Protein AF-0000000075451625 (afdb_homodimer)

InterPro domains:
  IPR023753 FAD/NAD(P)-binding domain [PF07992] (12-331)
  IPR036188 FAD/NAD(P)-binding domain superfamily [SSF51905] (11-345)
  IPR045024 Alternative NADH dehydrogenase [PTHR43706] (10-417)
  IPR054585 External alternative NADH-ubiquinone oxidoreductase-like, C-terminal domain [PF22366] (355-410)

Secondary structure (DSSP, 8-state):
--TT---TTSPEEEEE--SHHHHHHHHHHTTSSSEEEEEESSSEEE-GGGHHHHHTTSS-GGGGEEEHHHHTTT-SSEEEEE--EEEEETTTTEEEETTEEEE-SEEEE---EEE--TT-HHHHHHSB--SSHHHHHHHHHHHHHHHHHHHH---HHHHHHHHEEEEE--SHHHHHHHHHHHHIIIIIHHHH-TTS-GGG-EEEEE-SSSSSSTTS-HHHHHHHHHHHHHTT-EEE-S--EEEEETTEEEETTS-EEE-SEEEE-S-EEEPP-BSS-GGGB-GGGPEEE-TT-BBTT-TTEEE-GGGEEE---TT-TT-----HHHHHHHHHHHHHHHHHHHHTPPP---------EEEEEETTEEEEEETTEEEESHHHHHHHHHHHHHHHHTTSSHHHHHHHHHHHHH-TT--------PPPPSS----------/-B-S---TTSPEEEEE--SHHHHHHHHHHTTSSSEEEEEESSSEEE-GGGHHHHHTTSS-GGGGEEEHHHHTTT-SSEEEEE--EEEEETTTTEEEETTEEEE-SEEEE---EEE--TT-HHHHHHSEE-SSHHHHHHHHHHHHHHHHHHHH---HHHHHHHHEEEEE--SHHHHHHHHHHHHIIIIIHHHH-TTS-GGG-EEEEE-SSSSSSTTS-HHHHHHHHHHHHHTT-EEE-S--EEEEETTEEEETTS-EEE-SEEEE-S-EEEPP-BSS-GGGB-GGGPEEE-TT-BBTT-TTEEE-GGGEEE---TT-TT-----HHHHHHHHHHHHHHHHHHHHTPPP---------EEEEEETTEEEEEETTEEEESHHHHHHHHHHHHHHHHTTSSHHHHHHHHHHHHH-TT--------PPPPSS----------

Nearest PDB structures (foldseek):
  4g6h-assembly1_A  TM=8.597E-01  e=3.149E-33  Saccharomyces cerevisiae S288C
  4g74-assembly1_B  TM=8.617E-01  e=2.216E-33  Saccharomyces cerevisiae S288C
  5yjx-assembly1_A  TM=8.763E-01  e=1.530E-32  Saccharomyces cerevisiae S288C
  4g74-assembly1_A  TM=8.645E-01  e=6.741E-33  Saccharomyces cerevisiae S288C
  5jwb-assembly1_A  TM=8.950E-01  e=4.933E-32  Plasmodium falciparum 3D7

Foldseek 3Di:
DALPDDQPPAAEEEEEACELLSVLLCVLLLVDRHQYEYEEQDQWYFDQQCLLCLLLLLDDLVLGTGGPCQQCPPRPSYHYDHWAWAAAAQVQQWTQIPVGIYHHLFYEYERAWAFCPPPAVQCVVAAQERRDNVSSLVSLLLLLVLLVCLLVDPDPLSSLQSLEEEEEAQAQSLLQSLLSVLVCLVPVCCVVPVSDDSLSRAYEYEYLADFHNVVDDPVLRVQSVVVSVVSPYHYYYNWAWDGAHCQATATPVGDGDGHNHYYYPHDIAADDHHHDDPVQADPSRAGEDEQLQHGPPRPSYGYAANRHFYDDDPVCHRGDDRDSQRSSQSSVLNSVQVVCVVVVHDGDGGDGDDQWDKHANYVQWIWIDGPPDTDIGNVSVVVVLVVSLVVSQVGDPRPPSSVVSVCSNVPVPDPSSDSDDDDDDPDDPPDPPPPPD/DELPDDQPPAAEEEEEACELLSVLLCVLLLVDRHQYEYEEQDQWYFDQQCLLCLLLLLDDLVLGTGGPCQQCPPRPSYHYDHWAWAAAAQVQQWTQIPVGIYHHPFYEYERAWAFCPPPAVQCVVAAQERRDNVSSLVSLLLLLVLLVCLLVDPDPLSSLQSLEEEEEAQAQSLLQNLLSVLVCLVPVCCVVPVSDDSLSRAYEYEYLADFHNVVDDPVLRVQSVVVSVVSPYHYYYNWAWDGAHCQATATPVGDGDGHNHYYYPHDIAADDHHHDDPVQADPSRAGEDEQLQHGPPRPSYGYAANRHFYDDDPVCHPGDDRDSQRSSQSSVLNSVQVVCVVVVHDRDGGDGDDQWDKHANYVQWIWIDGPPDTDIGNVSVVVVVVVSLVVSQVGDVRDPSSVVSVCSNVVVPDPSSDSDDDDDDPDDPPDPPPPPD

Structure (mmCIF, N/CA/C/O backbone):
data_AF-0000000075451625-model_v1
#
loop_
_entity.id
_entity.type
_entity.pdbx_description
1 polymer 'NADH:ubiquinone reductase (non-electrogenic)'
#
loop_
_atom_site.group_PDB
_atom_site.id
_atom_site.type_symbol
_atom_site.label_atom_id
_atom_site.label_alt_id
_atom_site.label_comp_id
_atom_site.label_asym_id
_atom_site.label_entity_id
_atom_site.label_seq_id
_atom_site.pdbx_PDB_ins_code
_atom_site.Cartn_x
_atom_site.Cartn_y
_atom_site.Cartn_z
_atom_site.occupancy
_atom_site.B_iso_or_equiv
_atom_site.auth_seq_id
_atom_site.auth_comp_id
_atom_site.auth_asym_id
_atom_site.auth_atom_id
_atom_site.pdbx_PDB_model_num
ATOM 1 N N . MET A 1 1 ? 24.781 16.75 16.656 1 46.44 1 MET A N 1
ATOM 2 C CA . MET A 1 1 ? 23.859 15.945 15.867 1 46.44 1 MET A CA 1
ATOM 3 C C . MET A 1 1 ? 22.953 16.828 15.023 1 46.44 1 MET A C 1
ATOM 5 O O . MET A 1 1 ? 21.953 17.359 15.523 1 46.44 1 MET A O 1
ATOM 9 N N . ARG A 1 2 ? 23.578 17.656 14.148 1 62.47 2 ARG A N 1
ATOM 10 C CA . ARG A 1 2 ? 23.141 18.891 13.523 1 62.47 2 ARG A CA 1
ATOM 11 C C . ARG A 1 2 ? 22.391 18.609 12.227 1 62.47 2 ARG A C 1
ATOM 13 O O . ARG A 1 2 ? 22.375 19.438 11.312 1 62.47 2 ARG A O 1
ATOM 20 N N . ALA A 1 3 ? 21.359 17.562 12.188 1 74.69 3 ALA A N 1
ATOM 21 C CA . ALA A 1 3 ? 20.469 17.281 11.07 1 74.69 3 ALA A CA 1
ATOM 22 C C . ALA A 1 3 ? 21.203 17.391 9.742 1 74.69 3 ALA A C 1
ATOM 24 O O . ALA A 1 3 ? 20.578 17.328 8.672 1 74.69 3 ALA A O 1
ATOM 25 N N . ASN A 1 4 ? 22.609 17.547 9.734 1 79.31 4 ASN A N 1
ATOM 26 C CA . ASN A 1 4 ? 23.469 17.672 8.562 1 79.31 4 ASN A CA 1
ATOM 27 C C . ASN A 1 4 ? 23.031 18.797 7.648 1 79.31 4 ASN A C 1
ATOM 29 O O . ASN A 1 4 ? 22.938 18.625 6.43 1 79.31 4 ASN A O 1
ATOM 33 N N . ILE A 1 5 ? 22.547 19.859 8.258 1 88.38 5 ILE A N 1
ATOM 34 C CA .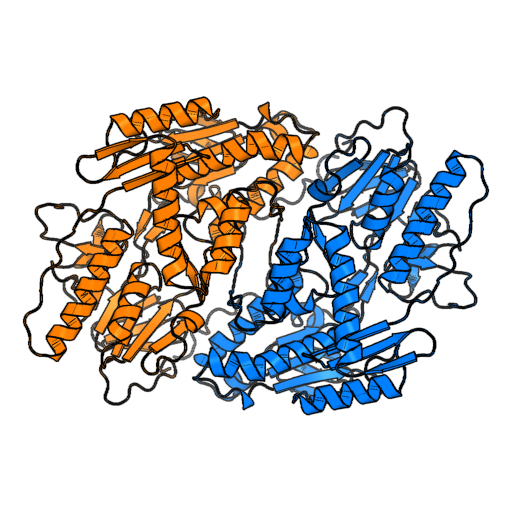 ILE A 1 5 ? 22.156 21.047 7.504 1 88.38 5 ILE A CA 1
ATOM 35 C C . ILE A 1 5 ? 23.062 22.219 7.879 1 88.38 5 ILE A C 1
ATOM 37 O O . ILE A 1 5 ? 23.094 22.641 9.039 1 88.38 5 ILE A O 1
ATOM 41 N N . HIS A 1 6 ? 23.75 22.719 6.91 1 85.12 6 HIS A N 1
ATOM 42 C CA . HIS A 1 6 ? 24.594 23.891 7.145 1 85.12 6 HIS A CA 1
ATOM 43 C C . HIS A 1 6 ? 23.75 25.172 7.086 1 85.12 6 HIS A C 1
ATOM 45 O O . HIS A 1 6 ? 23.062 25.422 6.098 1 85.12 6 HIS A O 1
ATOM 51 N N . LYS A 1 7 ? 23.719 25.812 8.164 1 82.75 7 LYS A N 1
ATOM 52 C CA . LYS A 1 7 ? 22.891 27.016 8.25 1 82.75 7 LYS A CA 1
ATOM 53 C C . LYS A 1 7 ? 23.484 28.156 7.41 1 82.75 7 LYS A C 1
ATOM 55 O O . LYS A 1 7 ? 22.75 28.906 6.781 1 82.75 7 LYS A O 1
ATOM 60 N N . GLY A 1 8 ? 24.594 28.047 7.402 1 79.75 8 GLY A N 1
ATOM 61 C CA . GLY A 1 8 ? 25.203 29.203 6.773 1 79.75 8 GLY A CA 1
ATOM 62 C C . GLY A 1 8 ? 24.734 30.516 7.379 1 79.75 8 GLY A C 1
ATOM 63 O O . GLY A 1 8 ? 24.344 30.562 8.547 1 79.75 8 GLY A O 1
ATOM 64 N N . GLY A 1 9 ? 24.969 31.781 6.855 1 86.19 9 GLY A N 1
ATOM 65 C CA . GLY A 1 9 ? 24.609 33.094 7.336 1 86.19 9 GLY A CA 1
ATOM 66 C C . GLY A 1 9 ? 23.125 33.375 7.27 1 86.19 9 GLY A C 1
ATOM 67 O O . GLY A 1 9 ? 22.688 34.5 7.555 1 86.19 9 GLY A O 1
ATOM 68 N N . HIS A 1 10 ? 22.281 32.344 7.074 1 91.62 10 HIS A N 1
ATOM 69 C CA . HIS A 1 10 ? 20.844 32.531 6.902 1 91.62 10 HIS A CA 1
ATOM 70 C C . HIS A 1 10 ? 20.109 32.344 8.219 1 91.62 10 HIS A C 1
ATOM 72 O O . HIS A 1 10 ? 20.578 31.625 9.109 1 91.62 10 HIS A O 1
ATOM 78 N N . ARG A 1 11 ? 18.984 33 8.375 1 96.19 11 ARG A N 1
ATOM 79 C CA . ARG A 1 11 ? 18.062 32.688 9.469 1 96.19 11 ARG A CA 1
ATOM 80 C C . ARG A 1 11 ? 17.25 31.438 9.164 1 96.19 11 ARG A C 1
ATOM 82 O O . ARG A 1 11 ? 16.672 31.312 8.086 1 96.19 11 ARG A O 1
ATOM 89 N N . ARG A 1 12 ? 17.266 30.531 10.086 1 97.31 12 ARG A N 1
ATOM 90 C CA . ARG A 1 12 ? 16.641 29.234 9.883 1 97.31 12 ARG A CA 1
ATOM 91 C C . ARG A 1 12 ? 15.219 29.203 10.445 1 97.31 12 ARG A C 1
ATOM 93 O O . ARG A 1 12 ? 15.016 29.5 11.625 1 97.31 12 ARG A O 1
ATOM 100 N N . VAL A 1 13 ? 14.266 28.875 9.602 1 98.5 13 VAL A N 1
ATOM 101 C CA . VAL A 1 13 ? 12.906 28.578 10.031 1 98.5 13 VAL A CA 1
ATOM 102 C C . VAL A 1 13 ? 12.672 27.062 9.969 1 98.5 13 VAL A C 1
ATOM 104 O O . VAL A 1 13 ? 12.766 26.453 8.898 1 98.5 13 VAL A O 1
ATOM 107 N N . VAL A 1 14 ? 12.398 26.438 11.117 1 98.56 14 VAL A N 1
ATOM 108 C CA . VAL A 1 14 ? 12.062 25.016 11.164 1 98.56 14 VAL A CA 1
ATOM 109 C C . VAL A 1 14 ? 10.547 24.844 11.234 1 98.56 14 VAL A C 1
ATOM 111 O O . VAL A 1 14 ? 9.875 25.5 12.039 1 98.56 14 VAL A O 1
ATOM 114 N N . ILE A 1 15 ? 9.992 24.078 10.344 1 98.88 15 ILE A N 1
ATOM 115 C CA . ILE A 1 15 ? 8.57 23.75 10.305 1 98.88 15 ILE A CA 1
ATOM 116 C C . ILE A 1 15 ? 8.367 22.297 10.742 1 98.88 15 ILE A C 1
ATOM 118 O O . ILE A 1 15 ? 8.953 21.375 10.156 1 98.88 15 ILE A O 1
ATOM 122 N N . VAL A 1 16 ? 7.574 22.047 11.805 1 98.81 16 VAL A N 1
ATOM 123 C CA . VAL A 1 16 ? 7.266 20.703 12.273 1 98.81 16 VAL A CA 1
ATOM 124 C C . VAL A 1 16 ? 5.898 20.266 11.742 1 98.81 16 VAL A C 1
ATOM 126 O O . VAL A 1 16 ? 4.867 20.766 12.195 1 98.81 16 VAL A O 1
ATOM 129 N N . GLY A 1 17 ? 5.887 19.312 10.867 1 98.44 17 GLY A N 1
ATOM 130 C CA . GLY A 1 17 ? 4.66 18.844 10.234 1 98.44 17 GLY A CA 1
ATOM 131 C C . GLY A 1 17 ? 4.461 19.406 8.836 1 98.44 17 GLY A C 1
ATOM 132 O O . GLY A 1 17 ? 4.398 20.625 8.648 1 98.44 17 GLY A O 1
ATOM 133 N N . GLY A 1 18 ? 4.375 18.547 7.875 1 97.25 18 GLY A N 1
ATOM 134 C CA . GLY A 1 18 ? 4.191 18.953 6.488 1 97.25 18 GLY A CA 1
ATOM 135 C C . GLY A 1 18 ? 2.768 18.75 5.996 1 97.25 18 GLY A C 1
ATOM 136 O O . GLY A 1 18 ? 2.551 18.406 4.832 1 97.25 18 GLY A O 1
ATOM 137 N N . GLY A 1 19 ? 1.762 18.859 6.926 1 96.31 19 GLY A N 1
ATOM 138 C CA . GLY A 1 19 ? 0.371 18.859 6.5 1 96.31 19 GLY A CA 1
ATOM 139 C C . GLY A 1 19 ? -0.001 20.109 5.707 1 96.31 19 GLY A C 1
ATOM 140 O O . GLY A 1 19 ? 0.854 20.719 5.062 1 96.31 19 GLY A O 1
ATOM 141 N N . ILE A 1 20 ? -1.23 20.5 5.727 1 94.56 20 ILE A N 1
ATOM 142 C CA . ILE A 1 20 ? -1.748 21.609 4.922 1 94.56 20 ILE A CA 1
ATOM 143 C C . ILE A 1 20 ? -1.044 22.906 5.309 1 94.56 20 ILE A C 1
ATOM 145 O O . ILE A 1 20 ? -0.534 23.625 4.445 1 94.56 20 ILE A O 1
ATOM 149 N N . ALA A 1 21 ? -0.968 23.141 6.562 1 97.62 21 ALA A N 1
ATOM 150 C CA . ALA A 1 21 ? -0.367 24.391 7.031 1 97.62 21 ALA A CA 1
ATOM 151 C C . ALA A 1 21 ? 1.138 24.406 6.777 1 97.62 21 ALA A C 1
ATOM 153 O O . ALA A 1 21 ? 1.68 25.375 6.258 1 97.62 21 ALA A O 1
ATOM 154 N N . GLY A 1 22 ? 1.79 23.312 7.18 1 98.12 22 GLY A N 1
ATOM 155 C CA . GLY A 1 22 ? 3.232 23.234 7.008 1 98.12 22 GLY A CA 1
ATOM 156 C C . GLY A 1 22 ? 3.67 23.359 5.562 1 98.12 22 GLY A C 1
ATOM 157 O O . GLY A 1 22 ? 4.648 24.047 5.258 1 98.12 22 GLY A O 1
ATOM 158 N N . LEU A 1 23 ? 2.986 22.719 4.727 1 96.12 23 LEU A N 1
ATOM 159 C CA . LEU A 1 23 ? 3.309 22.781 3.305 1 96.12 23 LEU A CA 1
ATOM 160 C C . LEU A 1 23 ? 3.135 24.188 2.771 1 96.12 23 LEU A C 1
ATOM 162 O O . LEU A 1 23 ? 3.986 24.703 2.033 1 96.12 23 LEU A O 1
ATOM 166 N N . GLN A 1 24 ? 2.014 24.828 3.113 1 95.94 24 GLN A N 1
ATOM 167 C CA . GLN A 1 24 ? 1.756 26.203 2.697 1 95.94 24 GLN A CA 1
ATOM 168 C C . GLN A 1 24 ? 2.852 27.141 3.191 1 95.94 24 GLN A C 1
ATOM 170 O O . GLN A 1 24 ? 3.328 28 2.439 1 95.94 24 GLN A O 1
ATOM 175 N N . LEU A 1 25 ? 3.256 27 4.414 1 97.62 25 LEU A N 1
ATOM 176 C CA . LEU A 1 25 ? 4.328 27.797 5 1 97.62 25 LEU A CA 1
ATOM 177 C C . LEU A 1 25 ? 5.625 27.625 4.215 1 97.62 25 LEU A C 1
ATOM 179 O O . LEU A 1 25 ? 6.258 28.609 3.836 1 97.62 25 LEU A O 1
ATOM 183 N N . ALA A 1 26 ? 6 26.391 3.979 1 97.88 26 ALA A N 1
ATOM 184 C CA . ALA A 1 26 ? 7.238 26.078 3.264 1 97.88 26 ALA A CA 1
ATOM 185 C C . ALA A 1 26 ? 7.223 26.688 1.864 1 97.88 26 ALA A C 1
ATOM 187 O O . ALA A 1 26 ? 8.219 27.266 1.423 1 97.88 26 ALA A O 1
ATOM 188 N N . ARG A 1 27 ? 6.094 26.609 1.193 1 96 27 ARG A N 1
ATOM 189 C CA . ARG A 1 27 ? 5.977 27.125 -0.168 1 96 27 ARG A CA 1
ATOM 190 C C . ARG A 1 27 ? 6.215 28.625 -0.206 1 96 27 ARG A C 1
ATOM 192 O O . ARG A 1 27 ? 6.879 29.125 -1.113 1 96 27 ARG A O 1
ATOM 199 N N . ILE A 1 28 ? 5.695 29.328 0.741 1 97.31 28 ILE A N 1
ATOM 200 C CA . ILE A 1 28 ? 5.832 30.781 0.776 1 97.31 28 ILE A CA 1
ATOM 201 C C . ILE A 1 28 ? 7.25 31.156 1.208 1 97.31 28 ILE A C 1
ATOM 203 O O . ILE A 1 28 ? 7.902 31.984 0.57 1 97.31 28 ILE A O 1
ATOM 207 N N . LEU A 1 29 ? 7.754 30.516 2.188 1 98 29 LEU A N 1
ATOM 208 C CA . LEU A 1 29 ? 9.031 30.906 2.783 1 98 29 LEU A CA 1
ATOM 209 C C . LEU A 1 29 ? 10.188 30.547 1.857 1 98 29 LEU A C 1
ATOM 211 O O . LEU A 1 29 ? 11.258 31.156 1.929 1 98 29 LEU A O 1
ATOM 215 N N . CYS A 1 30 ? 9.969 29.547 1.033 1 96.5 30 CYS A N 1
ATOM 216 C CA . CYS A 1 30 ? 11.023 29.141 0.111 1 96.5 30 CYS A CA 1
ATOM 217 C C . CYS A 1 30 ? 11.32 30.25 -0.896 1 96.5 30 CYS A C 1
ATOM 219 O O . CYS A 1 30 ? 12.336 30.219 -1.585 1 96.5 30 CYS A O 1
ATOM 221 N N . ARG A 1 31 ? 10.453 31.234 -0.962 1 95.69 31 ARG A N 1
ATOM 222 C CA . ARG A 1 31 ? 10.648 32.375 -1.849 1 95.69 31 ARG A CA 1
ATOM 223 C C . ARG A 1 31 ? 11.328 33.531 -1.115 1 95.69 31 ARG A C 1
ATOM 225 O O . ARG A 1 31 ? 11.469 34.625 -1.665 1 95.69 31 ARG A O 1
ATOM 232 N N . THR A 1 32 ? 11.711 33.344 0.037 1 96.44 32 THR A N 1
ATOM 233 C CA . THR A 1 32 ? 12.383 34.312 0.887 1 96.44 32 THR A CA 1
ATOM 234 C C . THR A 1 32 ? 13.82 33.906 1.18 1 96.44 32 THR A C 1
ATOM 236 O O . THR A 1 32 ? 14.234 32.812 0.801 1 96.44 32 THR A O 1
ATOM 239 N N . PRO A 1 33 ? 14.609 34.75 1.855 1 95.94 33 PRO A N 1
ATOM 240 C CA . PRO A 1 33 ? 16 34.406 2.125 1 95.94 33 PRO A CA 1
ATOM 241 C C . PRO A 1 33 ? 16.172 33.438 3.303 1 95.94 33 PRO A C 1
ATOM 243 O O . PRO A 1 33 ? 17.297 33.062 3.652 1 95.94 33 PRO A O 1
ATOM 246 N N . PHE A 1 34 ? 15.125 33.031 3.881 1 97.62 34 PHE A N 1
ATOM 247 C CA . PHE A 1 34 ? 15.211 32.125 5.008 1 97.62 34 PHE A CA 1
ATOM 248 C C . PHE A 1 34 ? 15.703 30.75 4.551 1 97.62 34 PHE A C 1
ATOM 250 O O . PHE A 1 34 ? 15.453 30.344 3.416 1 97.62 34 PHE A O 1
ATOM 257 N N . GLN A 1 35 ? 16.453 30.062 5.406 1 97.38 35 GLN A N 1
ATOM 258 C CA . GLN A 1 35 ? 16.625 28.625 5.285 1 97.38 35 GLN A CA 1
ATOM 259 C C . GLN A 1 35 ? 15.43 27.875 5.875 1 97.38 35 GLN A C 1
ATOM 261 O O . GLN A 1 35 ? 15.117 28.031 7.055 1 97.38 35 GLN A O 1
ATOM 266 N N . VAL A 1 36 ? 14.766 27.125 5.066 1 98.19 36 VAL A N 1
ATOM 267 C CA . VAL A 1 36 ? 13.547 26.453 5.492 1 98.19 36 VAL A CA 1
ATOM 268 C C . VAL A 1 36 ? 13.828 24.969 5.711 1 98.19 36 VAL A C 1
ATOM 270 O O . VAL A 1 36 ? 14.297 24.266 4.805 1 98.19 36 VAL A O 1
ATOM 273 N N . VAL A 1 37 ? 13.617 24.469 6.934 1 97.81 37 VAL A N 1
ATOM 274 C CA . VAL A 1 37 ? 13.758 23.047 7.25 1 97.81 37 VAL A CA 1
ATOM 275 C C . VAL A 1 37 ? 12.398 22.469 7.633 1 97.81 37 VAL A C 1
ATOM 277 O O . VAL A 1 37 ? 11.789 22.891 8.617 1 97.81 37 VAL A O 1
ATOM 280 N N . LEU A 1 38 ? 11.883 21.547 6.84 1 98.19 38 LEU A N 1
ATOM 281 C CA . LEU A 1 38 ? 10.625 20.844 7.117 1 98.19 38 LEU A CA 1
ATOM 282 C C . LEU A 1 38 ? 10.891 19.469 7.727 1 98.19 38 LEU A C 1
ATOM 284 O O . LEU A 1 38 ? 11.672 18.688 7.184 1 98.19 38 LEU A O 1
ATOM 288 N N . VAL A 1 39 ? 10.312 19.219 8.883 1 98 39 VAL A N 1
ATOM 289 C CA . VAL A 1 39 ? 10.414 17.922 9.539 1 98 39 VAL A CA 1
ATOM 290 C C . VAL A 1 39 ? 9.039 17.266 9.586 1 98 39 VAL A C 1
ATOM 292 O O . VAL A 1 39 ? 8.055 17.875 10.008 1 98 39 VAL A O 1
ATOM 295 N N . ASP A 1 40 ? 8.953 16.078 9.133 1 97.44 40 ASP A N 1
ATOM 296 C CA . ASP A 1 40 ? 7.738 15.281 9.203 1 97.44 40 ASP A CA 1
ATOM 297 C C . ASP A 1 40 ? 8.062 13.797 9.383 1 97.44 40 ASP A C 1
ATOM 299 O O . ASP A 1 40 ? 9.094 13.32 8.906 1 97.44 40 ASP A O 1
ATOM 303 N N . LYS A 1 41 ? 7.195 13.086 10.055 1 95.94 41 LYS A N 1
ATOM 304 C CA . LYS A 1 41 ? 7.422 11.664 10.273 1 95.94 41 LYS A CA 1
ATOM 305 C C . LYS A 1 41 ? 7.195 10.867 8.992 1 95.94 41 LYS A C 1
ATOM 307 O O . LYS A 1 41 ? 7.656 9.727 8.867 1 95.94 41 LYS A O 1
ATOM 312 N N . ASN A 1 42 ? 6.441 11.406 8.117 1 94.56 42 ASN A N 1
ATOM 313 C CA . ASN A 1 42 ? 6.254 10.844 6.781 1 94.56 42 ASN A CA 1
ATOM 314 C C . ASN A 1 42 ? 7.078 11.594 5.738 1 94.56 42 ASN A C 1
ATOM 316 O O . ASN A 1 42 ? 7.422 12.758 5.93 1 94.56 42 ASN A O 1
ATOM 320 N N . ASN A 1 43 ? 7.336 10.961 4.586 1 95.12 43 ASN A N 1
ATOM 321 C CA . ASN A 1 43 ? 8.094 11.633 3.535 1 95.12 43 ASN A CA 1
ATOM 322 C C . ASN A 1 43 ? 7.176 12.227 2.473 1 95.12 43 ASN A C 1
ATOM 324 O O . ASN A 1 43 ? 7.617 12.516 1.359 1 95.12 43 ASN A O 1
ATOM 328 N N . TYR A 1 44 ? 5.914 12.336 2.834 1 92.88 44 TYR A N 1
ATOM 329 C CA . TYR A 1 44 ? 4.93 12.852 1.888 1 92.88 44 TYR A CA 1
ATOM 330 C C . TYR A 1 44 ? 3.861 13.672 2.604 1 92.88 44 TYR A C 1
ATOM 332 O O . TYR A 1 44 ? 3.607 13.469 3.793 1 92.88 44 TYR A O 1
ATOM 340 N N . ASN A 1 45 ? 3.326 14.609 1.821 1 92.19 45 ASN A N 1
ATOM 341 C CA . ASN A 1 45 ? 2.102 15.297 2.221 1 92.19 45 ASN A CA 1
ATOM 342 C C . ASN A 1 45 ? 0.86 14.5 1.836 1 92.19 45 ASN A C 1
ATOM 344 O O . ASN A 1 45 ? 0.804 13.914 0.752 1 92.19 45 ASN A O 1
ATOM 348 N N . GLN A 1 46 ? -0.07 14.438 2.713 1 91.69 46 GLN A N 1
ATOM 349 C CA . GLN A 1 46 ? -1.333 13.781 2.385 1 91.69 46 GLN A CA 1
ATOM 350 C C . GLN A 1 46 ? -2.441 14.812 2.164 1 91.69 46 GLN A C 1
ATOM 352 O O . GLN A 1 46 ? -2.447 15.867 2.789 1 91.69 46 GLN A O 1
ATOM 357 N N . PHE A 1 47 ? -3.369 14.492 1.356 1 89.44 47 PHE A N 1
ATOM 358 C CA . PHE A 1 47 ? -4.527 15.328 1.062 1 89.44 47 PHE A CA 1
ATOM 359 C C . PHE A 1 47 ? -5.758 14.82 1.805 1 89.44 47 PHE A C 1
ATOM 361 O O . PHE A 1 47 ? -6.473 13.945 1.312 1 89.44 47 PHE A O 1
ATOM 368 N N . PRO A 1 48 ? -6.082 15.414 2.91 1 91.75 48 PRO A N 1
ATOM 369 C CA . PRO A 1 48 ? -7.047 14.859 3.861 1 91.75 48 PRO A CA 1
ATOM 370 C C . PRO A 1 48 ? -8.453 14.734 3.271 1 91.75 48 PRO A C 1
ATOM 372 O O . PRO A 1 48 ? -9.156 13.758 3.547 1 91.75 48 PRO A O 1
ATOM 375 N N . PRO A 1 49 ? -8.953 15.594 2.439 1 88.75 49 PRO A N 1
ATOM 376 C CA . PRO A 1 49 ? -10.344 15.555 1.988 1 88.75 49 PRO A CA 1
ATOM 377 C C . PRO A 1 49 ? -10.695 14.266 1.25 1 88.75 49 PRO A C 1
ATOM 379 O O . PRO A 1 49 ? -11.867 13.906 1.152 1 88.75 49 PRO A O 1
ATOM 382 N N . LEU A 1 50 ? -9.695 13.57 0.795 1 89.31 50 LEU A N 1
ATOM 383 C CA . LEU A 1 50 ? -10.008 12.398 -0.02 1 89.31 50 LEU A CA 1
ATOM 384 C C . LEU A 1 50 ? -9.531 11.125 0.66 1 89.31 50 LEU A C 1
ATOM 386 O O . LEU A 1 50 ? -9.516 10.055 0.042 1 89.31 50 LEU A O 1
ATOM 390 N N . ILE A 1 51 ? -9.195 11.195 1.906 1 93 51 ILE A N 1
ATOM 391 C CA . ILE A 1 51 ? -8.695 10.039 2.65 1 93 51 ILE A CA 1
ATOM 392 C C . ILE A 1 51 ? -9.766 8.953 2.682 1 93 51 ILE A C 1
ATOM 394 O O . ILE A 1 51 ? -9.453 7.762 2.602 1 93 51 ILE A O 1
ATOM 398 N N . TYR A 1 52 ? -11.125 9.328 2.785 1 92.94 52 TYR A N 1
ATOM 399 C CA . TYR A 1 52 ? -12.203 8.352 2.844 1 92.94 52 TYR A CA 1
ATOM 400 C C . TYR A 1 52 ? -12.273 7.535 1.561 1 92.94 52 TYR A C 1
ATOM 402 O O . TYR A 1 52 ? -12.734 6.391 1.569 1 92.94 52 TYR A O 1
ATOM 410 N N . GLN A 1 53 ? -11.805 8.102 0.486 1 89.69 53 GLN A N 1
ATOM 411 C CA . GLN A 1 53 ? -11.805 7.379 -0.782 1 89.69 53 GLN A CA 1
ATOM 412 C C . GLN A 1 53 ? -10.758 6.27 -0.791 1 89.69 53 GLN A C 1
ATOM 414 O O . GLN A 1 53 ? -10.945 5.23 -1.428 1 89.69 53 GLN A O 1
ATOM 419 N N . VAL A 1 54 ? -9.617 6.5 -0.13 1 90.25 54 VAL A N 1
ATOM 420 C CA . VAL A 1 54 ? -8.641 5.434 0.038 1 90.25 54 VAL A CA 1
ATOM 421 C C . VAL A 1 54 ? -9.211 4.34 0.938 1 90.25 54 VAL A C 1
ATOM 423 O O . VAL A 1 54 ? -9.117 3.154 0.617 1 90.25 54 VAL A O 1
ATOM 426 N N . ALA A 1 55 ? -9.875 4.75 1.991 1 93.62 55 ALA A N 1
ATOM 427 C CA . ALA A 1 55 ? -10.445 3.824 2.969 1 93.62 55 ALA A CA 1
ATOM 428 C C . ALA A 1 55 ? -11.5 2.928 2.326 1 93.62 55 ALA A C 1
ATOM 430 O O . ALA A 1 55 ? -11.672 1.775 2.73 1 93.62 55 ALA A O 1
ATOM 431 N N . SER A 1 56 ? -12.195 3.426 1.32 1 91 56 SER A N 1
ATOM 432 C CA . SER A 1 56 ? -13.281 2.689 0.678 1 91 56 SER A CA 1
ATOM 433 C C . SER A 1 56 ? -12.812 2.039 -0.62 1 91 56 SER A C 1
ATOM 435 O O . SER A 1 56 ? -13.633 1.61 -1.435 1 91 56 SER A O 1
ATOM 437 N N . ALA A 1 57 ? -11.492 2.027 -0.88 1 87.62 57 ALA A N 1
ATOM 438 C CA . ALA A 1 57 ? -10.891 1.392 -2.049 1 87.62 57 ALA A CA 1
ATOM 439 C C . ALA A 1 57 ? -11.297 2.107 -3.334 1 87.62 57 ALA A C 1
ATOM 441 O O . ALA A 1 57 ? -11.414 1.482 -4.391 1 87.62 57 ALA A O 1
ATOM 442 N N . GLY A 1 58 ? -11.578 3.389 -3.246 1 81.69 58 GLY A N 1
ATOM 443 C CA . GLY A 1 58 ? -11.914 4.188 -4.414 1 81.69 58 GLY A CA 1
ATOM 444 C C . GLY A 1 58 ? -10.711 4.816 -5.078 1 81.69 58 GLY A C 1
ATOM 445 O O . GLY A 1 58 ? -10.695 5.027 -6.293 1 81.69 58 GLY A O 1
ATOM 446 N N . LEU A 1 59 ? -9.734 5.152 -4.258 1 82.19 59 LEU A N 1
ATOM 447 C CA . LEU A 1 59 ? -8.508 5.766 -4.746 1 82.19 59 LEU A CA 1
ATOM 448 C C . LEU A 1 59 ? -7.285 5.031 -4.207 1 82.19 59 LEU A C 1
ATOM 450 O O . LEU A 1 59 ? -7.336 4.434 -3.129 1 82.19 59 LEU A O 1
ATOM 454 N N . GLU A 1 60 ? -6.23 5.094 -4.992 1 84.06 60 GLU A N 1
ATOM 455 C CA . GLU A 1 60 ? -4.941 4.613 -4.5 1 84.06 60 GLU A CA 1
ATOM 456 C C . GLU A 1 60 ? -4.348 5.578 -3.477 1 84.06 60 GLU A C 1
ATOM 458 O O . GLU A 1 60 ? -4.484 6.797 -3.613 1 84.06 60 GLU A O 1
ATOM 463 N N . PRO A 1 61 ? -3.656 5.031 -2.479 1 88.62 61 PRO A N 1
ATOM 464 C CA . PRO A 1 61 ? -2.988 5.922 -1.527 1 88.62 61 PRO A CA 1
ATOM 465 C C . PRO A 1 61 ? -2.07 6.934 -2.209 1 88.62 61 PRO A C 1
ATOM 467 O O . PRO A 1 61 ? -2 8.086 -1.788 1 88.62 61 PRO A O 1
ATOM 470 N N . SER A 1 62 ? -1.396 6.555 -3.277 1 84.19 62 SER A N 1
ATOM 471 C CA . SER A 1 62 ? -0.44 7.422 -3.963 1 84.19 62 SER A CA 1
ATOM 472 C C . SER A 1 62 ? -1.144 8.586 -4.652 1 84.19 62 SER A C 1
ATOM 474 O O . SER A 1 62 ? -0.516 9.602 -4.965 1 84.19 62 SER A O 1
ATOM 476 N N . SER A 1 63 ? -2.424 8.461 -4.852 1 80.75 63 SER A N 1
ATOM 477 C CA . SER A 1 63 ? -3.189 9.5 -5.535 1 80.75 63 SER A CA 1
ATOM 478 C C . SER A 1 63 ? -3.393 10.719 -4.641 1 80.75 63 SER A C 1
ATOM 480 O O . SER A 1 63 ? -3.682 11.812 -5.129 1 80.75 63 SER A O 1
ATOM 482 N N . ILE A 1 64 ? -3.236 10.547 -3.393 1 85.94 64 ILE A N 1
ATOM 483 C CA . ILE A 1 64 ? -3.488 11.68 -2.504 1 85.94 64 ILE A CA 1
ATOM 484 C C . ILE A 1 64 ? -2.268 11.922 -1.621 1 85.94 64 ILE A C 1
ATOM 486 O O . ILE A 1 64 ? -2.381 12.508 -0.543 1 85.94 64 ILE A O 1
ATOM 490 N N . SER A 1 65 ? -1.148 11.281 -1.941 1 88.38 65 SER A N 1
ATOM 491 C CA . SER A 1 65 ? 0.118 11.445 -1.236 1 88.38 65 SER A CA 1
ATOM 492 C C . SER A 1 65 ? 1.168 12.094 -2.131 1 88.38 65 SER A C 1
ATOM 494 O O . SER A 1 65 ? 1.416 11.625 -3.244 1 88.38 65 SER A O 1
ATOM 496 N N . PHE A 1 66 ? 1.827 13.102 -1.637 1 86.62 66 PHE A N 1
ATOM 497 C CA . PHE A 1 66 ? 2.76 13.883 -2.439 1 86.62 66 PHE A CA 1
ATOM 498 C C . PHE A 1 66 ? 4.117 13.984 -1.749 1 86.62 66 PHE A C 1
ATOM 500 O O . PHE A 1 66 ? 4.242 14.625 -0.704 1 86.62 66 PHE A O 1
ATOM 507 N N . PRO A 1 67 ? 5.156 13.422 -2.367 1 90.25 67 PRO A N 1
ATOM 508 C CA . PRO A 1 67 ? 6.473 13.461 -1.728 1 90.25 67 PRO A CA 1
ATOM 509 C C . PRO A 1 67 ? 7.02 14.875 -1.584 1 90.25 67 PRO A C 1
ATOM 511 O O . PRO A 1 67 ? 7.043 15.633 -2.557 1 90.25 67 PRO A O 1
ATOM 514 N N . PHE A 1 68 ? 7.473 15.234 -0.394 1 92.56 68 PHE A N 1
ATOM 515 C CA . PHE A 1 68 ? 7.984 16.578 -0.125 1 92.56 68 PHE A CA 1
ATOM 516 C C . PHE A 1 68 ? 9.164 16.891 -1.036 1 92.56 68 PHE A C 1
ATOM 518 O O . PHE A 1 68 ? 9.258 18 -1.575 1 92.56 68 PHE A O 1
ATOM 525 N N . ARG A 1 69 ? 10.055 15.961 -1.218 1 90.94 69 ARG A N 1
ATOM 526 C CA . ARG A 1 69 ? 11.273 16.188 -1.98 1 90.94 69 ARG A CA 1
ATOM 527 C C . ARG A 1 69 ? 10.961 16.516 -3.436 1 90.94 69 ARG A C 1
ATOM 529 O O . ARG A 1 69 ? 11.68 17.297 -4.074 1 90.94 69 ARG A O 1
ATOM 536 N N . ARG A 1 70 ? 9.945 15.93 -3.932 1 87.19 70 ARG A N 1
ATOM 537 C CA . ARG A 1 70 ? 9.523 16.266 -5.289 1 87.19 70 ARG A CA 1
ATOM 538 C C . ARG A 1 70 ? 8.914 17.656 -5.348 1 87.19 70 ARG A C 1
ATOM 540 O O . ARG A 1 70 ? 9.203 18.422 -6.273 1 87.19 70 ARG A O 1
ATOM 547 N N . LEU A 1 71 ? 8.141 18.031 -4.383 1 86.56 71 LEU A N 1
ATOM 548 C CA . LEU A 1 71 ? 7.43 19.297 -4.34 1 86.56 71 LEU A CA 1
ATOM 549 C C . LEU A 1 71 ? 8.406 20.469 -4.309 1 86.56 71 LEU A C 1
ATOM 551 O O . LEU A 1 71 ? 8.117 21.547 -4.844 1 86.56 71 LEU A O 1
ATOM 555 N N . PHE A 1 72 ? 9.523 20.25 -3.738 1 92.38 72 PHE A N 1
ATOM 556 C CA . PHE A 1 72 ? 10.422 21.375 -3.527 1 92.38 72 PHE A CA 1
ATOM 557 C C . PHE A 1 72 ? 11.727 21.172 -4.289 1 92.38 72 PHE A C 1
ATOM 559 O O . PHE A 1 72 ? 12.75 21.781 -3.955 1 92.38 72 PHE A O 1
ATOM 566 N N . GLN A 1 73 ? 11.648 20.281 -5.266 1 87.88 73 GLN A N 1
ATOM 567 C CA . GLN A 1 73 ? 12.828 20.031 -6.086 1 87.88 73 GLN A CA 1
ATOM 568 C C . GLN A 1 73 ? 13.359 21.328 -6.707 1 87.88 73 GLN A C 1
ATOM 570 O O . GLN A 1 73 ? 12.586 22.141 -7.191 1 87.88 73 GLN A O 1
ATOM 575 N N . GLY A 1 74 ? 14.664 21.5 -6.672 1 88.81 74 GLY A N 1
ATOM 576 C CA . GLY A 1 74 ? 15.297 22.656 -7.289 1 88.81 74 GLY A CA 1
ATOM 577 C C . GLY A 1 74 ? 15.445 23.844 -6.34 1 88.81 74 GLY A C 1
ATOM 578 O O . GLY A 1 74 ? 16.172 24.797 -6.637 1 88.81 74 GLY A O 1
ATOM 579 N N . ARG A 1 75 ? 14.742 23.812 -5.219 1 92.19 75 ARG A N 1
ATOM 580 C CA . ARG A 1 75 ? 14.898 24.875 -4.227 1 92.19 75 ARG A CA 1
ATOM 581 C C . ARG A 1 75 ? 16.203 24.703 -3.447 1 92.19 75 ARG A C 1
ATOM 583 O O . ARG A 1 75 ? 16.5 23.609 -2.955 1 92.19 75 ARG A O 1
ATOM 590 N N . THR A 1 76 ? 16.953 25.766 -3.303 1 92.19 76 THR A N 1
ATOM 591 C CA . THR A 1 76 ? 18.281 25.672 -2.699 1 92.19 76 THR A CA 1
ATOM 592 C C . THR A 1 76 ? 18.219 26 -1.209 1 92.19 76 THR A C 1
ATOM 594 O O . THR A 1 76 ? 19.156 25.703 -0.465 1 92.19 76 THR A O 1
ATOM 597 N N . ASN A 1 77 ? 17.156 26.672 -0.804 1 95.81 77 ASN A N 1
ATOM 598 C CA . ASN A 1 77 ? 17.062 27.062 0.6 1 95.81 77 ASN A CA 1
ATOM 599 C C . ASN A 1 77 ? 16.062 26.188 1.36 1 95.81 77 ASN A C 1
ATOM 601 O O . ASN A 1 77 ? 15.609 26.562 2.441 1 95.81 77 ASN A O 1
ATOM 605 N N . PHE A 1 78 ? 15.703 25.094 0.747 1 96.56 78 PHE A N 1
ATOM 606 C CA . PHE A 1 78 ? 14.758 24.172 1.364 1 96.56 78 PHE A CA 1
ATOM 607 C C . PHE A 1 78 ? 15.445 22.844 1.725 1 96.56 78 PHE A C 1
ATOM 609 O O . PHE A 1 78 ? 16.172 22.281 0.913 1 96.56 78 PHE A O 1
ATOM 616 N N . TYR A 1 79 ? 15.156 22.344 2.965 1 96.38 79 TYR A N 1
ATOM 617 C CA . TYR A 1 79 ? 15.648 21.062 3.455 1 96.38 79 TYR A CA 1
ATOM 618 C C . TYR A 1 79 ? 14.516 20.234 4.07 1 96.38 79 TYR A C 1
ATOM 620 O O . TYR A 1 79 ? 13.727 20.766 4.863 1 96.38 79 TYR A O 1
ATOM 628 N N . PHE A 1 80 ? 14.445 19.031 3.637 1 96.81 80 PHE A N 1
ATOM 629 C CA . PHE A 1 80 ? 13.5 18.109 4.258 1 96.81 80 PHE A CA 1
ATOM 630 C C . PHE A 1 80 ? 14.242 17.047 5.07 1 96.81 80 PHE A C 1
ATOM 632 O O . PHE A 1 80 ? 15.234 16.484 4.609 1 96.81 80 PHE A O 1
ATOM 639 N N . ARG A 1 81 ? 13.766 16.797 6.297 1 96.75 81 ARG A N 1
ATOM 640 C CA . ARG A 1 81 ? 14.234 15.695 7.137 1 96.75 81 ARG A CA 1
ATOM 641 C C . ARG A 1 81 ? 13.062 14.867 7.66 1 96.75 81 ARG A C 1
ATOM 643 O O . ARG A 1 81 ? 12.156 15.406 8.297 1 96.75 81 ARG A O 1
ATOM 650 N N . MET A 1 82 ? 13.117 13.578 7.305 1 95.88 82 MET A N 1
ATOM 651 C CA . MET A 1 82 ? 12.094 12.68 7.82 1 95.88 82 MET A CA 1
ATOM 652 C C . MET A 1 82 ? 12.398 12.266 9.25 1 95.88 82 MET A C 1
ATOM 654 O O . MET A 1 82 ? 13.469 11.703 9.523 1 95.88 82 MET A O 1
ATOM 658 N N . GLY A 1 83 ? 11.453 12.562 10.18 1 95.5 83 GLY A N 1
ATOM 659 C CA . GLY A 1 83 ? 11.633 12.18 11.57 1 95.5 83 GLY A CA 1
ATOM 660 C C . GLY A 1 83 ? 10.516 12.68 12.477 1 95.5 83 GLY A C 1
ATOM 661 O O . GLY A 1 83 ? 9.641 13.422 12.039 1 95.5 83 GLY A O 1
ATOM 662 N N . GLU A 1 84 ? 10.578 12.203 13.695 1 96.56 84 GLU A N 1
ATOM 663 C CA . GLU A 1 84 ? 9.609 12.594 14.719 1 96.56 84 GLU A CA 1
ATOM 664 C C . GLU A 1 84 ? 10.195 13.641 15.664 1 96.56 84 GLU A C 1
ATOM 666 O O . GLU A 1 84 ? 11.352 13.531 16.078 1 96.56 84 GLU A O 1
ATOM 671 N N . VAL A 1 85 ? 9.477 14.695 15.852 1 97.62 85 VAL A N 1
ATOM 672 C CA . VAL A 1 85 ? 9.859 15.688 16.859 1 97.62 85 VAL A CA 1
ATOM 673 C C . VAL A 1 85 ? 9.234 15.328 18.203 1 97.62 85 VAL A C 1
ATOM 675 O O . VAL A 1 85 ? 8.016 15.195 18.312 1 97.62 85 VAL A O 1
ATOM 678 N N . GLN A 1 86 ? 10.094 15.258 19.172 1 96.75 86 GLN A N 1
ATOM 679 C CA . GLN A 1 86 ? 9.641 14.789 20.469 1 96.75 86 GLN A CA 1
ATOM 680 C C . GLN A 1 86 ? 9.406 15.953 21.422 1 96.75 86 GLN A C 1
ATOM 682 O O . GLN A 1 86 ? 8.461 15.938 22.219 1 96.75 86 GLN A O 1
ATOM 687 N N . ALA A 1 87 ? 10.328 16.969 21.297 1 97.88 87 ALA A N 1
ATOM 688 C CA . ALA A 1 87 ? 10.219 18.047 22.266 1 97.88 87 ALA A CA 1
ATOM 689 C C . ALA A 1 87 ? 10.883 19.328 21.75 1 97.88 87 ALA A C 1
ATOM 691 O O . ALA A 1 87 ? 11.805 19.266 20.938 1 97.88 87 ALA A O 1
ATOM 692 N N . VAL A 1 88 ? 10.367 20.438 22.297 1 98.06 88 VAL A N 1
ATOM 693 C CA . VAL A 1 88 ? 10.953 21.75 22.062 1 98.06 88 VAL A CA 1
ATOM 694 C C . VAL A 1 88 ? 11.773 22.188 23.266 1 98.06 88 VAL A C 1
ATOM 696 O O . VAL A 1 88 ? 11.367 21.984 24.422 1 98.06 88 VAL A O 1
ATOM 699 N N . ASN A 1 89 ? 12.93 22.703 23 1 97.25 89 ASN A N 1
ATOM 700 C CA . ASN A 1 89 ? 13.727 23.391 24.016 1 97.25 89 ASN A CA 1
ATOM 701 C C . ASN A 1 89 ? 13.797 24.891 23.75 1 97.25 89 ASN A C 1
ATOM 703 O O . ASN A 1 89 ? 14.703 25.375 23.062 1 97.25 89 ASN A O 1
ATOM 707 N N . PRO A 1 90 ? 12.883 25.594 24.375 1 96.44 90 PRO A N 1
ATOM 708 C CA . PRO A 1 90 ? 12.797 27.016 24.062 1 96.44 90 PRO A CA 1
ATOM 709 C C . PRO A 1 90 ? 14.055 27.797 24.453 1 96.44 90 PRO A C 1
ATOM 711 O O . PRO A 1 90 ? 14.453 28.734 23.766 1 96.44 90 PRO A O 1
ATOM 714 N N . GLU A 1 91 ? 14.695 27.469 25.5 1 95.56 91 GLU A N 1
ATOM 715 C CA . GLU A 1 91 ? 15.867 28.188 26 1 95.56 91 GLU A CA 1
ATOM 716 C C . GLU A 1 91 ? 17.031 28.078 25.016 1 95.56 91 GLU A C 1
ATOM 718 O O . GLU A 1 91 ? 17.719 29.078 24.734 1 95.56 91 GLU A O 1
ATOM 723 N N . GLU A 1 92 ? 17.234 26.891 24.516 1 95.75 92 GLU A N 1
ATOM 724 C CA . GLU A 1 92 ? 18.344 26.656 23.594 1 95.75 92 GLU A CA 1
ATOM 725 C C . GLU A 1 92 ? 17.922 26.906 22.141 1 95.75 92 GLU A C 1
ATOM 727 O O . GLU A 1 92 ? 18.75 26.859 21.234 1 95.75 92 GLU A O 1
ATOM 732 N N . GLN A 1 93 ? 16.625 27.141 21.969 1 97 93 GLN A N 1
ATOM 733 C CA . GLN A 1 93 ? 16.062 27.281 20.641 1 97 93 GLN A CA 1
ATOM 734 C C . GLN A 1 93 ? 16.422 26.078 19.766 1 97 93 GLN A C 1
ATOM 736 O O . GLN A 1 93 ? 16.953 26.234 18.672 1 97 93 GLN A O 1
ATOM 741 N N . SER A 1 94 ? 16.031 24.906 20.281 1 97 94 SER A N 1
ATOM 742 C CA . SER A 1 94 ? 16.328 23.656 19.609 1 97 94 SER A CA 1
ATOM 743 C C . SER A 1 94 ? 15.195 22.656 19.75 1 97 94 SER A C 1
ATOM 745 O O . SER A 1 94 ? 14.297 22.844 20.578 1 97 94 SER A O 1
ATOM 747 N N . LEU A 1 95 ? 15.156 21.672 18.875 1 97.75 95 LEU A N 1
ATOM 748 C CA . LEU A 1 95 ? 14.219 20.547 18.891 1 97.75 95 LEU A CA 1
ATOM 749 C C . LEU A 1 95 ? 14.945 19.234 19.188 1 97.75 95 LEU A C 1
ATOM 751 O O . LEU A 1 95 ? 16.047 19.016 18.688 1 97.75 95 LEU A O 1
ATOM 755 N N . GLN A 1 96 ? 14.32 18.469 20.016 1 97.19 96 GLN A N 1
ATOM 756 C CA . GLN A 1 96 ? 14.711 17.078 20.109 1 97.19 96 GLN A CA 1
ATOM 757 C C . GLN A 1 96 ? 13.961 16.219 19.094 1 97.19 96 GLN A C 1
ATOM 759 O O . GLN A 1 96 ? 12.727 16.141 19.125 1 97.19 96 GLN A O 1
ATOM 764 N N . THR A 1 97 ? 14.68 15.578 18.156 1 96.31 97 THR A N 1
ATOM 765 C CA . THR A 1 97 ? 14.07 14.773 17.109 1 96.31 97 THR A CA 1
ATOM 766 C C . THR A 1 97 ? 14.578 13.336 17.172 1 96.31 97 THR A C 1
ATOM 768 O O . THR A 1 97 ? 15.453 13.008 17.969 1 96.31 97 THR A O 1
ATOM 771 N N . SER A 1 98 ? 13.969 12.469 16.359 1 94.25 98 SER A N 1
ATOM 772 C CA . SER A 1 98 ? 14.383 11.078 16.266 1 94.25 98 SER A CA 1
ATOM 773 C C . SER A 1 98 ? 15.766 10.961 15.617 1 94.25 98 SER A C 1
ATOM 775 O O . SER A 1 98 ? 16.391 9.898 15.672 1 94.25 98 SER A O 1
ATOM 777 N N . PHE A 1 99 ? 16.219 12.062 15.016 1 92.62 99 PHE A N 1
ATOM 778 C CA . PHE A 1 99 ? 17.531 12.016 14.367 1 92.62 99 PHE A CA 1
ATOM 779 C C . PHE A 1 99 ? 18.516 12.953 15.055 1 92.62 99 PHE A C 1
ATOM 781 O O . PHE A 1 99 ? 19.531 13.32 14.477 1 92.62 99 PHE A O 1
ATOM 788 N N . GLY A 1 100 ? 18.156 13.477 16.234 1 92.56 100 GLY A N 1
ATOM 789 C CA . GLY A 1 100 ? 19.047 14.312 17 1 92.56 100 GLY A CA 1
ATOM 790 C C . GLY A 1 100 ? 18.516 15.711 17.234 1 92.56 100 GLY A C 1
ATOM 791 O O . GLY A 1 100 ? 17.297 15.93 17.219 1 92.56 100 GLY A O 1
ATOM 792 N N . THR A 1 101 ? 19.453 16.641 17.547 1 94.81 101 THR A N 1
ATOM 793 C CA . THR A 1 101 ? 19.078 18 17.891 1 94.81 101 THR A CA 1
ATOM 794 C C . THR A 1 101 ? 19.031 18.891 16.656 1 94.81 101 THR A C 1
ATOM 796 O O . THR A 1 101 ? 19.906 18.797 15.781 1 94.81 101 THR A O 1
ATOM 799 N N . LEU A 1 102 ? 18.031 19.672 16.5 1 96.31 102 LEU A N 1
ATOM 800 C CA . LEU A 1 102 ? 17.875 20.625 15.414 1 96.31 102 LEU A CA 1
ATOM 801 C C . LEU A 1 102 ? 17.656 22.031 15.961 1 96.31 102 LEU A C 1
ATOM 803 O O . LEU A 1 102 ? 16.688 22.281 16.688 1 96.31 102 LEU A O 1
ATOM 807 N N . TYR A 1 103 ? 18.531 22.984 15.609 1 96.38 103 TYR A N 1
ATOM 808 C CA . TYR A 1 103 ? 18.438 24.359 16.094 1 96.38 103 TYR A CA 1
ATOM 809 C C . TYR A 1 103 ? 17.609 25.219 15.141 1 96.38 103 TYR A C 1
ATOM 811 O O . TYR A 1 103 ? 17.516 24.906 13.945 1 96.38 103 TYR A O 1
ATOM 819 N N . TYR A 1 104 ? 17.016 26.266 15.703 1 97.12 104 TYR A N 1
ATOM 820 C CA . TYR A 1 104 ? 16.203 27.156 14.891 1 97.12 104 TYR A CA 1
ATOM 821 C C . TYR A 1 104 ? 16.406 28.609 15.328 1 97.12 104 TYR A C 1
ATOM 823 O O . TYR A 1 104 ? 16.812 28.875 16.453 1 97.12 104 TYR A O 1
ATOM 831 N N . ASP A 1 105 ? 16.219 29.531 14.367 1 97.56 105 ASP A N 1
ATOM 832 C CA . ASP A 1 105 ? 15.977 30.922 14.711 1 97.56 105 ASP A CA 1
ATOM 833 C C . ASP A 1 105 ? 14.492 31.188 14.953 1 97.56 105 ASP A C 1
ATOM 835 O O . ASP A 1 105 ? 14.133 31.938 15.859 1 97.56 105 ASP A O 1
ATOM 839 N N . PHE A 1 106 ? 13.68 30.562 14.117 1 98.44 106 PHE A N 1
ATOM 840 C CA . PHE A 1 106 ? 12.227 30.562 14.258 1 98.44 106 PHE A CA 1
ATOM 841 C C . PHE A 1 106 ? 11.688 29.141 14.125 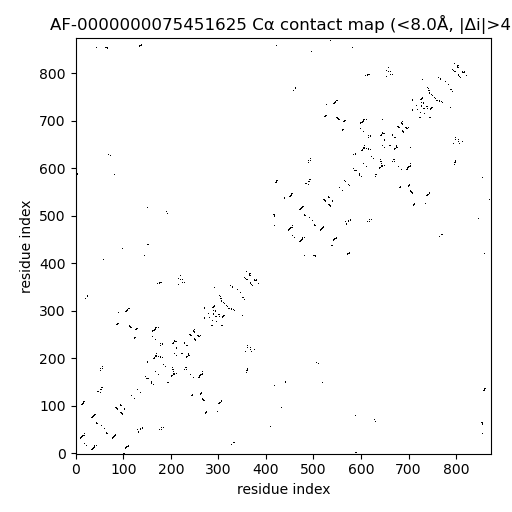1 98.44 106 PHE A C 1
ATOM 843 O O . PHE A 1 106 ? 12.18 28.359 13.312 1 98.44 106 PHE A O 1
ATOM 850 N N . LEU A 1 107 ? 10.719 28.828 14.945 1 98.75 107 LEU A N 1
ATOM 851 C CA . LEU A 1 107 ? 10.062 27.516 14.938 1 98.75 107 LEU A CA 1
ATOM 852 C C . LEU A 1 107 ? 8.57 27.672 14.672 1 98.75 107 LEU A C 1
ATOM 854 O O . LEU A 1 107 ? 7.91 28.516 15.266 1 98.75 107 LEU A O 1
ATOM 858 N N . VAL A 1 108 ? 8.031 26.906 13.742 1 98.94 108 VAL A N 1
ATOM 859 C CA . VAL A 1 108 ? 6.59 26.875 13.516 1 98.94 108 VAL A CA 1
ATOM 860 C C . VAL A 1 108 ? 6.066 25.453 13.727 1 98.94 108 VAL A C 1
ATOM 862 O O . VAL A 1 108 ? 6.449 24.531 13.008 1 98.94 108 VAL A O 1
ATOM 865 N N . LEU A 1 109 ? 5.242 25.297 14.727 1 98.88 109 LEU A N 1
ATOM 866 C CA . LEU A 1 109 ? 4.582 24.031 15.016 1 98.88 109 LEU A CA 1
ATOM 867 C C . LEU A 1 109 ? 3.322 23.859 14.18 1 98.88 109 LEU A C 1
ATOM 869 O O . LEU A 1 109 ? 2.365 24.625 14.328 1 98.88 109 LEU A O 1
ATOM 873 N N . ALA A 1 110 ? 3.309 22.891 13.289 1 98.75 110 ALA A N 1
ATOM 874 C CA . ALA A 1 110 ? 2.225 22.625 12.352 1 98.75 110 ALA A CA 1
ATOM 875 C C . ALA A 1 110 ? 1.947 21.125 12.242 1 98.75 110 ALA A C 1
ATOM 877 O O . ALA A 1 110 ? 1.691 20.609 11.148 1 98.75 110 ALA A O 1
ATOM 878 N N . ALA A 1 111 ? 1.983 20.406 13.352 1 98.12 111 ALA A N 1
ATOM 879 C CA . ALA A 1 111 ? 1.892 18.953 13.359 1 98.12 111 ALA A CA 1
ATOM 880 C C . ALA A 1 111 ? 0.437 18.5 13.297 1 98.12 111 ALA A C 1
ATOM 882 O O . ALA A 1 111 ? 0.159 17.297 13.234 1 98.12 111 ALA A O 1
ATOM 883 N N . GLY A 1 112 ? -0.458 19.391 13.312 1 97.44 112 GLY A N 1
ATOM 884 C CA . GLY A 1 112 ? -1.864 19.078 13.117 1 97.44 112 GLY A CA 1
ATOM 885 C C . GLY A 1 112 ? -2.488 18.344 14.297 1 97.44 112 GLY A C 1
ATOM 886 O O . GLY A 1 112 ? -2.168 18.641 15.445 1 97.44 112 GLY A O 1
ATOM 887 N N . ALA A 1 113 ? -3.484 17.594 13.992 1 97.19 113 ALA A N 1
ATOM 888 C CA . ALA A 1 113 ? -4.254 16.875 15.016 1 97.19 113 ALA A CA 1
ATOM 889 C C . ALA A 1 113 ? -4.27 15.375 14.75 1 97.19 113 ALA A C 1
ATOM 891 O O . ALA A 1 113 ? -3.893 14.93 13.664 1 97.19 113 ALA A O 1
ATOM 892 N N . THR A 1 114 ? -4.57 14.633 15.75 1 95.94 114 THR A N 1
ATOM 893 C CA . THR A 1 114 ? -4.777 13.188 15.672 1 95.94 114 THR A CA 1
ATOM 894 C C . THR A 1 114 ? -6.152 12.812 16.219 1 95.94 114 THR A C 1
ATOM 896 O O . THR A 1 114 ? -6.914 13.68 16.656 1 95.94 114 THR A O 1
ATOM 899 N N . THR A 1 115 ? -6.465 11.531 16.078 1 96.5 115 THR A N 1
ATOM 900 C CA . THR A 1 115 ? -7.773 11.047 16.516 1 96.5 115 THR A CA 1
ATOM 901 C C . THR A 1 115 ? -7.887 11.102 18.031 1 96.5 115 THR A C 1
ATOM 903 O O . THR A 1 115 ? -6.945 10.75 18.75 1 96.5 115 THR A O 1
ATOM 906 N N . ASN A 1 116 ? -9 11.625 18.516 1 96 116 ASN A N 1
ATOM 907 C CA . ASN A 1 116 ? -9.297 11.664 19.953 1 96 116 ASN A CA 1
ATOM 908 C C . ASN A 1 116 ? -10.156 10.477 20.375 1 96 116 ASN A C 1
ATOM 910 O O . ASN A 1 116 ? -11.305 10.352 19.938 1 96 116 ASN A O 1
ATOM 914 N N . PHE A 1 117 ? -9.648 9.625 21.219 1 95.69 117 PHE A N 1
ATOM 915 C CA . PHE A 1 117 ? -10.398 8.477 21.719 1 95.69 117 PHE A CA 1
ATOM 916 C C . PHE A 1 117 ? -10.953 8.758 23.109 1 95.69 117 PHE A C 1
ATOM 918 O O . PHE A 1 117 ? -11.477 7.852 23.766 1 95.69 117 PHE A O 1
ATOM 925 N N . PHE A 1 118 ? -10.648 9.961 23.578 1 93.88 118 PHE A N 1
ATOM 926 C CA . PHE A 1 118 ? -11.18 10.484 24.828 1 93.88 118 PHE A CA 1
ATOM 927 C C . PHE A 1 118 ? -10.688 9.656 26 1 93.88 118 PHE A C 1
ATOM 929 O O . PHE A 1 118 ? -11.445 9.383 26.938 1 93.88 118 PHE A O 1
ATOM 936 N N . GLY A 1 119 ? -9.516 9.164 25.906 1 93.75 119 GLY A N 1
ATOM 937 C CA . GLY A 1 119 ? -8.867 8.453 27 1 93.75 119 GLY A CA 1
ATOM 938 C C . GLY A 1 119 ? -9.367 7.035 27.172 1 93.75 119 GLY A C 1
ATOM 939 O O . GLY A 1 119 ? -9.031 6.367 28.141 1 93.75 119 GLY A O 1
ATOM 940 N N . ASN A 1 120 ? -10.203 6.562 26.281 1 96 120 ASN A N 1
ATOM 941 C CA . ASN A 1 120 ? -10.742 5.207 26.344 1 96 120 ASN A CA 1
ATOM 942 C C . ASN A 1 120 ? -9.867 4.219 25.578 1 96 120 ASN A C 1
ATOM 944 O O . ASN A 1 120 ? -9.922 4.16 24.344 1 96 120 ASN A O 1
ATOM 948 N N . ALA A 1 121 ? -9.195 3.381 26.281 1 95.62 121 ALA A N 1
ATOM 949 C CA . ALA A 1 121 ? -8.227 2.457 25.703 1 95.62 121 ALA A CA 1
ATOM 950 C C . ALA A 1 121 ? -8.922 1.379 24.875 1 95.62 121 ALA A C 1
ATOM 952 O O . ALA A 1 121 ? -8.375 0.903 23.875 1 95.62 121 ALA A O 1
ATOM 953 N N . ASP A 1 122 ? -10.086 1.002 25.281 1 96 122 ASP A N 1
ATOM 954 C CA . ASP A 1 122 ? -10.836 -0.023 24.562 1 96 122 ASP A CA 1
ATOM 955 C C . ASP A 1 122 ? -11.266 0.477 23.188 1 96 122 ASP A C 1
ATOM 957 O O . ASP A 1 122 ? -11.156 -0.247 22.188 1 96 122 ASP A O 1
ATOM 961 N N . ILE A 1 123 ? -11.719 1.705 23.156 1 96.69 123 ILE A N 1
ATOM 962 C CA . ILE A 1 123 ? -12.086 2.297 21.875 1 96.69 123 ILE A CA 1
ATOM 963 C C . ILE A 1 123 ? -10.852 2.389 20.984 1 96.69 123 ILE A C 1
ATOM 965 O O . ILE A 1 123 ? -10.906 2.023 19.797 1 96.69 123 ILE A O 1
ATOM 969 N N . GLU A 1 124 ? -9.773 2.828 21.531 1 96.06 124 GLU A N 1
ATOM 970 C CA . GLU A 1 124 ? -8.531 2.98 20.766 1 96.06 124 GLU A CA 1
ATOM 971 C C . GLU A 1 124 ? -8.062 1.643 20.203 1 96.06 124 GLU A C 1
ATOM 973 O O . GLU A 1 124 ? -7.578 1.575 19.078 1 96.06 124 GLU A O 1
ATOM 978 N N . ARG A 1 125 ? -8.258 0.622 20.891 1 95.19 125 ARG A N 1
ATOM 979 C CA . ARG A 1 125 ? -7.785 -0.707 20.516 1 95.19 125 ARG A CA 1
ATOM 980 C C . ARG A 1 125 ? -8.703 -1.334 19.469 1 95.19 125 ARG A C 1
ATOM 982 O O . ARG A 1 125 ? -8.242 -2.057 18.578 1 95.19 125 ARG A O 1
ATOM 989 N N . ASN A 1 126 ? -9.969 -1.055 19.562 1 95.94 126 ASN A N 1
ATOM 990 C CA . ASN A 1 126 ? -10.922 -1.874 18.812 1 95.94 126 ASN A CA 1
ATOM 991 C C . ASN A 1 126 ? -11.539 -1.103 17.656 1 95.94 126 ASN A C 1
ATOM 993 O O . ASN A 1 126 ? -12.094 -1.701 16.734 1 95.94 126 ASN A O 1
ATOM 997 N N . ALA A 1 127 ? -11.461 0.196 17.688 1 97.31 127 ALA A N 1
ATOM 998 C CA . ALA A 1 127 ? -11.992 1.009 16.609 1 97.31 127 ALA A CA 1
ATOM 999 C C . ALA A 1 127 ? -10.875 1.47 15.672 1 97.31 127 ALA A C 1
ATOM 1001 O O . ALA A 1 127 ? -9.719 1.577 16.078 1 97.31 127 ALA A O 1
ATOM 1002 N N . LEU A 1 128 ? -11.188 1.701 14.484 1 97.31 128 LEU A N 1
ATOM 1003 C CA . LEU A 1 128 ? -10.203 2.137 13.5 1 97.31 128 LEU A CA 1
ATOM 1004 C C . LEU A 1 128 ? -10.398 3.609 13.156 1 97.31 128 LEU A C 1
ATOM 1006 O O . LEU A 1 128 ? -11.484 4.016 12.734 1 97.31 128 LEU A O 1
ATOM 1010 N N . PRO A 1 129 ? -9.367 4.391 13.289 1 97.81 129 PRO A N 1
ATOM 1011 C CA . PRO A 1 129 ? -9.43 5.797 12.891 1 97.81 129 PRO A CA 1
ATOM 1012 C C . PRO A 1 129 ? -9.234 5.992 11.391 1 97.81 129 PRO A C 1
ATOM 1014 O O . PRO A 1 129 ? -8.984 5.023 10.664 1 97.81 129 PRO A O 1
ATOM 1017 N N . MET A 1 130 ? -9.43 7.203 10.883 1 96.94 130 MET A N 1
ATOM 1018 C CA . MET A 1 130 ? -9.328 7.488 9.453 1 96.94 130 MET A CA 1
ATOM 1019 C C . MET A 1 130 ? -8.758 8.883 9.211 1 96.94 130 MET A C 1
ATOM 1021 O O . MET A 1 130 ? -9.289 9.641 8.406 1 96.94 130 MET A O 1
ATOM 1025 N N . LYS A 1 131 ? -7.707 9.195 9.867 1 95.94 131 LYS A N 1
ATOM 1026 C CA . LYS A 1 131 ? -7.156 10.547 9.75 1 95.94 131 LYS A CA 1
ATOM 1027 C C . LYS A 1 131 ? -5.973 10.57 8.797 1 95.94 131 LYS A C 1
ATOM 1029 O O . LYS A 1 131 ? -5.652 11.617 8.227 1 95.94 131 LYS A O 1
ATOM 1034 N N . THR A 1 132 ? -5.289 9.484 8.648 1 95.5 132 THR A N 1
ATOM 1035 C CA . THR A 1 132 ? -4.082 9.414 7.824 1 95.5 132 THR A CA 1
ATOM 1036 C C . THR A 1 132 ? -4.25 8.398 6.699 1 95.5 132 THR A C 1
ATOM 1038 O O . THR A 1 132 ? -5.16 7.566 6.738 1 95.5 132 THR A O 1
ATOM 1041 N N . VAL A 1 133 ? -3.402 8.516 5.715 1 93.81 133 VAL A N 1
ATOM 1042 C CA . VAL A 1 133 ? -3.389 7.562 4.609 1 93.81 133 VAL A CA 1
ATOM 1043 C C . VAL A 1 133 ? -3.131 6.156 5.141 1 93.81 133 VAL A C 1
ATOM 1045 O O . VAL A 1 133 ? -3.762 5.191 4.699 1 93.81 133 VAL A O 1
ATOM 1048 N N . ALA A 1 134 ? -2.223 6.023 6.098 1 94.5 134 ALA A N 1
ATOM 1049 C CA . ALA A 1 134 ? -1.921 4.73 6.707 1 94.5 134 ALA A CA 1
ATOM 1050 C C . ALA A 1 134 ? -3.162 4.129 7.359 1 94.5 134 ALA A C 1
ATOM 1052 O O . ALA A 1 134 ? -3.43 2.934 7.211 1 94.5 134 ALA A O 1
ATOM 1053 N N . GLU A 1 135 ? -3.896 4.926 8.078 1 96 135 GLU A N 1
ATOM 1054 C CA . GLU A 1 135 ? -5.129 4.484 8.719 1 96 135 GLU A CA 1
ATOM 1055 C C . GLU A 1 135 ? -6.184 4.102 7.684 1 96 135 GLU A C 1
ATOM 1057 O O . GLU A 1 135 ? -6.895 3.107 7.855 1 96 135 GLU A O 1
ATOM 1062 N N . ALA A 1 136 ? -6.281 4.887 6.645 1 96.12 136 ALA A N 1
ATOM 1063 C CA . ALA A 1 136 ? -7.246 4.617 5.582 1 96.12 136 ALA A CA 1
ATOM 1064 C C . ALA A 1 136 ? -6.949 3.287 4.898 1 96.12 136 ALA A C 1
ATOM 1066 O O . ALA A 1 136 ? -7.867 2.533 4.566 1 96.12 136 ALA A O 1
ATOM 1067 N N . MET A 1 137 ? -5.68 3.031 4.668 1 94.81 137 MET A N 1
ATOM 1068 C CA . MET A 1 137 ? -5.293 1.758 4.07 1 94.81 137 MET A CA 1
ATOM 1069 C C . MET A 1 137 ? -5.691 0.589 4.965 1 94.81 137 MET A C 1
ATOM 1071 O O . MET A 1 137 ? -6.16 -0.441 4.477 1 94.81 137 MET A O 1
ATOM 1075 N N . ARG A 1 138 ? -5.492 0.758 6.246 1 95.5 138 ARG A N 1
ATOM 1076 C CA . ARG A 1 138 ? -5.906 -0.273 7.191 1 95.5 138 ARG A CA 1
ATOM 1077 C C . ARG A 1 138 ? -7.418 -0.488 7.145 1 95.5 138 ARG A C 1
ATOM 1079 O O . ARG A 1 138 ? -7.887 -1.627 7.152 1 95.5 138 ARG A O 1
ATOM 1086 N N . LEU A 1 139 ? -8.117 0.581 7.117 1 95.94 139 LEU A N 1
ATOM 1087 C CA . LEU A 1 139 ? -9.57 0.5 7.031 1 95.94 139 LEU A CA 1
ATOM 1088 C C . LEU A 1 139 ? -10 -0.245 5.773 1 95.94 139 LEU A C 1
ATOM 1090 O O . LEU A 1 139 ? -10.828 -1.158 5.836 1 95.94 139 LEU A O 1
ATOM 1094 N N . ARG A 1 140 ? -9.422 0.127 4.648 1 94.62 140 ARG A N 1
ATOM 1095 C CA . ARG A 1 140 ? -9.711 -0.53 3.379 1 94.62 140 ARG A CA 1
ATOM 1096 C C . ARG A 1 140 ? -9.469 -2.031 3.471 1 94.62 140 ARG A C 1
ATOM 1098 O O . ARG A 1 140 ? -10.336 -2.832 3.113 1 94.62 140 ARG A O 1
ATOM 1105 N N . ASN A 1 141 ? -8.297 -2.367 3.943 1 95.19 141 ASN A N 1
ATOM 1106 C CA . ASN A 1 141 ? -7.941 -3.777 4.066 1 95.19 141 ASN A CA 1
ATOM 1107 C C . ASN A 1 141 ? -8.914 -4.52 4.98 1 95.19 141 ASN A C 1
ATOM 1109 O O . ASN A 1 141 ? -9.312 -5.645 4.68 1 95.19 141 ASN A O 1
ATOM 1113 N N . THR A 1 142 ? -9.305 -3.9 6.055 1 95.62 142 THR A N 1
ATOM 1114 C CA . THR A 1 142 ? -10.188 -4.535 7.023 1 95.62 142 THR A CA 1
ATOM 1115 C C . THR A 1 142 ? -11.578 -4.754 6.426 1 95.62 142 THR A C 1
ATOM 1117 O O . THR A 1 142 ? -12.172 -5.816 6.605 1 95.62 142 THR A O 1
ATOM 1120 N N . ILE A 1 143 ? -12.055 -3.787 5.715 1 95.5 143 ILE A N 1
ATOM 1121 C CA . ILE A 1 143 ? -13.359 -3.902 5.07 1 95.5 143 ILE A CA 1
ATOM 1122 C C . ILE A 1 143 ? -13.359 -5.094 4.117 1 95.5 143 ILE A C 1
ATOM 1124 O O . ILE A 1 143 ? -14.25 -5.945 4.18 1 95.5 143 ILE A O 1
ATOM 1128 N N . LEU A 1 144 ? -12.375 -5.176 3.297 1 94.88 144 LEU A N 1
ATOM 1129 C CA . LEU A 1 144 ? -12.289 -6.242 2.303 1 94.88 144 LEU A CA 1
ATOM 1130 C C . LEU A 1 144 ? -12.086 -7.598 2.971 1 94.88 144 LEU A C 1
ATOM 1132 O O . LEU A 1 144 ? -12.672 -8.594 2.559 1 94.88 144 LEU A O 1
ATOM 1136 N N . GLN A 1 145 ? -11.258 -7.594 3.982 1 95.81 145 GLN A N 1
ATOM 1137 C CA . GLN A 1 145 ? -11.016 -8.836 4.711 1 95.81 145 GLN A CA 1
ATOM 1138 C C . GLN A 1 145 ? -12.289 -9.352 5.367 1 95.81 145 GLN A C 1
ATOM 1140 O O . GLN A 1 145 ? -12.539 -10.555 5.391 1 95.81 145 GLN A O 1
ATOM 1145 N N . ASN A 1 146 ? -13.039 -8.43 5.957 1 95.88 146 ASN A N 1
ATOM 1146 C CA . ASN A 1 146 ? -14.305 -8.828 6.57 1 95.88 146 ASN A CA 1
ATOM 1147 C C . ASN A 1 146 ? -15.25 -9.445 5.547 1 95.88 146 ASN A C 1
ATOM 1149 O O . ASN A 1 146 ? -15.938 -10.422 5.848 1 95.88 146 ASN A O 1
ATOM 1153 N N . LEU A 1 147 ? -15.297 -8.914 4.383 1 95.19 147 LEU A N 1
ATOM 1154 C CA . LEU A 1 147 ? -16.141 -9.477 3.33 1 95.19 147 LEU A CA 1
ATOM 1155 C C . LEU A 1 147 ? -15.648 -10.859 2.92 1 95.19 147 LEU A C 1
ATOM 1157 O O . LEU A 1 147 ? -16.453 -11.773 2.717 1 95.19 147 LEU A O 1
ATOM 1161 N N . GLU A 1 148 ? -14.297 -10.977 2.805 1 94.56 148 GLU A N 1
ATOM 1162 C CA . GLU A 1 148 ? -13.727 -12.289 2.51 1 94.56 148 GLU A CA 1
ATOM 1163 C C . GLU A 1 148 ? -14.117 -13.312 3.576 1 94.56 148 GLU A C 1
ATOM 1165 O O . GLU A 1 148 ? -14.531 -14.422 3.254 1 94.56 148 GLU A O 1
ATOM 1170 N N . ARG A 1 149 ? -14.023 -12.922 4.797 1 95.12 149 ARG A N 1
ATOM 1171 C CA . ARG A 1 149 ? -14.336 -13.812 5.91 1 95.12 149 ARG A CA 1
ATOM 1172 C C . ARG A 1 149 ? -15.82 -14.141 5.945 1 95.12 149 ARG A C 1
ATOM 1174 O O . ARG A 1 149 ? -16.203 -15.273 6.254 1 95.12 149 ARG A O 1
ATOM 1181 N N . ALA A 1 150 ? -16.609 -13.18 5.664 1 95.44 150 ALA A N 1
ATOM 1182 C CA . ALA A 1 150 ? -18.047 -13.398 5.656 1 95.44 150 ALA A CA 1
ATOM 1183 C C . ALA A 1 150 ? -18.438 -14.469 4.641 1 95.44 150 ALA A C 1
ATOM 1185 O O . ALA A 1 150 ? -19.359 -15.258 4.887 1 95.44 150 ALA A O 1
ATOM 1186 N N . GLU A 1 151 ? -17.766 -14.516 3.557 1 93.12 151 GLU A N 1
ATOM 1187 C CA . GLU A 1 151 ? -18.047 -15.453 2.48 1 93.12 151 GLU A CA 1
ATOM 1188 C C . GLU A 1 151 ? -17.875 -16.891 2.949 1 93.12 151 GLU A C 1
ATOM 1190 O O . GLU A 1 151 ? -18.562 -17.797 2.469 1 93.12 151 GLU A O 1
ATOM 1195 N N . THR A 1 152 ? -16.969 -17.078 3.873 1 93 152 THR A N 1
ATOM 1196 C CA . THR A 1 152 ? -16.625 -18.438 4.266 1 93 152 THR A CA 1
ATOM 1197 C C . THR A 1 152 ? -17.125 -18.734 5.684 1 93 152 THR A C 1
ATOM 1199 O O . THR A 1 152 ? -16.891 -19.812 6.219 1 93 152 THR A O 1
ATOM 1202 N N . GLU A 1 153 ? -17.812 -17.766 6.312 1 93.5 153 GLU A N 1
ATOM 1203 C CA . GLU A 1 153 ? -18.297 -17.906 7.68 1 93.5 153 GLU A CA 1
ATOM 1204 C C . GLU A 1 153 ? -19.578 -18.75 7.73 1 93.5 153 GLU A C 1
ATOM 1206 O O . GLU A 1 153 ? -20.562 -18.391 7.098 1 93.5 153 GLU A O 1
ATOM 1211 N N . ASP A 1 154 ? -19.562 -19.812 8.562 1 91.44 154 ASP A N 1
ATOM 1212 C CA . ASP A 1 154 ? -20.688 -20.734 8.633 1 91.44 154 ASP A CA 1
ATOM 1213 C C . ASP A 1 154 ? -21.719 -20.25 9.656 1 91.44 154 ASP A C 1
ATOM 1215 O O . ASP A 1 154 ? -22.922 -20.516 9.508 1 91.44 154 ASP A O 1
ATOM 1219 N N . ASN A 1 155 ? -21.234 -19.625 10.688 1 93.62 155 ASN A N 1
ATOM 1220 C CA . ASN A 1 155 ? -22.125 -19.109 11.711 1 93.62 155 ASN A CA 1
ATOM 1221 C C . ASN A 1 155 ? -22.844 -17.844 11.234 1 93.62 155 ASN A C 1
ATOM 1223 O O . ASN A 1 155 ? -22.188 -16.828 10.938 1 93.62 155 ASN A O 1
ATOM 1227 N N . GLU A 1 156 ? -24.125 -17.891 11.203 1 94.31 156 GLU A N 1
ATOM 1228 C CA . GLU A 1 156 ? -24.922 -16.797 10.656 1 94.31 156 GLU A CA 1
ATOM 1229 C C . GLU A 1 156 ? -24.734 -15.516 11.461 1 94.31 156 GLU A C 1
ATOM 1231 O O . GLU A 1 156 ? -24.625 -14.422 10.891 1 94.31 156 GLU A O 1
ATOM 1236 N N . GLU A 1 157 ? -24.672 -15.656 12.766 1 95.44 157 GLU A N 1
ATOM 1237 C CA . GLU A 1 157 ? -24.484 -14.484 13.617 1 95.44 157 GLU A CA 1
ATOM 1238 C C . GLU A 1 157 ? -23.125 -13.852 13.406 1 95.44 157 GLU A C 1
ATOM 1240 O O . GLU A 1 157 ? -23 -12.625 13.305 1 95.44 157 GLU A O 1
ATOM 1245 N N . ALA A 1 158 ? -22.156 -14.727 13.297 1 94.81 158 ALA A N 1
ATOM 1246 C CA . ALA A 1 158 ? -20.812 -14.242 13.047 1 94.81 158 ALA A CA 1
ATOM 1247 C C . ALA A 1 158 ? -20.703 -13.594 11.672 1 94.81 158 ALA A C 1
ATOM 1249 O O . ALA A 1 158 ? -20.047 -12.555 11.523 1 94.81 158 ALA A O 1
ATOM 1250 N N . ARG A 1 159 ? -21.344 -14.188 10.711 1 95.88 159 ARG A N 1
ATOM 1251 C CA . ARG A 1 159 ? -21.359 -13.641 9.359 1 95.88 159 ARG A CA 1
ATOM 1252 C C . ARG A 1 159 ? -22.016 -12.266 9.336 1 95.88 159 ARG A C 1
ATOM 1254 O O . ARG A 1 159 ? -21.484 -11.328 8.727 1 95.88 159 ARG A O 1
ATOM 1261 N N . GLN A 1 160 ? -23.141 -12.172 10.047 1 97.19 160 GLN A N 1
ATOM 1262 C CA . GLN A 1 160 ? -23.844 -10.898 10.109 1 97.19 160 GLN A CA 1
ATOM 1263 C C . GLN A 1 160 ? -22.969 -9.82 10.758 1 97.19 160 GLN A C 1
ATOM 1265 O O . GLN A 1 160 ? -22.906 -8.688 10.281 1 97.19 160 GLN A O 1
ATOM 1270 N N . ARG A 1 161 ? -22.312 -10.195 11.805 1 97.31 161 ARG A N 1
ATOM 1271 C CA . ARG A 1 161 ? -21.438 -9.258 12.5 1 97.31 161 ARG A CA 1
ATOM 1272 C C . ARG A 1 161 ? -20.344 -8.742 11.57 1 97.31 161 ARG A C 1
ATOM 1274 O O . ARG A 1 161 ? -20.062 -7.543 11.547 1 97.31 161 ARG A O 1
ATOM 1281 N N . LEU A 1 162 ? -19.734 -9.648 10.797 1 97 162 LEU A N 1
ATOM 1282 C CA . LEU A 1 162 ? -18.688 -9.289 9.859 1 97 162 LEU A CA 1
ATOM 1283 C C . LEU A 1 162 ? -19.188 -8.281 8.828 1 97 162 LEU A C 1
ATOM 1285 O O . LEU A 1 162 ? -18.422 -7.453 8.336 1 97 162 LEU A O 1
ATOM 1289 N N . MET A 1 163 ? -20.469 -8.305 8.578 1 97.31 163 MET A N 1
ATOM 1290 C CA . MET A 1 163 ? -21.047 -7.473 7.527 1 97.31 163 MET A CA 1
ATOM 1291 C C . MET A 1 163 ? -21.625 -6.188 8.102 1 97.31 163 MET A C 1
ATOM 1293 O O . MET A 1 163 ? -22.047 -5.301 7.359 1 97.31 163 MET A 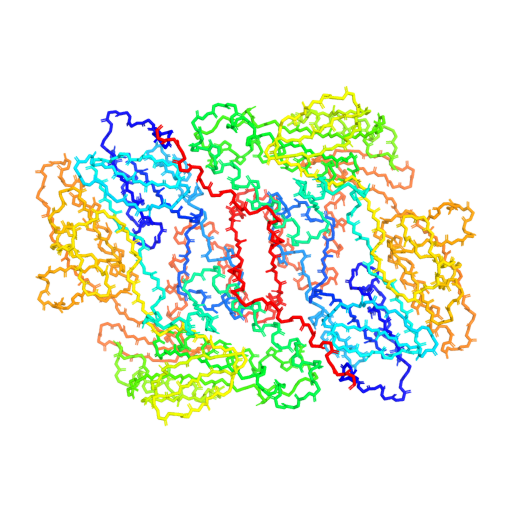O 1
ATOM 1297 N N . ASN A 1 164 ? -21.609 -6.051 9.445 1 98.25 164 ASN A N 1
ATOM 1298 C CA . ASN A 1 164 ? -22.062 -4.828 10.102 1 98.25 164 ASN A CA 1
ATOM 1299 C C . ASN A 1 164 ? -20.922 -3.82 10.25 1 98.25 164 ASN A C 1
ATOM 1301 O O . ASN A 1 164 ? -19.828 -4.172 10.703 1 98.25 164 ASN A O 1
ATOM 1305 N N . VAL A 1 165 ? -21.188 -2.568 9.859 1 98.44 165 VAL A N 1
ATOM 1306 C CA . VAL A 1 165 ? -20.234 -1.474 10.023 1 98.44 165 VAL A CA 1
ATOM 1307 C C . VAL A 1 165 ? -20.875 -0.365 10.859 1 98.44 165 VAL A C 1
ATOM 1309 O O . VAL A 1 165 ? -21.984 0.072 10.578 1 98.44 165 VAL A O 1
ATOM 1312 N N . VAL A 1 166 ? -20.172 0.016 11.867 1 98.69 166 VAL A N 1
ATOM 1313 C CA . VAL A 1 166 ? -20.609 1.152 12.68 1 98.69 166 VAL A CA 1
ATOM 1314 C C . VAL A 1 166 ? -19.625 2.309 12.516 1 98.69 166 VAL A C 1
ATOM 1316 O O . VAL A 1 166 ? -18.406 2.131 12.672 1 98.69 166 VAL A O 1
ATOM 1319 N N . ILE A 1 167 ? -20.109 3.428 12.133 1 98.75 167 ILE A N 1
ATOM 1320 C CA . ILE A 1 167 ? -19.328 4.66 12.016 1 98.75 167 ILE A CA 1
ATOM 1321 C C . ILE A 1 167 ? -19.703 5.609 13.156 1 98.75 167 ILE A C 1
ATOM 1323 O O . ILE A 1 167 ? -20.875 5.957 13.336 1 98.75 167 ILE A O 1
ATOM 1327 N N . VAL A 1 168 ? -18.688 6 13.922 1 98.69 168 VAL A N 1
ATOM 1328 C CA . VAL A 1 168 ? -18.938 6.871 15.07 1 98.69 168 VAL A CA 1
ATOM 1329 C C . VAL A 1 168 ? -18.453 8.281 14.758 1 98.69 168 VAL A C 1
ATOM 1331 O O . VAL A 1 168 ? -17.25 8.516 14.602 1 98.69 168 VAL A O 1
ATOM 1334 N N . GLY A 1 169 ? -19.375 9.25 14.719 1 98.06 169 GLY A N 1
ATOM 1335 C CA . GLY A 1 169 ? -19.094 10.633 14.383 1 98.06 169 GLY A CA 1
ATOM 1336 C C . GLY A 1 169 ? -19.828 11.102 13.141 1 98.06 169 GLY A C 1
ATOM 1337 O O . GLY A 1 169 ? -19.547 10.648 12.031 1 98.06 169 GLY A O 1
ATOM 1338 N N . GLY A 1 170 ? -20.734 12.008 13.344 1 97.38 170 GLY A N 1
ATOM 1339 C CA . GLY A 1 170 ? -21.578 12.477 12.25 1 97.38 170 GLY A CA 1
ATOM 1340 C C . GLY A 1 170 ? -21.062 13.75 11.609 1 97.38 170 GLY A C 1
ATOM 1341 O O . GLY A 1 170 ? -21.828 14.523 11.039 1 97.38 170 GLY A O 1
ATOM 1342 N N . GLY A 1 171 ? -19.766 14.047 11.758 1 96 171 GLY A N 1
ATOM 1343 C CA . GLY A 1 171 ? -19.141 15.133 11.031 1 96 171 GLY A CA 1
ATOM 1344 C C . GLY A 1 171 ? -18.891 14.812 9.57 1 96 171 GLY A C 1
ATOM 1345 O O . GLY A 1 171 ? -19.391 13.805 9.062 1 96 171 GLY A O 1
ATOM 1346 N N . PRO A 1 172 ? -18.156 15.672 8.883 1 94.62 172 PRO A N 1
ATOM 1347 C CA . PRO A 1 172 ? -17.922 15.461 7.449 1 94.62 172 PRO A CA 1
ATOM 1348 C C . PRO A 1 172 ? -17.312 14.102 7.145 1 94.62 172 PRO A C 1
ATOM 1350 O O . PRO A 1 172 ? -17.766 13.398 6.234 1 94.62 172 PRO A O 1
ATOM 1353 N N . SER A 1 173 ? -16.281 13.664 7.902 1 96 173 SER A N 1
ATOM 1354 C CA . SER A 1 173 ? -15.617 12.391 7.668 1 96 173 SER A CA 1
ATOM 1355 C C . SER A 1 173 ? -16.594 11.227 7.777 1 96 173 SER A C 1
ATOM 1357 O O . SER A 1 173 ? -16.562 10.305 6.953 1 96 173 SER A O 1
ATOM 1359 N N . GLY A 1 174 ? -17.422 11.281 8.797 1 97.94 174 GLY A N 1
ATOM 1360 C CA . GLY A 1 174 ? -18.406 10.227 8.984 1 97.94 174 GLY A CA 1
ATOM 1361 C C . GLY A 1 174 ? -19.422 10.148 7.863 1 97.94 174 GLY A C 1
ATOM 1362 O O . GLY A 1 174 ? -19.719 9.07 7.359 1 97.94 174 GLY A O 1
ATOM 1363 N N . VAL A 1 175 ? -19.922 11.297 7.484 1 97.38 175 VAL A N 1
ATOM 1364 C CA . VAL A 1 175 ? -20.906 11.375 6.414 1 97.38 175 VAL A CA 1
ATOM 1365 C C . VAL A 1 175 ? -20.297 10.875 5.105 1 97.38 175 VAL A C 1
ATOM 1367 O O . VAL A 1 175 ? -20.922 10.102 4.379 1 97.38 175 VAL A O 1
ATOM 1370 N N . GLU A 1 176 ? -19.094 11.273 4.855 1 95.94 176 GLU A N 1
ATOM 1371 C CA . GLU A 1 176 ? -18.406 10.922 3.615 1 95.94 176 GLU A CA 1
ATOM 1372 C C . GLU A 1 176 ? -18.141 9.422 3.535 1 95.94 176 GLU A C 1
ATOM 1374 O O . GLU A 1 176 ? -18.469 8.781 2.527 1 95.94 176 GLU A O 1
ATOM 1379 N N . ILE A 1 177 ? -17.609 8.812 4.574 1 97.62 177 ILE A N 1
ATOM 1380 C CA . ILE A 1 177 ? -17.281 7.395 4.539 1 97.62 177 ILE A CA 1
ATOM 1381 C C . ILE A 1 177 ? -18.562 6.566 4.535 1 97.62 177 ILE A C 1
ATOM 1383 O O . ILE A 1 177 ? -18.641 5.512 3.904 1 97.62 177 ILE A O 1
ATOM 1387 N N . ALA A 1 178 ? -19.609 7.062 5.219 1 98.12 178 ALA A N 1
ATOM 1388 C CA . ALA A 1 178 ? -20.906 6.383 5.168 1 98.12 178 ALA A CA 1
ATOM 1389 C C . ALA A 1 178 ? -21.438 6.312 3.736 1 98.12 178 ALA A C 1
ATOM 1391 O O . ALA A 1 178 ? -21.844 5.25 3.271 1 98.12 178 ALA A O 1
ATOM 1392 N N . GLY A 1 179 ? -21.422 7.449 3.123 1 95.62 179 GLY A N 1
ATOM 1393 C CA . GLY A 1 179 ? -21.859 7.484 1.736 1 95.62 179 GLY A CA 1
ATOM 1394 C C . GLY A 1 179 ? -21.047 6.574 0.832 1 95.62 179 GLY A C 1
ATOM 1395 O O . GLY A 1 179 ? -21.625 5.859 -0 1 95.62 179 GLY A O 1
ATOM 1396 N N . ALA A 1 180 ? -19.766 6.562 0.955 1 93.44 180 ALA A N 1
ATOM 1397 C CA . ALA A 1 180 ? -18.875 5.738 0.135 1 93.44 180 ALA A CA 1
ATOM 1398 C C . ALA A 1 180 ? -19.156 4.254 0.353 1 93.44 180 ALA A C 1
ATOM 1400 O O . ALA A 1 180 ? -19.203 3.479 -0.604 1 93.44 180 ALA A O 1
ATOM 1401 N N . LEU A 1 181 ? -19.344 3.871 1.589 1 95.75 181 LEU A N 1
ATOM 1402 C CA . LEU A 1 181 ? -19.594 2.469 1.902 1 95.75 181 LEU A CA 1
ATOM 1403 C C . LEU A 1 181 ? -20.984 2.045 1.401 1 95.75 181 LEU A C 1
ATOM 1405 O O . LEU A 1 181 ? -21.172 0.897 0.994 1 95.75 181 LEU A O 1
ATOM 1409 N N . ALA A 1 182 ? -21.922 2.977 1.473 1 95.19 182 ALA A N 1
ATOM 1410 C CA . ALA A 1 182 ? -23.234 2.686 0.911 1 95.19 182 ALA A CA 1
ATOM 1411 C C . ALA A 1 182 ? -23.141 2.385 -0.583 1 95.19 182 ALA A C 1
ATOM 1413 O O . ALA A 1 182 ? -23.797 1.461 -1.078 1 95.19 182 ALA A O 1
ATOM 1414 N N . GLU A 1 183 ? -22.375 3.154 -1.216 1 89.69 183 GLU A N 1
ATOM 1415 C CA . GLU A 1 183 ? -22.156 2.918 -2.641 1 89.69 183 GLU A CA 1
ATOM 1416 C C . GLU A 1 183 ? -21.484 1.569 -2.881 1 89.69 183 GLU A C 1
ATOM 1418 O O . GLU A 1 183 ? -21.859 0.846 -3.811 1 89.69 183 GLU A O 1
ATOM 1423 N N . MET A 1 184 ? -20.547 1.271 -2.104 1 88.94 184 MET A N 1
ATOM 1424 C CA . MET A 1 184 ? -19.891 -0.03 -2.193 1 88.94 184 MET A CA 1
ATOM 1425 C C . MET A 1 184 ? -20.891 -1.162 -2.008 1 88.94 184 MET A C 1
ATOM 1427 O O . MET A 1 184 ? -20.891 -2.129 -2.773 1 88.94 184 MET A O 1
ATOM 1431 N N . LYS A 1 185 ? -21.703 -1.026 -0.999 1 93.88 185 LYS A N 1
ATOM 1432 C CA . LYS A 1 185 ? -22.75 -2.008 -0.717 1 93.88 185 LYS A CA 1
ATOM 1433 C C . LYS A 1 185 ? -23.641 -2.225 -1.935 1 93.88 185 LYS A C 1
ATOM 1435 O O . LYS A 1 185 ? -23.969 -3.361 -2.277 1 93.88 185 LYS A O 1
ATOM 1440 N N . ARG A 1 186 ? -23.938 -1.2 -2.586 1 91.38 186 ARG A N 1
ATOM 1441 C CA . ARG A 1 186 ? -24.922 -1.234 -3.666 1 91.38 186 ARG A CA 1
ATOM 1442 C C . ARG A 1 186 ? -24.297 -1.755 -4.957 1 91.38 186 ARG A C 1
ATOM 1444 O O . ARG A 1 186 ? -24.953 -2.455 -5.73 1 91.38 186 ARG A O 1
ATOM 1451 N N . THR A 1 187 ? -23.031 -1.441 -5.164 1 86.62 187 THR A N 1
ATOM 1452 C CA . THR A 1 187 ? -22.484 -1.668 -6.496 1 86.62 187 THR A CA 1
ATOM 1453 C C . THR A 1 187 ? -21.391 -2.732 -6.457 1 86.62 187 THR A C 1
ATOM 1455 O O . THR A 1 187 ? -21.312 -3.588 -7.34 1 86.62 187 THR A O 1
ATOM 1458 N N . ILE A 1 188 ? -20.609 -2.732 -5.449 1 85.38 188 ILE A N 1
ATOM 1459 C CA . ILE A 1 188 ? -19.406 -3.566 -5.434 1 85.38 188 ILE A CA 1
ATOM 1460 C C . ILE A 1 188 ? -19.734 -4.934 -4.836 1 85.38 188 ILE A C 1
ATOM 1462 O O . ILE A 1 188 ? -19.391 -5.969 -5.406 1 85.38 188 ILE A O 1
ATOM 1466 N N . VAL A 1 189 ? -20.406 -4.977 -3.723 1 91.94 189 VAL A N 1
ATOM 1467 C CA . VAL A 1 189 ? -20.641 -6.219 -2.992 1 91.94 189 VAL A CA 1
ATOM 1468 C C . VAL A 1 189 ? -21.422 -7.191 -3.861 1 91.94 189 VAL A C 1
ATOM 1470 O O . VAL A 1 189 ? -21.016 -8.344 -4.051 1 91.94 189 VAL A O 1
ATOM 1473 N N . PRO A 1 190 ? -22.516 -6.711 -4.574 1 91.38 190 PRO A N 1
ATOM 1474 C CA . PRO A 1 190 ? -23.25 -7.668 -5.402 1 91.38 190 PRO A CA 1
ATOM 1475 C C . PRO A 1 190 ? -22.422 -8.188 -6.578 1 91.38 190 PRO A C 1
ATOM 1477 O O . PRO A 1 190 ? -22.594 -9.336 -6.996 1 91.38 190 PRO A O 1
ATOM 1480 N N . ARG A 1 191 ? -21.547 -7.395 -7.016 1 89.06 191 ARG A N 1
ATOM 1481 C CA . ARG A 1 191 ? -20.781 -7.738 -8.211 1 89.06 191 ARG A CA 1
ATOM 1482 C C . ARG A 1 191 ? -19.594 -8.617 -7.859 1 89.06 191 ARG A C 1
ATOM 1484 O O . ARG A 1 191 ? -19.359 -9.641 -8.508 1 89.06 191 ARG A O 1
ATOM 1491 N N . ASP A 1 192 ? -18.844 -8.281 -6.848 1 90.62 192 ASP A N 1
ATOM 1492 C CA . ASP A 1 192 ? -17.594 -8.945 -6.516 1 90.62 192 ASP A CA 1
ATOM 1493 C C . ASP A 1 192 ? -17.828 -10.125 -5.582 1 90.62 192 ASP A C 1
ATOM 1495 O O . ASP A 1 192 ? -17.016 -11.062 -5.543 1 90.62 192 ASP A O 1
ATOM 1499 N N . TYR A 1 193 ? -18.906 -10.102 -4.809 1 92.75 193 TYR A N 1
ATOM 1500 C CA . TYR A 1 193 ? -19.25 -11.148 -3.854 1 92.75 193 TYR A CA 1
ATOM 1501 C C . TYR A 1 193 ? -20.656 -11.672 -4.098 1 92.75 193 TYR A C 1
ATOM 1503 O O . TYR A 1 193 ? -21.531 -11.547 -3.234 1 92.75 193 TYR A O 1
ATOM 1511 N N . PRO A 1 194 ? -20.797 -12.305 -5.176 1 90.75 194 PRO A N 1
ATOM 1512 C CA . PRO A 1 194 ? -22.141 -12.734 -5.527 1 90.75 194 PRO A CA 1
ATOM 1513 C C . PRO A 1 194 ? -22.703 -13.781 -4.566 1 90.75 194 PRO A C 1
ATOM 1515 O O . PRO A 1 194 ? -23.922 -13.977 -4.504 1 90.75 194 PRO A O 1
ATOM 1518 N N . ASP A 1 195 ? -21.875 -14.406 -3.807 1 90.44 195 ASP A N 1
ATOM 1519 C CA . ASP A 1 195 ? -22.328 -15.445 -2.875 1 90.44 195 ASP A CA 1
ATOM 1520 C C . ASP A 1 195 ? -22.797 -14.828 -1.557 1 90.44 195 ASP A C 1
ATOM 1522 O O . ASP A 1 195 ? -23.328 -15.531 -0.694 1 90.44 195 ASP A O 1
ATOM 1526 N N . LEU A 1 196 ? -22.609 -13.562 -1.385 1 92.44 196 LEU A N 1
ATOM 1527 C CA . LEU A 1 196 ? -23.062 -12.844 -0.203 1 92.44 196 LEU A CA 1
ATOM 1528 C C . LEU A 1 196 ? -24.344 -12.062 -0.502 1 92.44 196 LEU A C 1
ATOM 1530 O O . LEU A 1 196 ? -24.5 -11.516 -1.596 1 92.44 196 LEU A O 1
ATOM 1534 N N . ASP A 1 197 ? -25.203 -12.047 0.451 1 94.75 197 ASP A N 1
ATOM 1535 C CA . ASP A 1 197 ? -26.375 -11.18 0.359 1 94.75 197 ASP A CA 1
ATOM 1536 C C . ASP A 1 197 ? -26.016 -9.742 0.751 1 94.75 197 ASP A C 1
ATOM 1538 O O . ASP A 1 197 ? -25.922 -9.43 1.938 1 94.75 197 ASP A O 1
ATOM 1542 N N . ALA A 1 198 ? -25.875 -8.93 -0.225 1 93.94 198 ALA A N 1
ATOM 1543 C CA . ALA A 1 198 ? -25.453 -7.543 -0.011 1 93.94 198 ALA A CA 1
ATOM 1544 C C . ALA A 1 198 ? -26.406 -6.816 0.927 1 93.94 198 ALA A C 1
ATOM 1546 O O . ALA A 1 198 ? -26.016 -5.891 1.635 1 93.94 198 ALA A O 1
ATOM 1547 N N . SER A 1 199 ? -27.656 -7.203 0.925 1 94.81 199 SER A N 1
ATOM 1548 C CA . SER A 1 199 ? -28.672 -6.551 1.759 1 94.81 199 SER A CA 1
ATOM 1549 C C . SER A 1 199 ? -28.375 -6.754 3.24 1 94.81 199 SER A C 1
ATOM 1551 O O . SER A 1 199 ? -28.891 -6.023 4.09 1 94.81 199 SER A O 1
ATOM 1553 N N . ARG A 1 200 ? -27.562 -7.656 3.508 1 95.38 200 ARG A N 1
ATOM 1554 C CA . ARG A 1 200 ? -27.234 -7.969 4.895 1 95.38 200 ARG A CA 1
ATOM 1555 C C . ARG A 1 200 ? -26.109 -7.074 5.406 1 95.38 200 ARG A C 1
ATOM 1557 O O . ARG A 1 200 ? -25.797 -7.082 6.598 1 95.38 200 ARG A O 1
ATOM 1564 N N . MET A 1 201 ? -25.484 -6.352 4.543 1 96.62 201 MET A N 1
ATOM 1565 C CA . MET A 1 201 ? -24.516 -5.359 5 1 96.62 201 MET A CA 1
ATOM 1566 C C . MET A 1 201 ? -25.219 -4.145 5.598 1 96.62 201 MET A C 1
ATOM 1568 O O . MET A 1 201 ? -25.844 -3.367 4.879 1 96.62 201 MET A O 1
ATOM 1572 N N . HIS A 1 202 ? -25.125 -4.02 6.891 1 97.88 202 HIS A N 1
ATOM 1573 C CA . HIS A 1 202 ? -25.75 -2.9 7.59 1 97.88 202 HIS A CA 1
ATOM 1574 C C . HIS A 1 202 ? -24.719 -1.846 7.973 1 97.88 202 HIS A C 1
ATOM 1576 O O . HIS A 1 202 ? -23.688 -2.168 8.57 1 97.88 202 HIS A O 1
ATOM 1582 N N . ILE A 1 203 ? -24.984 -0.634 7.621 1 98.44 203 ILE A N 1
ATOM 1583 C CA . ILE A 1 203 ? -24.109 0.495 7.938 1 98.44 203 ILE A CA 1
ATOM 1584 C C . ILE A 1 203 ? -24.859 1.481 8.836 1 98.44 203 ILE A C 1
ATOM 1586 O O . ILE A 1 203 ? -25.922 1.988 8.461 1 98.44 203 ILE A O 1
ATOM 1590 N N . CYS A 1 204 ? -24.281 1.738 9.992 1 98.56 204 CYS A N 1
ATOM 1591 C CA . CYS A 1 204 ? -24.875 2.648 10.969 1 98.56 204 CYS A CA 1
ATOM 1592 C C . CYS A 1 204 ? -23.969 3.84 11.227 1 98.56 204 CYS A C 1
ATOM 1594 O O . CYS A 1 204 ? -22.766 3.666 11.469 1 98.56 204 CYS A O 1
ATOM 1596 N N . LEU A 1 205 ? -24.5 5.008 11.109 1 98.62 205 LEU A N 1
ATOM 1597 C CA . LEU A 1 205 ? -23.797 6.238 11.445 1 98.62 205 LEU A CA 1
ATOM 1598 C C . LEU A 1 205 ? -24.312 6.836 12.742 1 98.62 205 LEU A C 1
ATOM 1600 O O . LEU A 1 205 ? -25.484 7.223 12.828 1 98.62 205 LEU A O 1
ATOM 1604 N N . LEU A 1 206 ? -23.438 6.895 13.742 1 98.19 206 LEU A N 1
ATOM 1605 C CA . LEU A 1 206 ? -23.812 7.379 15.07 1 98.19 206 LEU A CA 1
ATOM 1606 C C . LEU A 1 206 ? -23.266 8.781 15.305 1 98.19 206 LEU A C 1
ATOM 1608 O O . LEU A 1 206 ? -22.156 9.102 14.883 1 98.19 206 LEU A O 1
ATOM 1612 N N . ASP A 1 207 ? -24.031 9.555 15.938 1 97.25 207 ASP A N 1
ATOM 1613 C CA . ASP A 1 207 ? -23.594 10.852 16.438 1 97.25 207 ASP A CA 1
ATOM 1614 C C . ASP A 1 207 ? -24.219 11.141 17.812 1 97.25 207 ASP A C 1
ATOM 1616 O O . ASP A 1 207 ? -25.375 10.812 18.062 1 97.25 207 ASP A O 1
ATOM 1620 N N . SER A 1 208 ? -23.453 11.719 18.672 1 96 208 SER A N 1
ATOM 1621 C CA . SER A 1 208 ? -23.953 12.031 20.016 1 96 208 SER A CA 1
ATOM 1622 C C . SER A 1 208 ? -24.875 13.242 19.984 1 96 208 SER A C 1
ATOM 1624 O O . SER A 1 208 ? -25.656 13.453 20.906 1 96 208 SER A O 1
ATOM 1626 N N . GLY A 1 209 ? -24.766 14.039 19.031 1 95.69 209 GLY A N 1
ATOM 1627 C CA . GLY A 1 209 ? -25.578 15.234 18.922 1 95.69 209 GLY A CA 1
ATOM 1628 C C . GLY A 1 209 ? -26.938 14.984 18.281 1 95.69 209 GLY A C 1
ATOM 1629 O O . GLY A 1 209 ? -27.312 13.828 18.062 1 95.69 209 GLY A O 1
ATOM 1630 N N . ASP A 1 210 ? -27.688 16.141 17.953 1 96.06 210 ASP A N 1
ATOM 1631 C CA . ASP A 1 210 ? -29.062 16.031 17.484 1 96.06 210 ASP A CA 1
ATOM 1632 C C . ASP A 1 210 ? -29.125 16.156 15.961 1 96.06 210 ASP A C 1
ATOM 1634 O O . ASP A 1 210 ? -30.203 16 15.367 1 96.06 210 ASP A O 1
ATOM 1638 N N . ARG A 1 211 ? -28.031 16.422 15.352 1 95.88 211 ARG A N 1
ATOM 1639 C CA . ARG A 1 211 ? -28.031 16.5 13.891 1 95.88 211 ARG A CA 1
ATOM 1640 C C . ARG A 1 211 ? -26.641 16.219 13.328 1 95.88 211 ARG A C 1
ATOM 1642 O O . ARG A 1 211 ? -25.641 16.312 14.047 1 95.88 211 ARG A O 1
ATOM 1649 N N . LEU A 1 212 ? -26.562 15.805 12.07 1 96.62 212 LEU A N 1
ATOM 1650 C CA . LEU A 1 212 ? -25.312 15.602 11.359 1 96.62 212 LEU A CA 1
ATOM 1651 C C . LEU A 1 212 ? -24.719 16.938 10.922 1 96.62 212 LEU A C 1
ATOM 1653 O O . LEU A 1 212 ? -25.422 17.938 10.852 1 96.62 212 LEU A O 1
ATOM 1657 N N . LEU A 1 213 ? -23.422 16.938 10.695 1 95.19 213 LEU A N 1
ATOM 1658 C CA . LEU A 1 213 ? -22.75 18.141 10.18 1 95.19 213 LEU A CA 1
ATOM 1659 C C . LEU A 1 213 ? -23.156 19.375 10.969 1 95.19 213 LEU A C 1
ATOM 1661 O O . LEU A 1 213 ? -23.594 20.359 10.391 1 95.19 213 LEU A O 1
ATOM 1665 N N . LYS A 1 214 ? -22.891 19.375 12.234 1 91.69 214 LYS A N 1
ATOM 1666 C CA . LYS A 1 214 ? -23.359 20.406 13.164 1 91.69 214 LYS A CA 1
ATOM 1667 C C . LYS A 1 214 ? -22.797 21.781 12.797 1 91.69 214 LYS A C 1
ATOM 1669 O O . LYS A 1 214 ? -23.406 22.797 13.094 1 91.69 214 LYS A O 1
ATOM 1674 N N . GLY A 1 215 ? -21.688 21.828 12.156 1 87.62 215 GLY A N 1
ATOM 1675 C CA . GLY A 1 215 ? -21.047 23.078 11.773 1 87.62 215 GLY A CA 1
ATOM 1676 C C . GLY A 1 215 ? -21.703 23.734 10.57 1 87.62 215 GLY A C 1
ATOM 1677 O O . GLY A 1 215 ? -21.375 24.859 10.211 1 87.62 215 GLY A O 1
ATOM 1678 N N . MET A 1 216 ? -22.719 23.078 10.008 1 91.31 216 MET A N 1
ATOM 1679 C CA . MET A 1 216 ? -23.391 23.594 8.82 1 91.31 216 MET A CA 1
ATOM 1680 C C . MET A 1 216 ? -24.812 24.016 9.133 1 91.31 216 MET A C 1
ATOM 1682 O O . MET A 1 216 ? -25.281 23.812 10.258 1 91.31 216 MET A O 1
ATOM 1686 N N . ASP A 1 217 ? -25.391 24.609 8.086 1 93.5 217 ASP A N 1
ATOM 1687 C CA . ASP A 1 217 ? -26.781 25.016 8.188 1 93.5 217 ASP A CA 1
ATOM 1688 C C . ASP A 1 217 ? -27.688 23.828 8.484 1 93.5 217 ASP A C 1
ATOM 1690 O O . ASP A 1 217 ? -27.469 22.734 7.961 1 93.5 217 ASP A O 1
ATOM 1694 N N . ALA A 1 218 ? -28.797 24.109 9.266 1 95.12 218 ALA A N 1
ATOM 1695 C CA . ALA A 1 218 ? -29.719 23.062 9.695 1 95.12 218 ALA A CA 1
ATOM 1696 C C . ALA A 1 218 ? -30.391 22.406 8.5 1 95.12 218 ALA A C 1
ATOM 1698 O O . ALA A 1 218 ? -30.656 21.188 8.508 1 95.12 218 ALA A O 1
ATOM 1699 N N . GLY A 1 219 ? -30.719 23.203 7.543 1 95.38 219 GLY A N 1
ATOM 1700 C CA . GLY A 1 219 ? -31.328 22.656 6.34 1 95.38 219 GLY A CA 1
ATOM 1701 C C . GLY A 1 219 ? -30.406 21.719 5.578 1 95.38 219 GLY A C 1
ATOM 1702 O O . GLY A 1 219 ? -30.844 20.703 5.062 1 95.38 219 GLY A O 1
ATOM 1703 N N . LEU A 1 220 ? -29.188 22.062 5.531 1 95.31 220 LEU A N 1
ATOM 1704 C CA . LEU A 1 220 ? -28.203 21.219 4.863 1 95.31 220 LEU A CA 1
ATOM 1705 C C . LEU A 1 220 ? -27.969 19.922 5.645 1 95.31 220 LEU A C 1
ATOM 1707 O O . LEU A 1 220 ? -27.812 18.859 5.055 1 95.31 220 LEU A O 1
ATOM 1711 N N . SER A 1 221 ? -27.984 20.062 6.93 1 96.12 221 SER A N 1
ATOM 1712 C CA . SER A 1 221 ? -27.875 18.891 7.797 1 96.12 221 SER A CA 1
ATOM 1713 C C . SER A 1 221 ? -29.031 17.922 7.551 1 96.12 221 SER A C 1
ATOM 1715 O O . SER A 1 221 ? -28.812 16.719 7.422 1 96.12 221 SER A O 1
ATOM 1717 N N . ALA A 1 222 ? -30.172 18.453 7.473 1 96.69 222 ALA A N 1
ATOM 1718 C CA . ALA A 1 222 ? -31.359 17.641 7.227 1 96.69 222 ALA A CA 1
ATOM 1719 C C . ALA A 1 222 ? -31.297 16.969 5.863 1 96.69 222 ALA A C 1
ATOM 1721 O O . ALA A 1 222 ? -31.672 15.797 5.723 1 96.69 222 ALA A O 1
ATOM 1722 N N . ARG A 1 223 ? -30.812 17.688 4.934 1 95.62 223 ARG A N 1
ATOM 1723 C CA . ARG A 1 223 ? -30.672 17.125 3.596 1 95.62 223 ARG A CA 1
ATOM 1724 C C . ARG A 1 223 ? -29.672 15.984 3.584 1 95.62 223 ARG A C 1
ATOM 1726 O O . ARG A 1 223 ? -29.906 14.945 2.957 1 95.62 223 ARG A O 1
ATOM 1733 N N . ALA A 1 224 ? -28.547 16.188 4.25 1 96.44 224 ALA A N 1
ATOM 1734 C CA . ALA A 1 224 ? -27.531 15.141 4.332 1 96.44 224 ALA A CA 1
ATOM 1735 C C . ALA A 1 224 ? -28.109 13.867 4.957 1 96.44 224 ALA A C 1
ATOM 1737 O O . ALA A 1 224 ? -27.859 12.766 4.461 1 96.44 224 ALA A O 1
ATOM 1738 N N . GLU A 1 225 ? -28.844 14.047 6.004 1 97.62 225 GLU A N 1
ATOM 1739 C CA . GLU A 1 225 ? -29.469 12.906 6.664 1 97.62 225 GLU A CA 1
ATOM 1740 C C . GLU A 1 225 ? -30.438 12.188 5.734 1 97.62 225 GLU A C 1
ATOM 1742 O O . GLU A 1 225 ? -30.438 10.953 5.648 1 97.62 225 GLU A O 1
ATOM 1747 N N . ARG A 1 226 ? -31.25 12.922 5.039 1 96.94 226 ARG A N 1
ATOM 1748 C CA . ARG A 1 226 ? -32.188 12.344 4.094 1 96.94 226 ARG A CA 1
ATOM 1749 C C . ARG A 1 226 ? -31.484 11.555 3.002 1 96.94 226 ARG A C 1
ATOM 1751 O O . ARG A 1 226 ? -31.859 10.422 2.697 1 96.94 226 ARG A O 1
ATOM 1758 N N . ASP A 1 227 ? -30.469 12.18 2.451 1 96.25 227 ASP A N 1
ATOM 1759 C CA . ASP A 1 227 ? -29.719 11.547 1.373 1 96.25 227 ASP A CA 1
ATOM 1760 C C . ASP A 1 227 ? -29.078 10.242 1.848 1 96.25 227 ASP A C 1
ATOM 1762 O O . ASP A 1 227 ? -29.109 9.234 1.141 1 96.25 227 ASP A O 1
ATOM 1766 N N . LEU A 1 228 ? -28.5 10.227 3.027 1 97.44 228 LEU A N 1
ATOM 1767 C CA . LEU A 1 228 ? -27.859 9.039 3.582 1 97.44 228 LEU A CA 1
ATOM 1768 C C . LEU A 1 228 ? -28.891 7.938 3.842 1 97.44 228 LEU A C 1
ATOM 1770 O O . LEU A 1 228 ? -28.641 6.77 3.545 1 97.44 228 LEU A O 1
ATOM 1774 N N . THR A 1 229 ? -30 8.375 4.359 1 97.5 229 THR A N 1
ATOM 1775 C CA . THR A 1 229 ? -31.062 7.414 4.625 1 97.5 229 THR A CA 1
ATOM 1776 C C . THR A 1 229 ? -31.562 6.781 3.326 1 97.5 229 THR A C 1
ATOM 1778 O O . THR A 1 229 ? -31.812 5.578 3.273 1 97.5 229 THR A O 1
ATOM 1781 N N . GLU A 1 230 ? -31.641 7.562 2.34 1 95.88 230 GLU A N 1
ATOM 1782 C CA . GLU A 1 230 ? -32.062 7.066 1.03 1 95.88 230 GLU A CA 1
ATOM 1783 C C . GLU A 1 230 ? -31.047 6.07 0.474 1 95.88 230 GLU A C 1
ATOM 1785 O O . GLU A 1 230 ? -31.406 5.172 -0.291 1 95.88 230 GLU A O 1
ATOM 1790 N N . LEU A 1 231 ? -29.844 6.191 0.892 1 94.31 231 LEU A N 1
ATOM 1791 C CA . LEU A 1 231 ? -28.781 5.293 0.437 1 94.31 231 LEU A CA 1
ATOM 1792 C C . LEU A 1 231 ? -28.75 4.02 1.274 1 94.31 231 LEU A C 1
ATOM 1794 O O . LEU A 1 231 ? -27.969 3.113 1.008 1 94.31 231 LEU A O 1
ATOM 1798 N N . GLY A 1 232 ? -29.531 4.008 2.307 1 95.56 232 GLY A N 1
ATOM 1799 C CA . GLY A 1 232 ? -29.656 2.795 3.104 1 95.56 232 GLY A CA 1
ATOM 1800 C C . GLY A 1 232 ? -28.875 2.857 4.402 1 95.56 232 GLY A C 1
ATOM 1801 O O . GLY A 1 232 ? -28.688 1.838 5.066 1 95.56 232 GLY A O 1
ATOM 1802 N N . ILE A 1 233 ? -28.375 3.998 4.781 1 97.94 233 ILE A N 1
ATOM 1803 C CA . ILE A 1 233 ? -27.625 4.176 6.02 1 97.94 233 ILE A CA 1
ATOM 1804 C C . ILE A 1 233 ? -28.594 4.379 7.184 1 97.94 233 ILE A C 1
ATOM 1806 O O . ILE A 1 233 ? -29.547 5.16 7.078 1 97.94 233 ILE A O 1
ATOM 1810 N N . LYS A 1 234 ? -28.406 3.652 8.211 1 98.44 234 LYS A N 1
ATOM 1811 C CA . LYS A 1 234 ? -29.125 3.922 9.453 1 98.44 234 LYS A CA 1
ATOM 1812 C C . LYS A 1 234 ? -28.453 5.035 10.25 1 98.44 234 LYS A C 1
ATOM 1814 O O . LYS A 1 234 ? -27.359 4.844 10.797 1 98.44 234 LYS A O 1
ATOM 1819 N N . VAL A 1 235 ? -29.109 6.184 10.336 1 98.38 235 VAL A N 1
ATOM 1820 C CA . VAL A 1 235 ? -28.578 7.316 11.078 1 98.38 235 VAL A CA 1
ATOM 1821 C C . VAL A 1 235 ? -29.156 7.332 12.492 1 98.38 235 VAL A C 1
ATOM 1823 O O . VAL A 1 235 ? -30.375 7.328 12.672 1 98.38 235 VAL A O 1
ATOM 1826 N N . MET A 1 236 ? -28.25 7.273 13.438 1 97.62 236 MET A N 1
ATOM 1827 C CA . MET A 1 236 ? -28.672 7.305 14.836 1 97.62 236 MET A CA 1
ATOM 1828 C C . MET A 1 236 ? -28.109 8.531 15.547 1 97.62 236 MET A C 1
ATOM 1830 O O . MET A 1 236 ? -26.922 8.57 15.875 1 97.62 236 MET A O 1
ATOM 1834 N N . LYS A 1 237 ? -28.969 9.461 15.844 1 96.62 237 LYS A N 1
ATOM 1835 C CA . LYS A 1 237 ? -28.594 10.688 16.531 1 96.62 237 LYS A CA 1
ATOM 1836 C C . LYS A 1 237 ? -28.844 10.57 18.031 1 96.62 237 LYS A C 1
ATOM 1838 O O . LYS A 1 237 ? -29.562 9.672 18.484 1 96.62 237 LYS A O 1
ATOM 1843 N N . GLY A 1 238 ? -28.188 11.43 18.797 1 95.25 238 GLY A N 1
ATOM 1844 C CA . GLY A 1 238 ? -28.359 11.383 20.25 1 95.25 238 GLY A CA 1
ATOM 1845 C C . GLY A 1 238 ? -27.797 10.125 20.875 1 95.25 238 GLY A C 1
ATOM 1846 O O . GLY A 1 238 ? -28.219 9.727 21.953 1 95.25 238 GLY A O 1
ATOM 1847 N N . CYS A 1 239 ? -26.938 9.461 20.203 1 94.06 239 CYS A N 1
ATOM 1848 C CA . CYS A 1 239 ? -26.344 8.211 20.656 1 94.06 239 CYS A CA 1
ATOM 1849 C C . CYS A 1 239 ? -24.859 8.367 20.938 1 94.06 239 CYS A C 1
ATOM 1851 O O . CYS A 1 239 ? -24.062 8.539 20 1 94.06 239 CYS A O 1
ATOM 1853 N N . ARG A 1 240 ? -24.547 8.273 22.172 1 96 240 ARG A N 1
ATOM 1854 C CA . ARG A 1 240 ? -23.141 8.398 22.562 1 96 240 ARG A CA 1
ATOM 1855 C C . ARG A 1 240 ? -22.516 7.023 22.781 1 96 240 ARG A C 1
ATOM 1857 O O . ARG A 1 240 ? -23.062 6.199 23.516 1 96 240 ARG A O 1
ATOM 1864 N N . VAL A 1 241 ? -21.422 6.766 22.125 1 97.19 241 VAL A N 1
ATOM 1865 C CA . VAL A 1 241 ? -20.656 5.535 22.328 1 97.19 241 VAL A CA 1
ATOM 1866 C C . VAL A 1 241 ? -19.781 5.68 23.562 1 97.19 241 VAL A C 1
ATOM 1868 O O . VAL A 1 241 ? -19.047 6.664 23.703 1 97.19 241 VAL A O 1
ATOM 1871 N N . VAL A 1 242 ? -19.828 4.676 24.438 1 96.88 242 VAL A N 1
ATOM 1872 C CA . VAL A 1 242 ? -19.078 4.797 25.688 1 96.88 242 VAL A CA 1
ATOM 1873 C C . VAL A 1 242 ? -17.984 3.723 25.75 1 96.88 242 VAL A C 1
ATOM 1875 O O . VAL A 1 242 ? -17.078 3.799 26.578 1 96.88 242 VAL A O 1
ATOM 1878 N N . ASP A 1 243 ? -18.125 2.764 24.844 1 96.69 243 ASP A N 1
ATOM 1879 C CA . ASP A 1 243 ? -17.125 1.708 24.828 1 96.69 243 ASP A CA 1
ATOM 1880 C C . ASP A 1 243 ? -17.156 0.95 23.5 1 96.69 243 ASP A C 1
ATOM 1882 O O . ASP A 1 243 ? -18.109 1.088 22.719 1 96.69 243 ASP A O 1
ATOM 1886 N N . CYS A 1 244 ? -16.094 0.229 23.203 1 96.38 244 CYS A N 1
ATOM 1887 C CA . CYS A 1 244 ? -15.961 -0.582 22 1 96.38 244 CYS A CA 1
ATOM 1888 C C . CYS A 1 244 ? -15.188 -1.86 22.281 1 96.38 244 CYS A C 1
ATOM 1890 O O . CYS A 1 244 ? -14.125 -1.819 22.906 1 96.38 244 CYS A O 1
ATOM 1892 N N . ASN A 1 245 ? -15.734 -2.973 21.953 1 93.19 245 ASN A N 1
ATOM 1893 C CA . ASN A 1 245 ? -15.031 -4.246 22.094 1 93.19 245 ASN A CA 1
ATOM 1894 C C . ASN A 1 245 ? -14.969 -5 20.766 1 93.19 245 ASN A C 1
ATOM 1896 O O . ASN A 1 245 ? -15.242 -4.434 19.703 1 93.19 245 ASN A O 1
ATOM 1900 N N . ASP A 1 246 ? -14.547 -6.27 20.812 1 88.62 246 ASP A N 1
ATOM 1901 C CA . ASP A 1 246 ? -14.328 -7.055 19.594 1 88.62 246 ASP A CA 1
ATOM 1902 C C . ASP A 1 246 ? -15.656 -7.375 18.906 1 88.62 246 ASP A C 1
ATOM 1904 O O . ASP A 1 246 ? -15.672 -7.797 17.75 1 88.62 246 ASP A O 1
ATOM 1908 N N . CYS A 1 247 ? -16.75 -7.102 19.547 1 91.25 247 CYS A N 1
ATOM 1909 C CA . CYS A 1 247 ? -18.031 -7.492 18.984 1 91.25 247 CYS A CA 1
ATOM 1910 C C . CYS A 1 247 ? -18.828 -6.266 18.547 1 91.25 247 CYS A C 1
ATOM 1912 O O . CYS A 1 247 ? -19.875 -6.398 17.906 1 91.25 247 CYS A O 1
ATOM 1914 N N . GLY A 1 248 ? -18.312 -5.086 18.969 1 95.69 248 GLY A N 1
ATOM 1915 C CA . GLY A 1 248 ? -19.031 -3.893 18.547 1 95.69 248 GLY A CA 1
ATOM 1916 C C . GLY A 1 248 ? -18.922 -2.754 19.531 1 95.69 248 GLY A C 1
ATOM 1917 O O . GLY A 1 248 ? -17.938 -2.641 20.266 1 95.69 248 GLY A O 1
ATOM 1918 N N . VAL A 1 249 ? -19.953 -1.827 19.5 1 97.62 249 VAL A N 1
ATOM 1919 C CA . VAL A 1 249 ? -19.891 -0.634 20.344 1 97.62 249 VAL A CA 1
ATOM 1920 C C . VAL A 1 249 ? -20.969 -0.7 21.422 1 97.62 249 VAL A C 1
ATOM 1922 O O . VAL A 1 249 ? -22 -1.336 21.234 1 97.62 249 VAL A O 1
ATOM 1925 N N . VAL A 1 250 ? -20.641 -0.079 22.5 1 97.62 250 VAL A N 1
ATOM 1926 C CA . VAL A 1 250 ? -21.578 0.056 23.609 1 97.62 250 VAL A CA 1
ATOM 1927 C C . VAL A 1 250 ? -22.062 1.503 23.719 1 97.62 250 VAL A C 1
ATOM 1929 O O . VAL A 1 250 ? -21.25 2.432 23.719 1 97.62 250 VAL A O 1
ATOM 1932 N N . LEU A 1 251 ? -23.328 1.69 23.797 1 96.94 251 LEU A N 1
ATOM 1933 C CA . LEU A 1 251 ? -23.922 3.02 23.891 1 96.94 251 LEU A CA 1
ATOM 1934 C C . LEU A 1 251 ? -24.141 3.428 25.344 1 96.94 251 LEU A C 1
ATOM 1936 O O . LEU A 1 251 ? -24.109 2.582 26.234 1 96.94 251 LEU A O 1
ATOM 1940 N N . GLN A 1 252 ? -24.188 4.766 25.734 1 95.25 252 GLN A N 1
ATOM 1941 C CA . GLN A 1 252 ? -24.391 5.305 27.062 1 95.25 252 GLN A CA 1
ATOM 1942 C C . GLN A 1 252 ? -25.625 4.676 27.734 1 95.25 252 GLN A C 1
ATOM 1944 O O . GLN A 1 252 ? -25.625 4.438 28.938 1 95.25 252 GLN A O 1
ATOM 1949 N N . GLY A 1 253 ? -26.672 4.121 27.125 1 91.31 253 GLY A N 1
ATOM 1950 C CA . GLY A 1 253 ? -27.859 3.463 27.672 1 91.31 253 GLY A CA 1
ATOM 1951 C C . GLY A 1 253 ? -27.656 1.976 27.891 1 91.31 253 GLY A C 1
ATOM 1952 O O . GLY A 1 253 ? -28.531 1.304 28.438 1 91.31 253 GLY A O 1
ATOM 1953 N N . GLY A 1 254 ? -26.469 1.459 27.547 1 90.69 254 GLY A N 1
ATOM 1954 C CA . GLY A 1 254 ? -26.172 0.057 27.781 1 90.69 254 GLY A CA 1
ATOM 1955 C C . GLY A 1 254 ? -26.391 -0.813 26.562 1 90.69 254 GLY A C 1
ATOM 1956 O O . GLY A 1 254 ? -25.906 -1.945 26.5 1 90.69 254 GLY A O 1
ATOM 1957 N N . ASP A 1 255 ? -27.078 -0.286 25.562 1 93.38 255 ASP A N 1
ATOM 1958 C CA . ASP A 1 255 ? -27.328 -1.038 24.344 1 93.38 255 ASP A CA 1
ATOM 1959 C C . ASP A 1 255 ? -26.031 -1.278 23.578 1 93.38 255 ASP A C 1
ATOM 1961 O O . ASP A 1 255 ? -25.109 -0.46 23.625 1 93.38 255 ASP A O 1
ATOM 1965 N N . THR A 1 256 ? -26.016 -2.463 22.984 1 95.38 256 THR A N 1
ATOM 1966 C CA . THR A 1 256 ? -24.859 -2.799 22.172 1 95.38 256 THR A CA 1
ATOM 1967 C C . THR A 1 256 ? -25.234 -2.912 20.703 1 95.38 256 THR A C 1
ATOM 1969 O O . THR A 1 256 ? -26.281 -3.451 20.359 1 95.38 256 THR A O 1
ATOM 1972 N N . LEU A 1 257 ? -24.469 -2.377 19.859 1 97 257 LEU A N 1
ATOM 1973 C CA . LEU A 1 257 ? -24.562 -2.586 18.422 1 97 257 LEU A CA 1
ATOM 1974 C C . LEU A 1 257 ? -23.438 -3.496 17.922 1 97 257 LEU A C 1
ATOM 1976 O O . LEU A 1 257 ? -22.266 -3.137 18 1 97 257 LEU A O 1
ATOM 1980 N N . GLU A 1 258 ? -23.781 -4.656 17.422 1 97.12 258 GLU A N 1
ATOM 1981 C CA . GLU A 1 258 ? -22.797 -5.625 16.938 1 97.12 258 GLU A CA 1
ATOM 1982 C C . GLU A 1 258 ? -22.234 -5.211 15.586 1 97.12 258 GLU A C 1
ATOM 1984 O O . GLU A 1 258 ? -23 -4.863 14.672 1 97.12 258 GLU A O 1
ATOM 1989 N N . ALA A 1 259 ? -20.938 -5.215 15.5 1 97.56 259 ALA A N 1
ATOM 1990 C CA . ALA A 1 259 ? -20.281 -4.84 14.25 1 97.56 259 ALA A CA 1
ATOM 1991 C C . ALA A 1 259 ? -18.906 -5.477 14.125 1 97.56 259 ALA A C 1
ATOM 1993 O O . ALA A 1 259 ? -18.188 -5.621 15.125 1 97.56 259 ALA A O 1
ATOM 1994 N N . GLY A 1 260 ? -18.562 -5.902 12.938 1 97 260 GLY A N 1
ATOM 1995 C CA . GLY A 1 260 ? -17.219 -6.391 12.664 1 97 260 GLY A CA 1
ATOM 1996 C C . GLY A 1 260 ? -16.219 -5.277 12.422 1 97 260 GLY A C 1
ATOM 1997 O O . GLY A 1 260 ? -15.008 -5.512 12.445 1 97 260 GLY A O 1
ATOM 1998 N N . LEU A 1 261 ? -16.719 -4.09 12.234 1 97.62 261 LEU A N 1
ATOM 1999 C CA . LEU A 1 261 ? -15.867 -2.924 11.992 1 97.62 261 LEU A CA 1
ATOM 2000 C C . LEU A 1 261 ? -16.469 -1.677 12.633 1 97.62 261 LEU A C 1
ATOM 2002 O O . LEU A 1 261 ? -17.656 -1.378 12.422 1 97.62 261 LEU A O 1
ATOM 2006 N N . THR A 1 262 ? -15.703 -1.045 13.438 1 98.38 262 THR A N 1
ATOM 2007 C CA . THR A 1 262 ? -16.047 0.266 13.977 1 98.38 262 THR A CA 1
ATOM 2008 C C . THR A 1 262 ? -15.086 1.331 13.461 1 98.38 262 THR A C 1
ATOM 2010 O O . THR A 1 262 ? -13.883 1.272 13.734 1 98.38 262 THR A O 1
ATOM 2013 N N . VAL A 1 263 ? -15.594 2.236 12.688 1 98.5 263 VAL A N 1
ATOM 2014 C CA . VAL A 1 263 ? -14.82 3.381 12.211 1 98.5 263 VAL A CA 1
ATOM 2015 C C . VAL A 1 263 ? -14.977 4.551 13.18 1 98.5 263 VAL A C 1
ATOM 2017 O O . VAL A 1 263 ? -16.094 4.988 13.461 1 98.5 263 VAL A O 1
ATOM 2020 N N . TRP A 1 264 ? -13.875 5.035 13.664 1 98.44 264 TRP A N 1
ATOM 2021 C CA . TRP A 1 264 ? -13.898 6.09 14.672 1 98.44 264 TRP A CA 1
ATOM 2022 C C . TRP A 1 264 ? -13.453 7.422 14.078 1 98.44 264 TRP A C 1
ATOM 2024 O O . TRP A 1 264 ? -12.25 7.656 13.914 1 98.44 264 TRP A O 1
ATOM 2034 N N . VAL A 1 265 ? -14.375 8.219 13.797 1 97.81 265 VAL A N 1
ATOM 2035 C CA . VAL A 1 265 ? -14.102 9.555 13.281 1 97.81 265 VAL A CA 1
ATOM 2036 C C . VAL A 1 265 ? -14.805 10.602 14.141 1 97.81 265 VAL A C 1
ATOM 2038 O O . VAL A 1 265 ? -15.359 11.57 13.625 1 97.81 265 VAL A O 1
ATOM 2041 N N . SER A 1 266 ? -14.828 10.32 15.445 1 93.44 266 SER A N 1
ATOM 2042 C CA . SER A 1 266 ? -15.578 11.117 16.406 1 93.44 266 SER A CA 1
ATOM 2043 C C . SER A 1 266 ? -14.656 12.047 17.188 1 93.44 266 SER A C 1
ATOM 2045 O O . SER A 1 266 ? -14.531 11.93 18.422 1 93.44 266 SER A O 1
ATOM 2047 N N . GLY A 1 267 ? -14.047 13.031 16.578 1 90.38 267 GLY A N 1
ATOM 2048 C CA . GLY A 1 267 ? -13.297 14.047 17.297 1 90.38 267 GLY A CA 1
ATOM 2049 C C . GLY A 1 267 ? -11.805 13.961 17.047 1 90.38 267 GLY A C 1
ATOM 2050 O O . GLY A 1 267 ? -11.281 12.891 16.734 1 90.38 267 GLY A O 1
ATOM 2051 N N . VAL A 1 268 ? -11.125 15.078 17.25 1 94.06 268 VAL A N 1
ATOM 2052 C CA . VAL A 1 268 ? -9.68 15.18 17.062 1 94.06 268 VAL A CA 1
ATOM 2053 C C . VAL A 1 268 ? -9.055 15.875 18.281 1 94.06 268 VAL A C 1
ATOM 2055 O O . VAL A 1 268 ? -9.75 16.531 19.047 1 94.06 268 VAL A O 1
ATOM 2058 N N . ARG A 1 269 ? -7.871 15.625 18.531 1 95.88 269 ARG A N 1
ATOM 2059 C CA . ARG A 1 269 ? -7.035 16.344 19.484 1 95.88 269 ARG A CA 1
ATOM 2060 C C . ARG A 1 269 ? -5.715 16.766 18.859 1 95.88 269 ARG A C 1
ATOM 2062 O O . ARG A 1 269 ? -5.238 16.125 17.922 1 95.88 269 ARG A O 1
ATOM 2069 N N . ALA A 1 270 ? -5.203 17.844 19.359 1 97.19 270 ALA A N 1
ATOM 2070 C CA . ALA A 1 270 ? -3.945 18.344 18.812 1 97.19 270 ALA A CA 1
ATOM 2071 C C . ALA A 1 270 ? -2.824 17.312 19 1 97.19 270 ALA A C 1
ATOM 2073 O O . ALA A 1 270 ? -2.752 16.656 20.031 1 97.19 270 ALA A O 1
ATOM 2074 N N . SER A 1 271 ? -2.006 17.141 17.953 1 96.75 271 SER A N 1
ATOM 2075 C CA . SER A 1 271 ? -0.787 16.359 18.141 1 96.75 271 SER A CA 1
ATOM 2076 C C . SER A 1 271 ? 0.075 16.938 19.25 1 96.75 271 SER A C 1
ATOM 2078 O O . SER A 1 271 ? 0.323 18.156 19.297 1 96.75 271 SER A O 1
ATOM 2080 N N . ALA A 1 272 ? 0.532 16.109 20.078 1 94.88 272 ALA A N 1
ATOM 2081 C CA . ALA A 1 272 ? 1.281 16.562 21.25 1 94.88 272 ALA A CA 1
ATOM 2082 C C . ALA A 1 272 ? 2.764 16.719 20.922 1 94.88 272 ALA A C 1
ATOM 2084 O O . ALA A 1 272 ? 3.316 15.953 20.141 1 94.88 272 ALA A O 1
ATOM 2085 N N . ILE A 1 273 ? 3.34 17.672 21.469 1 95.81 273 ILE A N 1
ATOM 2086 C CA . ILE A 1 273 ? 4.781 17.906 21.422 1 95.81 273 ILE A CA 1
ATOM 2087 C C . ILE A 1 273 ? 5.285 18.281 22.812 1 95.81 273 ILE A C 1
ATOM 2089 O O . ILE A 1 273 ? 4.676 19.109 23.5 1 95.81 273 ILE A O 1
ATOM 2093 N N . GLY A 1 274 ? 6.406 17.656 23.281 1 96.62 274 GLY A N 1
ATOM 2094 C CA . GLY A 1 274 ? 6.945 17.938 24.609 1 96.62 274 GLY A CA 1
ATOM 2095 C C . GLY A 1 274 ? 7.754 19.219 24.672 1 96.62 274 GLY A C 1
ATOM 2096 O O . GLY A 1 274 ? 8.109 19.781 23.625 1 96.62 274 GLY A O 1
ATOM 2097 N N . GLY A 1 275 ? 7.961 19.75 25.938 1 97.25 275 GLY A N 1
ATOM 2098 C CA . GLY A 1 275 ? 8.922 20.828 26.156 1 97.25 275 GLY A CA 1
ATOM 2099 C C . GLY A 1 275 ? 8.281 22.203 26.234 1 97.25 275 GLY A C 1
ATOM 2100 O O . GLY A 1 275 ? 8.906 23.156 26.703 1 97.25 275 GLY A O 1
ATOM 2101 N N . LEU A 1 276 ? 7.043 22.344 25.828 1 97.38 276 LEU A N 1
ATOM 2102 C CA . LEU A 1 276 ? 6.348 23.625 25.938 1 97.38 276 LEU A CA 1
ATOM 2103 C C . LEU A 1 276 ? 5.824 23.828 27.359 1 97.38 276 LEU A C 1
ATOM 2105 O O . LEU A 1 276 ? 5.473 22.875 28.047 1 97.38 276 LEU A O 1
ATOM 2109 N N . PRO A 1 277 ? 5.75 25.078 27.766 1 96.38 277 PRO A N 1
ATOM 2110 C CA . PRO A 1 277 ? 5.133 25.359 29.078 1 96.38 277 PRO A CA 1
ATOM 2111 C C . PRO A 1 277 ? 3.668 24.938 29.125 1 96.38 277 PRO A C 1
ATOM 2113 O O . PRO A 1 277 ? 2.949 25.047 28.141 1 96.38 277 PRO A O 1
ATOM 2116 N N . THR A 1 278 ? 3.246 24.5 30.344 1 95.56 278 THR A N 1
ATOM 2117 C CA . THR A 1 278 ? 1.86 24.094 30.531 1 95.56 278 THR A CA 1
ATOM 2118 C C . THR A 1 278 ? 0.906 25.234 30.219 1 95.56 278 THR A C 1
ATOM 2120 O O . THR A 1 278 ? -0.194 25.016 29.703 1 95.56 278 THR A O 1
ATOM 2123 N N . ALA A 1 279 ? 1.353 26.453 30.453 1 95.88 279 ALA A N 1
ATOM 2124 C CA . ALA A 1 279 ? 0.529 27.641 30.25 1 95.88 279 ALA A CA 1
ATOM 2125 C C . ALA A 1 279 ? 0.286 27.891 28.766 1 95.88 279 ALA A C 1
ATOM 2127 O O . ALA A 1 279 ? -0.603 28.656 28.391 1 95.88 279 ALA A O 1
ATOM 2128 N N . SER A 1 280 ? 1.044 27.203 27.938 1 97.44 280 SER A N 1
ATOM 2129 C CA . SER A 1 280 ? 0.924 27.375 26.484 1 97.44 280 SER A CA 1
ATOM 2130 C C . SER A 1 280 ? -0.08 26.375 25.906 1 97.44 280 SER A C 1
ATOM 2132 O O . SER A 1 280 ? -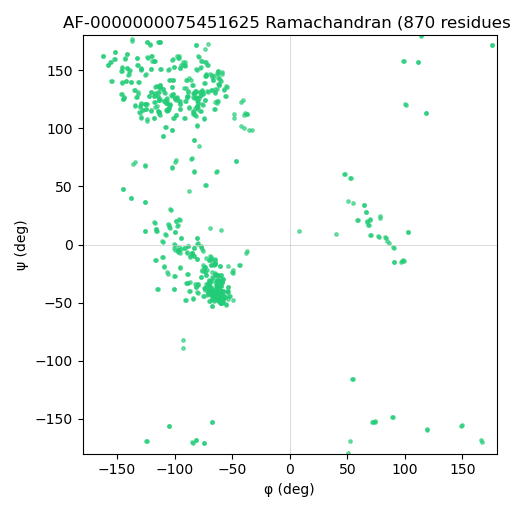0.358 26.406 24.703 1 97.44 280 SER A O 1
ATOM 2134 N N . ILE A 1 281 ? -0.634 25.516 26.672 1 97.31 281 ILE A N 1
ATOM 2135 C CA . ILE A 1 281 ? -1.502 24.453 26.188 1 97.31 281 ILE A CA 1
ATOM 2136 C C . ILE A 1 281 ? -2.945 24.734 26.594 1 97.31 281 ILE A C 1
ATOM 2138 O O . ILE A 1 281 ? -3.227 24.953 27.781 1 97.31 281 ILE A O 1
ATOM 2142 N N . GLY A 1 282 ? -3.791 24.781 25.625 1 94.31 282 GLY A N 1
ATOM 2143 C CA . GLY A 1 282 ? -5.203 25.031 25.875 1 94.31 282 GLY A CA 1
ATOM 2144 C C . GLY A 1 282 ? -6.062 23.797 25.75 1 94.31 282 GLY A C 1
ATOM 2145 O O . GLY A 1 282 ? -5.594 22.672 26.016 1 94.31 282 GLY A O 1
ATOM 2146 N N . HIS A 1 283 ? -7.297 24.047 25.484 1 90.19 283 HIS A N 1
ATOM 2147 C CA . HIS A 1 283 ? -8.289 22.984 25.375 1 90.19 283 HIS A CA 1
ATOM 2148 C C . HIS A 1 283 ? -7.926 21.984 24.281 1 90.19 283 HIS A C 1
ATOM 2150 O O . HIS A 1 283 ? -7.445 22.391 23.219 1 90.19 283 HIS A O 1
ATOM 2156 N N . ALA A 1 284 ? -8.172 20.688 24.578 1 90 284 ALA A N 1
ATOM 2157 C CA . ALA A 1 284 ? -7.953 19.578 23.641 1 90 284 ALA A CA 1
ATOM 2158 C C . ALA A 1 284 ? -6.492 19.516 23.203 1 90 284 ALA A C 1
ATOM 2160 O O . ALA A 1 284 ? -6.191 19.094 22.078 1 90 284 ALA A O 1
ATOM 2161 N N . GLY A 1 285 ? -5.59 20.125 24.031 1 94.62 285 GLY A N 1
ATOM 2162 C CA . GLY A 1 285 ? -4.16 20.031 23.781 1 94.62 285 GLY A CA 1
ATOM 2163 C C . GLY A 1 285 ? -3.66 21.047 22.766 1 94.62 285 GLY A C 1
ATOM 2164 O O . GLY A 1 285 ? -2.492 21.016 22.375 1 94.62 285 GLY A O 1
ATOM 2165 N N . ARG A 1 286 ? -4.512 21.922 22.344 1 97.88 286 ARG A N 1
ATOM 2166 C CA . ARG A 1 286 ? -4.105 22.891 21.328 1 97.88 286 ARG A CA 1
ATOM 2167 C C . ARG A 1 286 ? -3.166 23.938 21.922 1 97.88 286 ARG A C 1
ATOM 2169 O O . ARG A 1 286 ? -3.326 24.328 23.078 1 97.88 286 ARG A O 1
ATOM 2176 N N . ILE A 1 287 ? -2.271 24.375 21.141 1 98.56 287 ILE A N 1
ATOM 2177 C CA . ILE A 1 287 ? -1.269 25.344 21.578 1 98.56 287 ILE A CA 1
ATOM 2178 C C . ILE A 1 287 ? -1.843 26.75 21.5 1 98.56 287 ILE A C 1
ATOM 2180 O O . ILE A 1 287 ? -2.318 27.172 20.438 1 98.56 287 ILE A O 1
ATOM 2184 N N . LEU A 1 288 ? -1.766 27.469 22.609 1 98.44 288 LEU A N 1
ATOM 2185 C CA . LEU A 1 288 ? -2.307 28.828 22.688 1 98.44 288 LEU A CA 1
ATOM 2186 C C . LEU A 1 288 ? -1.371 29.828 22.016 1 98.44 288 LEU A C 1
ATOM 2188 O O . LEU A 1 288 ? -0.166 29.828 22.281 1 98.44 288 LEU A O 1
ATOM 2192 N N . THR A 1 289 ? -1.952 30.656 21.156 1 98.5 289 THR A N 1
ATOM 2193 C CA . THR A 1 289 ? -1.175 31.672 20.469 1 98.5 289 THR A CA 1
ATOM 2194 C C . THR A 1 289 ? -1.881 33.031 20.547 1 98.5 289 THR A C 1
ATOM 2196 O O . THR A 1 289 ? -3.072 33.094 20.859 1 98.5 289 THR A O 1
ATOM 2199 N N . ASP A 1 290 ? -1.091 34.094 20.328 1 97.88 290 ASP A N 1
ATOM 2200 C CA . ASP A 1 290 ? -1.697 35.406 20.172 1 97.88 290 ASP A CA 1
ATOM 2201 C C . ASP A 1 290 ? -2.223 35.594 18.75 1 97.88 290 ASP A C 1
ATOM 2203 O O . ASP A 1 290 ? -2.268 34.625 17.969 1 97.88 290 ASP A O 1
ATOM 2207 N N . ARG A 1 291 ? -2.59 36.781 18.344 1 97.69 291 ARG A N 1
ATOM 2208 C CA . ARG A 1 291 ? -3.221 37.062 17.062 1 97.69 291 ARG A CA 1
ATOM 2209 C C . ARG A 1 291 ? -2.201 37.031 15.938 1 97.69 291 ARG A C 1
ATOM 2211 O O . ARG A 1 291 ? -2.564 37.156 14.766 1 97.69 291 ARG A O 1
ATOM 2218 N N . TYR A 1 292 ? -0.976 36.844 16.266 1 98.25 292 TYR A N 1
ATOM 2219 C CA . TYR A 1 292 ? 0.082 36.75 15.273 1 98.25 292 TYR A CA 1
ATOM 2220 C C . TYR A 1 292 ? 0.587 35.312 15.164 1 98.25 292 TYR A C 1
ATOM 2222 O O . TYR A 1 292 ? 1.613 35.062 14.531 1 98.25 292 TYR A O 1
ATOM 2230 N N . CYS A 1 293 ? -0.094 34.375 15.805 1 98.69 293 CYS A N 1
ATOM 2231 C CA . CYS A 1 293 ? 0.165 32.938 15.828 1 98.69 293 CYS A CA 1
ATOM 2232 C C . CYS A 1 293 ? 1.436 32.625 16.609 1 98.69 293 CYS A C 1
ATOM 2234 O O . CYS A 1 293 ? 2.078 31.609 16.375 1 98.69 293 CYS A O 1
ATOM 2236 N N . ARG A 1 294 ? 1.882 33.562 17.5 1 98.56 294 ARG A N 1
ATOM 2237 C CA . ARG A 1 294 ? 3.025 33.312 18.375 1 98.56 294 ARG A CA 1
ATOM 2238 C C . ARG A 1 294 ? 2.613 32.531 19.609 1 98.56 294 ARG A C 1
ATOM 2240 O O . ARG A 1 294 ? 1.613 32.844 20.266 1 98.56 294 ARG A O 1
ATOM 2247 N N . VAL A 1 295 ? 3.361 31.516 19.906 1 98.69 295 VAL A N 1
ATOM 2248 C CA . VAL A 1 295 ? 3.051 30.672 21.062 1 98.69 295 VAL A CA 1
ATOM 2249 C C . VAL A 1 295 ? 3.186 31.5 22.344 1 98.69 295 VAL A C 1
ATOM 2251 O O . VAL A 1 295 ? 4.184 32.188 22.531 1 98.69 295 VAL A O 1
ATOM 2254 N N . LYS A 1 296 ? 2.232 31.375 23.188 1 97.19 296 LYS A N 1
ATOM 2255 C CA . LYS A 1 296 ? 2.217 32.156 24.438 1 97.19 296 LYS A CA 1
ATOM 2256 C C . LYS A 1 296 ? 3.391 31.75 25.328 1 97.19 296 LYS A C 1
ATOM 2258 O O . LYS A 1 296 ? 3.58 30.578 25.641 1 97.19 296 LYS A O 1
ATOM 2263 N N . GLY A 1 297 ? 4.18 32.75 25.641 1 95.62 297 GLY A N 1
ATOM 2264 C CA . GLY A 1 297 ? 5.23 32.562 26.625 1 95.62 297 GLY A CA 1
ATOM 2265 C C . GLY A 1 297 ? 6.508 31.984 26.031 1 95.62 297 GLY A C 1
ATOM 2266 O O . GLY A 1 297 ? 7.473 31.719 26.75 1 95.62 297 GLY A O 1
ATOM 2267 N N . VAL A 1 298 ? 6.555 31.781 24.781 1 97.5 298 VAL A N 1
ATOM 2268 C CA . VAL A 1 298 ? 7.738 31.172 24.172 1 97.5 298 VAL A CA 1
ATOM 2269 C C . VAL A 1 298 ? 8.195 32.031 22.984 1 97.5 298 VAL A C 1
ATOM 2271 O O . VAL A 1 298 ? 7.582 31.984 21.906 1 97.5 298 VAL A O 1
ATOM 2274 N N . PRO A 1 299 ? 9.266 32.688 23.109 1 96.19 299 PRO A N 1
ATOM 2275 C CA . PRO A 1 299 ? 9.727 33.562 22.031 1 96.19 299 PRO A CA 1
ATOM 2276 C C . PRO A 1 299 ? 10.133 32.812 20.766 1 96.19 299 PRO A C 1
ATOM 2278 O O . PRO A 1 299 ? 10.672 31.703 20.859 1 96.19 299 PRO A O 1
ATOM 2281 N N . ASN A 1 300 ? 9.852 33.312 19.609 1 97.5 300 ASN A N 1
ATOM 2282 C CA . ASN A 1 300 ? 10.289 32.875 18.297 1 97.5 300 ASN A CA 1
ATOM 2283 C C . ASN A 1 300 ? 9.672 31.516 17.922 1 97.5 300 ASN A C 1
ATOM 2285 O O . ASN A 1 300 ? 10.164 30.828 17.031 1 97.5 300 ASN A O 1
ATOM 2289 N N . VAL A 1 301 ? 8.625 31.156 18.656 1 98.75 301 VAL A N 1
ATOM 2290 C CA . VAL A 1 301 ? 7.898 29.922 18.344 1 98.75 301 VAL A CA 1
ATOM 2291 C C . VAL A 1 301 ? 6.457 30.25 17.953 1 98.75 301 VAL A C 1
ATOM 2293 O O . VAL A 1 301 ? 5.785 31.031 18.641 1 98.75 301 VAL A O 1
ATOM 2296 N N . TYR A 1 302 ? 6.023 29.719 16.859 1 98.88 302 TYR A N 1
ATOM 2297 C CA . TYR A 1 302 ? 4.68 29.891 16.312 1 98.88 302 TYR A CA 1
ATOM 2298 C C . TYR A 1 302 ? 3.947 28.562 16.25 1 98.88 302 TYR A C 1
ATOM 2300 O O . TYR A 1 302 ? 4.574 27.5 16.281 1 98.88 302 TYR A O 1
ATOM 2308 N N . ALA A 1 303 ? 2.641 28.562 16.219 1 98.88 303 ALA A N 1
ATOM 2309 C CA . ALA A 1 303 ? 1.808 27.375 15.984 1 98.88 303 ALA A CA 1
ATOM 2310 C C . ALA A 1 303 ? 0.653 27.719 15.039 1 98.88 303 ALA A C 1
ATOM 2312 O O . ALA A 1 303 ? 0.059 28.781 15.133 1 98.88 303 ALA A O 1
ATOM 2313 N N . VAL A 1 304 ? 0.362 26.812 14.148 1 98.75 304 VAL A N 1
ATOM 2314 C CA . VAL A 1 304 ? -0.667 27.062 13.141 1 98.75 304 VAL A CA 1
ATOM 2315 C C . VAL A 1 304 ? -1.474 25.781 12.906 1 98.75 304 VAL A C 1
ATOM 2317 O O . VAL A 1 304 ? -1.05 24.703 13.297 1 98.75 304 VAL A O 1
ATOM 2320 N N . GLY A 1 305 ? -2.646 25.953 12.266 1 98.12 305 GLY A N 1
ATOM 2321 C CA . GLY A 1 305 ? -3.488 24.828 11.883 1 98.12 305 GLY A CA 1
ATOM 2322 C C . GLY A 1 305 ? -4.211 24.188 13.062 1 98.12 305 GLY A C 1
ATOM 2323 O O . GLY A 1 305 ? -4.512 24.875 14.047 1 98.12 305 GLY A O 1
ATOM 2324 N N . ASP A 1 306 ? -4.48 22.906 12.875 1 97.56 306 ASP A N 1
ATOM 2325 C CA . ASP A 1 306 ? -5.293 22.188 13.844 1 97.56 306 ASP A CA 1
ATOM 2326 C C . ASP A 1 306 ? -4.586 22.109 15.195 1 97.56 306 ASP A C 1
ATOM 2328 O O . ASP A 1 306 ? -5.215 21.812 16.219 1 97.56 306 ASP A O 1
ATOM 2332 N N . GLN A 1 307 ? -3.35 22.344 15.211 1 98.38 307 GLN A N 1
ATOM 2333 C CA . GLN A 1 307 ? -2.574 22.203 16.438 1 98.38 307 GLN A CA 1
ATOM 2334 C C . GLN A 1 307 ? -2.686 23.453 17.297 1 98.38 307 GLN A C 1
ATOM 2336 O O . GLN A 1 307 ? -2.309 23.453 18.469 1 98.38 307 GLN A O 1
ATOM 2341 N N . SER A 1 308 ? -3.246 24.531 16.812 1 98.12 308 SER A N 1
ATOM 2342 C CA . SER A 1 308 ? -3.162 25.828 17.469 1 98.12 308 SER A CA 1
ATOM 2343 C C . SER A 1 308 ? -4.547 26.359 17.812 1 98.12 308 SER A C 1
ATOM 2345 O O . SER A 1 308 ? -5.543 25.953 17.203 1 98.12 308 SER A O 1
ATOM 2347 N N . LEU A 1 309 ? -4.637 27.125 18.828 1 97.88 309 LEU A N 1
ATOM 2348 C CA . LEU A 1 309 ? -5.789 27.922 19.234 1 97.88 309 LEU A CA 1
ATOM 2349 C C . LEU A 1 309 ? -5.41 29.391 19.375 1 97.88 309 LEU A C 1
ATOM 2351 O O . LEU A 1 309 ? -4.695 29.766 20.312 1 97.88 309 LEU A O 1
ATOM 2355 N N . VAL A 1 310 ? -5.852 30.203 18.422 1 97.69 310 VAL A N 1
ATOM 2356 C CA . VAL A 1 310 ? -5.547 31.625 18.453 1 97.69 310 VAL A CA 1
ATOM 2357 C C . VAL A 1 310 ? -6.473 32.344 19.422 1 97.69 310 VAL A C 1
ATOM 2359 O O . VAL A 1 310 ? -7.695 32.312 19.266 1 97.69 310 VAL A O 1
ATOM 2362 N N . GLU A 1 311 ? -5.922 33 20.312 1 96 311 GLU A N 1
ATOM 2363 C CA . GLU A 1 311 ? -6.695 33.75 21.297 1 96 311 GLU A CA 1
ATOM 2364 C C . GLU A 1 311 ? -6.918 35.188 20.844 1 96 311 GLU A C 1
ATOM 2366 O O . GLU A 1 311 ? -6.168 35.688 20 1 96 311 GLU A O 1
ATOM 2371 N N . GLY A 1 312 ? -7.945 35.781 21.375 1 93.81 312 GLY A N 1
ATOM 2372 C CA . GLY A 1 312 ? -8.133 37.188 21.203 1 93.81 312 GLY A CA 1
ATOM 2373 C C . GLY A 1 312 ? -8.945 37.562 19.984 1 93.81 312 GLY A C 1
ATOM 2374 O O . GLY A 1 312 ? -9.125 38.75 19.672 1 93.81 312 GLY A O 1
ATOM 2375 N N . ASP A 1 313 ? -9.328 36.562 19.219 1 94.56 313 ASP A N 1
ATOM 2376 C CA . ASP A 1 313 ? -10.25 36.844 18.125 1 94.56 313 ASP A CA 1
ATOM 2377 C C . ASP A 1 313 ? -11.695 36.875 18.609 1 94.56 313 ASP A C 1
ATOM 2379 O O . ASP A 1 313 ? -12.242 35.844 18.984 1 94.56 313 ASP A O 1
ATOM 2383 N N . GLU A 1 314 ? -12.336 38 18.578 1 94.38 314 GLU A N 1
ATOM 2384 C CA . GLU A 1 314 ? -13.688 38.156 19.109 1 94.38 314 GLU A CA 1
ATOM 2385 C C . GLU A 1 314 ? -14.695 37.312 18.328 1 94.38 314 GLU A C 1
ATOM 2387 O O . GLU A 1 314 ? -15.703 36.875 18.875 1 94.38 314 GLU A O 1
ATOM 2392 N N . ALA A 1 315 ? -14.438 37.156 17.078 1 92.88 315 ALA A N 1
ATOM 2393 C CA . ALA A 1 315 ? -15.336 36.375 16.234 1 92.88 315 ALA A CA 1
ATOM 2394 C C . ALA A 1 315 ? -15.227 34.875 16.547 1 92.88 315 ALA A C 1
ATOM 2396 O O . ALA A 1 315 ? -16.141 34.094 16.234 1 92.88 315 ALA A O 1
ATOM 2397 N N . TYR A 1 316 ? -14.164 34.5 17.109 1 94.38 316 TYR A N 1
ATOM 2398 C CA . TYR A 1 316 ? -13.898 33.125 17.453 1 94.38 316 TYR A CA 1
ATOM 2399 C C . TYR A 1 316 ? -13.344 33 18.859 1 94.38 316 TYR A C 1
ATOM 2401 O O . TYR A 1 316 ? -12.211 32.531 19.062 1 94.38 316 TYR A O 1
ATOM 2409 N N . PRO A 1 317 ? -14.125 33.219 19.859 1 91.94 317 PRO A N 1
ATOM 2410 C CA . PRO A 1 317 ? -13.641 33.312 21.25 1 91.94 317 PRO A CA 1
ATOM 2411 C C . PRO A 1 317 ? -13.125 31.969 21.766 1 91.94 317 PRO A C 1
ATOM 2413 O O . PRO A 1 317 ? -12.297 31.922 22.672 1 91.94 317 PRO A O 1
ATOM 2416 N N . LEU A 1 318 ? -13.586 30.875 21.172 1 90.25 318 LEU A N 1
ATOM 2417 C CA . LEU A 1 318 ? -13.164 29.562 21.641 1 90.25 318 LEU A CA 1
ATOM 2418 C C . LEU A 1 318 ? -12.172 28.938 20.656 1 90.25 318 LEU A C 1
ATOM 2420 O O . LEU A 1 318 ? -11.961 27.734 20.656 1 90.25 318 LEU A O 1
ATOM 2424 N N . GLY A 1 319 ? -11.625 29.781 19.828 1 92.75 319 GLY A N 1
ATOM 2425 C CA . GLY A 1 319 ? -10.68 29.312 18.828 1 92.75 319 GLY A CA 1
ATOM 2426 C C . GLY A 1 319 ? -11.305 29.109 17.469 1 92.75 319 GLY A C 1
ATOM 2427 O O . GLY A 1 319 ? -12.523 28.953 17.359 1 92.75 319 GLY A O 1
ATOM 2428 N N . HIS A 1 320 ? -10.484 29.125 16.484 1 94.81 320 HIS A N 1
ATOM 2429 C CA . HIS A 1 320 ? -10.938 28.922 15.117 1 94.81 320 HIS A CA 1
ATOM 2430 C C . HIS A 1 320 ? -11.211 27.453 14.836 1 94.81 320 HIS A C 1
ATOM 2432 O O . HIS A 1 320 ? -10.617 26.578 15.469 1 94.81 320 HIS A O 1
ATOM 2438 N N . PRO A 1 321 ? -12.156 27.188 13.859 1 92.19 321 PRO A N 1
ATOM 2439 C CA . PRO A 1 321 ? -12.406 25.797 13.492 1 92.19 321 PRO A CA 1
ATOM 2440 C C . PRO A 1 321 ? -11.18 25.109 12.906 1 92.19 321 PRO A C 1
ATOM 2442 O O . PRO A 1 321 ? -10.32 25.781 12.312 1 92.19 321 PRO A O 1
ATOM 2445 N N . GLN A 1 322 ? -11.039 23.875 13.094 1 93.56 322 GLN A N 1
ATOM 2446 C CA . GLN A 1 322 ? -9.914 23.094 12.586 1 93.56 322 GLN A CA 1
ATOM 2447 C C . GLN A 1 322 ? -10.164 22.641 11.148 1 93.56 322 GLN A C 1
ATOM 2449 O O . GLN A 1 322 ? -10.477 21.469 10.914 1 93.56 322 GLN A O 1
ATOM 2454 N N . LEU A 1 323 ? -10.047 23.578 10.234 1 92.19 323 LEU A N 1
ATOM 2455 C CA . LEU A 1 323 ? -10.305 23.422 8.805 1 92.19 323 LEU A CA 1
ATOM 2456 C C . LEU A 1 323 ? -9.055 23.719 7.988 1 92.19 323 LEU A C 1
ATOM 2458 O O . LEU A 1 323 ? -8.18 24.469 8.438 1 92.19 323 LEU A O 1
ATOM 2462 N N . ALA A 1 324 ? -9.055 23.172 6.785 1 92 324 ALA A N 1
ATOM 2463 C CA . ALA A 1 324 ? -7.938 23.391 5.871 1 92 324 ALA A CA 1
ATOM 2464 C C . ALA A 1 324 ? -7.727 24.875 5.594 1 92 324 ALA A C 1
ATOM 2466 O O . ALA A 1 324 ? -6.594 25.359 5.59 1 92 324 ALA A O 1
ATOM 2467 N N . GLN A 1 325 ? -8.773 25.625 5.438 1 91.75 325 GLN A N 1
ATOM 2468 C CA . GLN A 1 325 ? -8.68 27.031 5.105 1 91.75 325 GLN A CA 1
ATOM 2469 C C . GLN A 1 325 ? -8.07 27.828 6.254 1 91.75 325 GLN A C 1
ATOM 2471 O O . GLN A 1 325 ? -7.297 28.766 6.031 1 91.75 325 GLN A O 1
ATOM 2476 N N . VAL A 1 326 ? -8.453 27.516 7.438 1 96.38 326 VAL A N 1
ATOM 2477 C CA . VAL A 1 326 ? -7.887 28.188 8.602 1 96.38 326 VAL A CA 1
ATOM 2478 C C . VAL A 1 326 ? -6.383 27.922 8.672 1 96.38 326 VAL A C 1
ATOM 2480 O O . VAL A 1 326 ? -5.594 28.859 8.844 1 96.38 326 VAL A O 1
ATOM 2483 N N . ALA A 1 327 ? -6.051 26.688 8.484 1 97.19 327 ALA A N 1
ATOM 2484 C CA . ALA A 1 327 ? -4.648 26.281 8.523 1 97.19 327 ALA A CA 1
ATOM 2485 C C . ALA A 1 327 ? -3.83 27.031 7.48 1 97.19 327 ALA A C 1
ATOM 2487 O O . ALA A 1 327 ? -2.768 27.578 7.789 1 97.19 327 ALA A O 1
ATOM 2488 N N . MET A 1 328 ? -4.328 27.109 6.289 1 96.38 328 MET A N 1
ATOM 2489 C CA . MET A 1 328 ? -3.627 27.766 5.191 1 96.38 328 MET A CA 1
ATOM 2490 C C . MET A 1 328 ? -3.463 29.266 5.461 1 96.38 328 MET A C 1
ATOM 2492 O O . MET A 1 328 ? -2.391 29.828 5.23 1 96.38 328 MET A O 1
ATOM 2496 N N . GLN A 1 329 ? -4.484 29.875 5.922 1 97.62 329 GLN A N 1
ATOM 2497 C CA . GLN A 1 329 ? -4.453 31.312 6.152 1 97.62 329 GLN A CA 1
ATOM 2498 C C . GLN A 1 329 ? -3.549 31.656 7.332 1 97.62 329 GLN A C 1
ATOM 2500 O O . GLN A 1 329 ? -2.846 32.688 7.297 1 97.62 329 GLN A O 1
ATOM 2505 N N . GLN A 1 330 ? -3.613 30.844 8.344 1 98.62 330 GLN A N 1
ATOM 2506 C CA . GLN A 1 330 ? -2.691 31.047 9.453 1 98.62 330 GLN A CA 1
ATOM 2507 C C . GLN A 1 330 ? -1.241 30.906 9 1 98.62 330 GLN A C 1
ATOM 2509 O O . GLN A 1 330 ? -0.39 31.719 9.359 1 98.62 330 GLN A O 1
ATOM 2514 N N . ALA A 1 331 ? -0.993 29.875 8.203 1 98.56 331 ALA A N 1
ATOM 2515 C CA . ALA A 1 331 ? 0.344 29.656 7.66 1 98.56 331 ALA A CA 1
ATOM 2516 C C . ALA A 1 331 ? 0.818 30.859 6.863 1 98.56 331 ALA A C 1
ATOM 2518 O O . ALA A 1 331 ? 1.949 31.328 7.035 1 98.56 331 ALA A O 1
ATOM 2519 N N . ALA A 1 332 ? -0.041 31.359 6.023 1 98.19 332 ALA A N 1
ATOM 2520 C CA . ALA A 1 332 ? 0.285 32.531 5.219 1 98.19 332 ALA A CA 1
ATOM 2521 C C . ALA A 1 332 ? 0.584 33.75 6.105 1 98.19 332 ALA A C 1
ATOM 2523 O O . ALA A 1 332 ? 1.535 34.469 5.855 1 98.19 332 ALA A O 1
ATOM 2524 N N . THR A 1 333 ? -0.194 33.906 7.102 1 98.56 333 THR A N 1
ATOM 2525 C CA . THR A 1 333 ? -0.002 35 8.031 1 98.56 333 THR A CA 1
ATOM 2526 C C . THR A 1 333 ? 1.382 34.938 8.672 1 98.56 333 THR A C 1
ATOM 2528 O O . THR A 1 333 ? 2.111 35.938 8.688 1 98.56 333 THR A O 1
ATOM 2531 N N . VAL A 1 334 ? 1.755 33.781 9.172 1 98.81 334 VAL A N 1
ATOM 2532 C CA . VAL A 1 334 ? 3.051 33.625 9.82 1 98.81 334 VAL A CA 1
ATOM 2533 C C . VAL A 1 334 ? 4.172 33.875 8.812 1 98.81 334 VAL A C 1
ATOM 2535 O O . VAL A 1 334 ? 5.129 34.594 9.109 1 98.81 334 VAL A O 1
ATOM 2538 N N . ALA A 1 335 ? 4.051 33.312 7.625 1 98.69 335 ALA A N 1
ATOM 2539 C CA . ALA A 1 335 ? 5.082 33.469 6.602 1 98.69 335 ALA A CA 1
ATOM 2540 C C . ALA A 1 335 ? 5.273 34.938 6.238 1 98.69 335 ALA A C 1
ATOM 2542 O O . ALA A 1 335 ? 6.406 35.438 6.18 1 98.69 335 ALA A O 1
ATOM 2543 N N . HIS A 1 336 ? 4.215 35.656 6.027 1 98.31 336 HIS A N 1
ATOM 2544 C CA . HIS A 1 336 ? 4.281 37.062 5.656 1 98.31 336 HIS A CA 1
ATOM 2545 C 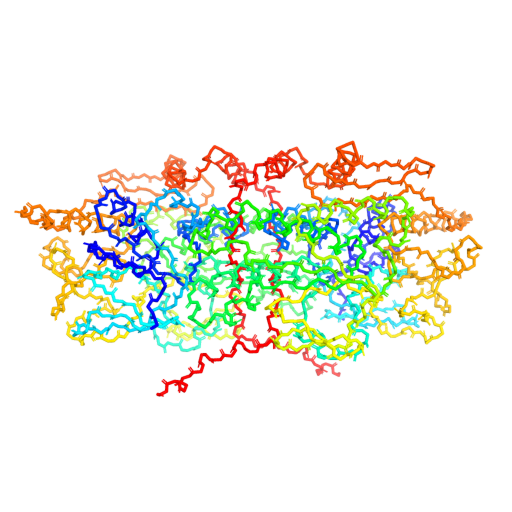C . HIS A 1 336 ? 4.832 37.906 6.801 1 98.31 336 HIS A C 1
ATOM 2547 O O . HIS A 1 336 ? 5.621 38.812 6.574 1 98.31 336 HIS A O 1
ATOM 2553 N N . ASN A 1 337 ? 4.441 37.594 7.992 1 98.5 337 ASN A N 1
ATOM 2554 C CA . ASN A 1 337 ? 4.926 38.344 9.141 1 98.5 337 ASN A CA 1
ATOM 2555 C C . ASN A 1 337 ? 6.418 38.125 9.367 1 98.5 337 ASN A C 1
ATOM 2557 O O . ASN A 1 337 ? 7.133 39.062 9.75 1 98.5 337 ASN A O 1
ATOM 2561 N N . LEU A 1 338 ? 6.906 36.906 9.188 1 98.25 338 LEU A N 1
ATOM 2562 C CA . LEU A 1 338 ? 8.344 36.656 9.266 1 98.25 338 LEU A CA 1
ATOM 2563 C C . LEU A 1 338 ? 9.094 37.469 8.219 1 98.25 338 LEU A C 1
ATOM 2565 O O . LEU A 1 338 ? 10.156 38.031 8.516 1 98.25 338 LEU A O 1
ATOM 2569 N N . SER A 1 339 ? 8.531 37.531 7.066 1 97 339 SER A N 1
ATOM 2570 C CA . SER A 1 339 ? 9.125 38.344 6.008 1 97 339 SER A CA 1
ATOM 2571 C C . SER A 1 339 ? 9.125 39.812 6.375 1 97 339 SER A C 1
ATOM 2573 O O . SER A 1 339 ? 10.117 40.5 6.156 1 97 339 SER A O 1
ATOM 2575 N N . ARG A 1 340 ? 8.047 40.281 6.918 1 97.25 340 ARG A N 1
ATOM 2576 C CA . ARG A 1 340 ? 7.945 41.656 7.363 1 97.25 340 ARG A CA 1
ATOM 2577 C C . ARG A 1 340 ? 8.992 41.969 8.438 1 97.25 340 ARG A C 1
ATOM 2579 O O . ARG A 1 340 ? 9.609 43.031 8.422 1 97.25 340 ARG A O 1
ATOM 2586 N N . ARG A 1 341 ? 9.133 41.062 9.273 1 95.19 341 ARG A N 1
ATOM 2587 C CA . ARG A 1 341 ? 10.125 41.219 10.336 1 95.19 341 ARG A CA 1
ATOM 2588 C C . ARG A 1 341 ? 11.523 41.375 9.75 1 95.19 341 ARG A C 1
ATOM 2590 O O . ARG A 1 341 ? 12.305 42.219 10.234 1 95.19 341 ARG A O 1
ATOM 2597 N N . LEU A 1 342 ? 11.859 40.625 8.758 1 92.44 342 LEU A N 1
ATOM 2598 C CA . LEU A 1 342 ? 13.156 40.75 8.086 1 92.44 342 LEU A CA 1
ATOM 2599 C C . LEU A 1 342 ? 13.328 42.125 7.488 1 92.44 342 LEU A C 1
ATOM 2601 O O . LEU A 1 342 ? 14.453 42.656 7.434 1 92.44 342 LEU A O 1
ATOM 2605 N N . GLU A 1 343 ? 12.242 42.719 7.133 1 94.25 343 GLU A N 1
ATOM 2606 C CA . GLU A 1 343 ? 12.273 44 6.449 1 94.25 343 GLU A CA 1
ATOM 2607 C C . GLU A 1 343 ? 12.062 45.156 7.434 1 94.25 343 GLU A C 1
ATOM 2609 O O . GLU A 1 343 ? 12.086 46.312 7.039 1 94.25 343 GLU A O 1
ATOM 2614 N N . GLY A 1 344 ? 11.789 44.875 8.57 1 94.62 344 GLY A N 1
ATOM 2615 C CA . GLY A 1 344 ? 11.547 45.906 9.562 1 94.62 344 GLY A CA 1
ATOM 2616 C C . GLY A 1 344 ? 10.164 46.531 9.461 1 94.62 344 GLY A C 1
ATOM 2617 O O . GLY A 1 344 ? 9.953 47.656 9.859 1 94.62 344 GLY A O 1
ATOM 2618 N N . ARG A 1 345 ? 9.297 45.781 8.906 1 97.31 345 ARG A N 1
ATOM 2619 C CA . ARG A 1 345 ? 7.922 46.25 8.758 1 97.31 345 ARG A CA 1
ATOM 2620 C C . ARG A 1 345 ? 7.043 45.688 9.883 1 97.31 345 ARG A C 1
ATOM 2622 O O . ARG A 1 345 ? 7.383 44.688 10.516 1 97.31 345 ARG A O 1
ATOM 2629 N N . ALA A 1 346 ? 5.934 46.312 10.047 1 97.5 346 ALA A N 1
ATOM 2630 C CA . ALA A 1 346 ? 5.008 45.906 11.102 1 97.5 346 ALA A CA 1
ATOM 2631 C C . ALA A 1 346 ? 4.293 44.625 10.734 1 97.5 346 ALA A C 1
ATOM 2633 O O . ALA A 1 346 ? 3.891 44.438 9.586 1 97.5 346 ALA A O 1
ATOM 2634 N N . GLU A 1 347 ? 4.152 43.781 11.703 1 97.69 347 GLU A N 1
ATOM 2635 C CA . GLU A 1 347 ? 3.418 42.531 11.523 1 97.69 347 GLU A CA 1
ATOM 2636 C C . GLU A 1 347 ? 1.914 42.781 11.453 1 97.69 347 GLU A C 1
ATOM 2638 O O . GLU A 1 347 ? 1.433 43.812 11.891 1 97.69 347 GLU A O 1
ATOM 2643 N N . GLN A 1 348 ? 1.189 41.875 10.859 1 97.75 348 GLN A N 1
ATOM 2644 C CA . GLN A 1 348 ? -0.264 41.938 10.75 1 97.75 348 GLN A CA 1
ATOM 2645 C C . GLN A 1 348 ? -0.928 40.781 11.5 1 97.75 348 GLN A C 1
ATOM 2647 O O . GLN A 1 348 ? -0.469 39.656 11.422 1 97.75 348 GLN A O 1
ATOM 2652 N N . PRO A 1 349 ? -1.994 41.094 12.242 1 97.5 349 PRO A N 1
ATOM 2653 C CA . PRO A 1 349 ? -2.684 40.031 12.969 1 97.5 349 PRO A CA 1
ATOM 2654 C C . PRO A 1 349 ? -3.469 39.094 12.047 1 97.5 349 PRO A C 1
ATOM 2656 O O . PRO A 1 349 ? -3.9 39.5 10.969 1 97.5 349 PRO A O 1
ATOM 2659 N N . PHE A 1 350 ? -3.654 37.906 12.523 1 97.94 350 PHE A N 1
ATOM 2660 C CA . PHE A 1 350 ? -4.434 36.906 11.789 1 97.94 350 PHE A CA 1
ATOM 2661 C C . PHE A 1 350 ? -5.918 37.25 11.82 1 97.94 350 PHE A C 1
ATOM 2663 O O . PHE A 1 350 ? -6.461 37.562 12.883 1 97.94 350 PHE A O 1
ATOM 2670 N N . SER A 1 351 ? -6.586 37.219 10.695 1 95.12 351 SER A N 1
ATOM 2671 C CA . SER A 1 351 ? -8.031 37.344 10.508 1 95.12 351 SER A CA 1
ATOM 2672 C C . SER A 1 351 ? -8.547 36.281 9.531 1 95.12 351 SER A C 1
ATOM 2674 O O . SER A 1 351 ? -8.148 36.25 8.367 1 95.12 351 SER A O 1
ATOM 2676 N N . TYR A 1 352 ? -9.414 35.531 10.094 1 95.69 352 TYR A N 1
ATOM 2677 C CA . TYR A 1 352 ? -9.898 34.406 9.305 1 95.69 352 TYR A CA 1
ATOM 2678 C C . TYR A 1 352 ? -10.984 34.844 8.336 1 95.69 352 TYR A C 1
ATOM 2680 O O . TYR A 1 352 ? -11.961 35.469 8.734 1 95.69 352 TYR A O 1
ATOM 2688 N N . ARG A 1 353 ? -10.805 34.531 7.039 1 93.38 353 ARG A N 1
ATOM 2689 C CA . ARG A 1 353 ? -11.828 34.688 6.008 1 93.38 353 ARG A CA 1
ATOM 2690 C C . ARG A 1 353 ? -12.477 33.344 5.695 1 93.38 353 ARG A C 1
ATOM 2692 O O . ARG A 1 353 ? -11.852 32.469 5.082 1 93.38 353 ARG A O 1
ATOM 2699 N N . ASN A 1 354 ? -13.68 33.188 6.094 1 91.44 354 ASN A N 1
ATOM 2700 C CA . ASN A 1 354 ? -14.422 31.953 5.906 1 91.44 354 ASN A CA 1
ATOM 2701 C C . ASN A 1 354 ? -14.93 31.828 4.473 1 91.44 354 ASN A C 1
ATOM 2703 O O . ASN A 1 354 ? -15.82 32.562 4.055 1 91.44 354 ASN A O 1
ATOM 2707 N N . LEU A 1 355 ? -14.422 30.844 3.756 1 88.5 355 LEU A N 1
ATOM 2708 C CA . LEU A 1 355 ? -14.766 30.672 2.348 1 88.5 355 LEU A CA 1
ATOM 2709 C C . LEU A 1 355 ? -15.914 29.688 2.176 1 88.5 355 LEU A C 1
ATOM 2711 O O . LEU A 1 355 ? -16.375 29.453 1.057 1 88.5 355 LEU A O 1
ATOM 2715 N N . GLY A 1 356 ? -16.359 29.094 3.264 1 89.06 356 GLY A N 1
ATOM 2716 C CA . GLY A 1 356 ? -17.469 28.156 3.182 1 89.06 356 GLY A CA 1
ATOM 2717 C C . GLY A 1 356 ? -17.078 26.734 3.529 1 89.06 356 GLY A C 1
ATOM 2718 O O . GLY A 1 356 ? -15.945 26.484 3.957 1 89.06 356 GLY A O 1
ATOM 2719 N N . ALA A 1 357 ? -18.078 25.844 3.475 1 89.25 357 ALA A N 1
ATOM 2720 C CA . ALA A 1 357 ? -17.875 24.438 3.809 1 89.25 357 ALA A CA 1
ATOM 2721 C C . ALA A 1 357 ? -18.641 23.531 2.848 1 89.25 357 ALA A C 1
ATOM 2723 O O . ALA A 1 357 ? -19.672 23.938 2.287 1 89.25 357 ALA A O 1
ATOM 2724 N N . MET A 1 358 ? -18.047 22.406 2.602 1 90.5 358 MET A N 1
ATOM 2725 C CA . MET A 1 358 ? -18.672 21.422 1.725 1 90.5 358 MET A CA 1
ATOM 2726 C C . MET A 1 358 ? -18.484 20.016 2.266 1 90.5 358 MET A C 1
ATOM 2728 O O . MET A 1 358 ? -17.516 19.734 2.963 1 90.5 358 MET A O 1
ATOM 2732 N N . ALA A 1 359 ? -19.422 19.156 2.006 1 90.06 359 ALA A N 1
ATOM 2733 C CA . ALA A 1 359 ? -19.328 17.734 2.33 1 90.06 359 ALA A CA 1
ATOM 2734 C C . ALA A 1 359 ? -20.031 16.875 1.288 1 90.06 359 ALA A C 1
ATOM 2736 O O . ALA A 1 359 ? -21.188 17.172 0.925 1 90.06 359 ALA A O 1
ATOM 2737 N N . THR A 1 360 ? -19.359 15.891 0.8 1 89.62 360 THR A N 1
ATOM 2738 C CA . THR A 1 360 ? -19.984 14.969 -0.139 1 89.62 360 THR A CA 1
ATOM 2739 C C . THR A 1 360 ? -20.641 13.805 0.6 1 89.62 360 THR A C 1
ATOM 2741 O O . THR A 1 360 ? -20.141 13.375 1.648 1 89.62 360 THR A O 1
ATOM 2744 N N . ILE A 1 361 ? -21.719 13.367 0.2 1 87.06 361 ILE A N 1
ATOM 2745 C CA . ILE A 1 361 ? -22.484 12.273 0.781 1 87.06 361 ILE A CA 1
ATOM 2746 C C . ILE A 1 361 ? -22.375 11.031 -0.104 1 87.06 361 ILE A C 1
ATOM 2748 O O . ILE A 1 361 ? -22.469 9.898 0.381 1 87.06 361 ILE A O 1
ATOM 2752 N N . GLY A 1 362 ? -22.109 11.18 -1.272 1 82.38 362 GLY A N 1
ATOM 2753 C CA . GLY A 1 362 ? -22.016 10.148 -2.293 1 82.38 362 GLY A CA 1
ATOM 2754 C C . GLY A 1 362 ? -22 10.703 -3.705 1 82.38 362 GLY A C 1
ATOM 2755 O O . GLY A 1 362 ? -21.906 11.922 -3.898 1 82.38 362 GLY A O 1
ATOM 2756 N N . ARG A 1 363 ? -22.156 9.781 -4.602 1 80.62 363 ARG A N 1
ATOM 2757 C CA . ARG A 1 363 ? -22.156 10.211 -5.996 1 80.62 363 ARG A CA 1
ATOM 2758 C C . ARG A 1 363 ? -23.328 11.141 -6.281 1 80.62 363 ARG A C 1
ATOM 2760 O O . ARG A 1 363 ? -24.484 10.805 -5.977 1 80.62 363 ARG A O 1
ATOM 2767 N N . LYS A 1 364 ? -23.031 12.312 -6.766 1 85.5 364 LYS A N 1
ATOM 2768 C CA . LYS A 1 364 ? -23.984 13.328 -7.195 1 85.5 364 LYS A CA 1
ATOM 2769 C C . LYS A 1 364 ? -24.719 13.93 -6 1 85.5 364 LYS A C 1
ATOM 2771 O O . LYS A 1 364 ? -25.75 14.578 -6.16 1 85.5 364 LYS A O 1
ATOM 2776 N N . LYS A 1 365 ? -24.328 13.617 -4.844 1 91.12 365 LYS A N 1
ATOM 2777 C CA . LYS A 1 365 ? -24.938 14.133 -3.627 1 91.12 365 LYS A CA 1
ATOM 2778 C C . LYS A 1 365 ? -23.906 14.805 -2.727 1 91.12 365 LYS A C 1
ATOM 2780 O O . LYS A 1 365 ? -22.969 14.156 -2.27 1 91.12 365 LYS A O 1
ATOM 2785 N N . ALA A 1 366 ? -24.094 16.031 -2.547 1 92.56 366 ALA A N 1
ATOM 2786 C CA . ALA A 1 366 ? -23.25 16.828 -1.65 1 92.56 366 ALA A CA 1
ATOM 2787 C C . ALA A 1 366 ? -24.031 18.016 -1.078 1 92.56 366 ALA A C 1
ATOM 2789 O O . ALA A 1 366 ? -25.172 18.266 -1.47 1 92.56 366 ALA A O 1
ATOM 2790 N N . VAL A 1 367 ? -23.516 18.609 -0.09 1 94.19 367 VAL A N 1
ATOM 2791 C CA . VAL A 1 367 ? -24.031 19.859 0.464 1 94.19 367 VAL A CA 1
ATOM 2792 C C . VAL A 1 367 ? -22.906 20.906 0.512 1 94.19 367 VAL A C 1
ATOM 2794 O O . VAL A 1 367 ? -21.734 20.562 0.682 1 94.19 367 VAL A O 1
ATOM 2797 N N . ALA A 1 368 ? -23.312 22.125 0.308 1 93.75 368 ALA A N 1
ATOM 2798 C CA . ALA A 1 368 ? -22.344 23.219 0.286 1 93.75 368 ALA A CA 1
ATOM 2799 C C . ALA A 1 368 ? -22.938 24.5 0.866 1 93.75 368 ALA A C 1
ATOM 2801 O O . ALA A 1 368 ? -24.109 24.781 0.672 1 93.75 368 ALA A O 1
ATOM 2802 N N . GLU A 1 369 ? -22.172 25.172 1.592 1 93.38 369 GLU A N 1
ATOM 2803 C CA . GLU A 1 369 ? -22.5 26.5 2.107 1 93.38 369 GLU A CA 1
ATOM 2804 C C . GLU A 1 369 ? -21.375 27.484 1.837 1 93.38 369 GLU A C 1
ATOM 2806 O O . GLU A 1 369 ? -20.25 27.297 2.316 1 93.38 369 GLU A O 1
ATOM 2811 N N . ILE A 1 370 ? -21.672 28.484 1.091 1 90.75 370 ILE A N 1
ATOM 2812 C CA . ILE A 1 370 ? -20.719 29.531 0.734 1 90.75 370 ILE A CA 1
ATOM 2813 C C . ILE A 1 370 ? -21.328 30.906 1.004 1 90.75 370 ILE A C 1
ATOM 2815 O O . ILE A 1 370 ? -22.25 31.328 0.298 1 90.75 370 ILE A O 1
ATOM 2819 N N . GLY A 1 371 ? -20.734 31.578 1.971 1 88.19 371 GLY A N 1
ATOM 2820 C CA . GLY A 1 371 ? -21.391 32.812 2.377 1 88.19 371 GLY A CA 1
ATOM 2821 C C . GLY A 1 371 ? -22.844 32.625 2.766 1 88.19 371 GLY A C 1
ATOM 2822 O O . GLY A 1 371 ? -23.156 31.812 3.648 1 88.19 371 GLY A O 1
ATOM 2823 N N . ARG A 1 372 ? -23.672 33.25 1.979 1 87.44 372 ARG A N 1
ATOM 2824 C CA . ARG A 1 372 ? -25.094 33.156 2.277 1 87.44 372 ARG A CA 1
ATOM 2825 C C . ARG A 1 372 ? -25.766 32.031 1.452 1 87.44 372 ARG A C 1
ATOM 2827 O O . ARG A 1 372 ? -26.922 31.703 1.681 1 87.44 372 ARG A O 1
ATOM 2834 N N . PHE A 1 373 ? -25.031 31.484 0.563 1 91.44 373 PHE A N 1
ATOM 2835 C CA . PHE A 1 373 ? -25.609 30.5 -0.343 1 91.44 373 PHE A CA 1
ATOM 2836 C C . PHE A 1 373 ? -25.531 29.094 0.255 1 91.44 373 PHE A C 1
ATOM 2838 O O . PHE A 1 373 ? -24.516 28.719 0.818 1 91.44 373 PHE A O 1
ATOM 2845 N N . ARG A 1 374 ? -26.688 28.422 0.277 1 93.69 374 ARG A N 1
ATOM 2846 C CA . ARG A 1 374 ? -26.812 27.031 0.736 1 93.69 374 ARG A CA 1
ATOM 2847 C C . ARG A 1 374 ? -27.484 26.172 -0.322 1 93.69 374 ARG A C 1
ATOM 2849 O O . ARG A 1 374 ? -28.578 26.484 -0.786 1 93.69 374 ARG A O 1
ATOM 2856 N N . PHE A 1 375 ? -26.781 25.141 -0.766 1 91.19 375 PHE A N 1
ATOM 2857 C CA . PHE A 1 375 ? -27.391 24.281 -1.784 1 91.19 375 PHE A CA 1
ATOM 2858 C C . PHE A 1 375 ? -26.844 22.875 -1.698 1 91.19 375 PHE A C 1
ATOM 2860 O O . PHE A 1 375 ? -25.875 22.609 -0.983 1 91.19 375 PHE A O 1
ATOM 2867 N N . GLY A 1 376 ? -27.672 22 -2.293 1 92.69 376 GLY A N 1
ATOM 2868 C CA . GLY A 1 376 ? -27.312 20.594 -2.242 1 92.69 376 GLY A CA 1
ATOM 2869 C C . GLY A 1 376 ? -27.531 19.875 -3.561 1 92.69 376 GLY A C 1
ATOM 2870 O O . GLY A 1 376 ? -27.891 20.5 -4.562 1 92.69 376 GLY A O 1
ATOM 2871 N N . GLY A 1 377 ? -27.156 18.625 -3.584 1 92.25 377 GLY A N 1
ATOM 2872 C CA . GLY A 1 377 ? -27.406 17.797 -4.758 1 92.25 377 GLY A CA 1
ATOM 2873 C C . GLY A 1 377 ? -26.281 17.859 -5.77 1 92.25 377 GLY A C 1
ATOM 2874 O O . GLY A 1 377 ? -25.109 18 -5.395 1 92.25 377 GLY A O 1
ATOM 2875 N N . PHE A 1 378 ? -26.688 17.719 -6.98 1 91.31 378 PHE A N 1
ATOM 2876 C CA . PHE A 1 378 ? -25.719 17.578 -8.062 1 91.31 378 PHE A CA 1
ATOM 2877 C C . PHE A 1 378 ? -24.859 18.828 -8.203 1 91.31 378 PHE A C 1
ATOM 2879 O O . PHE A 1 378 ? -23.641 18.75 -8.312 1 91.31 378 PHE A O 1
ATOM 2886 N N . PRO A 1 379 ? -25.406 20 -8.109 1 91.81 379 PRO A N 1
ATOM 2887 C CA . PRO A 1 379 ? -24.562 21.203 -8.234 1 91.81 379 PRO A CA 1
ATOM 2888 C C . PRO A 1 379 ? -23.516 21.297 -7.137 1 91.81 379 PRO A C 1
ATOM 2890 O O . PRO A 1 379 ? -22.375 21.688 -7.406 1 91.81 379 PRO A O 1
ATOM 2893 N N . ALA A 1 380 ? -23.922 21 -5.934 1 92.19 380 ALA A N 1
ATOM 2894 C CA . ALA A 1 380 ? -22.969 21.016 -4.82 1 92.19 380 ALA A CA 1
ATOM 2895 C C . ALA A 1 380 ? -21.875 19.984 -5.027 1 92.19 380 ALA A C 1
ATOM 2897 O O . ALA A 1 380 ? -20.703 20.25 -4.73 1 92.19 380 ALA A O 1
ATOM 2898 N N . TRP A 1 381 ? -22.312 18.891 -5.539 1 89.81 381 TRP A N 1
ATOM 2899 C CA . TRP A 1 381 ? -21.359 17.812 -5.801 1 89.81 381 TRP A CA 1
ATOM 2900 C C . TRP A 1 381 ? -20.344 18.234 -6.863 1 89.81 381 TRP A C 1
ATOM 2902 O O . TRP A 1 381 ? -19.156 17.984 -6.715 1 89.81 381 TRP A O 1
ATOM 2912 N N . LEU A 1 382 ? -20.734 18.875 -7.902 1 89.25 382 LEU A N 1
ATOM 2913 C CA . LEU A 1 382 ? -19.859 19.359 -8.953 1 89.25 382 LEU A CA 1
ATOM 2914 C C . LEU A 1 382 ? -18.875 20.391 -8.406 1 89.25 382 LEU A C 1
ATOM 2916 O O . LEU A 1 382 ? -17.688 20.344 -8.727 1 89.25 382 LEU A O 1
ATOM 2920 N N . LEU A 1 383 ? -19.406 21.266 -7.633 1 88.31 383 LEU A N 1
ATOM 2921 C CA . LEU A 1 383 ? -18.547 22.266 -7.016 1 88.31 383 LEU A CA 1
ATOM 2922 C C . LEU A 1 383 ? -17.484 21.594 -6.133 1 88.31 383 LEU A C 1
ATOM 2924 O O . LEU A 1 383 ? -16.312 21.969 -6.172 1 88.31 383 LEU A O 1
ATOM 2928 N N . TRP A 1 384 ? -17.984 20.688 -5.309 1 86.5 384 TRP A N 1
ATOM 2929 C CA . TRP A 1 384 ? -17.078 19.922 -4.461 1 86.5 384 TRP A CA 1
ATOM 2930 C C . TRP A 1 384 ? -15.969 19.281 -5.289 1 86.5 384 TRP A C 1
ATOM 2932 O O . TRP A 1 384 ? -14.789 19.375 -4.93 1 86.5 384 TRP A O 1
ATOM 2942 N N . LEU A 1 385 ? -16.297 18.703 -6.395 1 83.31 385 LEU A N 1
ATOM 2943 C CA . LEU A 1 385 ? -15.352 18.062 -7.289 1 83.31 385 LEU A CA 1
ATOM 2944 C C . LEU A 1 385 ? -14.344 19.062 -7.836 1 83.31 385 LEU A C 1
ATOM 2946 O O . LEU A 1 385 ? -13.133 18.812 -7.805 1 83.31 385 LEU A O 1
ATOM 2950 N N . VAL A 1 386 ? -14.742 20.141 -8.242 1 82.38 386 VAL A N 1
ATOM 2951 C CA . VAL A 1 386 ? -13.891 21.156 -8.852 1 82.38 386 VAL A CA 1
ATOM 2952 C C . VAL A 1 386 ? -12.922 21.719 -7.816 1 82.38 386 VAL A C 1
ATOM 2954 O O . VAL A 1 386 ? -11.719 21.844 -8.078 1 82.38 386 VAL A O 1
ATOM 2957 N N . VAL A 1 387 ? -13.445 22.031 -6.684 1 81.69 387 VAL A N 1
ATOM 2958 C CA . VAL A 1 387 ? -12.641 22.641 -5.625 1 81.69 387 VAL A CA 1
ATOM 2959 C C . VAL A 1 387 ? -11.531 21.672 -5.203 1 81.69 387 VAL A C 1
ATOM 2961 O O . VAL A 1 387 ? -10.375 22.062 -5.07 1 81.69 387 VAL A O 1
ATOM 2964 N N . HIS A 1 388 ? -11.891 20.453 -5.008 1 80.94 388 HIS A N 1
ATOM 2965 C CA . HIS A 1 388 ? -10.914 19.5 -4.496 1 80.94 388 HIS A CA 1
ATOM 2966 C C . HIS A 1 388 ? -9.953 19.047 -5.594 1 80.94 388 HIS A C 1
ATOM 2968 O O . HIS A 1 388 ? -8.781 18.781 -5.328 1 80.94 388 HIS A O 1
ATOM 2974 N N . LEU A 1 389 ? -10.406 19.062 -6.758 1 74.5 389 LEU A N 1
ATOM 2975 C CA . LEU A 1 389 ? -9.523 18.781 -7.883 1 74.5 389 LEU A CA 1
ATOM 2976 C C . LEU A 1 389 ? -8.492 19.891 -8.055 1 74.5 389 LEU A C 1
ATOM 2978 O O . LEU A 1 389 ? -7.309 19.609 -8.273 1 74.5 389 LEU A O 1
ATOM 2982 N N . ARG A 1 390 ? -8.906 21.047 -7.949 1 74.44 390 ARG A N 1
ATOM 2983 C CA . ARG A 1 390 ? -8.008 22.203 -8.047 1 74.44 390 ARG A CA 1
ATOM 2984 C C . ARG A 1 390 ? -6.984 22.188 -6.914 1 74.44 390 ARG A C 1
ATOM 2986 O O . ARG A 1 390 ? -5.824 22.547 -7.117 1 74.44 390 ARG A O 1
ATOM 2993 N N . SER A 1 391 ? -7.438 21.797 -5.828 1 74.69 391 SER A N 1
ATOM 2994 C CA . SER A 1 391 ? -6.566 21.781 -4.656 1 74.69 391 SER A CA 1
ATOM 2995 C C . SER A 1 391 ? -5.48 20.719 -4.789 1 74.69 391 SER A C 1
ATOM 2997 O O . SER A 1 391 ? -4.359 20.906 -4.312 1 74.69 391 SER A O 1
ATOM 2999 N N . ILE A 1 392 ? -5.781 19.594 -5.355 1 65.75 392 ILE A N 1
ATOM 3000 C CA . ILE A 1 392 ? -4.816 18.516 -5.547 1 65.75 392 ILE A CA 1
ATOM 3001 C C . ILE A 1 392 ? -3.811 18.906 -6.625 1 65.75 392 ILE A C 1
ATOM 3003 O O . ILE A 1 392 ? -2.619 18.609 -6.508 1 65.75 392 ILE A O 1
ATOM 3007 N N . LEU A 1 393 ? -4.246 19.547 -7.793 1 55.19 393 LEU A N 1
ATOM 3008 C CA . LEU A 1 393 ? -3.479 19.922 -8.977 1 55.19 393 LEU A CA 1
ATOM 3009 C C . LEU A 1 393 ? -2.395 20.938 -8.617 1 55.19 393 LEU A C 1
ATOM 3011 O O . LEU A 1 393 ? -1.361 21.016 -9.281 1 55.19 393 LEU A O 1
ATOM 3015 N N . GLY A 1 394 ? -2.674 21.922 -7.863 1 50.06 394 GLY A N 1
ATOM 3016 C CA . GLY A 1 394 ? -1.61 22.891 -7.629 1 50.06 394 GLY A CA 1
ATOM 3017 C C . GLY A 1 394 ? -0.265 22.234 -7.363 1 50.06 394 GLY A C 1
ATOM 3018 O O . GLY A 1 394 ? 0.769 22.906 -7.383 1 50.06 394 GLY A O 1
ATOM 3019 N N . VAL A 1 395 ? -0.267 21 -7.039 1 46.94 395 VAL A N 1
ATOM 3020 C CA . VAL A 1 395 ? 1.051 20.422 -6.816 1 46.94 395 VAL A CA 1
ATOM 3021 C C . VAL A 1 395 ? 1.564 19.797 -8.109 1 46.94 395 VAL A C 1
ATOM 3023 O O . VAL A 1 395 ? 2.701 20.047 -8.523 1 46.94 395 VAL A O 1
ATOM 3026 N N . ARG A 1 396 ? 1.254 18.312 -8.477 1 45.69 396 ARG A N 1
ATOM 3027 C CA . ARG A 1 396 ? 1.896 17.438 -9.453 1 45.69 396 ARG A CA 1
ATOM 3028 C C . ARG A 1 396 ? 1.552 17.859 -10.875 1 45.69 396 ARG A C 1
ATOM 3030 O O . ARG A 1 396 ? 0.657 18.672 -11.094 1 45.69 396 ARG A O 1
ATOM 3037 N N . ASN A 1 397 ? 2.285 17.141 -11.836 1 45.84 397 ASN A N 1
ATOM 3038 C CA . ASN A 1 397 ? 1.951 17.016 -13.258 1 45.84 397 ASN A CA 1
ATOM 3039 C C . ASN A 1 397 ? 0.472 16.688 -13.453 1 45.84 397 ASN A C 1
ATOM 3041 O O . ASN A 1 397 ? 0.063 15.531 -13.352 1 45.84 397 ASN A O 1
ATOM 3045 N N . LYS A 1 398 ? -0.458 17.5 -13.266 1 48.66 398 LYS A N 1
ATOM 3046 C CA . LYS A 1 398 ? -1.864 17.781 -12.992 1 48.66 398 LYS A CA 1
ATOM 3047 C C . LYS A 1 398 ? -2.775 16.984 -13.922 1 48.66 398 LYS A C 1
ATOM 3049 O O . LYS A 1 398 ? -3.773 16.422 -13.477 1 48.66 398 LYS A O 1
ATOM 3054 N N . THR A 1 399 ? -2.467 17.016 -15.125 1 48.19 399 THR A N 1
ATOM 3055 C CA . THR A 1 399 ? -3.5 16.609 -16.062 1 48.19 399 THR A CA 1
ATOM 3056 C C . THR A 1 399 ? -3.699 15.102 -16.047 1 48.19 399 THR A C 1
ATOM 3058 O O . THR A 1 399 ? -4.832 14.617 -16.062 1 48.19 399 THR A O 1
ATOM 3061 N N . VAL A 1 400 ? -2.648 14.43 -15.906 1 47.41 400 VAL A N 1
ATOM 3062 C CA . VAL A 1 400 ? -2.787 12.984 -16.062 1 47.41 400 VAL A CA 1
ATOM 3063 C C . VAL A 1 400 ? -3.33 12.375 -14.766 1 47.41 400 VAL A C 1
ATOM 3065 O O . VAL A 1 400 ? -4.203 11.508 -14.805 1 47.41 400 VAL A O 1
ATOM 3068 N N . VAL A 1 401 ? -2.852 12.844 -13.68 1 49.28 401 VAL A N 1
ATOM 3069 C CA . VAL A 1 401 ? -3.367 12.367 -12.398 1 49.28 401 VAL A CA 1
ATOM 3070 C C . VAL A 1 401 ? -4.848 12.727 -12.273 1 49.28 401 VAL A C 1
ATOM 3072 O O . VAL A 1 401 ? -5.652 11.914 -11.82 1 49.28 401 VAL A O 1
ATOM 3075 N N . PHE A 1 402 ? -5.027 13.898 -12.789 1 53.47 402 PHE A N 1
ATOM 3076 C CA . PHE A 1 402 ? -6.402 14.383 -12.82 1 53.47 402 PHE A CA 1
ATOM 3077 C C . PHE A 1 402 ? -7.281 13.453 -13.648 1 53.47 402 PHE A C 1
ATOM 3079 O O . PHE A 1 402 ? -8.359 13.055 -13.211 1 53.47 402 PHE A O 1
ATOM 3086 N N . LEU A 1 403 ? -6.789 13.195 -14.742 1 53.28 403 LEU A N 1
ATOM 3087 C CA . LEU A 1 403 ? -7.582 12.375 -15.656 1 53.28 403 LEU A CA 1
ATOM 3088 C C . LEU A 1 403 ? -7.727 10.953 -15.125 1 53.28 403 LEU A C 1
ATOM 3090 O O . LEU A 1 403 ? -8.797 10.352 -15.242 1 53.28 403 LEU A O 1
ATOM 3094 N N . ASN A 1 404 ? -6.746 10.586 -14.461 1 51.88 404 ASN A N 1
ATOM 3095 C CA . ASN A 1 404 ? -6.812 9.242 -13.891 1 51.88 404 ASN A CA 1
ATOM 3096 C C . ASN A 1 404 ? -7.773 9.18 -12.703 1 51.88 404 ASN A C 1
ATOM 3098 O O . ASN A 1 404 ? -8.523 8.219 -12.555 1 51.88 404 ASN A O 1
ATOM 3102 N N . TRP A 1 405 ? -7.742 10.219 -11.984 1 50.59 405 TRP A N 1
ATOM 3103 C CA . TRP A 1 405 ? -8.633 10.336 -10.836 1 50.59 405 TRP A CA 1
ATOM 3104 C C . TRP A 1 405 ? -10.086 10.453 -11.289 1 50.59 405 TRP A C 1
ATOM 3106 O O . TRP A 1 405 ? -10.961 9.758 -10.766 1 50.59 405 TRP A O 1
ATOM 3116 N N . VAL A 1 406 ? -10.312 11.414 -12.188 1 52.25 406 VAL A N 1
ATOM 3117 C CA . VAL A 1 406 ? -11.648 11.594 -12.734 1 52.25 406 VAL A CA 1
ATOM 3118 C C . VAL A 1 406 ? -12.156 10.273 -13.312 1 52.25 406 VAL A C 1
ATOM 3120 O O . VAL A 1 406 ? -13.305 9.883 -13.086 1 52.25 406 VAL A O 1
ATOM 3123 N N . TRP A 1 407 ? -11.242 9.672 -13.93 1 51.62 407 TRP A N 1
ATOM 3124 C CA . TRP A 1 407 ? -11.602 8.414 -14.57 1 51.62 407 TRP A CA 1
ATOM 3125 C C . TRP A 1 407 ? -11.922 7.344 -13.523 1 51.62 407 TRP A C 1
ATOM 3127 O O . TRP A 1 407 ? -12.93 6.645 -13.633 1 51.62 407 TRP A O 1
ATOM 3137 N N . ASN A 1 408 ? -11.172 7.297 -12.578 1 51.03 408 ASN A N 1
ATOM 3138 C CA . ASN A 1 408 ? -11.391 6.301 -11.531 1 51.03 408 ASN A CA 1
ATOM 3139 C C . ASN A 1 408 ? -12.625 6.621 -10.703 1 51.03 408 ASN A C 1
ATOM 3141 O O . ASN A 1 408 ? -13.352 5.715 -10.289 1 51.03 408 ASN A O 1
ATOM 3145 N N . TYR A 1 409 ? -12.633 7.887 -10.484 1 46.09 409 TYR A N 1
ATOM 3146 C CA . TYR A 1 409 ? -13.797 8.367 -9.742 1 46.09 409 TYR A CA 1
ATOM 3147 C C . TYR A 1 409 ? -15.086 8.055 -10.492 1 46.09 409 TYR A C 1
ATOM 3149 O O . TYR A 1 409 ? -16.078 7.652 -9.891 1 46.09 409 TYR A O 1
ATOM 3157 N N . LEU A 1 410 ? -14.992 8.273 -11.742 1 45.81 410 LEU A N 1
ATOM 3158 C CA . LEU A 1 410 ? -16.203 8.109 -12.547 1 45.81 410 LEU A CA 1
ATOM 3159 C C . LEU A 1 410 ? -16.438 6.637 -12.883 1 45.81 410 LEU A C 1
ATOM 3161 O O . LEU A 1 410 ? -17.578 6.203 -13.023 1 45.81 410 LEU A O 1
ATOM 3165 N N . ASN A 1 411 ? -15.414 5.996 -13.102 1 46.94 411 ASN A N 1
ATOM 3166 C CA . ASN A 1 411 ? -15.555 4.609 -13.531 1 46.94 411 ASN A CA 1
ATOM 3167 C C . ASN A 1 411 ? -15.359 3.637 -12.375 1 46.94 411 ASN A C 1
ATOM 3169 O O . ASN A 1 411 ? -14.234 3.406 -11.93 1 46.94 411 ASN A O 1
ATOM 3173 N N . TYR A 1 412 ? -16.312 3.588 -11.508 1 42.66 412 TYR A N 1
ATOM 3174 C CA . TYR A 1 412 ? -16.359 2.697 -10.359 1 42.66 412 TYR A CA 1
ATOM 3175 C C . TYR A 1 412 ? -15.797 1.323 -10.703 1 42.66 412 TYR A C 1
ATOM 3177 O O . TYR A 1 412 ? -15.734 0.438 -9.844 1 42.66 412 TYR A O 1
ATOM 3185 N N . LYS A 1 413 ? -15.523 1.13 -11.945 1 44.44 413 LYS A N 1
ATOM 3186 C CA . LYS A 1 413 ? -15.062 -0.21 -12.289 1 44.44 413 LYS A CA 1
ATOM 3187 C C . LYS A 1 413 ? -13.578 -0.383 -11.953 1 44.44 413 LYS A C 1
ATOM 3189 O O . LYS A 1 413 ? -12.984 -1.409 -12.281 1 44.44 413 LYS A O 1
ATOM 3194 N N . GLN A 1 414 ? -13.109 0.708 -11.312 1 52.16 414 GLN A N 1
ATOM 3195 C CA . GLN A 1 414 ? -11.672 0.568 -11.094 1 52.16 414 GLN A CA 1
ATOM 3196 C C . GLN A 1 414 ? -11.383 -0.443 -9.984 1 52.16 414 GLN A C 1
ATOM 3198 O O . GLN A 1 414 ? -12.133 -0.536 -9.016 1 52.16 414 GLN A O 1
ATOM 3203 N N . SER A 1 415 ? -10.602 -1.476 -10.219 1 61.84 415 SER A N 1
ATOM 3204 C CA . SER A 1 415 ? -10.133 -2.699 -9.578 1 61.84 415 SER A CA 1
ATOM 3205 C C . SER A 1 415 ? -9.133 -2.396 -8.469 1 61.84 415 SER A C 1
ATOM 3207 O O . SER A 1 415 ? -8.008 -2.895 -8.484 1 61.84 415 SER A O 1
ATOM 3209 N N . LEU A 1 416 ? -9.5 -1.419 -7.461 1 66.12 416 LEU A N 1
ATOM 3210 C CA . LEU A 1 416 ? -8.547 -1.187 -6.379 1 66.12 416 LEU A CA 1
ATOM 3211 C C . LEU A 1 416 ? -8.953 -1.969 -5.129 1 66.12 416 LEU A C 1
ATOM 3213 O O . LEU A 1 416 ? -8.516 -1.642 -4.023 1 66.12 416 LEU A O 1
ATOM 3217 N N . ARG A 1 417 ? -9.742 -2.959 -5.34 1 72 417 ARG A N 1
ATOM 3218 C CA . ARG A 1 417 ? -10.133 -3.801 -4.211 1 72 417 ARG A CA 1
ATOM 3219 C C . ARG A 1 417 ? -9.078 -4.863 -3.93 1 72 417 ARG A C 1
ATOM 3221 O O . ARG A 1 417 ? -9.328 -6.059 -4.109 1 72 417 ARG A O 1
ATOM 3228 N N . LEU A 1 418 ? -7.871 -4.27 -3.547 1 75.56 418 LEU A N 1
ATOM 3229 C CA . LEU A 1 418 ? -6.676 -5.055 -3.268 1 75.56 418 LEU A CA 1
ATOM 3230 C C . LEU A 1 418 ? -6.289 -4.953 -1.795 1 75.56 418 LEU A C 1
ATOM 3232 O O . LEU A 1 418 ? -6.312 -3.865 -1.217 1 75.56 418 LEU A O 1
ATOM 3236 N N . ILE A 1 419 ? -6.184 -6.121 -1.174 1 83.5 419 ILE A N 1
ATOM 3237 C CA . ILE A 1 419 ? -5.625 -6.129 0.175 1 83.5 419 ILE A CA 1
ATOM 3238 C C . ILE A 1 419 ? -4.102 -6.133 0.104 1 83.5 419 ILE A C 1
ATOM 3240 O O . ILE A 1 419 ? -3.48 -7.195 0.011 1 83.5 419 ILE A O 1
ATOM 3244 N N . LEU A 1 420 ? -3.467 -4.977 0.078 1 79.75 420 LEU A N 1
ATOM 3245 C CA . LEU A 1 420 ? -2.025 -4.801 -0.05 1 79.75 420 LEU A CA 1
ATOM 3246 C C . LEU A 1 420 ? -1.402 -4.422 1.289 1 79.75 420 LEU A C 1
ATOM 3248 O O . LEU A 1 420 ? -1.871 -3.498 1.957 1 79.75 420 LEU A O 1
ATOM 3252 N N . ARG A 1 421 ? -0.467 -5.25 1.77 1 80.88 421 ARG A N 1
ATOM 3253 C CA . ARG A 1 421 ? 0.321 -4.969 2.965 1 80.88 421 ARG A CA 1
ATOM 3254 C C . ARG A 1 421 ? 1.8 -5.25 2.727 1 80.88 421 ARG A C 1
ATOM 3256 O O . ARG A 1 421 ? 2.16 -6.309 2.205 1 80.88 421 ARG A O 1
ATOM 3263 N N . ALA A 1 422 ? 2.582 -4.223 3.037 1 79.19 422 ALA A N 1
ATOM 3264 C CA . ALA A 1 422 ? 4.012 -4.52 3.035 1 79.19 422 ALA A CA 1
ATOM 3265 C C . ALA A 1 422 ? 4.348 -5.598 4.066 1 79.19 422 ALA A C 1
ATOM 3267 O O . ALA A 1 422 ? 3.787 -5.609 5.164 1 79.19 422 ALA A O 1
ATOM 3268 N N . GLN A 1 423 ? 5.203 -6.504 3.678 1 68.94 423 GLN A N 1
ATOM 3269 C CA . GLN A 1 423 ? 5.652 -7.508 4.637 1 68.94 423 GLN A CA 1
ATOM 3270 C C . GLN A 1 423 ? 6.258 -6.852 5.875 1 68.94 423 GLN A C 1
ATOM 3272 O O . GLN A 1 423 ? 7.031 -5.902 5.766 1 68.94 423 GLN A O 1
ATOM 3277 N N . PRO A 1 424 ? 5.711 -7.305 7.062 1 64.88 424 PRO A N 1
ATOM 3278 C CA . PRO A 1 424 ? 6.207 -6.672 8.289 1 64.88 424 PRO A CA 1
ATOM 3279 C C . PRO A 1 424 ? 7.703 -6.895 8.5 1 64.88 424 PRO A C 1
ATOM 3281 O O . PRO A 1 424 ? 8.273 -7.852 7.965 1 64.88 424 PRO A O 1
ATOM 3284 N N . SER A 1 425 ? 8.453 -5.934 9.016 1 59.75 425 SER A N 1
ATOM 3285 C CA . SER A 1 425 ? 9.859 -6.105 9.375 1 59.75 425 SER A CA 1
ATOM 3286 C C . SER A 1 425 ? 10.016 -7.098 10.523 1 59.75 425 SER A C 1
ATOM 3288 O O . SER A 1 425 ? 9.203 -7.121 11.453 1 59.75 425 SER A O 1
ATOM 3290 N N . SER A 1 426 ? 10.727 -8.266 10.25 1 52.34 426 SER A N 1
ATOM 3291 C CA . SER A 1 426 ? 11.023 -9.195 11.336 1 52.34 426 SER A CA 1
ATOM 3292 C C . SER A 1 426 ? 11.828 -8.523 12.445 1 52.34 426 SER A C 1
ATOM 3294 O O . SER A 1 426 ? 11.938 -9.055 13.547 1 52.34 426 SER A O 1
ATOM 3296 N N . ARG A 1 427 ? 12.711 -7.559 12.219 1 46.44 427 ARG A N 1
ATOM 3297 C CA . ARG A 1 427 ? 13.547 -6.918 13.227 1 46.44 427 ARG A CA 1
ATOM 3298 C C . ARG A 1 427 ? 12.766 -5.855 13.992 1 46.44 427 ARG A C 1
ATOM 3300 O O . ARG A 1 427 ? 12.125 -4.992 13.391 1 46.44 427 ARG A O 1
ATOM 3307 N N . PRO A 1 428 ? 12.633 -6.07 15.336 1 38 428 PRO A N 1
ATOM 3308 C CA . PRO A 1 428 ? 12.133 -4.922 16.094 1 38 428 PRO A CA 1
ATOM 3309 C C . PRO A 1 428 ? 12.883 -3.631 15.766 1 38 428 PRO A C 1
ATOM 3311 O O . PRO A 1 428 ? 14.086 -3.662 15.492 1 38 428 PRO A O 1
ATOM 3314 N N . GLN A 1 429 ? 12.32 -2.76 15.133 1 36.09 429 GLN A N 1
ATOM 3315 C CA . GLN A 1 429 ? 13.047 -1.501 15.016 1 36.09 429 GLN A CA 1
ATOM 3316 C C . GLN A 1 429 ? 13.883 -1.235 16.266 1 36.09 429 GLN A C 1
ATOM 3318 O O . GLN A 1 429 ? 13.359 -1.213 17.375 1 36.09 429 GLN A O 1
ATOM 3323 N N . ALA A 1 430 ? 15.18 -1.508 16.297 1 34.28 430 ALA A N 1
ATOM 3324 C CA . ALA A 1 430 ? 16 -1.125 17.438 1 34.28 430 ALA A CA 1
ATOM 3325 C C . ALA A 1 430 ? 15.57 0.222 18 1 34.28 430 ALA A C 1
ATOM 3327 O O . ALA A 1 430 ? 15.406 1.193 17.266 1 34.28 430 ALA A O 1
ATOM 3328 N N . ALA A 1 431 ? 15.039 0.294 19.156 1 31.58 431 ALA A N 1
ATOM 3329 C CA . ALA A 1 431 ? 14.867 1.547 19.875 1 31.58 431 ALA A CA 1
ATOM 3330 C C . ALA A 1 431 ? 16.109 2.43 19.75 1 31.58 431 ALA A C 1
ATOM 3332 O O . ALA A 1 431 ? 17.234 1.937 19.797 1 31.58 431 ALA A O 1
ATOM 3333 N N . PRO A 1 432 ? 15.938 3.654 19.234 1 31.67 432 PRO A N 1
ATOM 3334 C CA . PRO A 1 432 ? 17.109 4.523 19.281 1 31.67 432 PRO A CA 1
ATOM 3335 C C . PRO A 1 432 ? 17.891 4.383 20.578 1 31.67 432 PRO A C 1
ATOM 3337 O O . PRO A 1 432 ? 17.297 4.113 21.641 1 31.67 432 PRO A O 1
ATOM 3340 N N . SER A 1 433 ? 19.141 3.807 20.516 1 29.2 433 SER A N 1
ATOM 3341 C CA . SER A 1 433 ? 20 3.787 21.688 1 29.2 433 SER A CA 1
ATOM 3342 C C . SER A 1 433 ? 19.953 5.125 22.422 1 29.2 433 SER A C 1
ATOM 3344 O O . SER A 1 433 ? 20.203 6.172 21.828 1 29.2 433 SER A O 1
ATOM 3346 N N . ALA A 1 434 ? 19.234 5.215 23.5 1 31.5 434 ALA A N 1
ATOM 3347 C CA . ALA A 1 434 ? 19.297 6.297 24.484 1 31.5 434 ALA A CA 1
ATOM 3348 C C . ALA A 1 434 ? 20.734 6.504 24.969 1 31.5 434 ALA A C 1
ATOM 3350 O O . ALA A 1 434 ? 20.984 7.355 25.828 1 31.5 434 ALA A O 1
ATOM 3351 N N . ASP A 1 435 ? 21.688 5.512 24.797 1 27.08 435 ASP A N 1
ATOM 3352 C CA . ASP A 1 435 ? 22.844 5.652 25.688 1 27.08 435 ASP A CA 1
ATOM 3353 C C . ASP A 1 435 ? 23.734 6.824 25.25 1 27.08 435 ASP A C 1
ATOM 3355 O O . ASP A 1 435 ? 24.891 6.922 25.656 1 27.08 435 ASP A O 1
ATOM 3359 N N . ALA A 1 436 ? 23.703 7.477 24.203 1 26.39 436 ALA A N 1
ATOM 3360 C CA . ALA A 1 436 ? 24.734 8.508 24.219 1 26.39 436 ALA A CA 1
ATOM 3361 C C . ALA A 1 436 ? 24.484 9.523 25.328 1 26.39 436 ALA A C 1
ATOM 3363 O O . ALA A 1 436 ? 23.625 10.383 25.203 1 26.39 436 ALA A O 1
ATOM 3364 N N . GLN A 1 437 ? 24.516 9.008 26.656 1 18.77 437 GLN A N 1
ATOM 3365 C CA . GLN A 1 437 ? 24.922 9.961 27.672 1 18.77 437 GLN A CA 1
ATOM 3366 C C . GLN A 1 437 ? 26.297 10.562 27.344 1 18.77 437 GLN A C 1
ATOM 3368 O O . GLN A 1 437 ? 27.219 9.836 26.984 1 18.77 437 GLN A O 1
ATOM 3373 N N . MET B 1 1 ? -17.75 -27.562 7.711 1 45.09 1 MET B N 1
ATOM 3374 C CA . MET B 1 1 ? -17.453 -26.172 7.348 1 45.09 1 MET B CA 1
ATOM 3375 C C . MET B 1 1 ? -17.125 -26.062 5.867 1 45.09 1 MET B C 1
ATOM 3377 O O . MET B 1 1 ? -16.062 -26.516 5.426 1 45.09 1 MET B O 1
ATOM 3381 N N . ARG B 1 2 ? -18.234 -26.234 5 1 62.38 2 ARG B N 1
ATOM 3382 C CA . ARG B 1 2 ? -18.281 -26.359 3.545 1 62.38 2 ARG B CA 1
ATOM 3383 C C . ARG B 1 2 ? -18.156 -24.984 2.883 1 62.38 2 ARG B C 1
ATOM 3385 O O . ARG B 1 2 ? -18.828 -24.047 3.27 1 62.38 2 ARG B O 1
ATOM 3392 N N . ALA B 1 3 ? -16.812 -24.328 2.596 1 75.31 3 ALA B N 1
ATOM 3393 C CA . ALA B 1 3 ? -16.406 -23.188 1.79 1 75.31 3 ALA B CA 1
ATOM 3394 C C . ALA B 1 3 ? -17.625 -22.422 1.263 1 75.31 3 ALA B C 1
ATOM 3396 O O . ALA B 1 3 ? -17.484 -21.5 0.465 1 75.31 3 ALA B O 1
ATOM 3397 N N . ASN B 1 4 ? -18.938 -22.766 1.83 1 79.56 4 ASN B N 1
ATOM 3398 C CA . ASN B 1 4 ? -20.203 -22.156 1.418 1 79.56 4 ASN B CA 1
ATOM 3399 C C . ASN B 1 4 ? -20.359 -22.188 -0.099 1 79.56 4 ASN B C 1
ATOM 3401 O O . ASN B 1 4 ? -20.734 -21.172 -0.705 1 79.56 4 ASN B O 1
ATOM 3405 N N . ILE B 1 5 ? -19.906 -23.266 -0.693 1 88.5 5 ILE B N 1
ATOM 3406 C CA . ILE B 1 5 ? -20.062 -23.438 -2.131 1 88.5 5 ILE B CA 1
ATOM 3407 C C . ILE B 1 5 ? -20.938 -24.672 -2.4 1 88.5 5 ILE B C 1
ATOM 3409 O O . ILE B 1 5 ? -20.594 -25.781 -2.029 1 88.5 5 ILE B O 1
ATOM 3413 N N . HIS B 1 6 ? -22.047 -24.422 -3.023 1 85.19 6 HIS B N 1
ATOM 3414 C CA . HIS B 1 6 ? -22.922 -25.531 -3.406 1 85.19 6 HIS B CA 1
ATOM 3415 C C . HIS B 1 6 ? -22.422 -26.188 -4.688 1 85.19 6 HIS B C 1
ATOM 3417 O O . HIS B 1 6 ? -22.234 -25.531 -5.707 1 85.19 6 HIS B O 1
ATOM 3423 N N . LYS B 1 7 ? -22.078 -27.375 -4.566 1 82.62 7 LYS B N 1
ATOM 3424 C CA . LYS B 1 7 ? -21.516 -28.109 -5.703 1 82.62 7 LYS B CA 1
ATOM 3425 C C . LYS B 1 7 ? -22.578 -28.375 -6.762 1 82.62 7 LYS B C 1
ATOM 3427 O O . LYS B 1 7 ? -22.312 -28.297 -7.961 1 82.62 7 LYS B O 1
ATOM 3432 N N . GLY B 1 8 ? -23.562 -28.469 -6.285 1 79.31 8 GLY B N 1
ATOM 3433 C CA . GLY B 1 8 ? -24.547 -28.891 -7.254 1 79.31 8 GLY B CA 1
ATOM 3434 C C . GLY B 1 8 ? -24.125 -30.109 -8.055 1 79.31 8 GLY B C 1
ATOM 3435 O O . GLY B 1 8 ? -23.203 -30.828 -7.656 1 79.31 8 GLY B O 1
ATOM 3436 N N . GLY B 1 9 ? -24.812 -30.719 -9.023 1 86.38 9 GLY B N 1
ATOM 3437 C CA . GLY B 1 9 ? -24.547 -31.891 -9.844 1 86.38 9 GLY B CA 1
ATOM 3438 C C . GLY B 1 9 ? -23.281 -31.766 -10.672 1 86.38 9 GLY B C 1
ATOM 3439 O O . GLY B 1 9 ? -22.984 -32.656 -11.484 1 86.38 9 GLY B O 1
ATOM 3440 N N . HIS B 1 10 ? -22.391 -30.75 -10.398 1 91.75 10 HIS B N 1
ATOM 3441 C CA . HIS B 1 10 ? -21.203 -30.516 -11.203 1 91.75 10 HIS B CA 1
ATOM 3442 C C . HIS B 1 10 ? -19.984 -31.188 -10.602 1 91.75 10 HIS B C 1
ATOM 3444 O O . HIS B 1 10 ? -19.922 -31.438 -9.391 1 91.75 10 HIS B O 1
ATOM 3450 N N . ARG B 1 11 ? -19.031 -31.547 -11.438 1 96.19 11 ARG B N 1
ATOM 3451 C CA . ARG B 1 11 ? -17.719 -31.953 -10.953 1 96.19 11 ARG B CA 1
ATOM 3452 C C . ARG B 1 11 ? -16.875 -30.75 -10.547 1 96.19 11 ARG B C 1
ATOM 3454 O O . ARG B 1 11 ? -16.75 -29.781 -11.305 1 96.19 11 ARG B O 1
ATOM 3461 N N . ARG B 1 12 ? -16.359 -30.812 -9.375 1 97.25 12 ARG B N 1
ATOM 3462 C CA . ARG B 1 12 ? -15.633 -29.672 -8.805 1 97.25 12 ARG B CA 1
ATOM 3463 C C . ARG B 1 12 ? -14.133 -29.812 -9.023 1 97.25 12 ARG B C 1
ATOM 3465 O O . ARG B 1 12 ? -13.531 -30.812 -8.633 1 97.25 12 ARG B O 1
ATOM 3472 N N . VAL B 1 13 ? -13.547 -28.812 -9.656 1 98.5 13 VAL B N 1
ATOM 3473 C CA . VAL B 1 13 ? -12.102 -28.672 -9.727 1 98.5 13 VAL B CA 1
ATOM 3474 C C . VAL B 1 13 ? -11.641 -27.562 -8.773 1 98.5 13 VAL B C 1
ATOM 3476 O O . VAL B 1 13 ? -12.039 -26.406 -8.922 1 98.5 13 VAL B O 1
ATOM 3479 N N . VAL B 1 14 ? -10.828 -27.922 -7.777 1 98.5 14 VAL B N 1
ATOM 3480 C CA . VAL B 1 14 ? -10.25 -26.938 -6.863 1 98.5 14 VAL B CA 1
ATOM 3481 C C . VAL B 1 14 ? -8.828 -26.594 -7.301 1 98.5 14 VAL B C 1
ATOM 3483 O O . VAL B 1 14 ? -8.023 -27.5 -7.562 1 98.5 14 VAL B O 1
ATOM 3486 N N . ILE B 1 15 ? -8.539 -25.344 -7.469 1 98.88 15 ILE B N 1
ATOM 3487 C CA . ILE B 1 15 ? -7.215 -24.828 -7.816 1 98.88 15 ILE B CA 1
ATOM 3488 C C . ILE B 1 15 ? -6.598 -24.125 -6.605 1 98.88 15 ILE B C 1
ATOM 3490 O O . ILE B 1 15 ? -7.188 -23.203 -6.055 1 98.88 15 ILE B O 1
ATOM 3494 N N . VAL B 1 16 ? -5.406 -24.578 -6.133 1 98.81 16 VAL B N 1
ATOM 3495 C CA . VAL B 1 16 ? -4.703 -23.953 -5.02 1 98.81 16 VAL B CA 1
ATOM 3496 C C . VAL B 1 16 ? -3.604 -23.031 -5.555 1 98.81 16 VAL B C 1
ATOM 3498 O O . VAL B 1 16 ? -2.582 -23.516 -6.055 1 98.81 16 VAL B O 1
ATOM 3501 N N . GLY B 1 17 ? -3.781 -21.75 -5.379 1 98.38 17 GLY B N 1
ATOM 3502 C CA . GLY B 1 17 ? -2.84 -20.766 -5.891 1 98.38 17 GLY B CA 1
ATOM 3503 C C . GLY B 1 17 ? -3.307 -20.109 -7.176 1 98.38 17 GLY B C 1
ATOM 3504 O O . GLY B 1 17 ? -3.539 -20.797 -8.18 1 98.38 17 GLY B O 1
ATOM 3505 N N . GLY B 1 18 ? -3.457 -18.828 -7.164 1 97.25 18 GLY B N 1
ATOM 3506 C CA . GLY B 1 18 ? -3.906 -18.078 -8.32 1 97.25 18 GLY B CA 1
ATOM 3507 C C . GLY B 1 18 ? -2.785 -17.344 -9.023 1 97.25 18 GLY B C 1
ATOM 3508 O O . GLY B 1 18 ? -2.984 -16.234 -9.531 1 97.25 18 GLY B O 1
ATOM 3509 N N . GLY B 1 19 ? -1.542 -17.891 -8.961 1 96.25 19 GLY B N 1
ATOM 3510 C CA . GLY B 1 19 ? -0.457 -17.344 -9.758 1 96.25 19 GLY B CA 1
ATOM 3511 C C . GLY B 1 19 ? -0.656 -17.547 -11.25 1 96.25 19 GLY B C 1
ATOM 3512 O O . GLY B 1 19 ? -1.79 -17.656 -11.719 1 96.25 19 GLY B O 1
ATOM 3513 N N . ILE B 1 20 ? 0.392 -17.609 -12.008 1 94.56 20 ILE B N 1
ATOM 3514 C CA . ILE B 1 20 ? 0.34 -17.688 -13.461 1 94.56 20 ILE B CA 1
ATOM 3515 C C . ILE B 1 20 ? -0.372 -18.969 -13.891 1 94.56 20 ILE B C 1
ATOM 3517 O O . ILE B 1 20 ? -1.302 -18.922 -14.703 1 94.56 20 ILE B O 1
ATOM 3521 N N . ALA B 1 21 ? 0.014 -20.031 -13.312 1 97.56 21 ALA B N 1
ATOM 3522 C CA . ALA B 1 21 ? -0.566 -21.312 -13.703 1 97.56 21 ALA B CA 1
ATOM 3523 C C . ALA B 1 21 ? -2.023 -21.422 -13.258 1 97.56 21 ALA B C 1
ATOM 3525 O O . ALA B 1 21 ? -2.895 -21.797 -14.039 1 97.56 21 ALA B O 1
ATOM 3526 N N . GLY B 1 22 ? -2.262 -21.094 -11.984 1 98.12 22 GLY B N 1
ATOM 3527 C CA . GLY B 1 22 ? -3.613 -21.188 -11.461 1 98.12 22 GLY B CA 1
ATOM 3528 C C . GLY B 1 22 ? -4.602 -20.297 -12.203 1 98.12 22 GLY B C 1
ATOM 3529 O O . GLY B 1 22 ? -5.727 -20.719 -12.484 1 98.12 22 GLY B O 1
ATOM 3530 N N . LEU B 1 23 ? -4.199 -19.141 -12.492 1 96.12 23 LEU B N 1
ATOM 3531 C CA . LEU B 1 23 ? -5.062 -18.234 -13.227 1 96.12 23 LEU B CA 1
ATOM 3532 C C . LEU B 1 23 ? -5.371 -18.766 -14.617 1 96.12 23 LEU B C 1
ATOM 3534 O O . LEU B 1 23 ? -6.52 -18.734 -15.062 1 96.12 23 LEU B O 1
ATOM 3538 N N . GLN B 1 24 ? -4.344 -19.25 -15.32 1 95.88 24 GLN B N 1
ATOM 3539 C CA . GLN B 1 24 ? -4.52 -19.828 -16.641 1 95.88 24 GLN B CA 1
ATOM 3540 C C . GLN B 1 24 ? -5.48 -21.016 -16.609 1 95.88 24 GLN B C 1
ATOM 3542 O O . GLN B 1 24 ? -6.359 -21.141 -17.453 1 95.88 24 GLN B O 1
ATOM 3547 N N . LEU B 1 25 ? -5.332 -21.859 -15.633 1 97.62 25 LEU B N 1
ATOM 3548 C CA . LEU B 1 25 ? -6.207 -23.016 -15.453 1 97.62 25 LEU B CA 1
ATOM 3549 C C . LEU B 1 25 ? -7.656 -22.562 -15.266 1 97.62 25 LEU B C 1
ATOM 3551 O O . LEU B 1 25 ? -8.555 -23.078 -15.945 1 97.62 25 LEU B O 1
ATOM 3555 N N . ALA B 1 26 ? -7.867 -21.625 -14.359 1 97.88 26 ALA B N 1
ATOM 3556 C CA . ALA B 1 26 ? -9.211 -21.141 -14.07 1 97.88 26 ALA B CA 1
ATOM 3557 C C . ALA B 1 26 ? -9.859 -20.547 -15.32 1 97.88 26 ALA B C 1
ATOM 3559 O O . ALA B 1 26 ? -11.031 -20.797 -15.602 1 97.88 26 ALA B O 1
ATOM 3560 N N . ARG B 1 27 ? -9.094 -19.797 -16.094 1 96 27 ARG B N 1
ATOM 3561 C CA . ARG B 1 27 ? -9.609 -19.156 -17.281 1 96 27 ARG B CA 1
ATOM 3562 C C . ARG B 1 27 ? -10.109 -20.188 -18.297 1 96 27 ARG B C 1
ATOM 3564 O O . ARG B 1 27 ? -11.164 -20 -18.906 1 96 27 ARG B O 1
ATOM 3571 N N . ILE B 1 28 ? -9.391 -21.25 -18.453 1 97.38 28 ILE B N 1
ATOM 3572 C CA . ILE B 1 28 ? -9.766 -22.281 -19.422 1 97.38 28 ILE B CA 1
ATOM 3573 C C . ILE B 1 28 ? -10.938 -23.094 -18.875 1 97.38 28 ILE B C 1
ATOM 3575 O O . ILE B 1 28 ? -11.93 -23.312 -19.578 1 97.38 28 ILE B O 1
ATOM 3579 N N . LEU B 1 29 ? -10.891 -23.469 -17.656 1 98.06 29 LEU B N 1
ATOM 3580 C CA . LEU B 1 29 ? -11.875 -24.375 -17.094 1 98.06 29 LEU B CA 1
ATOM 3581 C C . LEU B 1 29 ? -13.227 -23.672 -16.906 1 98.06 29 LEU B C 1
ATOM 3583 O O . LEU B 1 29 ? -14.266 -24.328 -16.891 1 98.06 29 LEU B O 1
ATOM 3587 N N . CYS B 1 30 ? -13.18 -22.359 -16.75 1 96.56 30 CYS B N 1
ATOM 3588 C CA . CYS B 1 30 ? -14.422 -21.625 -16.594 1 96.56 30 CYS B CA 1
ATOM 3589 C C . CYS B 1 30 ? -15.273 -21.703 -17.844 1 96.56 30 CYS B C 1
ATOM 3591 O O . CYS B 1 30 ? -16.469 -21.375 -17.828 1 96.56 30 CYS B O 1
ATOM 3593 N N . ARG B 1 31 ? -14.688 -22.172 -18.938 1 95.75 31 ARG B N 1
ATOM 3594 C CA . ARG B 1 31 ? -15.414 -22.344 -20.188 1 95.75 31 ARG B CA 1
ATOM 3595 C C . ARG B 1 31 ? -15.945 -23.766 -20.312 1 95.75 31 ARG B C 1
ATOM 3597 O O . ARG B 1 31 ? -16.484 -24.141 -21.359 1 95.75 31 ARG B O 1
ATOM 3604 N N . THR B 1 32 ? -15.812 -24.531 -19.359 1 96.44 32 THR B N 1
ATOM 3605 C CA . THR B 1 32 ? -16.25 -25.922 -19.297 1 96.44 32 THR B CA 1
ATOM 3606 C C . THR B 1 32 ? -17.359 -26.109 -18.266 1 96.44 32 THR B C 1
ATOM 3608 O O . THR B 1 32 ? -17.688 -25.172 -17.547 1 96.44 32 THR B O 1
ATOM 3611 N N . PRO B 1 33 ? -17.953 -27.297 -18.156 1 95.94 33 PRO B N 1
ATOM 3612 C CA . PRO B 1 33 ? -19.062 -27.516 -17.219 1 95.94 33 PRO B CA 1
ATOM 3613 C C . PRO B 1 33 ? -18.562 -27.734 -15.789 1 95.94 33 PRO B C 1
ATOM 3615 O O . PRO B 1 33 ? -19.375 -27.938 -14.883 1 95.94 33 PRO B O 1
ATOM 3618 N N . PHE B 1 34 ? -17.328 -27.688 -15.578 1 97.69 34 PHE B N 1
ATOM 3619 C CA . PHE B 1 34 ? -16.797 -27.875 -14.234 1 97.69 34 PHE B CA 1
ATOM 3620 C C . PHE B 1 34 ? -17.172 -26.719 -13.32 1 97.69 34 PHE B C 1
ATOM 3622 O O . PHE B 1 34 ? -17.312 -25.578 -13.781 1 97.69 34 PHE B O 1
ATOM 3629 N N . GLN B 1 35 ? -17.391 -27 -12.039 1 97.38 35 GLN B N 1
ATOM 3630 C CA . GLN B 1 35 ? -17.328 -25.969 -11.008 1 97.38 35 GLN B CA 1
ATOM 3631 C C . GLN B 1 35 ? -15.891 -25.672 -10.609 1 97.38 35 GLN B C 1
ATOM 3633 O O . GLN B 1 35 ? -15.172 -26.578 -10.164 1 97.38 35 GLN B O 1
ATOM 3638 N N . VAL B 1 36 ? -15.477 -24.469 -10.805 1 98.12 36 VAL B N 1
ATOM 3639 C CA . VAL B 1 36 ? -14.086 -24.094 -10.555 1 98.12 36 VAL B CA 1
ATOM 3640 C C . VAL B 1 36 ? -13.984 -23.312 -9.25 1 98.12 36 VAL B C 1
ATOM 3642 O O . VAL B 1 36 ? -14.641 -22.281 -9.094 1 98.12 36 VAL B O 1
ATOM 3645 N N . VAL B 1 37 ? -13.227 -23.812 -8.281 1 97.75 37 VAL B N 1
ATOM 3646 C CA . VAL B 1 37 ? -12.969 -23.109 -7.031 1 97.75 37 VAL B CA 1
ATOM 3647 C C . VAL B 1 37 ? -11.492 -22.75 -6.934 1 97.75 37 VAL B C 1
ATOM 3649 O O . VAL B 1 37 ? -10.625 -23.625 -6.914 1 97.75 37 VAL B O 1
ATOM 3652 N N . LEU B 1 38 ? -11.172 -21.453 -6.934 1 98.19 38 LEU B N 1
ATOM 3653 C CA . LEU B 1 38 ? -9.805 -20.969 -6.77 1 98.19 38 LEU B CA 1
ATOM 3654 C C . LEU B 1 38 ? -9.555 -20.516 -5.332 1 98.19 38 LEU B C 1
ATOM 3656 O O . LEU B 1 38 ? -10.336 -19.734 -4.777 1 98.19 38 LEU B O 1
ATOM 3660 N N . VAL B 1 39 ? -8.531 -21.078 -4.715 1 98 39 VAL B N 1
ATOM 3661 C CA . VAL B 1 39 ? -8.133 -20.688 -3.367 1 98 39 VAL B CA 1
ATOM 3662 C C . VAL B 1 39 ? -6.758 -20.031 -3.406 1 98 39 VAL B C 1
ATOM 3664 O O . VAL B 1 39 ? -5.816 -20.578 -3.984 1 98 39 VAL B O 1
ATOM 3667 N N . ASP B 1 40 ? -6.652 -18.891 -2.859 1 97.38 40 ASP B N 1
ATOM 3668 C CA . ASP B 1 40 ? -5.383 -18.188 -2.729 1 97.38 40 ASP B CA 1
ATOM 3669 C C . ASP B 1 40 ? -5.336 -17.375 -1.436 1 97.38 40 ASP B C 1
ATOM 3671 O O . ASP B 1 40 ? -6.371 -16.906 -0.956 1 97.38 40 ASP B O 1
ATOM 3675 N N . LYS B 1 41 ? -4.164 -17.219 -0.892 1 95.88 41 LYS B N 1
ATOM 3676 C CA . LYS B 1 41 ? -4.02 -16.453 0.346 1 95.88 41 LYS B CA 1
ATOM 3677 C C . LYS B 1 41 ? -4.18 -14.961 0.092 1 95.88 41 LYS B C 1
ATOM 3679 O O . LYS B 1 41 ? -4.441 -14.188 1.021 1 95.88 41 LYS B O 1
ATOM 3684 N N . ASN B 1 42 ? -3.951 -14.555 -1.103 1 94.56 42 ASN B N 1
ATOM 3685 C CA . ASN B 1 42 ? -4.207 -13.188 -1.539 1 94.56 42 ASN B CA 1
ATOM 3686 C C . ASN B 1 42 ? -5.492 -13.094 -2.354 1 94.56 42 ASN B C 1
ATOM 3688 O O . ASN B 1 42 ? -5.938 -14.078 -2.941 1 94.56 42 ASN B O 1
ATOM 3692 N N . ASN B 1 43 ? -6.074 -11.883 -2.451 1 95.12 43 ASN B N 1
ATOM 3693 C CA . ASN B 1 43 ? -7.289 -11.719 -3.238 1 95.12 43 ASN B CA 1
ATOM 3694 C C . ASN B 1 43 ? -6.984 -11.195 -4.637 1 95.12 43 ASN B C 1
ATOM 3696 O O . ASN B 1 43 ? -7.871 -10.672 -5.316 1 95.12 43 ASN B O 1
ATOM 3700 N N . TYR B 1 44 ? -5.727 -11.305 -5.02 1 92.81 44 TYR B N 1
ATOM 3701 C CA . TYR B 1 44 ? -5.305 -10.797 -6.32 1 92.81 44 TYR B CA 1
ATOM 3702 C C . TYR B 1 44 ? -4.203 -11.672 -6.914 1 92.81 44 TYR B C 1
ATOM 3704 O O . TYR B 1 44 ? -3.473 -12.344 -6.184 1 92.81 44 TYR B O 1
ATOM 3712 N N . ASN B 1 45 ? -4.184 -11.648 -8.242 1 92.19 45 ASN B N 1
ATOM 3713 C CA . ASN B 1 45 ? -3.045 -12.188 -8.984 1 92.19 45 ASN B CA 1
ATOM 3714 C C . ASN B 1 45 ? -1.934 -11.148 -9.125 1 92.19 45 ASN B C 1
ATOM 3716 O O . ASN B 1 45 ? -2.203 -9.969 -9.359 1 92.19 45 ASN B O 1
ATOM 3720 N N . GLN B 1 46 ? -0.747 -11.57 -8.938 1 91.75 46 GLN B N 1
ATOM 3721 C CA . GLN B 1 46 ? 0.38 -10.664 -9.156 1 91.75 46 GLN B CA 1
ATOM 3722 C C . GLN B 1 46 ? 1.107 -11 -10.461 1 91.75 46 GLN B C 1
ATOM 3724 O O . GLN B 1 46 ? 1.172 -12.164 -10.859 1 91.75 46 GLN B O 1
ATOM 3729 N N . PHE B 1 47 ? 1.68 -10.039 -11.055 1 89.44 47 PHE B N 1
ATOM 3730 C CA . PHE B 1 47 ? 2.459 -10.18 -12.281 1 89.44 47 PHE B CA 1
ATOM 3731 C C . PHE B 1 47 ? 3.953 -10.156 -11.977 1 89.44 47 PHE B C 1
ATOM 3733 O O . PHE B 1 47 ? 4.559 -9.086 -11.906 1 89.44 47 PHE B O 1
ATOM 3740 N N . PRO B 1 48 ? 4.574 -11.297 -11.898 1 91.81 48 PRO B N 1
ATOM 3741 C CA . PRO B 1 48 ? 5.918 -11.43 -11.336 1 91.81 48 PRO B CA 1
ATOM 3742 C C . PRO B 1 48 ? 6.973 -10.672 -12.141 1 91.81 48 PRO B C 1
ATOM 3744 O O . PRO B 1 48 ? 7.891 -10.086 -11.562 1 91.81 48 PRO B O 1
ATOM 3747 N N . PRO B 1 49 ? 6.945 -10.562 -13.43 1 88.81 49 PRO B N 1
ATOM 3748 C CA . PRO B 1 49 ? 8.031 -9.961 -14.219 1 88.81 49 PRO B CA 1
ATOM 3749 C C . PRO B 1 49 ? 8.289 -8.5 -13.852 1 88.81 49 PRO B C 1
ATOM 3751 O O . PRO B 1 49 ? 9.367 -7.98 -14.109 1 88.81 49 PRO B O 1
ATOM 3754 N N . LEU B 1 50 ? 7.332 -7.883 -13.219 1 89.38 50 LEU B N 1
ATOM 3755 C CA . LEU B 1 50 ? 7.5 -6.457 -12.969 1 89.38 50 LEU B CA 1
ATOM 3756 C C . LEU B 1 50 ? 7.566 -6.168 -11.477 1 89.38 50 LEU B C 1
ATOM 3758 O O . LEU B 1 50 ? 7.5 -5.012 -11.062 1 89.38 50 LEU B O 1
ATOM 3762 N N . ILE B 1 51 ? 7.738 -7.176 -10.68 1 93.06 51 ILE B N 1
ATOM 3763 C CA . ILE B 1 51 ? 7.789 -7.023 -9.234 1 93.06 51 ILE B CA 1
ATOM 3764 C C . ILE B 1 51 ? 8.961 -6.121 -8.852 1 93.06 51 ILE B C 1
ATOM 3766 O O . ILE B 1 51 ? 8.852 -5.316 -7.918 1 93.06 51 ILE B O 1
ATOM 3770 N N . TYR B 1 52 ? 10.156 -6.195 -9.594 1 93.06 52 TYR B N 1
ATOM 3771 C CA . TYR B 1 52 ? 11.336 -5.391 -9.289 1 93.06 52 TYR B CA 1
ATOM 3772 C C . TYR B 1 52 ? 11.039 -3.906 -9.461 1 93.06 52 TYR B C 1
ATOM 3774 O O . TYR B 1 52 ? 11.656 -3.061 -8.812 1 93.06 52 TYR B O 1
ATOM 3782 N N . GLN B 1 53 ? 10.086 -3.6 -10.297 1 89.75 53 GLN B N 1
ATOM 3783 C CA . GLN B 1 53 ? 9.727 -2.203 -10.516 1 89.75 53 GLN B CA 1
ATOM 3784 C C . GLN B 1 53 ? 8.969 -1.64 -9.312 1 89.75 53 GLN B C 1
ATOM 3786 O O . GLN B 1 53 ? 9.07 -0.449 -9.008 1 89.75 53 GLN B O 1
ATOM 3791 N N . VAL B 1 54 ? 8.164 -2.477 -8.648 1 90.31 54 VAL B N 1
ATOM 3792 C CA . VAL B 1 54 ? 7.535 -2.057 -7.398 1 90.31 54 VAL B CA 1
ATOM 3793 C C . VAL B 1 54 ? 8.602 -1.864 -6.32 1 90.31 54 VAL B C 1
ATOM 3795 O O . VAL B 1 54 ? 8.602 -0.853 -5.617 1 90.31 54 VAL B O 1
ATOM 3798 N N . ALA B 1 55 ? 9.539 -2.771 -6.277 1 93.69 55 ALA B N 1
ATOM 3799 C CA . ALA B 1 55 ? 10.602 -2.748 -5.277 1 93.69 55 ALA B CA 1
ATOM 3800 C C . ALA B 1 55 ? 11.461 -1.494 -5.418 1 93.69 55 ALA B C 1
ATOM 3802 O O . ALA B 1 55 ? 11.984 -0.978 -4.426 1 93.69 55 ALA B O 1
ATOM 3803 N N . SER B 1 56 ? 11.609 -0.981 -6.625 1 91.19 56 SER B N 1
ATOM 3804 C CA . SER B 1 56 ? 12.461 0.169 -6.891 1 91.19 56 SER B CA 1
ATOM 3805 C C . SER B 1 56 ? 11.648 1.455 -6.984 1 91.19 56 SER B C 1
ATOM 3807 O O . SER B 1 56 ? 12.141 2.475 -7.469 1 91.19 56 SER B O 1
ATOM 3809 N N . ALA B 1 57 ? 10.352 1.407 -6.602 1 87.75 57 ALA B N 1
ATOM 3810 C CA . ALA B 1 57 ? 9.461 2.564 -6.582 1 87.75 57 ALA B CA 1
ATOM 3811 C C . ALA B 1 57 ? 9.195 3.076 -7.996 1 87.75 57 ALA B C 1
ATOM 3813 O O . ALA B 1 57 ? 9 4.277 -8.203 1 87.75 57 ALA B O 1
ATOM 3814 N N . GLY B 1 58 ? 9.258 2.201 -8.977 1 81.81 58 GLY B N 1
ATOM 3815 C CA . GLY B 1 58 ? 8.961 2.564 -10.359 1 81.81 58 GLY B CA 1
ATOM 3816 C C . GLY B 1 58 ? 7.496 2.393 -10.719 1 81.81 58 GLY B C 1
ATOM 3817 O O . GLY B 1 58 ? 6.973 3.119 -11.562 1 81.81 58 GLY B O 1
ATOM 3818 N N . LEU B 1 59 ? 6.887 1.407 -10.109 1 82.38 59 LEU B N 1
ATOM 3819 C CA . LEU B 1 59 ? 5.477 1.119 -10.344 1 82.38 59 LEU B CA 1
ATOM 3820 C C . LEU B 1 59 ? 4.715 1.008 -9.031 1 82.38 59 LEU B C 1
ATOM 3822 O O . LEU B 1 59 ? 5.293 0.654 -8 1 82.38 59 LEU B O 1
ATOM 3826 N N . GLU B 1 60 ? 3.447 1.342 -9.117 1 84.06 60 GLU B N 1
ATOM 3827 C CA . GLU B 1 60 ? 2.566 1.082 -7.98 1 84.06 60 GLU B CA 1
ATOM 3828 C C . GLU B 1 60 ? 2.262 -0.407 -7.848 1 84.06 60 GLU B C 1
ATOM 3830 O O . GLU B 1 60 ? 2.119 -1.108 -8.852 1 84.06 60 GLU B O 1
ATOM 3835 N N . PRO B 1 61 ? 2.129 -0.879 -6.598 1 88.75 61 PRO B N 1
ATOM 3836 C CA . PRO B 1 61 ? 1.738 -2.279 -6.422 1 88.75 61 PRO B CA 1
ATOM 3837 C C . PRO B 1 61 ? 0.459 -2.635 -7.176 1 88.75 61 PRO B C 1
ATOM 3839 O O . PRO B 1 61 ? 0.353 -3.729 -7.734 1 88.75 61 PRO B O 1
ATOM 3842 N N . SER B 1 62 ? -0.508 -1.733 -7.25 1 84.31 62 SER B N 1
ATOM 3843 C CA . SER B 1 62 ? -1.795 -1.997 -7.883 1 84.31 62 SER B CA 1
ATOM 3844 C C . SER B 1 62 ? -1.644 -2.156 -9.391 1 84.31 62 SER B C 1
ATOM 3846 O O . SER B 1 62 ? -2.52 -2.719 -10.055 1 84.31 62 SER B O 1
ATOM 3848 N N . SER B 1 63 ? -0.542 -1.7 -9.93 1 80.94 63 SER B N 1
ATOM 3849 C CA . SER B 1 63 ? -0.312 -1.769 -11.367 1 80.94 63 SER B CA 1
ATOM 3850 C C . SER B 1 63 ? 0.005 -3.193 -11.812 1 80.94 63 SER B C 1
ATOM 3852 O O . SER B 1 63 ? -0.119 -3.523 -12.992 1 80.94 63 SER B O 1
ATOM 3854 N N . ILE B 1 64 ? 0.395 -4.004 -10.906 1 86.19 64 ILE B N 1
ATOM 3855 C CA . ILE B 1 64 ? 0.769 -5.355 -11.305 1 86.19 64 ILE B CA 1
ATOM 3856 C C . ILE B 1 64 ? -0.028 -6.371 -10.492 1 86.19 64 ILE B C 1
ATOM 3858 O O . ILE B 1 64 ? 0.395 -7.52 -10.336 1 86.19 64 ILE B O 1
ATOM 3862 N N . SER B 1 65 ? -1.047 -5.918 -9.781 1 88.44 65 SER B N 1
ATOM 3863 C CA . SER B 1 65 ? -1.941 -6.766 -8.992 1 88.44 65 SER B CA 1
ATOM 3864 C C . SER B 1 65 ? -3.355 -6.75 -9.562 1 88.44 65 SER B C 1
ATOM 3866 O O . SER B 1 65 ? -3.934 -5.68 -9.773 1 88.44 65 SER B O 1
ATOM 3868 N N . PHE B 1 66 ? -3.939 -7.906 -9.734 1 86.69 66 PHE B N 1
ATOM 3869 C CA . PHE B 1 66 ? -5.234 -8.023 -10.391 1 86.69 66 PHE B CA 1
ATOM 3870 C C . PHE B 1 66 ? -6.203 -8.828 -9.531 1 86.69 66 PHE B C 1
ATOM 3872 O O . PHE B 1 66 ? -6.02 -10.031 -9.336 1 86.69 66 PHE B O 1
ATOM 3879 N N . PRO B 1 67 ? -7.277 -8.18 -9.078 1 90.25 67 PRO B N 1
ATOM 3880 C CA . PRO B 1 67 ? -8.219 -8.898 -8.219 1 90.25 67 PRO B CA 1
ATOM 3881 C C . PRO B 1 67 ? -8.914 -10.055 -8.938 1 90.25 67 PRO B C 1
ATOM 3883 O O . PRO B 1 67 ? -9.453 -9.875 -10.031 1 90.25 67 PRO B O 1
ATOM 3886 N N . PHE B 1 68 ? -8.93 -11.234 -8.32 1 92.5 68 PHE B N 1
ATOM 3887 C CA . PHE B 1 68 ? -9.523 -12.422 -8.922 1 92.5 68 PHE B CA 1
ATOM 3888 C C . PHE B 1 68 ? -11.008 -12.195 -9.211 1 92.5 68 PHE B C 1
ATOM 3890 O O . PHE B 1 68 ? -11.5 -12.57 -10.281 1 92.5 68 PHE B O 1
ATOM 3897 N N . ARG B 1 69 ? -11.711 -11.594 -8.305 1 90.88 69 ARG B N 1
ATOM 3898 C CA . ARG B 1 69 ? -13.156 -11.43 -8.422 1 90.88 69 ARG B CA 1
ATOM 3899 C C . ARG B 1 69 ? -13.5 -10.547 -9.617 1 90.88 69 ARG B C 1
ATOM 3901 O O . ARG B 1 69 ? -14.539 -10.742 -10.258 1 90.88 69 ARG B O 1
ATOM 3908 N N . ARG B 1 70 ? -12.688 -9.609 -9.883 1 87.12 70 ARG B N 1
ATOM 3909 C CA . ARG B 1 70 ? -12.898 -8.781 -11.062 1 87.12 70 ARG B CA 1
ATOM 3910 C C . ARG B 1 70 ? -12.633 -9.57 -12.336 1 87.12 70 ARG B C 1
ATOM 3912 O O . ARG B 1 70 ? -13.391 -9.477 -13.305 1 87.12 70 ARG B O 1
ATOM 3919 N N . LEU B 1 71 ? -11.609 -10.375 -12.352 1 86.5 71 LEU B N 1
ATOM 3920 C CA . LEU B 1 71 ? -11.18 -11.133 -13.523 1 86.5 71 LEU B CA 1
ATOM 3921 C C . LEU B 1 71 ? -12.258 -12.125 -13.953 1 86.5 71 LEU B C 1
ATOM 3923 O O . LEU B 1 71 ? -12.406 -12.406 -15.148 1 86.5 71 LEU B O 1
ATOM 3927 N N . PHE B 1 72 ? -12.992 -12.586 -13.039 1 92.31 72 PHE B N 1
ATOM 3928 C CA . PHE B 1 72 ? -13.93 -13.656 -13.359 1 92.31 72 PHE B CA 1
ATOM 3929 C C . PHE B 1 72 ? -15.367 -13.211 -13.141 1 92.31 72 PHE B C 1
ATOM 3931 O O . PHE B 1 72 ? -16.266 -14.039 -12.984 1 92.31 72 PHE B O 1
ATOM 3938 N N . GLN B 1 73 ? -15.523 -11.906 -13.094 1 87.94 73 GLN B N 1
ATOM 3939 C CA . GLN B 1 73 ? -16.859 -11.352 -12.922 1 87.94 73 GLN B CA 1
ATOM 3940 C C . GLN B 1 73 ? -17.812 -11.875 -13.992 1 87.94 73 GLN B C 1
ATOM 3942 O O . GLN B 1 73 ? -17.453 -11.945 -15.172 1 87.94 73 GLN B O 1
ATOM 3947 N N . GLY B 1 74 ? -19.016 -12.258 -13.594 1 88.88 74 GLY B N 1
ATOM 3948 C CA . GLY B 1 74 ? -20.031 -12.711 -14.523 1 88.88 74 GLY B CA 1
ATOM 3949 C C . GLY B 1 74 ? -20 -14.203 -14.758 1 88.88 74 GLY B C 1
ATOM 3950 O O . GLY B 1 74 ? -20.938 -14.766 -15.328 1 88.88 74 GLY B O 1
ATOM 3951 N N . ARG B 1 75 ? -18.922 -14.867 -14.375 1 92.31 75 ARG B N 1
ATOM 3952 C CA . ARG B 1 75 ? -18.859 -16.328 -14.5 1 92.31 75 ARG B CA 1
ATOM 3953 C C . ARG B 1 75 ? -19.688 -17 -13.414 1 92.31 75 ARG B C 1
ATOM 3955 O O . ARG B 1 75 ? -19.562 -16.688 -12.234 1 92.31 75 ARG B O 1
ATOM 3962 N N . THR B 1 76 ? -20.5 -17.953 -13.797 1 92.25 76 THR B N 1
ATOM 3963 C CA . THR B 1 76 ? -21.438 -18.562 -12.859 1 92.25 76 THR B CA 1
ATOM 3964 C C . THR B 1 76 ? -20.859 -19.828 -12.258 1 92.25 76 THR B C 1
ATOM 3966 O O . THR B 1 76 ? -21.359 -20.328 -11.242 1 92.25 76 THR B O 1
ATOM 3969 N N . ASN B 1 77 ? -19.859 -20.391 -12.93 1 95.88 77 ASN B N 1
ATOM 3970 C CA . ASN B 1 77 ? -19.297 -21.641 -12.438 1 95.88 77 ASN B CA 1
ATOM 3971 C C . ASN B 1 77 ? -17.938 -21.406 -11.758 1 95.88 77 ASN B C 1
ATOM 3973 O O . ASN B 1 77 ? -17.172 -22.359 -11.578 1 95.88 77 ASN B O 1
ATOM 3977 N N . PHE B 1 78 ? -17.656 -20.172 -11.469 1 96.56 78 PHE B N 1
ATOM 3978 C CA . PHE B 1 78 ? -16.391 -19.828 -10.828 1 96.56 78 PHE B CA 1
ATOM 3979 C C . PHE B 1 78 ? -16.625 -19.312 -9.406 1 96.56 78 PHE B C 1
ATOM 3981 O O . PHE B 1 78 ? -17.516 -18.484 -9.18 1 96.56 78 PHE B O 1
ATOM 3988 N N . TYR B 1 79 ? -15.797 -19.812 -8.445 1 96.31 79 TYR B N 1
ATOM 3989 C CA . TYR B 1 79 ? -15.82 -19.375 -7.055 1 96.31 79 TYR B CA 1
ATOM 3990 C C . TYR B 1 79 ? -14.414 -19.062 -6.559 1 96.31 79 TYR B C 1
ATOM 3992 O O . TYR B 1 79 ? -13.484 -19.844 -6.785 1 96.31 79 TYR B O 1
ATOM 4000 N N . PHE B 1 80 ? -14.297 -17.938 -5.969 1 96.81 80 PHE B N 1
ATOM 4001 C CA . PHE B 1 80 ? -13.039 -17.578 -5.32 1 96.81 80 PHE B CA 1
ATOM 4002 C C . PHE B 1 80 ? -13.195 -17.578 -3.803 1 96.81 80 PHE B C 1
ATOM 4004 O O . PHE B 1 80 ? -14.172 -17.047 -3.273 1 96.81 80 PHE B O 1
ATOM 4011 N N . ARG B 1 81 ? -12.227 -18.203 -3.096 1 96.69 81 ARG B N 1
ATOM 4012 C CA . ARG B 1 81 ? -12.125 -18.141 -1.643 1 96.69 81 ARG B CA 1
ATOM 4013 C C . ARG B 1 81 ? -10.711 -17.75 -1.213 1 96.69 81 ARG B C 1
ATOM 4015 O O . ARG B 1 81 ? -9.742 -18.406 -1.582 1 96.69 81 ARG B O 1
ATOM 4022 N N . MET B 1 82 ? -10.68 -16.641 -0.477 1 95.81 82 MET B N 1
ATOM 4023 C CA . MET B 1 82 ? -9.383 -16.219 0.059 1 95.81 82 MET B CA 1
ATOM 4024 C C . MET B 1 82 ? -9.023 -17.016 1.306 1 95.81 82 MET B C 1
ATOM 4026 O O . MET B 1 82 ? -9.781 -17.031 2.279 1 95.81 82 MET B O 1
ATOM 4030 N N . GLY B 1 83 ? -7.852 -17.703 1.254 1 95.31 83 GLY B N 1
ATOM 4031 C CA . GLY B 1 83 ? -7.398 -18.484 2.4 1 95.31 83 GLY B CA 1
ATOM 4032 C C . GLY B 1 83 ? -6.133 -19.266 2.129 1 95.31 83 GLY B C 1
ATOM 4033 O O . GLY B 1 83 ? -5.648 -19.297 0.995 1 95.31 83 GLY B O 1
ATOM 4034 N N . GLU B 1 84 ? -5.633 -19.828 3.188 1 96.44 84 GLU B N 1
ATOM 4035 C CA . GLU B 1 84 ? -4.43 -20.656 3.113 1 96.44 84 GLU B CA 1
ATOM 4036 C C . GLU B 1 84 ? -4.77 -22.141 3.141 1 96.44 84 GLU B C 1
ATOM 4038 O O . GLU B 1 84 ? -5.625 -22.562 3.918 1 96.44 84 GLU B O 1
ATOM 4043 N N . VAL B 1 85 ? -4.23 -22.844 2.207 1 97.56 85 VAL B N 1
ATOM 4044 C CA . VAL B 1 85 ? -4.355 -24.297 2.221 1 97.56 85 VAL B CA 1
ATOM 4045 C C . VAL B 1 85 ? -3.199 -24.906 3.012 1 97.56 85 VAL B C 1
ATOM 4047 O O . VAL B 1 85 ? -2.031 -24.688 2.688 1 97.56 85 VAL B O 1
ATOM 4050 N N . GLN B 1 86 ? -3.58 -25.719 3.953 1 96.75 86 GLN B N 1
ATOM 4051 C CA . GLN B 1 86 ? -2.57 -26.266 4.859 1 96.75 86 GLN B CA 1
ATOM 4052 C C . GLN B 1 86 ? -2.191 -27.688 4.48 1 96.75 86 GLN B C 1
ATOM 4054 O O . GLN B 1 86 ? -1.024 -28.078 4.574 1 96.75 86 GLN B O 1
ATOM 4059 N N . ALA B 1 87 ? -3.254 -28.438 4.055 1 97.88 87 ALA B N 1
ATOM 4060 C CA . ALA B 1 87 ? -2.967 -29.844 3.795 1 97.88 87 ALA B CA 1
ATOM 4061 C C . ALA B 1 87 ? -3.998 -30.453 2.848 1 97.88 87 ALA B C 1
ATOM 4063 O O . ALA B 1 87 ? -5.145 -30 2.795 1 97.88 87 ALA B O 1
ATOM 4064 N N . VAL B 1 88 ? -3.521 -31.516 2.164 1 98.06 88 VAL B N 1
ATOM 4065 C CA . VAL B 1 88 ? -4.379 -32.344 1.312 1 98.06 88 VAL B CA 1
ATOM 4066 C C . VAL B 1 88 ? -4.719 -33.625 2.027 1 98.06 88 VAL B C 1
ATOM 4068 O O . VAL B 1 88 ? -3.859 -34.25 2.666 1 98.06 88 VAL B O 1
ATOM 4071 N N . ASN B 1 89 ? -5.969 -34 1.955 1 97.25 89 ASN B N 1
ATOM 4072 C CA . ASN B 1 89 ? -6.41 -35.312 2.359 1 97.25 89 ASN B CA 1
ATOM 4073 C C . ASN B 1 89 ? -6.844 -36.156 1.159 1 97.25 89 ASN B C 1
ATOM 4075 O O . ASN B 1 89 ? -8.016 -36.156 0.785 1 97.25 89 ASN B O 1
ATOM 4079 N N . PRO B 1 90 ? -5.914 -36.906 0.657 1 96.44 90 PRO B N 1
ATOM 4080 C CA . PRO B 1 90 ? -6.211 -37.656 -0.58 1 96.44 90 PRO B CA 1
ATOM 4081 C C . PRO B 1 90 ? -7.328 -38.688 -0.406 1 96.44 90 PRO B C 1
ATOM 4083 O O . PRO B 1 90 ? -8.125 -38.875 -1.321 1 96.44 90 PRO B O 1
ATOM 4086 N N . GLU B 1 91 ? -7.434 -39.312 0.673 1 95.5 91 GLU B N 1
ATOM 4087 C CA . GLU B 1 91 ? -8.43 -40.375 0.909 1 95.5 91 GLU B CA 1
ATOM 4088 C C . GLU B 1 91 ? -9.844 -39.781 0.88 1 95.5 91 GLU B C 1
ATOM 4090 O O . GLU B 1 91 ? -10.742 -40.375 0.281 1 95.5 91 GLU B O 1
ATOM 4095 N N . GLU B 1 92 ? -10.016 -38.656 1.519 1 95.69 92 GLU B N 1
ATOM 4096 C CA . GLU B 1 92 ? -11.336 -38.031 1.593 1 95.69 92 GLU B CA 1
ATOM 4097 C C . GLU B 1 92 ? -11.562 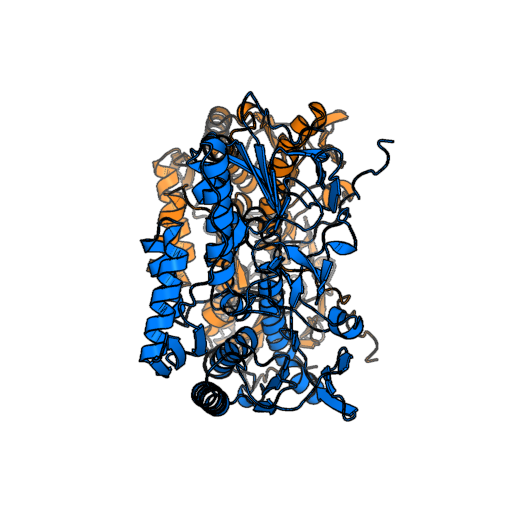-37.094 0.417 1 95.69 92 GLU B C 1
ATOM 4099 O O . GLU B 1 92 ? -12.664 -36.562 0.245 1 95.69 92 GLU B O 1
ATOM 4104 N N . GLN B 1 93 ? -10.508 -36.906 -0.367 1 97 93 GLN B N 1
ATOM 4105 C CA . GLN B 1 93 ? -10.539 -35.938 -1.454 1 97 93 GLN B CA 1
ATOM 4106 C C . GLN B 1 93 ? -10.992 -34.562 -0.951 1 97 93 GLN B C 1
ATOM 4108 O O . GLN B 1 93 ? -11.93 -33.969 -1.489 1 97 93 GLN B O 1
ATOM 4113 N N . SER B 1 94 ? -10.219 -34.094 0.034 1 97 94 SER B N 1
ATOM 4114 C CA . SER B 1 94 ? -10.539 -32.812 0.663 1 97 94 SER B CA 1
ATOM 4115 C C . SER B 1 94 ? -9.266 -32.031 1.013 1 97 94 SER B C 1
ATOM 4117 O O . SER B 1 94 ? -8.172 -32.594 1.006 1 97 94 SER B O 1
ATOM 4119 N N . LEU B 1 95 ? -9.406 -30.734 1.2 1 97.69 95 LEU B N 1
ATOM 4120 C CA . LEU B 1 95 ? -8.352 -29.828 1.639 1 97.69 95 LEU B CA 1
ATOM 4121 C C . LEU B 1 95 ? -8.656 -29.281 3.029 1 97.69 95 LEU B C 1
ATOM 4123 O O . LEU B 1 95 ? -9.805 -28.953 3.34 1 97.69 95 LEU B O 1
ATOM 4127 N N . GLN B 1 96 ? -7.633 -29.25 3.807 1 97.19 96 GLN B N 1
ATOM 4128 C CA . GLN B 1 96 ? -7.688 -28.438 5.027 1 97.19 96 GLN B CA 1
ATOM 4129 C C . GLN B 1 96 ? -7.262 -27 4.762 1 97.19 96 GLN B C 1
ATOM 4131 O O . GLN B 1 96 ? -6.129 -26.75 4.344 1 97.19 96 GLN B O 1
ATOM 4136 N N . THR B 1 97 ? -8.164 -26.031 4.965 1 96.25 97 THR B N 1
ATOM 4137 C CA . THR B 1 97 ? -7.887 -24.625 4.699 1 96.25 97 THR B CA 1
ATOM 4138 C C . THR B 1 97 ? -8.07 -23.797 5.961 1 96.25 97 THR B C 1
ATOM 4140 O O . THR B 1 97 ? -8.477 -24.312 7.004 1 96.25 97 THR B O 1
ATOM 4143 N N . SER B 1 98 ? -7.68 -22.516 5.871 1 94.06 98 SER B N 1
ATOM 4144 C CA . SER B 1 98 ? -7.852 -21.578 6.977 1 94.06 98 SER B CA 1
ATOM 4145 C C . SER B 1 98 ? -9.328 -21.281 7.23 1 94.06 98 SER B C 1
ATOM 4147 O O . SER B 1 98 ? -9.68 -20.734 8.273 1 94.06 98 SER B O 1
ATOM 4149 N N . PHE B 1 99 ? -10.172 -21.688 6.277 1 92.62 99 PHE B N 1
ATOM 4150 C CA . PHE B 1 99 ? -11.594 -21.422 6.449 1 92.62 99 PHE B CA 1
ATOM 4151 C C . PHE B 1 99 ? -12.375 -22.734 6.559 1 92.62 99 PHE B C 1
ATOM 4153 O O . PHE B 1 99 ? -13.594 -22.734 6.371 1 92.62 99 PHE B O 1
ATOM 4160 N N . GLY B 1 100 ? -11.68 -23.844 6.73 1 92.56 100 GLY B N 1
ATOM 4161 C CA . GLY B 1 100 ? -12.344 -25.125 6.926 1 92.56 100 GLY B CA 1
ATOM 4162 C C . GLY B 1 100 ? -12.008 -26.141 5.852 1 92.56 100 GLY B C 1
ATOM 4163 O O . GLY B 1 100 ? -10.945 -26.078 5.234 1 92.56 100 GLY B O 1
ATOM 4164 N N . THR B 1 101 ? -12.906 -27.141 5.715 1 94.75 101 THR B N 1
ATOM 4165 C CA . THR B 1 101 ? -12.672 -28.25 4.793 1 94.75 101 THR B CA 1
ATOM 4166 C C . THR B 1 101 ? -13.281 -27.953 3.426 1 94.75 101 THR B C 1
ATOM 4168 O O . THR B 1 101 ? -14.398 -27.438 3.338 1 94.75 101 THR B O 1
ATOM 4171 N N . LEU B 1 102 ? -12.586 -28.203 2.387 1 96.25 102 LEU B N 1
ATOM 4172 C CA . LEU B 1 102 ? -13.047 -28.047 1.012 1 96.25 102 LEU B CA 1
ATOM 4173 C C . LEU B 1 102 ? -12.883 -29.344 0.228 1 96.25 102 LEU B C 1
ATOM 4175 O O . LEU B 1 102 ? -11.766 -29.859 0.099 1 96.25 102 LEU B O 1
ATOM 4179 N N . TYR B 1 103 ? -13.984 -29.891 -0.301 1 96.31 103 TYR B N 1
ATOM 4180 C CA . TYR B 1 103 ? -13.953 -31.141 -1.041 1 96.31 103 TYR B CA 1
ATOM 4181 C C . TYR B 1 103 ? -13.734 -30.891 -2.529 1 96.31 103 TYR B C 1
ATOM 4183 O O . TYR B 1 103 ? -14.062 -29.812 -3.039 1 96.31 103 TYR B O 1
ATOM 4191 N N . TYR B 1 104 ? -13.172 -31.891 -3.188 1 97.12 104 TYR B N 1
ATOM 4192 C CA . TYR B 1 104 ? -12.914 -31.781 -4.617 1 97.12 104 TYR B CA 1
ATOM 4193 C C . TYR B 1 104 ? -13.18 -33.094 -5.328 1 97.12 104 TYR B C 1
ATOM 4195 O O . TYR B 1 104 ? -13.156 -34.156 -4.703 1 97.12 104 TYR B O 1
ATOM 4203 N N . ASP B 1 105 ? -13.539 -33 -6.602 1 97.56 105 ASP B N 1
ATOM 4204 C CA . ASP B 1 105 ? -13.438 -34.156 -7.5 1 97.56 105 ASP B CA 1
ATOM 4205 C C . ASP B 1 105 ? -12.055 -34.219 -8.133 1 97.56 105 ASP B C 1
ATOM 4207 O O . ASP B 1 105 ? -11.508 -35.312 -8.297 1 97.56 105 ASP B O 1
ATOM 4211 N N . PHE B 1 106 ? -11.539 -33.062 -8.5 1 98.44 106 PHE B N 1
ATOM 4212 C CA . PHE B 1 106 ? -10.172 -32.906 -8.977 1 98.44 106 PHE B CA 1
ATOM 4213 C C . PHE B 1 106 ? -9.477 -31.75 -8.25 1 98.44 106 PHE B C 1
ATOM 4215 O O . PHE B 1 106 ? -10.109 -30.734 -7.957 1 98.44 106 PHE B O 1
ATOM 4222 N N . LEU B 1 107 ? -8.227 -31.969 -7.934 1 98.75 107 LEU B N 1
ATOM 4223 C CA . LEU B 1 107 ? -7.414 -30.953 -7.266 1 98.75 107 LEU B CA 1
ATOM 4224 C C . LEU B 1 107 ? -6.195 -30.594 -8.109 1 98.75 107 LEU B C 1
ATOM 4226 O O . LEU B 1 107 ? -5.516 -31.484 -8.633 1 98.75 107 LEU B O 1
ATOM 4230 N N . VAL B 1 108 ? -5.934 -29.328 -8.312 1 98.94 108 VAL B N 1
ATOM 4231 C CA . VAL B 1 108 ? -4.719 -28.891 -8.984 1 98.94 108 VAL B CA 1
ATOM 4232 C C . VAL B 1 108 ? -3.908 -27.984 -8.055 1 98.94 108 VAL B C 1
ATOM 4234 O O . VAL B 1 108 ? -4.371 -26.922 -7.656 1 98.94 108 VAL B O 1
ATOM 4237 N N . LEU B 1 109 ? -2.742 -28.438 -7.695 1 98.88 109 LEU B N 1
ATOM 4238 C CA . LEU B 1 109 ? -1.806 -27.672 -6.879 1 98.88 109 LEU B CA 1
ATOM 4239 C C . LEU B 1 109 ? -0.972 -26.734 -7.742 1 98.88 109 LEU B C 1
ATOM 4241 O O . LEU B 1 109 ? -0.184 -27.188 -8.578 1 98.88 109 LEU B O 1
ATOM 4245 N N . ALA B 1 110 ? -1.143 -25.438 -7.559 1 98.75 110 ALA B N 1
ATOM 4246 C CA . ALA B 1 110 ? -0.487 -24.391 -8.336 1 98.75 110 ALA B CA 1
ATOM 4247 C C . ALA B 1 110 ? -0.011 -23.266 -7.434 1 98.75 110 ALA B C 1
ATOM 4249 O O . ALA B 1 110 ? -0.118 -22.078 -7.793 1 98.75 110 ALA B O 1
ATOM 4250 N N . ALA B 1 111 ? 0.516 -23.578 -6.27 1 98.06 111 ALA B N 1
ATOM 4251 C CA . ALA B 1 111 ? 0.863 -22.594 -5.258 1 98.06 111 ALA B CA 1
ATOM 4252 C C . ALA B 1 111 ? 2.234 -21.984 -5.535 1 98.06 111 ALA B C 1
ATOM 4254 O O . ALA B 1 111 ? 2.682 -21.094 -4.812 1 98.06 111 ALA B O 1
ATOM 4255 N N . GLY B 1 112 ? 2.887 -22.438 -6.52 1 97.44 112 GLY B N 1
ATOM 4256 C CA . GLY B 1 112 ? 4.133 -21.828 -6.965 1 97.44 112 GLY B CA 1
ATOM 4257 C C . GLY B 1 112 ? 5.289 -22.078 -6.016 1 97.44 112 GLY B C 1
ATOM 4258 O O . GLY B 1 112 ? 5.398 -23.156 -5.43 1 97.44 112 GLY B O 1
ATOM 4259 N N . ALA B 1 113 ? 6.203 -21.156 -6.039 1 97.19 113 ALA B N 1
ATOM 4260 C CA . ALA B 1 113 ? 7.426 -21.281 -5.246 1 97.19 113 ALA B CA 1
ATOM 4261 C C . ALA B 1 113 ? 7.605 -20.078 -4.332 1 97.19 113 ALA B C 1
ATOM 4263 O O . ALA B 1 113 ? 6.906 -19.062 -4.48 1 97.19 113 ALA B O 1
ATOM 4264 N N . THR B 1 114 ? 8.406 -20.234 -3.336 1 95.88 114 THR B N 1
ATOM 4265 C CA . THR B 1 114 ? 8.82 -19.172 -2.43 1 95.88 114 THR B CA 1
ATOM 4266 C C . THR B 1 114 ? 10.344 -19.062 -2.387 1 95.88 114 THR B C 1
ATOM 4268 O O . THR B 1 114 ? 11.047 -19.812 -3.053 1 95.88 114 THR B O 1
ATOM 4271 N N . THR B 1 115 ? 10.805 -18.031 -1.676 1 96.5 115 THR B N 1
ATOM 4272 C CA . THR B 1 115 ? 12.234 -17.781 -1.592 1 96.5 115 THR B CA 1
ATOM 4273 C C . THR B 1 115 ? 12.93 -18.891 -0.804 1 96.5 115 THR B C 1
ATOM 4275 O O . THR B 1 115 ? 12.422 -19.344 0.227 1 96.5 115 THR B O 1
ATOM 4278 N N . ASN B 1 116 ? 14.031 -19.391 -1.332 1 96.06 116 ASN B N 1
ATOM 4279 C CA . ASN B 1 116 ? 14.852 -20.391 -0.652 1 96.06 116 ASN B CA 1
ATOM 4280 C C . ASN B 1 116 ? 16.016 -19.734 0.104 1 96.06 116 ASN B C 1
ATOM 4282 O O . ASN B 1 116 ? 16.891 -19.125 -0.505 1 96.06 116 ASN B O 1
ATOM 4286 N N . PHE B 1 117 ? 16.047 -19.859 1.398 1 95.69 117 PHE B N 1
ATOM 4287 C CA . PHE B 1 117 ? 17.125 -19.312 2.211 1 95.69 117 PHE B CA 1
ATOM 4288 C C . PHE B 1 117 ? 18.109 -20.406 2.598 1 95.69 117 PHE B C 1
ATOM 4290 O O . PHE B 1 117 ? 19.016 -20.172 3.414 1 95.69 117 PHE B O 1
ATOM 4297 N N . PHE B 1 118 ? 17.812 -21.609 2.125 1 93.81 118 PHE B N 1
ATOM 4298 C CA . PHE B 1 118 ? 18.688 -22.766 2.264 1 93.81 118 PHE B CA 1
ATOM 4299 C C . PHE B 1 118 ? 18.859 -23.141 3.729 1 93.81 118 PHE B C 1
ATOM 4301 O O . PHE B 1 118 ? 19.953 -23.484 4.16 1 93.81 118 PHE B O 1
ATOM 4308 N N . GLY B 1 119 ? 17.844 -22.953 4.484 1 93.69 119 GLY B N 1
ATOM 4309 C CA . GLY B 1 119 ? 17.812 -23.375 5.875 1 93.69 119 GLY B CA 1
ATOM 4310 C C . GLY B 1 119 ? 18.594 -22.453 6.793 1 93.69 119 GLY B C 1
ATOM 4311 O O . GLY B 1 119 ? 18.797 -22.766 7.969 1 93.69 119 GLY B O 1
ATOM 4312 N N . ASN B 1 120 ? 19.078 -21.328 6.297 1 96 120 ASN B N 1
ATOM 4313 C CA . ASN B 1 120 ? 19.828 -20.375 7.09 1 96 120 ASN B CA 1
ATOM 4314 C C . ASN B 1 120 ? 18.922 -19.312 7.699 1 96 120 ASN B C 1
ATOM 4316 O O . ASN B 1 120 ? 18.5 -18.375 7.012 1 96 120 ASN B O 1
ATOM 4320 N N . ALA B 1 121 ? 18.734 -19.375 8.969 1 95.62 121 ALA B N 1
ATOM 4321 C CA . ALA B 1 121 ? 17.797 -18.5 9.672 1 95.62 121 ALA B CA 1
ATOM 4322 C C . ALA B 1 121 ? 18.281 -17.062 9.695 1 95.62 121 ALA B C 1
ATOM 4324 O O . ALA B 1 121 ? 17.484 -16.125 9.672 1 95.62 121 ALA B O 1
ATOM 4325 N N . ASP B 1 122 ? 19.562 -16.891 9.742 1 96 122 ASP B N 1
ATOM 4326 C CA . ASP B 1 122 ? 20.141 -15.547 9.766 1 96 122 ASP B CA 1
ATOM 4327 C C . ASP B 1 122 ? 19.906 -14.82 8.445 1 96 122 ASP B C 1
ATOM 4329 O O . ASP B 1 122 ? 19.531 -13.641 8.438 1 96 122 ASP B O 1
ATOM 4333 N N . ILE B 1 123 ? 20.078 -15.547 7.371 1 96.75 123 ILE B N 1
ATOM 4334 C CA . ILE B 1 123 ? 19.797 -14.961 6.066 1 96.75 123 ILE B CA 1
ATOM 4335 C C . ILE B 1 123 ? 18.312 -14.602 5.969 1 96.75 123 ILE B C 1
ATOM 4337 O O . ILE B 1 123 ? 17.969 -13.5 5.527 1 96.75 123 ILE B O 1
ATOM 4341 N N . GLU B 1 124 ? 17.484 -15.484 6.398 1 96.12 124 GLU B N 1
ATOM 4342 C CA . GLU B 1 124 ? 16.047 -15.266 6.34 1 96.12 124 GLU B CA 1
ATOM 4343 C C . GLU B 1 124 ? 15.633 -14.047 7.156 1 96.12 124 GLU B C 1
ATOM 4345 O O . GLU B 1 124 ? 14.766 -13.273 6.742 1 96.12 124 GLU B O 1
ATOM 4350 N N . ARG B 1 125 ? 16.266 -13.812 8.211 1 95.19 125 ARG B N 1
ATOM 4351 C CA . ARG B 1 125 ? 15.922 -12.727 9.125 1 95.19 125 ARG B CA 1
ATOM 4352 C C . ARG B 1 125 ? 16.453 -11.391 8.609 1 95.19 125 ARG B C 1
ATOM 4354 O O . ARG B 1 125 ? 15.82 -10.352 8.805 1 95.19 125 ARG B O 1
ATOM 4361 N N . ASN B 1 126 ? 17.578 -11.422 7.957 1 95.94 126 ASN B N 1
ATOM 4362 C CA . ASN B 1 126 ? 18.297 -10.164 7.742 1 95.94 126 ASN B CA 1
ATOM 4363 C C . ASN B 1 126 ? 18.25 -9.742 6.277 1 95.94 126 ASN B C 1
ATOM 4365 O O . ASN B 1 126 ? 18.516 -8.578 5.957 1 95.94 126 ASN B O 1
ATOM 4369 N N . ALA B 1 127 ? 17.969 -10.664 5.406 1 97.38 127 ALA B N 1
ATOM 4370 C CA . ALA B 1 127 ? 17.875 -10.328 3.988 1 97.38 127 ALA B CA 1
ATOM 4371 C C . ALA B 1 127 ? 16.422 -10.172 3.561 1 97.38 127 ALA B C 1
ATOM 4373 O O . ALA B 1 127 ? 15.516 -10.75 4.18 1 97.38 127 ALA B O 1
ATOM 4374 N N . LEU B 1 128 ? 16.188 -9.414 2.598 1 97.31 128 LEU B N 1
ATOM 4375 C CA . LEU B 1 128 ? 14.836 -9.188 2.105 1 97.31 128 LEU B CA 1
ATOM 4376 C C . LEU B 1 128 ? 14.617 -9.891 0.774 1 97.31 128 LEU B C 1
ATOM 4378 O O . LEU B 1 128 ? 15.359 -9.672 -0.184 1 97.31 128 LEU B O 1
ATOM 4382 N N . PRO B 1 129 ? 13.594 -10.703 0.697 1 97.81 129 PRO B N 1
ATOM 4383 C CA . PRO B 1 129 ? 13.242 -11.352 -0.566 1 97.81 129 PRO B CA 1
ATOM 4384 C C . PRO B 1 129 ? 12.438 -10.445 -1.492 1 97.81 129 PRO B C 1
ATOM 4386 O O . PRO B 1 129 ? 12.094 -9.32 -1.116 1 97.81 129 PRO B O 1
ATOM 4389 N N . MET B 1 130 ? 12.203 -10.867 -2.734 1 96.94 130 MET B N 1
ATOM 4390 C CA . MET B 1 130 ? 11.492 -10.055 -3.719 1 96.94 130 MET B CA 1
ATOM 4391 C C . MET B 1 130 ? 10.641 -10.922 -4.633 1 96.94 130 MET B C 1
ATOM 4393 O O . MET B 1 130 ? 10.664 -10.766 -5.852 1 96.94 130 MET B O 1
ATOM 4397 N N . LYS B 1 131 ? 9.898 -11.797 -4.07 1 95.94 131 LYS B N 1
ATOM 4398 C CA . LYS B 1 131 ? 9.109 -12.727 -4.883 1 95.94 131 LYS B CA 1
ATOM 4399 C C . LYS B 1 131 ? 7.656 -12.266 -4.988 1 95.94 131 LYS B C 1
ATOM 4401 O O . LYS B 1 131 ? 6.957 -12.625 -5.938 1 95.94 131 LYS B O 1
ATOM 4406 N N . THR B 1 132 ? 7.184 -11.547 -4.027 1 95.5 132 THR B N 1
ATOM 4407 C CA . THR B 1 132 ? 5.789 -11.133 -3.979 1 95.5 132 THR B CA 1
ATOM 4408 C C . THR B 1 132 ? 5.68 -9.609 -3.967 1 95.5 132 THR B C 1
ATOM 4410 O O . THR B 1 132 ? 6.66 -8.914 -3.703 1 95.5 132 THR B O 1
ATOM 4413 N N . VAL B 1 133 ? 4.496 -9.133 -4.281 1 93.81 133 VAL B N 1
ATOM 4414 C CA . VAL B 1 133 ? 4.219 -7.703 -4.23 1 93.81 133 VAL B CA 1
ATOM 4415 C C . VAL B 1 133 ? 4.445 -7.184 -2.812 1 93.81 133 VAL B C 1
ATOM 4417 O O . VAL B 1 133 ? 5.012 -6.105 -2.625 1 93.81 133 VAL B O 1
ATOM 4420 N N . ALA B 1 134 ? 4.039 -7.945 -1.807 1 94.5 134 ALA B N 1
ATOM 4421 C CA . ALA B 1 134 ? 4.238 -7.57 -0.41 1 94.5 134 ALA B CA 1
ATOM 4422 C C . ALA B 1 134 ? 5.719 -7.406 -0.092 1 94.5 134 ALA B C 1
ATOM 4424 O O . ALA B 1 134 ? 6.117 -6.445 0.574 1 94.5 134 ALA B O 1
ATOM 4425 N N . GLU B 1 135 ? 6.52 -8.32 -0.542 1 96 135 GLU B N 1
ATOM 4426 C CA . GLU B 1 135 ? 7.965 -8.266 -0.343 1 96 135 GLU B CA 1
ATOM 4427 C C . GLU B 1 135 ? 8.578 -7.074 -1.077 1 96 135 GLU B C 1
ATOM 4429 O O . GLU B 1 135 ? 9.461 -6.398 -0.549 1 96 135 GLU B O 1
ATOM 4434 N N . ALA B 1 136 ? 8.117 -6.844 -2.277 1 96.19 136 ALA B N 1
ATOM 4435 C CA . ALA B 1 136 ? 8.609 -5.727 -3.078 1 96.19 136 ALA B CA 1
ATOM 4436 C C . ALA B 1 136 ? 8.312 -4.391 -2.4 1 96.19 136 ALA B C 1
ATOM 4438 O O . ALA B 1 136 ? 9.148 -3.482 -2.412 1 96.19 136 ALA B O 1
ATOM 4439 N N . MET B 1 137 ? 7.121 -4.277 -1.847 1 94.88 137 MET B N 1
ATOM 4440 C CA . MET B 1 137 ? 6.762 -3.062 -1.123 1 94.88 137 MET B CA 1
ATOM 4441 C C . MET B 1 137 ? 7.68 -2.846 0.074 1 94.88 137 MET B C 1
ATOM 4443 O O . MET B 1 137 ? 8.086 -1.718 0.352 1 94.88 137 MET B O 1
ATOM 4447 N N . ARG B 1 138 ? 7.984 -3.914 0.761 1 95.5 138 ARG B N 1
ATOM 4448 C CA . ARG B 1 138 ? 8.914 -3.824 1.882 1 95.5 138 ARG B CA 1
ATOM 4449 C C . ARG B 1 138 ? 10.297 -3.373 1.414 1 95.5 138 ARG B C 1
ATOM 4451 O O . ARG B 1 138 ? 10.93 -2.529 2.053 1 95.5 138 ARG B O 1
ATOM 4458 N N . LEU B 1 139 ? 10.727 -3.938 0.358 1 95.94 139 LEU B N 1
ATOM 4459 C CA . LEU B 1 139 ? 12.016 -3.561 -0.205 1 95.94 139 LEU B CA 1
ATOM 4460 C C . LEU B 1 139 ? 12.039 -2.08 -0.566 1 95.94 139 LEU B C 1
ATOM 4462 O O . LEU B 1 139 ? 12.977 -1.363 -0.2 1 95.94 139 LEU B O 1
ATOM 4466 N N . ARG B 1 140 ? 11.008 -1.634 -1.249 1 94.62 140 ARG B N 1
ATOM 4467 C CA . ARG B 1 140 ? 10.883 -0.229 -1.626 1 94.62 140 ARG B CA 1
ATOM 4468 C C . ARG B 1 140 ? 10.961 0.675 -0.401 1 94.62 140 ARG B C 1
ATOM 4470 O O . ARG B 1 140 ? 11.742 1.628 -0.379 1 94.62 140 ARG B O 1
ATOM 4477 N N . ASN B 1 141 ? 10.156 0.354 0.574 1 95.12 141 ASN B N 1
ATOM 4478 C CA . ASN B 1 141 ? 10.133 1.152 1.795 1 95.12 141 ASN B CA 1
ATOM 4479 C C . ASN B 1 141 ? 11.508 1.176 2.471 1 95.12 141 ASN B C 1
ATOM 4481 O O . ASN B 1 141 ? 11.953 2.223 2.945 1 95.12 141 ASN B O 1
ATOM 4485 N N . THR B 1 142 ? 12.172 0.057 2.49 1 95.62 142 THR B N 1
ATOM 4486 C CA . THR B 1 142 ? 13.469 -0.049 3.152 1 95.62 142 THR B CA 1
ATOM 4487 C C . THR B 1 142 ? 14.523 0.775 2.418 1 95.62 142 THR B C 1
ATOM 4489 O O . THR B 1 142 ? 15.32 1.473 3.047 1 95.62 142 THR B O 1
ATOM 4492 N N . ILE B 1 143 ? 14.5 0.725 1.131 1 95.5 143 ILE B N 1
ATOM 4493 C CA . ILE B 1 143 ? 15.438 1.495 0.326 1 95.5 143 ILE B CA 1
ATOM 4494 C C . ILE B 1 143 ? 15.273 2.984 0.626 1 95.5 143 ILE B C 1
ATOM 4496 O O . ILE B 1 143 ? 16.25 3.674 0.92 1 95.5 143 ILE B O 1
ATOM 4500 N N . LEU B 1 144 ? 14.078 3.445 0.602 1 94.88 144 LEU B N 1
ATOM 4501 C CA . LEU B 1 144 ? 13.797 4.859 0.823 1 94.88 144 LEU B CA 1
ATOM 4502 C C . LEU B 1 144 ? 14.117 5.258 2.26 1 94.88 144 LEU B C 1
ATOM 4504 O O . LEU B 1 144 ? 14.664 6.336 2.506 1 94.88 144 LEU B O 1
ATOM 4508 N N . GLN B 1 145 ? 13.781 4.383 3.164 1 95.88 145 GLN B N 1
ATOM 4509 C CA . GLN B 1 145 ? 14.062 4.656 4.57 1 95.88 145 GLN B CA 1
ATOM 4510 C C . GLN B 1 145 ? 15.57 4.762 4.816 1 95.88 145 GLN B C 1
ATOM 4512 O O . GLN B 1 145 ? 16.016 5.605 5.594 1 95.88 145 GLN B O 1
ATOM 4517 N N . ASN B 1 146 ? 16.312 3.857 4.199 1 95.88 146 ASN B N 1
ATOM 4518 C CA . ASN B 1 146 ? 17.766 3.912 4.336 1 95.88 146 ASN B CA 1
ATOM 4519 C C . ASN B 1 146 ? 18.328 5.234 3.822 1 95.88 146 ASN B C 1
ATOM 4521 O O . ASN B 1 146 ? 19.25 5.801 4.422 1 95.88 146 ASN B O 1
ATOM 4525 N N . LEU B 1 147 ? 17.812 5.719 2.752 1 95.19 147 LEU B N 1
ATOM 4526 C CA . LEU B 1 147 ? 18.25 7.004 2.217 1 95.19 147 LEU B CA 1
ATOM 4527 C C . LEU B 1 147 ? 17.891 8.141 3.168 1 95.19 147 LEU B C 1
ATOM 4529 O O . LEU B 1 147 ? 18.703 9.047 3.391 1 95.19 147 LEU B O 1
ATOM 4533 N N . GLU B 1 148 ? 16.656 8.062 3.719 1 94.5 148 GLU B N 1
ATOM 4534 C CA . GLU B 1 148 ? 16.25 9.055 4.711 1 94.5 148 GLU B CA 1
ATOM 4535 C C . GLU B 1 148 ? 17.203 9.047 5.906 1 94.5 148 GLU B C 1
ATOM 4537 O O . GLU B 1 148 ? 17.656 10.109 6.355 1 94.5 148 GLU B O 1
ATOM 4542 N N . ARG B 1 149 ? 17.547 7.898 6.359 1 95.12 149 ARG B N 1
ATOM 4543 C CA . ARG B 1 149 ? 18.422 7.758 7.512 1 95.12 149 ARG B CA 1
ATOM 4544 C C . ARG B 1 149 ? 19.844 8.219 7.184 1 95.12 149 ARG B C 1
ATOM 4546 O O . ARG B 1 149 ? 20.5 8.836 8.023 1 95.12 149 ARG B O 1
ATOM 4553 N N . ALA B 1 150 ? 20.266 7.914 6.027 1 95.5 150 ALA B N 1
ATOM 4554 C CA . ALA B 1 150 ? 21.609 8.328 5.609 1 95.5 150 ALA B CA 1
ATOM 4555 C C . ALA B 1 150 ? 21.75 9.844 5.641 1 95.5 150 ALA B C 1
ATOM 4557 O O . ALA B 1 150 ? 22.812 10.367 5.984 1 95.5 150 ALA B O 1
ATOM 4558 N N . GLU B 1 151 ? 20.719 10.523 5.309 1 93.12 151 GLU B N 1
ATOM 4559 C CA . GLU B 1 151 ? 20.719 11.977 5.25 1 93.12 151 GLU B CA 1
ATOM 4560 C C . GLU B 1 151 ? 21 12.586 6.621 1 93.12 151 GLU B C 1
ATOM 4562 O O . GLU B 1 151 ? 21.578 13.664 6.719 1 93.12 151 GLU B O 1
ATOM 4567 N N . THR B 1 152 ? 20.578 11.891 7.645 1 93 152 THR B N 1
ATOM 4568 C CA . THR B 1 152 ? 20.672 12.469 8.984 1 93 152 THR B CA 1
ATOM 4569 C C . THR B 1 152 ? 21.719 11.734 9.812 1 93 152 THR B C 1
ATOM 4571 O O . THR B 1 152 ? 21.906 12.047 10.992 1 93 152 THR B O 1
ATOM 4574 N N . GLU B 1 153 ? 22.422 10.758 9.203 1 93.56 153 GLU B N 1
ATOM 4575 C CA . GLU B 1 153 ? 23.406 9.961 9.914 1 93.56 153 GLU B CA 1
ATOM 4576 C C . GLU B 1 153 ? 24.734 10.711 10.039 1 93.56 153 GLU B C 1
ATOM 4578 O O . GLU B 1 153 ? 25.328 11.117 9.039 1 93.56 153 GLU B O 1
ATOM 4583 N N . ASP B 1 154 ? 25.234 10.844 11.305 1 91.38 154 ASP B N 1
ATOM 4584 C CA . ASP B 1 154 ? 26.453 11.609 11.562 1 91.38 154 ASP B CA 1
ATOM 4585 C C . ASP B 1 154 ? 27.703 10.742 11.398 1 91.38 154 ASP B C 1
ATOM 4587 O O . ASP B 1 154 ? 28.766 11.234 11.023 1 91.38 154 ASP B O 1
ATOM 4591 N N . ASN B 1 155 ? 27.547 9.484 11.727 1 93.69 155 ASN B N 1
ATOM 4592 C CA . ASN B 1 155 ? 28.672 8.562 11.586 1 93.69 155 ASN B CA 1
ATOM 4593 C C . ASN B 1 155 ? 28.891 8.172 10.125 1 93.69 155 ASN B C 1
ATOM 4595 O O . ASN B 1 155 ? 28 7.594 9.492 1 93.69 155 ASN B O 1
ATOM 4599 N N . GLU B 1 156 ? 30.047 8.453 9.641 1 94.31 156 GLU B N 1
ATOM 4600 C CA . GLU B 1 156 ? 30.359 8.25 8.227 1 94.31 156 GLU B CA 1
ATOM 4601 C C . GLU B 1 156 ? 30.266 6.777 7.852 1 94.31 156 GLU B C 1
ATOM 4603 O O . GLU B 1 156 ? 29.75 6.434 6.785 1 94.31 156 GLU B O 1
ATOM 4608 N N . GLU B 1 157 ? 30.766 5.938 8.727 1 95.44 157 GLU B N 1
ATOM 4609 C CA . GLU B 1 157 ? 30.734 4.504 8.453 1 95.44 157 GLU B CA 1
ATOM 4610 C C . GLU B 1 157 ? 29.297 3.984 8.406 1 95.44 157 GLU B C 1
ATOM 4612 O O . GLU B 1 157 ? 28.938 3.213 7.52 1 95.44 157 GLU B O 1
ATOM 4617 N N . ALA B 1 158 ? 28.547 4.477 9.352 1 94.81 158 ALA B N 1
ATOM 4618 C CA . ALA B 1 158 ? 27.141 4.086 9.398 1 94.81 158 ALA B CA 1
ATOM 4619 C C . ALA B 1 158 ? 26.375 4.613 8.18 1 94.81 158 ALA B C 1
ATOM 4621 O O . ALA B 1 158 ? 25.547 3.908 7.602 1 94.81 158 ALA B O 1
ATOM 4622 N N . ARG B 1 159 ? 26.688 5.82 7.805 1 95.94 159 ARG B N 1
ATOM 4623 C CA . ARG B 1 159 ? 26.078 6.422 6.625 1 95.94 159 ARG B CA 1
ATOM 4624 C C . ARG B 1 159 ? 26.422 5.629 5.367 1 95.94 159 ARG B C 1
ATOM 4626 O O . ARG B 1 159 ? 25.547 5.332 4.555 1 95.94 159 ARG B O 1
ATOM 4633 N N . GLN B 1 160 ? 27.688 5.266 5.262 1 97.19 160 GLN B N 1
ATOM 4634 C CA . GLN B 1 160 ? 28.125 4.48 4.109 1 97.19 160 GLN B CA 1
ATOM 4635 C C . GLN B 1 160 ? 27.406 3.137 4.059 1 97.19 160 GLN B C 1
ATOM 4637 O O . GLN B 1 160 ? 26.953 2.705 2.992 1 97.19 160 GLN B O 1
ATOM 4642 N N . ARG B 1 161 ? 27.297 2.527 5.188 1 97.31 161 ARG B N 1
ATOM 4643 C CA . ARG B 1 161 ? 26.609 1.239 5.258 1 97.31 161 ARG B CA 1
ATOM 4644 C C . ARG B 1 161 ? 25.156 1.358 4.781 1 97.31 161 ARG B C 1
ATOM 4646 O O . ARG B 1 161 ? 24.688 0.51 4.027 1 97.31 161 ARG B O 1
ATOM 4653 N N . LEU B 1 162 ? 24.469 2.406 5.227 1 97 162 LEU B N 1
ATOM 4654 C CA . LEU B 1 162 ? 23.094 2.646 4.844 1 97 162 LEU B CA 1
ATOM 4655 C C . LEU B 1 162 ? 22.953 2.797 3.33 1 97 162 LEU B C 1
ATOM 4657 O O . LEU B 1 162 ? 21.922 2.453 2.754 1 97 162 LEU B O 1
ATOM 4661 N N . MET B 1 163 ? 24.016 3.223 2.697 1 97.31 163 MET B N 1
ATOM 4662 C CA . MET B 1 163 ? 23.969 3.52 1.268 1 97.31 163 MET B CA 1
ATOM 4663 C C . MET B 1 163 ? 24.484 2.342 0.45 1 97.31 163 MET B C 1
ATOM 4665 O O . MET B 1 163 ? 24.406 2.35 -0.779 1 97.31 163 MET B O 1
ATOM 4669 N N . ASN B 1 164 ? 24.984 1.289 1.135 1 98.25 164 ASN B N 1
ATOM 4670 C CA . ASN B 1 164 ? 25.422 0.076 0.454 1 98.25 164 ASN B CA 1
ATOM 4671 C C . ASN B 1 164 ? 24.281 -0.911 0.268 1 98.25 164 ASN B C 1
ATOM 4673 O O . ASN B 1 164 ? 23.531 -1.191 1.21 1 98.25 164 ASN B O 1
ATOM 4677 N N . VAL B 1 165 ? 24.141 -1.438 -0.958 1 98.44 165 VAL B N 1
ATOM 4678 C CA . VAL B 1 165 ? 23.156 -2.469 -1.269 1 98.44 165 VAL B CA 1
ATOM 4679 C C . VAL B 1 165 ? 23.859 -3.703 -1.83 1 98.44 165 VAL B C 1
ATOM 4681 O O . VAL B 1 165 ? 24.672 -3.598 -2.746 1 98.44 165 VAL B O 1
ATOM 4684 N N . VAL B 1 166 ? 23.562 -4.809 -1.244 1 98.69 166 VAL B N 1
ATOM 4685 C CA . VAL B 1 166 ? 24.062 -6.074 -1.763 1 98.69 166 VAL B CA 1
ATOM 4686 C C . VAL B 1 166 ? 22.906 -6.91 -2.301 1 98.69 166 VAL B C 1
ATOM 4688 O O . VAL B 1 166 ? 21.906 -7.113 -1.608 1 98.69 166 VAL B O 1
ATOM 4691 N N . ILE B 1 167 ? 23 -7.309 -3.512 1 98.75 167 ILE B N 1
ATOM 4692 C CA . ILE B 1 167 ? 22.031 -8.195 -4.16 1 98.75 167 ILE B CA 1
ATOM 4693 C C . ILE B 1 167 ? 22.641 -9.586 -4.324 1 98.75 167 ILE B C 1
ATOM 4695 O O . ILE B 1 167 ? 23.688 -9.742 -4.938 1 98.75 167 ILE B O 1
ATOM 4699 N N . VAL B 1 168 ? 21.969 -10.578 -3.752 1 98.69 168 VAL B N 1
ATOM 4700 C CA . VAL B 1 168 ? 22.484 -11.938 -3.816 1 98.69 168 VAL B CA 1
ATOM 4701 C C . VAL B 1 168 ? 21.672 -12.758 -4.816 1 98.69 168 VAL B C 1
ATOM 4703 O O . VAL B 1 168 ? 20.484 -13.016 -4.598 1 98.69 168 VAL B O 1
ATOM 4706 N N . GLY B 1 169 ? 22.297 -13.211 -5.891 1 98.06 169 GLY B N 1
ATOM 4707 C CA . GLY B 1 169 ? 21.672 -13.953 -6.973 1 98.06 169 GLY B CA 1
ATOM 4708 C C . GLY B 1 169 ? 21.766 -13.25 -8.312 1 98.06 169 GLY B C 1
ATOM 4709 O O . GLY B 1 169 ? 21.156 -12.195 -8.516 1 98.06 169 GLY B O 1
ATOM 4710 N N . GLY B 1 170 ? 22.5 -13.836 -9.203 1 97.38 170 GLY B N 1
ATOM 4711 C CA . GLY B 1 170 ? 22.75 -13.227 -10.5 1 97.38 170 GLY B CA 1
ATOM 4712 C C . GLY B 1 170 ? 21.797 -13.719 -11.578 1 97.38 170 GLY B C 1
ATOM 4713 O O . GLY B 1 170 ? 22.141 -13.695 -12.766 1 97.38 170 GLY B O 1
ATOM 4714 N N . GLY B 1 171 ? 20.641 -14.258 -11.195 1 96.06 171 GLY B N 1
ATOM 4715 C CA . GLY B 1 171 ? 19.594 -14.586 -12.148 1 96.06 171 GLY B CA 1
ATOM 4716 C C . GLY B 1 171 ? 18.859 -13.359 -12.664 1 96.06 171 GLY B C 1
ATOM 4717 O O . GLY B 1 171 ? 19.281 -12.227 -12.43 1 96.06 171 GLY B O 1
ATOM 4718 N N . PRO B 1 172 ? 17.766 -13.578 -13.383 1 94.75 172 PRO B N 1
ATOM 4719 C CA . PRO B 1 172 ? 17.031 -12.453 -13.969 1 94.75 172 PRO B CA 1
ATOM 4720 C C . PRO B 1 172 ? 16.594 -11.43 -12.93 1 94.75 172 PRO B C 1
ATOM 4722 O O . PRO B 1 172 ? 16.766 -10.227 -13.133 1 94.75 172 PRO B O 1
ATOM 4725 N N . SER B 1 173 ? 16.047 -11.867 -11.781 1 96.06 173 SER B N 1
ATOM 4726 C CA . SER B 1 173 ? 15.578 -10.961 -10.742 1 96.06 173 SER B CA 1
ATOM 4727 C C . SER B 1 173 ? 16.719 -10.078 -10.227 1 96.06 173 SER B C 1
ATOM 4729 O O . SER B 1 173 ? 16.531 -8.875 -10.031 1 96.06 173 SER B O 1
ATOM 4731 N N . GLY B 1 174 ? 17.859 -10.695 -10 1 97.94 174 GLY B N 1
ATOM 4732 C CA . GLY B 1 174 ? 19.016 -9.945 -9.531 1 97.94 174 GLY B CA 1
ATOM 4733 C C . GLY B 1 174 ? 19.5 -8.906 -10.523 1 97.94 174 GLY B C 1
ATOM 4734 O O . GLY B 1 174 ? 19.766 -7.758 -10.156 1 97.94 174 GLY B O 1
ATOM 4735 N N . VAL B 1 175 ? 19.594 -9.312 -11.75 1 97.44 175 VAL B N 1
ATOM 4736 C CA . VAL B 1 175 ? 20.047 -8.422 -12.812 1 97.44 175 VAL B CA 1
ATOM 4737 C C . VAL B 1 175 ? 19.062 -7.258 -12.969 1 97.44 175 VAL B C 1
ATOM 4739 O O . VAL B 1 175 ? 19.484 -6.102 -13.078 1 97.44 175 VAL B O 1
ATOM 4742 N N . GLU B 1 176 ? 17.812 -7.562 -12.93 1 95.94 176 GLU B N 1
ATOM 4743 C CA . GLU B 1 176 ? 16.766 -6.562 -13.125 1 95.94 176 GLU B CA 1
ATOM 4744 C C . GLU B 1 176 ? 16.766 -5.539 -11.992 1 95.94 176 GLU B C 1
ATOM 4746 O O . GLU B 1 176 ? 16.766 -4.328 -12.234 1 95.94 176 GLU B O 1
ATOM 4751 N N . ILE B 1 177 ? 16.812 -5.973 -10.75 1 97.62 177 ILE B N 1
ATOM 4752 C CA . ILE B 1 177 ? 16.75 -5.051 -9.625 1 97.62 177 ILE B CA 1
ATOM 4753 C C . ILE B 1 177 ? 18.062 -4.262 -9.539 1 97.62 177 ILE B C 1
ATOM 4755 O O . ILE B 1 177 ? 18.062 -3.084 -9.172 1 97.62 177 ILE B O 1
ATOM 4759 N N . ALA B 1 178 ? 19.172 -4.891 -9.906 1 98.12 178 ALA B N 1
ATOM 4760 C CA . ALA B 1 178 ? 20.438 -4.164 -9.953 1 98.12 178 ALA B CA 1
ATOM 4761 C C . ALA B 1 178 ? 20.375 -3 -10.938 1 98.12 178 ALA B C 1
ATOM 4763 O O . ALA B 1 178 ? 20.75 -1.875 -10.602 1 98.12 178 ALA B O 1
ATOM 4764 N N . GLY B 1 179 ? 19.922 -3.328 -12.102 1 95.69 179 GLY B N 1
ATOM 4765 C CA . GLY B 1 179 ? 19.766 -2.281 -13.094 1 95.69 179 GLY B CA 1
ATOM 4766 C C . GLY B 1 179 ? 18.844 -1.161 -12.648 1 95.69 179 GLY B C 1
ATOM 4767 O O . GLY B 1 179 ? 19.141 0.017 -12.836 1 95.69 179 GLY B O 1
ATOM 4768 N N . ALA B 1 180 ? 17.719 -1.476 -12.07 1 93.44 180 ALA B N 1
ATOM 4769 C CA . ALA B 1 180 ? 16.75 -0.491 -11.602 1 93.44 180 ALA B CA 1
ATOM 4770 C C . ALA B 1 180 ? 17.344 0.404 -10.523 1 93.44 180 ALA B C 1
ATOM 4772 O O . ALA B 1 180 ? 17.156 1.621 -10.539 1 93.44 180 ALA B O 1
ATOM 4773 N N . LEU B 1 181 ? 18.078 -0.185 -9.609 1 95.75 181 LEU B N 1
ATOM 4774 C CA . LEU B 1 181 ? 18.688 0.581 -8.531 1 95.75 181 LEU B CA 1
ATOM 4775 C C . LEU B 1 181 ? 19.812 1.471 -9.055 1 95.75 181 LEU B C 1
ATOM 4777 O O . LEU B 1 181 ? 20.031 2.57 -8.539 1 95.75 181 LEU B O 1
ATOM 4781 N N . ALA B 1 182 ? 20.5 0.965 -10.047 1 95.25 182 ALA B N 1
ATOM 4782 C CA . ALA B 1 182 ? 21.531 1.8 -10.688 1 95.25 182 ALA B CA 1
ATOM 4783 C C . ALA B 1 182 ? 20.906 3.055 -11.289 1 95.25 182 ALA B C 1
ATOM 4785 O O . ALA B 1 182 ? 21.453 4.148 -11.172 1 95.25 182 ALA B O 1
ATOM 4786 N N . GLU B 1 183 ? 19.828 2.855 -11.914 1 89.75 183 GLU B N 1
ATOM 4787 C CA . GLU B 1 183 ? 19.125 3.998 -12.477 1 89.75 183 GLU B CA 1
ATOM 4788 C C . GLU B 1 183 ? 18.656 4.957 -11.383 1 89.75 183 GLU B C 1
ATOM 4790 O O . GLU B 1 183 ? 18.75 6.18 -11.547 1 89.75 183 GLU B O 1
ATOM 4795 N N . MET B 1 184 ? 18.172 4.434 -10.344 1 89.12 184 MET B N 1
ATOM 4796 C CA . MET B 1 184 ? 17.781 5.254 -9.203 1 89.12 184 MET B CA 1
ATOM 4797 C C . MET B 1 184 ? 18.969 6.066 -8.688 1 89.12 184 MET B C 1
ATOM 4799 O O . MET B 1 184 ? 18.828 7.266 -8.43 1 89.12 184 MET B O 1
ATOM 4803 N N . LYS B 1 185 ? 20.062 5.398 -8.516 1 94 185 LYS B N 1
ATOM 4804 C CA . LYS B 1 185 ? 21.297 6.047 -8.062 1 94 185 LYS B CA 1
ATOM 4805 C C . LYS B 1 185 ? 21.656 7.223 -8.961 1 94 185 LYS B C 1
ATOM 4807 O O . LYS B 1 185 ? 22.016 8.297 -8.477 1 94 185 LYS B O 1
ATOM 4812 N N . ARG B 1 186 ? 21.469 7.055 -10.188 1 91.44 186 ARG B N 1
ATOM 4813 C CA . ARG B 1 186 ? 21.938 8.031 -11.164 1 91.44 186 ARG B CA 1
ATOM 4814 C C . ARG B 1 186 ? 20.953 9.188 -11.289 1 91.44 186 ARG B C 1
ATOM 4816 O O . ARG B 1 186 ? 21.359 10.336 -11.492 1 91.44 186 ARG B O 1
ATOM 4823 N N . THR B 1 187 ? 19.688 8.906 -11.141 1 86.75 187 THR B N 1
ATOM 4824 C CA . THR B 1 187 ? 18.703 9.906 -11.531 1 86.75 187 THR B CA 1
ATOM 4825 C C . THR B 1 187 ? 17.922 10.406 -10.32 1 86.75 187 THR B C 1
ATOM 4827 O O . THR B 1 187 ? 17.641 11.602 -10.195 1 86.75 187 THR B O 1
ATOM 4830 N N . ILE B 1 188 ? 17.625 9.539 -9.422 1 85.44 188 ILE B N 1
ATOM 4831 C CA . ILE B 1 188 ? 16.688 9.875 -8.352 1 85.44 188 ILE B CA 1
ATOM 4832 C C . ILE B 1 188 ? 17.469 10.43 -7.156 1 85.44 188 ILE B C 1
ATOM 4834 O O . ILE B 1 188 ? 17.109 11.469 -6.605 1 85.44 188 ILE B O 1
ATOM 4838 N N . VAL B 1 189 ? 18.516 9.781 -6.746 1 92.06 189 VAL B N 1
ATOM 4839 C CA . VAL B 1 189 ? 19.234 10.133 -5.527 1 92.06 189 VAL B CA 1
ATOM 4840 C C . VAL B 1 189 ? 19.781 11.555 -5.645 1 92.06 189 VAL B C 1
ATOM 4842 O O . VAL B 1 189 ? 19.531 12.391 -4.77 1 92.06 189 VAL B O 1
ATOM 4845 N N . PRO B 1 190 ? 20.391 11.93 -6.828 1 91.5 190 PRO B N 1
ATOM 4846 C CA . PRO B 1 190 ? 20.906 13.305 -6.91 1 91.5 190 PRO B CA 1
ATOM 4847 C C . PRO B 1 190 ? 19.797 14.352 -6.895 1 91.5 190 PRO B C 1
ATOM 4849 O O . PRO B 1 190 ? 19.984 15.453 -6.379 1 91.5 190 PRO B O 1
ATOM 4852 N N . ARG B 1 191 ? 18.688 13.969 -7.363 1 89.12 191 ARG B N 1
ATOM 4853 C CA . ARG B 1 191 ? 17.578 14.922 -7.5 1 89.12 191 ARG B CA 1
ATOM 4854 C C . ARG B 1 191 ? 16.812 15.047 -6.195 1 89.12 191 ARG B C 1
ATOM 4856 O O . ARG B 1 191 ? 16.516 16.156 -5.738 1 89.12 191 ARG B O 1
ATOM 4863 N N . ASP B 1 192 ? 16.469 13.961 -5.562 1 90.75 192 ASP B N 1
ATOM 4864 C CA . ASP B 1 192 ? 15.586 13.945 -4.398 1 90.75 192 ASP B CA 1
ATOM 4865 C C . ASP B 1 192 ? 16.375 14.117 -3.107 1 90.75 192 ASP B C 1
ATOM 4867 O O . ASP B 1 192 ? 15.844 14.586 -2.1 1 90.75 192 ASP B O 1
ATOM 4871 N N . TYR B 1 193 ? 17.656 13.742 -3.111 1 92.88 193 TYR B N 1
ATOM 4872 C CA . TYR B 1 193 ? 18.531 13.828 -1.946 1 92.88 193 TYR B CA 1
ATOM 4873 C C . TYR B 1 193 ? 19.797 14.609 -2.273 1 92.88 193 TYR B C 1
ATOM 4875 O O . TYR B 1 193 ? 20.906 14.062 -2.211 1 92.88 193 TYR B O 1
ATOM 4883 N N . PRO B 1 194 ? 19.609 15.836 -2.49 1 90.62 194 PRO B N 1
ATOM 4884 C CA . PRO B 1 194 ? 20.766 16.609 -2.93 1 90.62 194 PRO B CA 1
ATOM 4885 C C . PRO B 1 194 ? 21.844 16.734 -1.854 1 90.62 194 PRO B C 1
ATOM 4887 O O . PRO B 1 194 ? 23 17.031 -2.162 1 90.62 194 PRO B O 1
ATOM 4890 N N . ASP B 1 195 ? 21.516 16.469 -0.64 1 90.5 195 ASP B N 1
ATOM 4891 C CA . ASP B 1 195 ? 22.469 16.578 0.459 1 90.5 195 ASP B CA 1
ATOM 4892 C C . ASP B 1 195 ? 23.297 15.305 0.596 1 90.5 195 ASP B C 1
ATOM 4894 O O . ASP B 1 195 ? 24.25 15.258 1.376 1 90.5 195 ASP B O 1
ATOM 4898 N N . LEU B 1 196 ? 22.953 14.289 -0.134 1 92.38 196 LEU B N 1
ATOM 4899 C CA . LEU B 1 196 ? 23.703 13.039 -0.151 1 92.38 196 LEU B CA 1
ATOM 4900 C C . LEU B 1 196 ? 24.594 12.953 -1.387 1 92.38 196 LEU B C 1
ATOM 4902 O O . LEU B 1 196 ? 24.203 13.375 -2.475 1 92.38 196 LEU B O 1
ATOM 4906 N N . ASP B 1 197 ? 25.75 12.422 -1.196 1 94.75 197 ASP B N 1
ATOM 4907 C CA . ASP B 1 197 ? 26.609 12.109 -2.334 1 94.75 197 ASP B CA 1
ATOM 4908 C C . ASP B 1 197 ? 26.188 10.797 -2.994 1 94.75 197 ASP B C 1
ATOM 4910 O O . ASP B 1 197 ? 26.516 9.711 -2.496 1 94.75 197 ASP B O 1
ATOM 4914 N N . ALA B 1 198 ? 25.516 10.914 -4.078 1 93.94 198 ALA B N 1
ATOM 4915 C CA . ALA B 1 198 ? 24.969 9.75 -4.773 1 93.94 198 ALA B CA 1
ATOM 4916 C C . ALA B 1 198 ? 26.078 8.766 -5.133 1 93.94 198 ALA B C 1
ATOM 4918 O O . ALA B 1 198 ? 25.828 7.559 -5.234 1 93.94 198 ALA B O 1
ATOM 4919 N N . SER B 1 199 ? 27.281 9.25 -5.352 1 94.88 199 SER B N 1
ATOM 4920 C CA . SER B 1 199 ? 28.406 8.391 -5.738 1 94.88 199 SER B CA 1
ATOM 4921 C C . SER B 1 199 ? 28.766 7.418 -4.621 1 94.88 199 SER B C 1
ATOM 4923 O O . SER B 1 199 ? 29.438 6.41 -4.859 1 94.88 199 SER B O 1
ATOM 4925 N N . ARG B 1 200 ? 28.297 7.684 -3.496 1 95.38 200 ARG B N 1
ATOM 4926 C CA . ARG B 1 200 ? 28.609 6.84 -2.346 1 95.38 200 ARG B CA 1
ATOM 4927 C C . ARG B 1 200 ? 27.625 5.672 -2.248 1 95.38 200 ARG B C 1
ATOM 4929 O O . ARG B 1 200 ? 27.812 4.766 -1.431 1 95.38 200 ARG B O 1
ATOM 4936 N N . MET B 1 201 ? 26.594 5.691 -3.012 1 96.62 201 MET B N 1
ATOM 4937 C CA . MET B 1 201 ? 25.719 4.523 -3.076 1 96.62 201 MET B CA 1
ATOM 4938 C C . MET B 1 201 ? 26.375 3.4 -3.873 1 96.62 201 MET B C 1
ATOM 4940 O O . MET B 1 201 ? 26.516 3.502 -5.094 1 96.62 201 MET B O 1
ATOM 4944 N N . HIS B 1 202 ? 26.781 2.375 -3.182 1 97.88 202 HIS B N 1
ATOM 4945 C CA . HIS B 1 202 ? 27.422 1.231 -3.82 1 97.88 202 HIS B CA 1
ATOM 4946 C C . HIS B 1 202 ? 26.453 0.06 -3.951 1 97.88 202 HIS B C 1
ATOM 4948 O O . HIS B 1 202 ? 25.812 -0.337 -2.971 1 97.88 202 HIS B O 1
ATOM 4954 N N . ILE B 1 203 ? 26.328 -0.461 -5.125 1 98.44 203 ILE B N 1
ATOM 4955 C CA . ILE B 1 203 ? 25.469 -1.606 -5.41 1 98.44 203 ILE B CA 1
ATOM 4956 C C . ILE B 1 203 ? 26.328 -2.779 -5.891 1 98.44 203 ILE B C 1
ATOM 4958 O O . ILE B 1 203 ? 27.047 -2.666 -6.883 1 98.44 203 ILE B O 1
ATOM 4962 N N . CYS B 1 204 ? 26.219 -3.883 -5.18 1 98.56 204 CYS B N 1
ATOM 4963 C CA . CYS B 1 204 ? 26.969 -5.09 -5.5 1 98.56 204 CYS B CA 1
ATOM 4964 C C . CYS B 1 204 ? 26.047 -6.242 -5.844 1 98.56 204 CYS B C 1
ATOM 4966 O O . CYS B 1 204 ? 25.094 -6.512 -5.109 1 98.56 204 CYS B O 1
ATOM 4968 N N . LEU B 1 205 ? 26.281 -6.852 -6.957 1 98.62 205 LEU B N 1
ATOM 4969 C CA . LEU B 1 205 ? 25.547 -8.047 -7.371 1 98.62 205 LEU B CA 1
ATOM 4970 C C . LEU B 1 205 ? 26.422 -9.289 -7.254 1 98.62 205 LEU B C 1
ATOM 4972 O O . LEU B 1 205 ? 27.438 -9.398 -7.945 1 98.62 205 LEU B O 1
ATOM 4976 N N . LEU B 1 206 ? 26.016 -10.203 -6.371 1 98.25 206 LEU B N 1
ATOM 4977 C CA . LEU B 1 206 ? 26.781 -11.414 -6.105 1 98.25 206 LEU B CA 1
ATOM 4978 C C . LEU B 1 206 ? 26.141 -12.625 -6.766 1 98.25 206 LEU B C 1
ATOM 4980 O O . LEU B 1 206 ? 24.906 -12.742 -6.797 1 98.25 206 LEU B O 1
ATOM 4984 N N . ASP B 1 207 ? 26.938 -13.469 -7.254 1 97.25 207 ASP B N 1
ATOM 4985 C CA . ASP B 1 207 ? 26.5 -14.781 -7.723 1 97.25 207 ASP B CA 1
ATOM 4986 C C . ASP B 1 207 ? 27.547 -15.852 -7.391 1 97.25 207 ASP B C 1
ATOM 4988 O O . ASP B 1 207 ? 28.75 -15.594 -7.477 1 97.25 207 ASP B O 1
ATOM 4992 N N . SER B 1 208 ? 27.109 -16.984 -7.008 1 96 208 SER B N 1
ATOM 4993 C CA . SER B 1 208 ? 28.031 -18.062 -6.656 1 96 208 SER B CA 1
ATOM 4994 C C . SER B 1 208 ? 28.625 -18.703 -7.902 1 96 208 SER B C 1
ATOM 4996 O O . SER B 1 208 ? 29.656 -19.375 -7.828 1 96 208 SER B O 1
ATOM 4998 N N . GLY B 1 209 ? 28.016 -18.578 -8.977 1 95.69 209 GLY B N 1
ATOM 4999 C CA . GLY B 1 209 ? 28.484 -19.156 -10.219 1 95.69 209 GLY B CA 1
ATOM 5000 C C . GLY B 1 209 ? 29.5 -18.281 -10.93 1 95.69 209 GLY B C 1
ATOM 5001 O O . GLY B 1 209 ? 29.969 -17.281 -10.383 1 95.69 209 GLY B O 1
ATOM 5002 N N . ASP B 1 210 ? 29.828 -18.703 -12.25 1 96.06 210 ASP B N 1
ATOM 5003 C CA . ASP B 1 210 ? 30.906 -18.031 -12.984 1 96.06 210 ASP B CA 1
ATOM 5004 C C . ASP B 1 210 ? 30.359 -17.031 -13.984 1 96.06 210 ASP B C 1
ATOM 5006 O O . ASP B 1 210 ? 31.109 -16.297 -14.633 1 96.06 210 ASP B O 1
ATOM 5010 N N . ARG B 1 211 ? 29.078 -16.953 -14.086 1 95.88 211 ARG B N 1
ATOM 5011 C CA . ARG B 1 211 ? 28.484 -15.969 -14.984 1 95.88 211 ARG B CA 1
ATOM 5012 C C . ARG B 1 211 ? 27.062 -15.625 -14.555 1 95.88 211 ARG B C 1
ATOM 5014 O O . ARG B 1 211 ? 26.422 -16.391 -13.828 1 95.88 211 ARG B O 1
ATOM 5021 N N . LEU B 1 212 ? 26.578 -14.461 -14.953 1 96.69 212 LEU B N 1
ATOM 5022 C CA . LEU B 1 212 ? 25.203 -14.039 -14.727 1 96.69 212 LEU B CA 1
ATOM 5023 C C . LEU B 1 212 ? 24.25 -14.734 -15.695 1 96.69 212 LEU B C 1
ATOM 5025 O O . LEU B 1 212 ? 24.672 -15.234 -16.734 1 96.69 212 LEU B O 1
ATOM 5029 N N . LEU B 1 213 ? 22.984 -14.797 -15.32 1 95.25 213 LEU B N 1
ATOM 5030 C CA . LEU B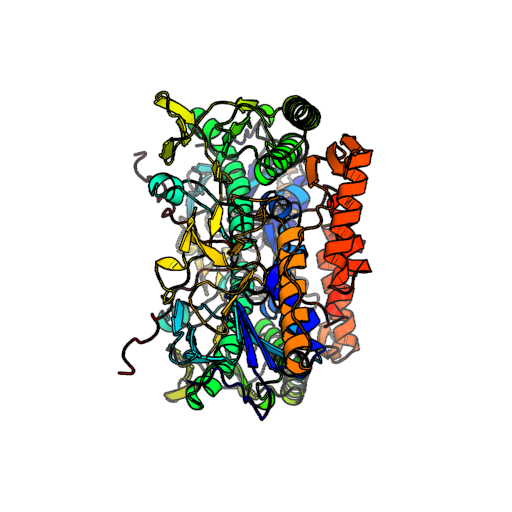 1 213 ? 21.969 -15.352 -16.203 1 95.25 213 LEU B CA 1
ATOM 5031 C C . LEU B 1 213 ? 22.422 -16.672 -16.797 1 95.25 213 LEU B C 1
ATOM 5033 O O . LEU B 1 213 ? 22.406 -16.859 -18.016 1 95.25 213 LEU B O 1
ATOM 5037 N N . LYS B 1 214 ? 22.672 -17.641 -15.977 1 91.75 214 LYS B N 1
ATOM 5038 C CA . LYS B 1 214 ? 23.281 -18.906 -16.359 1 91.75 214 LYS B CA 1
ATOM 5039 C C . LYS B 1 214 ? 22.375 -19.672 -17.328 1 91.75 214 LYS B C 1
ATOM 5041 O O . LYS B 1 214 ? 22.859 -20.469 -18.125 1 91.75 214 LYS B O 1
ATOM 5046 N N . GLY B 1 215 ? 21.109 -19.438 -17.281 1 87.69 215 GLY B N 1
ATOM 5047 C CA . GLY B 1 215 ? 20.172 -20.125 -18.156 1 87.69 215 GLY B CA 1
ATOM 5048 C C . GLY B 1 215 ? 20.156 -19.594 -19.578 1 87.69 215 GLY B C 1
ATOM 5049 O O . GLY B 1 215 ? 19.516 -20.156 -20.453 1 87.69 215 GLY B O 1
ATOM 5050 N N . MET B 1 216 ? 20.969 -18.562 -19.844 1 91.44 216 MET B N 1
ATOM 5051 C CA . MET B 1 216 ? 21.016 -17.953 -21.156 1 91.44 216 MET B CA 1
ATOM 5052 C C . MET B 1 216 ? 22.359 -18.203 -21.828 1 91.44 216 MET B C 1
ATOM 5054 O O . MET B 1 216 ? 23.266 -18.797 -21.234 1 91.44 216 MET B O 1
ATOM 5058 N N . ASP B 1 217 ? 22.359 -17.75 -23.094 1 93.62 217 ASP B N 1
ATOM 5059 C CA . ASP B 1 217 ? 23.594 -17.859 -23.875 1 93.62 217 ASP B CA 1
ATOM 5060 C C . ASP B 1 217 ? 24.734 -17.109 -23.203 1 93.62 217 ASP B C 1
ATOM 5062 O O . ASP B 1 217 ? 24.531 -16.031 -22.641 1 93.62 217 ASP B O 1
ATOM 5066 N N . ALA B 1 218 ? 26 -17.656 -23.406 1 95.19 218 ALA B N 1
ATOM 5067 C CA . ALA B 1 218 ? 27.172 -17.078 -22.75 1 95.19 218 ALA B CA 1
ATOM 5068 C C . ALA B 1 218 ? 27.422 -15.656 -23.25 1 95.19 218 ALA B C 1
ATOM 5070 O O . ALA B 1 218 ? 27.875 -14.805 -22.484 1 95.19 218 ALA B O 1
ATOM 5071 N N . GLY B 1 219 ? 27.188 -15.469 -24.5 1 95.44 219 GLY B N 1
ATOM 5072 C CA . GLY B 1 219 ? 27.359 -14.133 -25.047 1 95.44 219 GLY B CA 1
ATOM 5073 C C . GLY B 1 219 ? 26.406 -13.117 -24.453 1 95.44 219 GLY B C 1
ATOM 5074 O O . GLY B 1 219 ? 26.781 -11.977 -24.188 1 95.44 219 GLY B O 1
ATOM 5075 N N . LEU B 1 220 ? 25.234 -13.523 -24.234 1 95.5 220 LEU B N 1
ATOM 5076 C CA . LEU B 1 220 ? 24.234 -12.656 -23.625 1 95.5 220 LEU B CA 1
ATOM 5077 C C . LEU B 1 220 ? 24.562 -12.391 -22.156 1 95.5 220 LEU B C 1
ATOM 5079 O O . LEU B 1 220 ? 24.375 -11.273 -21.672 1 95.5 220 LEU B O 1
ATOM 5083 N N . SER B 1 221 ? 25.062 -13.398 -21.531 1 96.25 221 SER B N 1
ATOM 5084 C CA . SER B 1 221 ? 25.531 -13.25 -20.156 1 96.25 221 SER B CA 1
ATOM 5085 C C . SER B 1 221 ? 26.641 -12.211 -20.047 1 96.25 221 SER B C 1
ATOM 5087 O O . SER B 1 221 ? 26.609 -11.344 -19.172 1 96.25 221 SER B O 1
ATOM 5089 N N . ALA B 1 222 ? 27.547 -12.305 -20.922 1 96.81 222 ALA B N 1
ATOM 5090 C CA . ALA B 1 222 ? 28.656 -11.375 -20.953 1 96.81 222 ALA B CA 1
ATOM 5091 C C . ALA B 1 222 ? 28.188 -9.945 -21.219 1 96.81 222 ALA B C 1
ATOM 5093 O O . ALA B 1 222 ? 28.672 -8.992 -20.625 1 96.81 222 ALA B O 1
ATOM 5094 N N . ARG B 1 223 ? 27.25 -9.859 -22.094 1 95.69 223 ARG B N 1
ATOM 5095 C CA . ARG B 1 223 ? 26.703 -8.547 -22.406 1 95.69 223 ARG B CA 1
ATOM 5096 C C . ARG B 1 223 ? 26 -7.945 -21.188 1 95.69 223 ARG B C 1
ATOM 5098 O O . ARG B 1 223 ? 26.156 -6.754 -20.906 1 95.69 223 ARG B O 1
ATOM 5105 N N . ALA B 1 224 ? 25.219 -8.758 -20.516 1 96.56 224 ALA B N 1
ATOM 5106 C CA . ALA B 1 224 ? 24.516 -8.297 -19.328 1 96.56 224 ALA B CA 1
ATOM 5107 C C . ALA B 1 224 ? 25.5 -7.781 -18.281 1 96.56 224 ALA B C 1
ATOM 5109 O O . ALA B 1 224 ? 25.281 -6.727 -17.672 1 96.56 224 ALA B O 1
ATOM 5110 N N . GLU B 1 225 ? 26.562 -8.516 -18.094 1 97.69 225 GLU B N 1
ATOM 5111 C CA . GLU B 1 225 ? 27.578 -8.109 -17.141 1 97.69 225 GLU B CA 1
ATOM 5112 C C . GLU B 1 225 ? 28.219 -6.781 -17.547 1 97.69 225 GLU B C 1
ATOM 5114 O O . GLU B 1 225 ? 28.406 -5.891 -16.719 1 97.69 225 GLU B O 1
ATOM 5119 N N . ARG B 1 226 ? 28.531 -6.629 -18.781 1 96.94 226 ARG B N 1
ATOM 5120 C CA . ARG B 1 226 ? 29.125 -5.395 -19.297 1 96.94 226 ARG B CA 1
ATOM 5121 C C . ARG B 1 226 ? 28.188 -4.211 -19.078 1 96.94 226 ARG B C 1
ATOM 5123 O O . ARG B 1 226 ? 28.609 -3.162 -18.578 1 96.94 226 ARG B O 1
ATOM 5130 N N . ASP B 1 227 ? 26.938 -4.418 -19.438 1 96.31 227 ASP B N 1
ATOM 5131 C CA . ASP B 1 227 ? 25.953 -3.35 -19.312 1 96.31 227 ASP B CA 1
ATOM 5132 C C . ASP B 1 227 ? 25.797 -2.93 -17.844 1 96.31 227 ASP B C 1
ATOM 5134 O O . ASP B 1 227 ? 25.719 -1.738 -17.547 1 96.31 227 ASP B O 1
ATOM 5138 N N . LEU B 1 228 ? 25.75 -3.865 -16.938 1 97.5 228 LEU B N 1
ATOM 5139 C CA . LEU B 1 228 ? 25.609 -3.58 -15.508 1 97.5 228 LEU B CA 1
ATOM 5140 C C . LEU B 1 228 ? 26.828 -2.84 -14.977 1 97.5 228 LEU B C 1
ATOM 5142 O O . LEU B 1 228 ? 26.703 -1.884 -14.211 1 97.5 228 LEU B O 1
ATOM 5146 N N . THR B 1 229 ? 27.969 -3.303 -15.438 1 97.5 229 THR B N 1
ATOM 5147 C CA . THR B 1 229 ? 29.203 -2.654 -15.008 1 97.5 229 THR B CA 1
ATOM 5148 C C . THR B 1 229 ? 29.25 -1.21 -15.5 1 97.5 229 THR B C 1
ATOM 5150 O O . THR B 1 229 ? 29.672 -0.314 -14.766 1 97.5 229 THR B O 1
ATOM 5153 N N . GLU B 1 230 ? 28.797 -1.004 -16.656 1 95.94 230 GLU B N 1
ATOM 5154 C CA . GLU B 1 230 ? 28.75 0.344 -17.219 1 95.94 230 GLU B CA 1
ATOM 5155 C C . GLU B 1 230 ? 27.797 1.233 -16.438 1 95.94 230 GLU B C 1
ATOM 5157 O O . GLU B 1 230 ? 27.984 2.451 -16.375 1 95.94 230 GLU B O 1
ATOM 5162 N N . LEU B 1 231 ? 26.844 0.628 -15.805 1 94.38 231 LEU B N 1
ATOM 5163 C CA . LEU B 1 231 ? 25.875 1.37 -15 1 94.38 231 LEU B CA 1
ATOM 5164 C C . LEU B 1 231 ? 26.406 1.625 -13.602 1 94.38 231 LEU B C 1
ATOM 5166 O O . LEU B 1 231 ? 25.75 2.287 -12.789 1 94.38 231 LEU B O 1
ATOM 5170 N N . GLY B 1 232 ? 27.531 1.037 -13.305 1 95.56 232 GLY B N 1
ATOM 5171 C CA . GLY B 1 232 ? 28.172 1.303 -12.023 1 95.56 232 GLY B CA 1
ATOM 5172 C C . GLY B 1 232 ? 27.969 0.191 -11.016 1 95.56 232 GLY B C 1
ATOM 5173 O O . GLY B 1 232 ? 28.25 0.366 -9.828 1 95.56 232 GLY B O 1
ATOM 5174 N N . ILE B 1 233 ? 27.469 -0.939 -11.422 1 97.94 233 ILE B N 1
ATOM 5175 C CA . ILE B 1 233 ? 27.25 -2.08 -10.539 1 97.94 233 ILE B CA 1
ATOM 5176 C C . ILE B 1 233 ? 28.531 -2.881 -10.398 1 97.94 233 ILE B C 1
ATOM 5178 O O . ILE B 1 233 ? 29.219 -3.16 -11.391 1 97.94 233 ILE B O 1
ATOM 5182 N N . LYS B 1 234 ? 28.891 -3.164 -9.195 1 98.44 234 LYS B N 1
ATOM 5183 C CA . LYS B 1 234 ? 29.984 -4.105 -8.961 1 98.44 234 LYS B CA 1
ATOM 5184 C C . LYS B 1 234 ? 29.484 -5.547 -9.031 1 98.44 234 LYS B C 1
ATOM 5186 O O . LYS B 1 234 ? 28.75 -6 -8.156 1 98.44 234 LYS B O 1
ATOM 5191 N N . VAL B 1 235 ? 29.906 -6.262 -10.062 1 98.38 235 VAL B N 1
ATOM 5192 C CA . VAL B 1 235 ? 29.516 -7.652 -10.234 1 98.38 235 VAL B CA 1
ATOM 5193 C C . VAL B 1 235 ? 30.578 -8.578 -9.664 1 98.38 235 VAL B C 1
ATOM 5195 O O . VAL B 1 235 ? 31.75 -8.484 -10.047 1 98.38 235 VAL B O 1
ATOM 5198 N N . MET B 1 236 ? 30.172 -9.375 -8.727 1 97.62 236 MET B N 1
ATOM 5199 C CA . MET B 1 236 ? 31.094 -10.32 -8.109 1 97.62 236 MET B CA 1
ATOM 5200 C C . MET B 1 236 ? 30.641 -11.758 -8.352 1 97.62 236 MET B C 1
ATOM 5202 O O . MET B 1 236 ? 29.688 -12.227 -7.727 1 97.62 236 MET B O 1
ATOM 5206 N N . LYS B 1 237 ? 31.375 -12.453 -9.188 1 96.62 237 LYS B N 1
ATOM 5207 C CA . LYS B 1 237 ? 31.078 -13.844 -9.516 1 96.62 237 LYS B CA 1
ATOM 5208 C C . LYS B 1 237 ? 31.922 -14.797 -8.664 1 96.62 237 LYS B C 1
ATOM 5210 O O . LYS B 1 237 ? 32.906 -14.383 -8.047 1 96.62 237 LYS B O 1
ATOM 5215 N N . GLY B 1 238 ? 31.469 -16.047 -8.578 1 95.31 238 GLY B N 1
ATOM 5216 C CA . GLY B 1 238 ? 32.188 -17.016 -7.777 1 95.31 238 GLY B CA 1
ATOM 5217 C C . GLY B 1 238 ? 32.156 -16.719 -6.293 1 95.31 238 GLY B C 1
ATOM 5218 O O . GLY B 1 238 ? 33.031 -17.156 -5.543 1 95.31 238 GLY B O 1
ATOM 5219 N N . CYS B 1 239 ? 31.234 -15.945 -5.875 1 94.06 239 CYS B N 1
ATOM 5220 C CA . CYS B 1 239 ? 31.109 -15.531 -4.48 1 94.06 239 CYS B CA 1
ATOM 5221 C C . CYS B 1 239 ? 29.844 -16.109 -3.854 1 94.06 239 CYS B C 1
ATOM 5223 O O . CYS B 1 239 ? 28.734 -15.695 -4.199 1 94.06 239 CYS B O 1
ATOM 5225 N N . ARG B 1 240 ? 30.062 -16.984 -2.941 1 96 240 ARG B N 1
ATOM 5226 C CA . ARG B 1 240 ? 28.938 -17.594 -2.25 1 96 240 ARG B CA 1
ATOM 5227 C C . ARG B 1 240 ? 28.703 -16.938 -0.893 1 96 240 ARG B C 1
ATOM 5229 O O . ARG B 1 240 ? 29.641 -16.812 -0.094 1 96 240 ARG B O 1
ATOM 5236 N N . VAL B 1 241 ? 27.5 -16.484 -0.663 1 97.19 241 VAL B N 1
ATOM 5237 C CA . VAL B 1 241 ? 27.125 -15.945 0.638 1 97.19 241 VAL B CA 1
ATOM 5238 C C . VAL B 1 241 ? 26.781 -17.078 1.594 1 97.19 241 VAL B C 1
ATOM 5240 O O . VAL B 1 241 ? 26 -17.969 1.255 1 97.19 241 VAL B O 1
ATOM 5243 N N . VAL B 1 242 ? 27.344 -17.016 2.799 1 96.88 242 VAL B N 1
ATOM 5244 C CA . VAL B 1 242 ? 27.141 -18.125 3.723 1 96.88 242 VAL B CA 1
ATOM 5245 C C . VAL B 1 242 ? 26.391 -17.641 4.957 1 96.88 242 VAL B C 1
ATOM 5247 O O . VAL B 1 242 ? 25.875 -18.438 5.734 1 96.88 242 VAL B O 1
ATOM 5250 N N . ASP B 1 243 ? 26.328 -16.328 5.074 1 96.69 243 ASP B N 1
ATOM 5251 C CA . ASP B 1 243 ? 25.594 -15.766 6.211 1 96.69 243 ASP B CA 1
ATOM 5252 C C . ASP B 1 243 ? 25.25 -14.305 5.977 1 96.69 243 ASP B C 1
ATOM 5254 O O . ASP B 1 243 ? 25.766 -13.672 5.055 1 96.69 243 ASP B O 1
ATOM 5258 N N . CYS B 1 244 ? 24.312 -13.797 6.73 1 96.38 244 CYS B N 1
ATOM 5259 C CA . CYS B 1 244 ? 23.859 -12.414 6.672 1 96.38 244 CYS B CA 1
ATOM 5260 C C . CYS B 1 244 ? 23.5 -11.898 8.055 1 96.38 244 CYS B C 1
ATOM 5262 O O . CYS B 1 244 ? 22.781 -12.562 8.805 1 96.38 244 CYS B O 1
ATOM 5264 N N . ASN B 1 245 ? 24.062 -10.789 8.438 1 93.25 245 ASN B N 1
ATOM 5265 C CA . ASN B 1 245 ? 23.703 -10.156 9.711 1 93.25 245 ASN B CA 1
ATOM 5266 C C . ASN B 1 245 ? 23.266 -8.711 9.508 1 93.25 245 ASN B C 1
ATOM 5268 O O . ASN B 1 245 ? 23 -8.289 8.383 1 93.25 245 ASN B O 1
ATOM 5272 N N . ASP B 1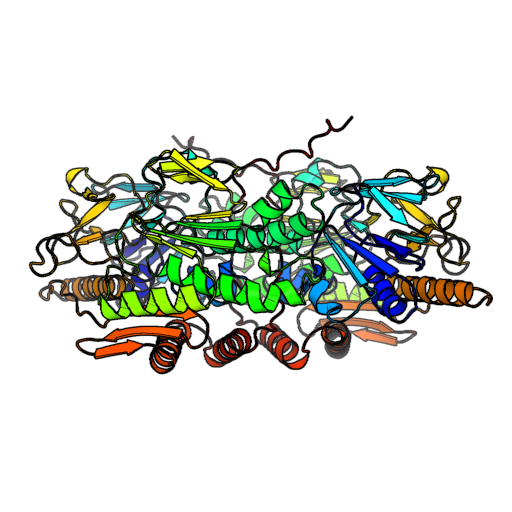 246 ? 23.125 -7.965 10.602 1 88.56 246 ASP B N 1
ATOM 5273 C CA . ASP B 1 246 ? 22.594 -6.605 10.555 1 88.56 246 ASP B CA 1
ATOM 5274 C C . ASP B 1 246 ? 23.562 -5.66 9.859 1 88.56 246 ASP B C 1
ATOM 5276 O O . ASP B 1 246 ? 23.188 -4.551 9.469 1 88.56 246 ASP B O 1
ATOM 5280 N N . CYS B 1 247 ? 24.75 -6.098 9.609 1 91.12 247 CYS B N 1
ATOM 5281 C CA . CYS B 1 247 ? 25.766 -5.207 9.055 1 91.12 247 CYS B CA 1
ATOM 5282 C C . CYS B 1 247 ? 26.094 -5.574 7.613 1 91.12 247 CYS B C 1
ATOM 5284 O O . CYS B 1 247 ? 26.828 -4.855 6.934 1 91.12 247 CYS B O 1
ATOM 5286 N N . GLY B 1 248 ? 25.562 -6.762 7.211 1 95.56 248 GLY B N 1
ATOM 5287 C CA . GLY B 1 248 ? 25.844 -7.141 5.836 1 95.56 248 GLY B CA 1
ATOM 5288 C C . GLY B 1 248 ? 25.938 -8.641 5.641 1 95.56 248 GLY B C 1
ATOM 5289 O O . GLY B 1 248 ? 25.312 -9.414 6.367 1 95.56 248 GLY B O 1
ATOM 5290 N N . VAL B 1 249 ? 26.688 -9.062 4.555 1 97.69 249 VAL B N 1
ATOM 5291 C CA . VAL B 1 249 ? 26.75 -10.477 4.211 1 97.69 249 VAL B CA 1
ATOM 5292 C C . VAL B 1 249 ? 28.156 -11.016 4.461 1 97.69 249 VAL B C 1
ATOM 5294 O O . VAL B 1 249 ? 29.125 -10.266 4.41 1 97.69 249 VAL B O 1
ATOM 5297 N N . VAL B 1 250 ? 28.188 -12.273 4.766 1 97.62 250 VAL B N 1
ATOM 5298 C CA . VAL B 1 250 ? 29.453 -12.992 4.938 1 97.62 250 VAL B CA 1
ATOM 5299 C C . VAL B 1 250 ? 29.656 -13.953 3.77 1 97.62 250 VAL B C 1
ATOM 5301 O O . VAL B 1 250 ? 28.766 -14.734 3.428 1 97.62 250 VAL B O 1
ATOM 5304 N N . LEU B 1 251 ? 30.781 -13.922 3.189 1 96.94 251 LEU B N 1
ATOM 5305 C CA . LEU B 1 251 ? 31.109 -14.773 2.051 1 96.94 251 LEU B CA 1
ATOM 5306 C C . LEU B 1 251 ? 31.812 -16.047 2.51 1 96.94 251 LEU B C 1
ATOM 5308 O O . LEU B 1 251 ? 32.281 -16.125 3.645 1 96.94 251 LEU B O 1
ATOM 5312 N N . GLN B 1 252 ? 31.766 -17.219 1.764 1 95.38 252 GLN B N 1
ATOM 5313 C CA . GLN B 1 252 ? 32.406 -18.516 2.064 1 95.38 252 GLN B CA 1
ATOM 5314 C C . GLN B 1 252 ? 33.875 -18.344 2.414 1 95.38 252 GLN B C 1
ATOM 5316 O O . GLN B 1 252 ? 34.375 -19.047 3.283 1 95.38 252 GLN B O 1
ATOM 5321 N N . GLY B 1 253 ? 34.688 -17.344 2.047 1 91.44 253 GLY B N 1
ATOM 5322 C CA . GLY B 1 253 ? 36.062 -17.078 2.363 1 91.44 253 GLY B CA 1
ATOM 5323 C C . GLY B 1 253 ? 36.25 -16.266 3.633 1 91.44 253 GLY B C 1
ATOM 5324 O O . GLY B 1 253 ? 37.375 -16.047 4.086 1 91.44 253 GLY B O 1
ATOM 5325 N N . GLY B 1 254 ? 35.156 -15.883 4.277 1 90.81 254 GLY B N 1
ATOM 5326 C CA . GLY B 1 254 ? 35.219 -15.156 5.535 1 90.81 254 GLY B CA 1
ATOM 5327 C C . GLY B 1 254 ? 35.094 -13.648 5.363 1 90.81 254 GLY B C 1
ATOM 5328 O O . GLY B 1 254 ? 34.844 -12.93 6.328 1 90.81 254 GLY B O 1
ATOM 5329 N N . ASP B 1 255 ? 35.25 -13.18 4.141 1 93.44 255 ASP B N 1
ATOM 5330 C CA . ASP B 1 255 ? 35.125 -11.75 3.877 1 93.44 255 ASP B CA 1
ATOM 5331 C C . ASP B 1 255 ? 33.688 -11.273 4.121 1 93.44 255 ASP B C 1
ATOM 5333 O O . ASP B 1 255 ? 32.719 -12.031 3.932 1 93.44 255 ASP B O 1
ATOM 5337 N N . THR B 1 256 ? 33.656 -10.047 4.621 1 95.5 256 THR B N 1
ATOM 5338 C CA . THR B 1 256 ? 32.344 -9.445 4.855 1 95.5 256 THR B CA 1
ATOM 5339 C C . THR B 1 256 ? 32.125 -8.25 3.938 1 95.5 256 THR B C 1
ATOM 5341 O O . THR B 1 256 ? 33.031 -7.461 3.709 1 95.5 256 THR B O 1
ATOM 5344 N N . LEU B 1 257 ? 31 -8.133 3.377 1 97 257 LEU B N 1
ATOM 5345 C CA . LEU B 1 257 ? 30.562 -6.949 2.658 1 97 257 LEU B CA 1
ATOM 5346 C C . LEU B 1 257 ? 29.516 -6.18 3.469 1 97 257 LEU B C 1
ATOM 5348 O O . LEU B 1 257 ? 28.422 -6.688 3.717 1 97 257 LEU B O 1
ATOM 5352 N N . GLU B 1 258 ? 29.844 -4.98 3.879 1 97.19 258 GLU B N 1
ATOM 5353 C CA . GLU B 1 258 ? 28.938 -4.156 4.676 1 97.19 258 GLU B CA 1
ATOM 5354 C C . GLU B 1 258 ? 27.812 -3.566 3.818 1 97.19 258 GLU B C 1
ATOM 5356 O O . GLU B 1 258 ? 28.078 -3.018 2.746 1 97.19 258 GLU B O 1
ATOM 5361 N N . ALA B 1 259 ? 26.609 -3.73 4.297 1 97.56 259 ALA B N 1
ATOM 5362 C CA . ALA B 1 259 ? 25.469 -3.203 3.561 1 97.56 259 ALA B CA 1
ATOM 5363 C C . ALA B 1 259 ? 24.281 -2.939 4.492 1 97.56 259 ALA B C 1
ATOM 5365 O O . ALA B 1 259 ? 24.062 -3.68 5.453 1 97.56 259 ALA B O 1
ATOM 5366 N N . GLY B 1 260 ? 23.578 -1.861 4.254 1 97 260 GLY B N 1
ATOM 5367 C CA . GLY B 1 260 ? 22.359 -1.581 4.977 1 97 260 GLY B CA 1
ATOM 5368 C C . GLY B 1 260 ? 21.156 -2.336 4.434 1 97 260 GLY B C 1
ATOM 5369 O O . GLY B 1 260 ? 20.109 -2.406 5.086 1 97 260 GLY B O 1
ATOM 5370 N N . LEU B 1 261 ? 21.312 -2.918 3.275 1 97.56 261 LEU B N 1
ATOM 5371 C CA . LEU B 1 261 ? 20.25 -3.686 2.635 1 97.56 261 LEU B CA 1
ATOM 5372 C C . LEU B 1 261 ? 20.828 -4.871 1.868 1 97.56 261 LEU B C 1
ATOM 5374 O O . LEU B 1 261 ? 21.75 -4.711 1.068 1 97.56 261 LEU B O 1
ATOM 5378 N N . THR B 1 262 ? 20.344 -6.012 2.176 1 98.38 262 THR B N 1
ATOM 5379 C CA . THR B 1 262 ? 20.625 -7.219 1.413 1 98.38 262 THR B CA 1
ATOM 5380 C C . THR B 1 262 ? 19.375 -7.742 0.73 1 98.38 262 THR B C 1
ATOM 5382 O O . THR B 1 262 ? 18.406 -8.117 1.4 1 98.38 262 THR B O 1
ATOM 5385 N N . VAL B 1 263 ? 19.359 -7.711 -0.562 1 98.5 263 VAL B N 1
ATOM 5386 C CA . VAL B 1 263 ? 18.281 -8.273 -1.355 1 98.5 263 VAL B CA 1
ATOM 5387 C C . VAL B 1 263 ? 18.578 -9.734 -1.694 1 98.5 263 VAL B C 1
ATOM 5389 O O . VAL B 1 263 ? 19.625 -10.031 -2.279 1 98.5 263 VAL B O 1
ATOM 5392 N N . TRP B 1 264 ? 17.688 -10.602 -1.33 1 98.44 264 TRP B N 1
ATOM 5393 C CA . TRP B 1 264 ? 17.922 -12.031 -1.52 1 98.44 264 TRP B CA 1
ATOM 5394 C C . TRP B 1 264 ? 17.047 -12.586 -2.637 1 98.44 264 TRP B C 1
ATOM 5396 O O . TRP B 1 264 ? 15.859 -12.836 -2.434 1 98.44 264 TRP B O 1
ATOM 5406 N N . VAL B 1 265 ? 17.625 -12.758 -3.734 1 97.81 265 VAL B N 1
ATOM 5407 C CA . VAL B 1 265 ? 16.938 -13.336 -4.883 1 97.81 265 VAL B CA 1
ATOM 5408 C C . VAL B 1 265 ? 17.719 -14.531 -5.41 1 97.81 265 VAL B C 1
ATOM 5410 O O . VAL B 1 265 ? 17.844 -14.719 -6.621 1 97.81 265 VAL B O 1
ATOM 5413 N N . SER B 1 266 ? 18.312 -15.281 -4.477 1 93.5 266 SER B N 1
ATOM 5414 C CA . SER B 1 266 ? 19.234 -16.375 -4.785 1 93.5 266 SER B CA 1
ATOM 5415 C C . SER B 1 266 ? 18.531 -17.719 -4.641 1 93.5 266 SER B C 1
ATOM 5417 O O . SER B 1 266 ? 18.938 -18.547 -3.818 1 93.5 266 SER B O 1
ATOM 5419 N N . GLY B 1 267 ? 17.562 -18.047 -5.445 1 90.44 267 GLY B N 1
ATOM 5420 C CA . GLY B 1 267 ? 16.969 -19.375 -5.477 1 90.44 267 GLY B CA 1
ATOM 5421 C C . GLY B 1 267 ? 15.547 -19.422 -4.961 1 90.44 267 GLY B C 1
ATOM 5422 O O . GLY B 1 267 ? 15.148 -18.562 -4.16 1 90.44 267 GLY B O 1
ATOM 5423 N N . VAL B 1 268 ? 14.812 -20.438 -5.379 1 94.12 268 VAL B N 1
ATOM 5424 C CA . VAL B 1 268 ? 13.422 -20.625 -4.98 1 94.12 268 VAL B CA 1
ATOM 5425 C C . VAL B 1 268 ? 13.211 -22.078 -4.535 1 94.12 268 VAL B C 1
ATOM 5427 O O . VAL B 1 268 ? 14.039 -22.953 -4.824 1 94.12 268 VAL B O 1
ATOM 5430 N N . ARG B 1 269 ? 12.289 -22.297 -3.742 1 96 269 ARG B N 1
ATOM 5431 C CA . ARG B 1 269 ? 11.789 -23.609 -3.375 1 96 269 ARG B CA 1
ATOM 5432 C C . ARG B 1 269 ? 10.273 -23.688 -3.521 1 96 269 ARG B C 1
ATOM 5434 O O . ARG B 1 269 ? 9.586 -22.656 -3.416 1 96 269 ARG B O 1
ATOM 5441 N N . ALA B 1 270 ? 9.812 -24.875 -3.807 1 97.19 270 ALA B N 1
ATOM 5442 C CA . ALA B 1 270 ? 8.375 -25.031 -3.984 1 97.19 270 ALA B CA 1
ATOM 5443 C C . ALA B 1 270 ? 7.621 -24.688 -2.703 1 97.19 270 ALA B C 1
ATOM 5445 O O . ALA B 1 270 ? 8.086 -25 -1.601 1 97.19 270 ALA B O 1
ATOM 5446 N N . SER B 1 271 ? 6.5 -23.969 -2.863 1 96.75 271 SER B N 1
ATOM 5447 C CA . SER B 1 271 ? 5.613 -23.781 -1.717 1 96.75 271 SER B CA 1
ATOM 5448 C C . SER B 1 271 ? 5.172 -25.125 -1.147 1 96.75 271 SER B C 1
ATOM 5450 O O . SER B 1 271 ? 4.75 -26.016 -1.892 1 96.75 271 SER B O 1
ATOM 5452 N N . ALA B 1 272 ? 5.25 -25.25 0.12 1 94.88 272 ALA B N 1
ATOM 5453 C CA . ALA B 1 272 ? 4.953 -26.516 0.768 1 94.88 272 ALA B CA 1
ATOM 5454 C C . ALA B 1 272 ? 3.463 -26.656 1.052 1 94.88 272 ALA B C 1
ATOM 5456 O O . ALA B 1 272 ? 2.791 -25.672 1.376 1 94.88 272 ALA B O 1
ATOM 5457 N N . ILE B 1 273 ? 2.986 -27.797 0.89 1 95.88 273 ILE B N 1
ATOM 5458 C CA . ILE B 1 273 ? 1.63 -28.172 1.272 1 95.88 273 ILE B CA 1
ATOM 5459 C C . ILE B 1 273 ? 1.652 -29.516 1.998 1 95.88 273 ILE B C 1
ATOM 5461 O O . ILE B 1 273 ? 2.322 -30.453 1.56 1 95.88 273 ILE B O 1
ATOM 5465 N N . GLY B 1 274 ? 0.941 -29.625 3.156 1 96.69 274 GLY B N 1
ATOM 5466 C CA . GLY B 1 274 ? 0.924 -30.859 3.936 1 96.69 274 GLY B CA 1
ATOM 5467 C C . GLY B 1 274 ? -0.008 -31.906 3.369 1 96.69 274 GLY B C 1
ATOM 5468 O O . GLY B 1 274 ? -0.837 -31.609 2.508 1 96.69 274 GLY B O 1
ATOM 5469 N N . GLY B 1 275 ? 0.206 -33.219 3.795 1 97.31 275 GLY B N 1
ATOM 5470 C CA . GLY B 1 275 ? -0.761 -34.281 3.541 1 97.31 275 GLY B CA 1
ATOM 5471 C C . GLY B 1 275 ? -0.401 -35.125 2.348 1 97.31 275 GLY B C 1
ATOM 5472 O O . GLY B 1 275 ? -0.956 -36.219 2.17 1 97.31 275 GLY B O 1
ATOM 5473 N N . LEU B 1 276 ? 0.53 -34.719 1.523 1 97.44 276 LEU B N 1
ATOM 5474 C CA . LEU B 1 276 ? 0.977 -35.562 0.401 1 97.44 276 LEU B CA 1
ATOM 5475 C C . LEU B 1 276 ? 1.974 -36.594 0.862 1 97.44 276 LEU B C 1
ATOM 5477 O O . LEU B 1 276 ? 2.732 -36.375 1.808 1 97.44 276 LEU B O 1
ATOM 5481 N N . PRO B 1 277 ? 2.002 -37.719 0.177 1 96.44 277 PRO B N 1
ATOM 5482 C CA . PRO B 1 277 ? 3.023 -38.719 0.49 1 96.44 277 PRO B CA 1
ATOM 5483 C C . PRO B 1 277 ? 4.441 -38.219 0.244 1 96.44 277 PRO B C 1
ATOM 5485 O O . PRO B 1 277 ? 4.676 -37.469 -0.695 1 96.44 277 PRO B O 1
ATOM 5488 N N . THR B 1 278 ? 5.367 -38.719 1.084 1 95.62 278 THR B N 1
ATOM 5489 C CA . THR B 1 278 ? 6.766 -38.344 0.944 1 95.62 278 THR B CA 1
ATOM 5490 C C . THR B 1 278 ? 7.293 -38.719 -0.438 1 95.62 278 THR B C 1
ATOM 5492 O O . THR B 1 278 ? 8.125 -38 -1.007 1 95.62 278 THR B O 1
ATOM 5495 N N . ALA B 1 279 ? 6.77 -39.781 -0.996 1 95.94 279 ALA B N 1
ATOM 5496 C CA . ALA B 1 279 ? 7.215 -40.281 -2.293 1 95.94 279 ALA B CA 1
ATOM 5497 C C . ALA B 1 279 ? 6.801 -39.344 -3.42 1 95.94 279 ALA B C 1
ATOM 5499 O O . ALA B 1 279 ? 7.312 -39.438 -4.535 1 95.94 279 ALA B O 1
ATOM 5500 N N . SER B 1 280 ? 5.91 -38.438 -3.102 1 97.44 280 SER B N 1
ATOM 5501 C CA . SER B 1 280 ? 5.414 -37.5 -4.098 1 97.44 280 SER B CA 1
ATOM 5502 C C . SER B 1 280 ? 6.262 -36.219 -4.121 1 97.44 280 SER B C 1
ATOM 5504 O O . SER B 1 280 ? 6.027 -35.312 -4.938 1 97.44 280 SER B O 1
ATOM 5506 N N . ILE B 1 281 ? 7.219 -36.094 -3.275 1 97.38 281 ILE B N 1
ATOM 5507 C CA . ILE B 1 281 ? 7.996 -34.875 -3.135 1 97.38 281 ILE B CA 1
ATOM 5508 C C . ILE B 1 281 ? 9.414 -35.094 -3.66 1 97.38 281 ILE B C 1
ATOM 5510 O O . ILE B 1 281 ? 10.094 -36.031 -3.252 1 97.38 281 ILE B O 1
ATOM 5514 N N . GLY B 1 282 ? 9.781 -34.281 -4.59 1 94.44 282 GLY B N 1
ATOM 5515 C CA . GLY B 1 282 ? 11.102 -34.375 -5.18 1 94.44 282 GLY B CA 1
ATOM 5516 C C . GLY B 1 282 ? 12.055 -33.281 -4.695 1 94.44 282 GLY B C 1
ATOM 5517 O O . GLY B 1 282 ? 11.93 -32.812 -3.57 1 94.44 282 GLY B O 1
ATOM 5518 N N . HIS B 1 283 ? 13.016 -33.031 -5.52 1 90.5 283 HIS B N 1
ATOM 5519 C CA . HIS B 1 283 ? 14.062 -32.062 -5.199 1 90.5 283 HIS B CA 1
ATOM 5520 C C . HIS B 1 283 ? 13.477 -30.688 -4.984 1 90.5 283 HIS B C 1
ATOM 5522 O O . HIS B 1 283 ? 12.555 -30.266 -5.695 1 90.5 283 HIS B O 1
ATOM 5528 N N . ALA B 1 284 ? 14.047 -29.969 -3.988 1 90.25 284 ALA B N 1
ATOM 5529 C CA . ALA B 1 284 ? 13.672 -28.594 -3.652 1 90.25 284 ALA B CA 1
ATOM 5530 C C . ALA B 1 284 ? 12.195 -28.5 -3.289 1 90.25 284 ALA B C 1
ATOM 5532 O O . ALA B 1 284 ? 11.555 -27.469 -3.52 1 90.25 284 ALA B O 1
ATOM 5533 N N . GLY B 1 285 ? 11.594 -29.656 -2.891 1 94.69 285 GLY B N 1
ATOM 5534 C CA . GLY B 1 285 ? 10.219 -29.688 -2.406 1 94.69 285 GLY B CA 1
ATOM 5535 C C . GLY B 1 285 ? 9.195 -29.734 -3.521 1 94.69 285 GLY B C 1
ATOM 5536 O O . GLY B 1 285 ? 7.988 -29.641 -3.27 1 94.69 285 GLY B O 1
ATOM 5537 N N . ARG B 1 286 ? 9.648 -29.875 -4.719 1 97.94 286 ARG B N 1
ATOM 5538 C CA . ARG B 1 286 ? 8.711 -29.875 -5.84 1 97.94 286 ARG B CA 1
ATOM 5539 C C . ARG B 1 286 ? 7.914 -31.172 -5.879 1 97.94 286 ARG B C 1
ATOM 5541 O O . ARG B 1 286 ? 8.445 -32.25 -5.562 1 97.94 286 ARG B O 1
ATOM 5548 N N . ILE B 1 287 ? 6.719 -31.078 -6.301 1 98.56 287 ILE B N 1
ATOM 5549 C CA . ILE B 1 287 ? 5.812 -32.219 -6.344 1 98.56 287 ILE B CA 1
ATOM 5550 C C . ILE B 1 287 ? 6.051 -33 -7.629 1 98.56 287 ILE B C 1
ATOM 5552 O O . ILE B 1 287 ? 5.996 -32.469 -8.727 1 98.56 287 ILE B O 1
ATOM 5556 N N . LEU B 1 288 ? 6.281 -34.312 -7.469 1 98.5 288 LEU B N 1
ATOM 5557 C CA . LEU B 1 288 ? 6.559 -35.188 -8.609 1 98.5 288 LEU B CA 1
ATOM 5558 C C . LEU B 1 288 ? 5.273 -35.531 -9.344 1 98.5 288 LEU B C 1
ATOM 5560 O O . LEU B 1 288 ? 4.289 -35.938 -8.719 1 98.5 288 LEU B O 1
ATOM 5564 N N . THR B 1 289 ? 5.312 -35.375 -10.648 1 98.5 289 THR B N 1
ATOM 5565 C CA . THR B 1 289 ? 4.156 -35.719 -11.477 1 98.5 289 THR B CA 1
ATOM 5566 C C . THR B 1 289 ? 4.582 -36.562 -12.68 1 98.5 289 THR B C 1
ATOM 5568 O O . THR B 1 289 ? 5.766 -36.625 -13.016 1 98.5 289 THR B O 1
ATOM 5571 N N . ASP B 1 290 ? 3.598 -37.25 -13.242 1 97.88 290 ASP B N 1
ATOM 5572 C CA . ASP B 1 290 ? 3.844 -37.906 -14.516 1 97.88 290 ASP B CA 1
ATOM 5573 C C . ASP B 1 290 ? 3.727 -36.938 -15.68 1 97.88 290 ASP B C 1
ATOM 5575 O O . ASP B 1 290 ? 3.633 -35.719 -15.469 1 97.88 290 ASP B O 1
ATOM 5579 N N . ARG B 1 291 ? 3.689 -37.375 -16.891 1 97.69 291 ARG B N 1
ATOM 5580 C CA . ARG B 1 291 ? 3.701 -36.562 -18.094 1 97.69 291 ARG B CA 1
ATOM 5581 C C . ARG B 1 291 ? 2.342 -35.906 -18.328 1 97.69 291 ARG B C 1
ATOM 5583 O O . ARG B 1 291 ? 2.189 -35.062 -19.219 1 97.69 291 ARG B O 1
ATOM 5590 N N . TYR B 1 292 ? 1.403 -36.25 -17.516 1 98.25 292 TYR B N 1
ATOM 5591 C CA . TYR B 1 292 ? 0.074 -35.656 -17.594 1 98.25 292 TYR B CA 1
ATOM 5592 C C . TYR B 1 292 ? -0.169 -34.688 -16.438 1 98.25 292 TYR B C 1
ATOM 5594 O O . TYR B 1 292 ? -1.299 -34.25 -16.219 1 98.25 292 TYR B O 1
ATOM 5602 N N . CYS B 1 293 ? 0.857 -34.406 -15.672 1 98.69 293 CYS B N 1
ATOM 5603 C CA . CYS B 1 293 ? 0.891 -33.5 -14.531 1 98.69 293 CYS B CA 1
ATOM 5604 C C . CYS B 1 293 ? 0.109 -34.062 -13.352 1 98.69 293 CYS B C 1
ATOM 5606 O O . CYS B 1 293 ? -0.376 -33.312 -12.5 1 98.69 293 CYS B O 1
ATOM 5608 N N . ARG B 1 294 ? -0.097 -35.406 -13.32 1 98.56 294 ARG B N 1
ATOM 5609 C CA . ARG B 1 294 ? -0.74 -36.094 -12.195 1 98.56 294 ARG B CA 1
ATOM 5610 C C . ARG B 1 294 ? 0.261 -36.375 -11.078 1 98.56 294 ARG B C 1
ATOM 5612 O O . ARG B 1 294 ? 1.358 -36.875 -11.336 1 98.56 294 ARG B O 1
ATOM 5619 N N . VAL B 1 295 ? -0.125 -36 -9.891 1 98.69 295 VAL B N 1
ATOM 5620 C CA . VAL B 1 295 ? 0.76 -36.219 -8.75 1 98.69 295 VAL B CA 1
ATOM 5621 C C . VAL B 1 295 ? 0.995 -37.719 -8.539 1 98.69 295 VAL B C 1
ATOM 5623 O O . VAL B 1 295 ? 0.047 -38.5 -8.531 1 98.69 295 VAL B O 1
ATOM 5626 N N . LYS B 1 296 ? 2.215 -38.062 -8.352 1 97.25 296 LYS B N 1
ATOM 5627 C CA . LYS B 1 296 ? 2.584 -39.469 -8.18 1 97.25 296 LYS B CA 1
ATOM 5628 C C . LYS B 1 296 ? 1.947 -40.062 -6.926 1 97.25 296 LYS B C 1
ATOM 5630 O O . LYS B 1 296 ? 2.107 -39.531 -5.828 1 97.25 296 LYS B O 1
ATOM 5635 N N . GLY B 1 297 ? 1.183 -41.094 -7.141 1 95.69 297 GLY B N 1
ATOM 5636 C CA . GLY B 1 297 ? 0.661 -41.844 -6.016 1 95.69 297 GLY B CA 1
ATOM 5637 C C . GLY B 1 297 ? -0.627 -41.281 -5.453 1 95.69 297 GLY B C 1
ATOM 5638 O O . GLY B 1 297 ? -1.167 -41.812 -4.473 1 95.69 297 GLY B O 1
ATOM 5639 N N . VAL B 1 298 ? -1.13 -40.25 -6.008 1 97.5 298 VAL B N 1
ATOM 5640 C CA . VAL B 1 298 ? -2.33 -39.625 -5.465 1 97.5 298 VAL B CA 1
ATOM 5641 C C . VAL B 1 298 ? -3.359 -39.438 -6.574 1 97.5 298 VAL B C 1
ATOM 5643 O O . VAL B 1 298 ? -3.213 -38.531 -7.414 1 97.5 298 VAL B O 1
ATOM 5646 N N . PRO B 1 299 ? -4.406 -40.156 -6.562 1 96.25 299 PRO B N 1
ATOM 5647 C CA . PRO B 1 299 ? -5.402 -40.062 -7.633 1 96.25 299 PRO B CA 1
ATOM 5648 C C . PRO B 1 299 ? -6.125 -38.719 -7.656 1 96.25 299 PRO B C 1
ATOM 5650 O O . PRO B 1 299 ? -6.375 -38.125 -6.598 1 96.25 299 PRO B O 1
ATOM 5653 N N . ASN B 1 300 ? -6.406 -38.188 -8.797 1 97.5 300 ASN B N 1
ATOM 5654 C CA . ASN B 1 300 ? -7.242 -37 -9.062 1 97.5 300 ASN B CA 1
ATOM 5655 C C . ASN B 1 300 ? -6.59 -35.719 -8.555 1 97.5 300 ASN B C 1
ATOM 5657 O O . ASN B 1 300 ? -7.262 -34.719 -8.383 1 97.5 300 ASN B O 1
ATOM 5661 N N . VAL B 1 301 ? -5.293 -35.812 -8.289 1 98.75 301 VAL B N 1
ATOM 5662 C CA . VAL B 1 301 ? -4.539 -34.625 -7.867 1 98.75 301 VAL B CA 1
ATOM 5663 C C . VAL B 1 301 ? -3.457 -34.312 -8.898 1 98.75 301 VAL B C 1
ATOM 5665 O O . VAL B 1 301 ? -2.715 -35.219 -9.32 1 98.75 301 VAL B O 1
ATOM 5668 N N . TYR B 1 302 ? -3.4 -33.094 -9.328 1 98.88 302 TYR B N 1
ATOM 5669 C CA . TYR B 1 302 ? -2.432 -32.594 -10.289 1 98.88 302 TYR B CA 1
ATOM 5670 C C . TYR B 1 302 ? -1.562 -31.5 -9.664 1 98.88 302 TYR B C 1
ATOM 5672 O O . TYR B 1 302 ? -1.93 -30.906 -8.641 1 98.88 302 TYR B O 1
ATOM 5680 N N . ALA B 1 303 ? -0.394 -31.25 -10.195 1 98.88 303 ALA B N 1
ATOM 5681 C CA . ALA B 1 303 ? 0.472 -30.141 -9.82 1 98.88 303 ALA B CA 1
ATOM 5682 C C . ALA B 1 303 ? 1.084 -29.484 -11.055 1 98.88 303 ALA B C 1
ATOM 5684 O O . ALA B 1 303 ? 1.462 -30.172 -12.008 1 98.88 303 ALA B O 1
ATOM 5685 N N . VAL B 1 304 ? 1.16 -28.172 -11.047 1 98.75 304 VAL B N 1
ATOM 5686 C CA . VAL B 1 304 ? 1.646 -27.438 -12.203 1 98.75 304 VAL B CA 1
ATOM 5687 C C . VAL B 1 304 ? 2.51 -26.266 -11.742 1 98.75 304 VAL B C 1
ATOM 5689 O O . VAL B 1 304 ? 2.48 -25.891 -10.57 1 98.75 304 VAL B O 1
ATOM 5692 N N . GLY B 1 305 ? 3.281 -25.719 -12.68 1 98.12 305 GLY B N 1
ATOM 5693 C CA . GLY B 1 305 ? 4.09 -24.531 -12.43 1 98.12 305 GLY B CA 1
ATOM 5694 C C . GLY B 1 305 ? 5.316 -24.828 -11.586 1 98.12 305 GLY B C 1
ATOM 5695 O O . GLY B 1 305 ? 5.859 -25.922 -11.625 1 98.12 305 GLY B O 1
ATOM 5696 N N . ASP B 1 306 ? 5.711 -23.781 -10.891 1 97.56 306 ASP B N 1
ATOM 5697 C CA . ASP B 1 306 ? 6.957 -23.844 -10.133 1 97.56 306 ASP B CA 1
ATOM 5698 C C . ASP B 1 306 ? 6.867 -24.875 -9.016 1 97.56 306 ASP B C 1
ATOM 5700 O O . ASP B 1 306 ? 7.887 -25.297 -8.469 1 97.56 306 ASP B O 1
ATOM 5704 N N . GLN B 1 307 ? 5.715 -25.266 -8.695 1 98.44 307 GLN B N 1
ATOM 5705 C CA . GLN B 1 307 ? 5.523 -26.188 -7.582 1 98.44 307 GLN B CA 1
ATOM 5706 C C . GLN B 1 307 ? 5.742 -27.641 -8.023 1 98.44 307 GLN B C 1
ATOM 5708 O O . GLN B 1 307 ? 5.867 -28.531 -7.188 1 98.44 307 GLN B O 1
ATOM 5713 N N . SER B 1 308 ? 5.863 -27.891 -9.297 1 98.12 308 SER B N 1
ATOM 5714 C CA . SER B 1 308 ? 5.82 -29.266 -9.805 1 98.12 308 SER B CA 1
ATOM 5715 C C . SER B 1 308 ? 7.109 -29.625 -10.539 1 98.12 308 SER B C 1
ATOM 5717 O O . SER B 1 308 ? 7.836 -28.734 -11 1 98.12 308 SER B O 1
ATOM 5719 N N . LEU B 1 309 ? 7.445 -30.844 -10.531 1 97.94 309 LEU B N 1
ATOM 5720 C CA . LEU B 1 309 ? 8.5 -31.469 -11.328 1 97.94 309 LEU B CA 1
ATOM 5721 C C . LEU B 1 309 ? 7.945 -32.625 -12.148 1 97.94 309 LEU B C 1
ATOM 5723 O O . LEU B 1 309 ? 7.602 -33.688 -11.594 1 97.94 309 LEU B O 1
ATOM 5727 N N . VAL B 1 310 ? 7.836 -32.438 -13.445 1 97.75 310 VAL B N 1
ATOM 5728 C CA . VAL B 1 310 ? 7.312 -33.469 -14.336 1 97.75 310 VAL B CA 1
ATOM 5729 C C . VAL B 1 310 ? 8.406 -34.469 -14.648 1 97.75 310 VAL B C 1
ATOM 5731 O O . VAL B 1 310 ? 9.461 -34.125 -15.188 1 97.75 310 VAL B O 1
ATOM 5734 N N . GLU B 1 311 ? 8.148 -35.656 -14.367 1 96.06 311 GLU B N 1
ATOM 5735 C CA . GLU B 1 311 ? 9.102 -36.719 -14.648 1 96.06 311 GLU B CA 1
ATOM 5736 C C . GLU B 1 311 ? 8.859 -37.312 -16.031 1 96.06 311 GLU B C 1
ATOM 5738 O O . GLU B 1 311 ? 7.77 -37.219 -16.578 1 96.06 311 GLU B O 1
ATOM 5743 N N . GLY B 1 312 ? 9.883 -37.906 -16.547 1 93.88 312 GLY B N 1
ATOM 5744 C CA . GLY B 1 312 ? 9.734 -38.719 -17.734 1 93.88 312 GLY B CA 1
ATOM 5745 C C . GLY B 1 312 ? 9.93 -37.938 -19.016 1 93.88 312 GLY B C 1
ATOM 5746 O O . GLY B 1 312 ? 9.75 -38.469 -20.109 1 93.88 312 GLY B O 1
ATOM 5747 N N . ASP B 1 313 ? 10.141 -36.688 -18.906 1 94.5 313 ASP B N 1
ATOM 5748 C CA . ASP B 1 313 ? 10.484 -35.906 -20.109 1 94.5 313 ASP B CA 1
ATOM 5749 C C . ASP B 1 313 ? 11.977 -36 -20.406 1 94.5 313 ASP B C 1
ATOM 5751 O O . ASP B 1 313 ? 12.805 -35.469 -19.672 1 94.5 313 ASP B O 1
ATOM 5755 N N . GLU B 1 314 ? 12.359 -36.625 -21.453 1 94.44 314 GLU B N 1
ATOM 5756 C CA . GLU B 1 314 ? 13.75 -36.875 -21.812 1 94.44 314 GLU B CA 1
ATOM 5757 C C . GLU B 1 314 ? 14.5 -35.562 -22.062 1 94.44 314 GLU B C 1
ATOM 5759 O O . GLU B 1 314 ? 15.703 -35.469 -21.812 1 94.44 314 GLU B O 1
ATOM 5764 N N . ALA B 1 315 ? 13.797 -34.594 -22.547 1 92.88 315 ALA B N 1
ATOM 5765 C CA . ALA B 1 315 ? 14.414 -33.312 -22.828 1 92.88 315 ALA B CA 1
ATOM 5766 C C . ALA B 1 315 ? 14.695 -32.531 -21.547 1 92.88 315 ALA B C 1
ATOM 5768 O O . ALA B 1 315 ? 15.531 -31.641 -21.531 1 92.88 315 ALA B O 1
ATOM 5769 N N . TYR B 1 316 ? 14.023 -32.906 -20.531 1 94.38 316 TYR B N 1
ATOM 5770 C CA . TYR B 1 316 ? 14.172 -32.25 -19.234 1 94.38 316 TYR B CA 1
ATOM 5771 C C . TYR B 1 316 ? 14.25 -33.281 -18.109 1 94.38 316 TYR B C 1
ATOM 5773 O O . TYR B 1 316 ? 13.383 -33.312 -17.234 1 94.38 316 TYR B O 1
ATOM 5781 N N . PRO B 1 317 ? 15.305 -34.031 -18.031 1 92.12 317 PRO B N 1
ATOM 5782 C CA . PRO B 1 317 ? 15.406 -35.156 -17.094 1 92.12 317 PRO B CA 1
ATOM 5783 C C . PRO B 1 317 ? 15.383 -34.688 -15.641 1 92.12 317 PRO B C 1
ATOM 5785 O O . PRO B 1 317 ? 15.008 -35.469 -14.758 1 92.12 317 PRO B O 1
ATOM 5788 N N . LEU B 1 318 ? 15.766 -33.469 -15.375 1 90.38 318 LEU B N 1
ATOM 5789 C CA . LEU B 1 318 ? 15.797 -32.969 -14 1 90.38 318 LEU B CA 1
ATOM 5790 C C . LEU B 1 318 ? 14.633 -32.031 -13.734 1 90.38 318 LEU B C 1
ATOM 5792 O O . LEU B 1 318 ? 14.664 -31.25 -12.773 1 90.38 318 LEU B O 1
ATOM 5796 N N . GLY B 1 319 ? 13.656 -32.094 -14.602 1 92.88 319 GLY B N 1
ATOM 5797 C CA . GLY B 1 319 ? 12.5 -31.25 -14.461 1 92.88 319 GLY B CA 1
ATOM 5798 C C . GLY B 1 319 ? 12.555 -30.016 -15.352 1 92.88 319 GLY B C 1
ATOM 5799 O O . GLY B 1 319 ? 13.641 -29.609 -15.789 1 92.88 319 GLY B O 1
ATOM 5800 N N . HIS B 1 320 ? 11.438 -29.469 -15.609 1 94.94 320 HIS B N 1
ATOM 5801 C CA . HIS B 1 320 ? 11.336 -28.281 -16.438 1 94.94 320 HIS B CA 1
ATOM 5802 C C . HIS B 1 320 ? 11.734 -27.031 -15.656 1 94.94 320 HIS B C 1
ATOM 5804 O O . HIS B 1 320 ? 11.617 -27 -14.43 1 94.94 320 HIS B O 1
ATOM 5810 N N . PRO B 1 321 ? 12.242 -26 -16.406 1 92.31 321 PRO B N 1
ATOM 5811 C CA . PRO B 1 321 ? 12.57 -24.75 -15.719 1 92.31 321 PRO B CA 1
ATOM 5812 C C . PRO B 1 321 ? 11.352 -24.094 -15.078 1 92.31 321 PRO B C 1
ATOM 5814 O O . PRO B 1 321 ? 10.227 -24.266 -15.555 1 92.31 321 PRO B O 1
ATOM 5817 N N . GLN B 1 322 ? 11.523 -23.406 -14.031 1 93.56 322 GLN B N 1
ATOM 5818 C CA . GLN B 1 322 ? 10.453 -22.734 -13.328 1 93.56 322 GLN B CA 1
ATOM 5819 C C . GLN B 1 322 ? 10.188 -21.344 -13.922 1 93.56 322 GLN B C 1
ATOM 5821 O O . GLN B 1 322 ? 10.57 -20.328 -13.344 1 93.56 322 GLN B O 1
ATOM 5826 N N . LEU B 1 323 ? 9.57 -21.344 -15.102 1 92.25 323 LEU B N 1
ATOM 5827 C CA . LEU B 1 323 ? 9.266 -20.172 -15.906 1 92.25 323 LEU B CA 1
ATOM 5828 C C . LEU B 1 323 ? 7.762 -20.016 -16.094 1 92.25 323 LEU B C 1
ATOM 5830 O O . LEU B 1 323 ? 7.016 -20.984 -16.031 1 92.25 323 LEU B O 1
ATOM 5834 N N . ALA B 1 324 ? 7.383 -18.781 -16.391 1 92 324 ALA B N 1
ATOM 5835 C CA . ALA B 1 324 ? 5.977 -18.469 -16.625 1 92 324 ALA B CA 1
ATOM 5836 C C . ALA B 1 324 ? 5.41 -19.312 -17.766 1 92 324 ALA B C 1
ATOM 5838 O O . ALA B 1 324 ? 4.305 -19.844 -17.656 1 92 324 ALA B O 1
ATOM 5839 N N . GLN B 1 325 ? 6.164 -19.516 -18.797 1 91.81 325 GLN B N 1
ATOM 5840 C CA . GLN B 1 325 ? 5.691 -20.25 -19.969 1 91.81 325 GLN B CA 1
ATOM 5841 C C . GLN B 1 325 ? 5.457 -21.719 -19.641 1 91.81 325 GLN B C 1
ATOM 5843 O O . GLN B 1 325 ? 4.504 -22.328 -20.125 1 91.81 325 GLN B O 1
ATOM 5848 N N . VAL B 1 326 ? 6.32 -22.281 -18.875 1 96.44 326 VAL B N 1
ATOM 5849 C CA . VAL B 1 326 ? 6.148 -23.672 -18.469 1 96.44 326 VAL B CA 1
ATOM 5850 C C . VAL B 1 326 ? 4.867 -23.812 -17.656 1 96.44 326 VAL B C 1
ATOM 5852 O O . VAL B 1 326 ? 4.055 -24.703 -17.906 1 96.44 326 VAL B O 1
ATOM 5855 N N . ALA B 1 327 ? 4.715 -22.891 -16.734 1 97.25 327 ALA B N 1
ATOM 5856 C CA . ALA B 1 327 ? 3.539 -22.906 -15.867 1 97.25 327 ALA B CA 1
ATOM 5857 C C . ALA B 1 327 ? 2.254 -22.812 -16.688 1 97.25 327 ALA B C 1
ATOM 5859 O O . ALA B 1 327 ? 1.32 -23.594 -16.484 1 97.25 327 ALA B O 1
ATOM 5860 N N . MET B 1 328 ? 2.223 -21.922 -17.625 1 96.38 328 MET B N 1
ATOM 5861 C CA . MET B 1 328 ? 1.037 -21.703 -18.453 1 96.38 328 MET B CA 1
ATOM 5862 C C . MET B 1 328 ? 0.73 -22.938 -19.297 1 96.38 328 MET B C 1
ATOM 5864 O O . MET B 1 328 ? -0.427 -23.344 -19.422 1 96.38 328 MET B O 1
ATOM 5868 N N . GLN B 1 329 ? 1.729 -23.5 -19.875 1 97.69 329 GLN B N 1
ATOM 5869 C CA . GLN B 1 329 ? 1.537 -24.641 -20.766 1 97.69 329 GLN B CA 1
ATOM 5870 C C . GLN B 1 329 ? 1.121 -25.875 -19.969 1 97.69 329 GLN B C 1
ATOM 5872 O O . GLN B 1 329 ? 0.292 -26.672 -20.438 1 97.69 329 GLN B O 1
ATOM 5877 N N . GLN B 1 330 ? 1.718 -26.047 -18.828 1 98.62 330 GLN B N 1
ATOM 5878 C CA . GLN B 1 330 ? 1.288 -27.141 -17.969 1 98.62 330 GLN B CA 1
ATOM 5879 C C . GLN B 1 330 ? -0.174 -26.984 -17.562 1 98.62 330 GLN B C 1
ATOM 5881 O O . GLN B 1 330 ? -0.943 -27.938 -17.594 1 98.62 330 GLN B O 1
ATOM 5886 N N . ALA B 1 331 ? -0.527 -25.75 -17.188 1 98.56 331 ALA B N 1
ATOM 5887 C CA . ALA B 1 331 ? -1.908 -25.453 -16.812 1 98.56 331 ALA B CA 1
ATOM 5888 C C . ALA B 1 331 ? -2.867 -25.781 -17.953 1 98.56 331 ALA B C 1
ATOM 5890 O O . ALA B 1 331 ? -3.9 -26.422 -17.734 1 98.56 331 ALA B O 1
ATOM 5891 N N . ALA B 1 332 ? -2.502 -25.375 -19.125 1 98.19 332 ALA B N 1
ATOM 5892 C CA . ALA B 1 332 ? -3.324 -25.656 -20.312 1 98.19 332 ALA B CA 1
ATOM 5893 C C . ALA B 1 332 ? -3.459 -27.156 -20.531 1 98.19 332 ALA B C 1
ATOM 5895 O O . ALA B 1 332 ? -4.551 -27.641 -20.844 1 98.19 332 ALA B O 1
ATOM 5896 N N . THR B 1 333 ? -2.393 -27.844 -20.391 1 98.56 333 THR B N 1
ATOM 5897 C CA . THR B 1 333 ? -2.396 -29.281 -20.562 1 98.56 333 THR B CA 1
ATOM 5898 C C . THR B 1 333 ? -3.381 -29.938 -19.609 1 98.56 333 THR B C 1
ATOM 5900 O O . THR B 1 333 ? -4.211 -30.75 -20.016 1 98.56 333 THR B O 1
ATOM 5903 N N . VAL B 1 334 ? -3.318 -29.594 -18.344 1 98.81 334 VAL B N 1
ATOM 5904 C CA . VAL B 1 334 ? -4.199 -30.172 -17.328 1 98.81 334 VAL B CA 1
ATOM 5905 C C . VAL B 1 334 ? -5.652 -29.828 -17.656 1 98.81 334 VAL B C 1
ATOM 5907 O O . VAL B 1 334 ? -6.527 -30.688 -17.625 1 98.81 334 VAL B O 1
ATOM 5910 N N . ALA B 1 335 ? -5.926 -28.578 -17.984 1 98.69 335 ALA B N 1
ATOM 5911 C CA . ALA B 1 335 ? -7.281 -28.141 -18.281 1 98.69 335 ALA B CA 1
ATOM 5912 C C . ALA B 1 335 ? -7.863 -28.906 -19.469 1 98.69 335 ALA B C 1
ATOM 5914 O O . ALA B 1 335 ? -8.992 -29.391 -19.406 1 98.69 335 ALA B O 1
ATOM 5915 N N . HIS B 1 336 ? -7.102 -29.031 -20.5 1 98.31 336 HIS B N 1
ATOM 5916 C CA . HIS B 1 336 ? -7.562 -29.734 -21.703 1 98.31 336 HIS B CA 1
ATOM 5917 C C . HIS B 1 336 ? -7.758 -31.219 -21.422 1 98.31 336 HIS B C 1
ATOM 5919 O O . HIS B 1 336 ? -8.727 -31.812 -21.906 1 98.31 336 HIS B O 1
ATOM 5925 N N . ASN B 1 337 ? -6.883 -31.797 -20.688 1 98.5 337 ASN B N 1
ATOM 5926 C CA . ASN B 1 337 ? -7 -33.219 -20.359 1 98.5 337 ASN B CA 1
ATOM 5927 C C . ASN B 1 337 ? -8.219 -33.5 -19.5 1 98.5 337 ASN B C 1
ATOM 5929 O O . ASN B 1 337 ? -8.883 -34.531 -19.656 1 98.5 337 ASN B O 1
ATOM 5933 N N . LEU B 1 338 ? -8.516 -32.625 -18.516 1 98.25 338 LEU B N 1
ATOM 5934 C CA . LEU B 1 338 ? -9.727 -32.781 -17.734 1 98.25 338 LEU B CA 1
ATOM 5935 C C . LEU B 1 338 ? -10.969 -32.688 -18.609 1 98.25 338 LEU B C 1
ATOM 5937 O O . LEU B 1 338 ? -11.906 -33.469 -18.438 1 98.25 338 LEU B O 1
ATOM 5941 N N . SER B 1 339 ? -10.922 -31.812 -19.547 1 97 339 SER B N 1
ATOM 5942 C CA . SER B 1 339 ? -12.023 -31.703 -20.5 1 97 339 SER B CA 1
ATOM 5943 C C . SER B 1 339 ? -12.141 -32.969 -21.359 1 97 339 SER B C 1
ATOM 5945 O O . SER B 1 339 ? -13.25 -33.469 -21.578 1 97 339 SER B O 1
ATOM 5947 N N . ARG B 1 340 ? -11.031 -33.5 -21.797 1 97.25 340 ARG B N 1
ATOM 5948 C CA . ARG B 1 340 ? -11.016 -34.719 -22.578 1 97.25 340 ARG B CA 1
ATOM 5949 C C . ARG B 1 340 ? -11.594 -35.875 -21.766 1 97.25 340 ARG B C 1
ATOM 5951 O O . ARG B 1 340 ? -12.344 -36.688 -22.297 1 97.25 340 ARG B O 1
ATOM 5958 N N . ARG B 1 341 ? -11.227 -35.906 -20.578 1 95.25 341 ARG B N 1
ATOM 5959 C CA . ARG B 1 341 ? -11.734 -36.938 -19.688 1 95.25 341 ARG B CA 1
ATOM 5960 C C . ARG B 1 341 ? -13.258 -36.875 -19.594 1 95.25 341 ARG B C 1
ATOM 5962 O O . ARG B 1 341 ? -13.922 -37.938 -19.594 1 95.25 341 ARG B O 1
ATOM 5969 N N . LEU B 1 342 ? -13.82 -35.719 -19.5 1 92.56 342 LEU B N 1
ATOM 5970 C CA . LEU B 1 342 ? -15.266 -35.531 -19.469 1 92.56 342 LEU B CA 1
ATOM 5971 C C . LEU B 1 342 ? -15.906 -36.094 -20.734 1 92.56 342 LEU B C 1
ATOM 5973 O O . LEU B 1 342 ? -17.031 -36.594 -20.703 1 92.56 342 LEU B O 1
ATOM 5977 N N . GLU B 1 343 ? -15.164 -36.031 -21.781 1 94.31 343 GLU B N 1
ATOM 5978 C CA . GLU B 1 343 ? -15.688 -36.406 -23.094 1 94.31 343 GLU B CA 1
ATOM 5979 C C . GLU B 1 343 ? -15.312 -37.844 -23.422 1 94.31 343 GLU B C 1
ATOM 5981 O O . GLU B 1 343 ? -15.695 -38.375 -24.484 1 94.31 343 GLU B O 1
ATOM 5986 N N . GLY B 1 344 ? -14.57 -38.438 -22.656 1 94.69 344 GLY B N 1
ATOM 5987 C CA . GLY B 1 344 ? -14.148 -39.812 -22.922 1 94.69 344 GLY B CA 1
ATOM 5988 C C . GLY B 1 344 ? -13.047 -39.906 -23.953 1 94.69 344 GLY B C 1
ATOM 5989 O O . GLY B 1 344 ? -12.914 -40.906 -24.641 1 94.69 344 GLY B O 1
ATOM 5990 N N . ARG B 1 345 ? -12.352 -38.844 -24.094 1 97.31 345 ARG B N 1
ATOM 5991 C CA . ARG B 1 345 ? -11.25 -38.812 -25.047 1 97.31 345 ARG B CA 1
ATOM 5992 C C . ARG B 1 345 ? -9.922 -39.094 -24.359 1 97.31 345 ARG B C 1
ATOM 5994 O O . ARG B 1 345 ? -9.797 -38.906 -23.141 1 97.31 345 ARG B O 1
ATOM 6001 N N . ALA B 1 346 ? -8.961 -39.438 -25.141 1 97.5 346 ALA B N 1
ATOM 6002 C CA . ALA B 1 346 ? -7.641 -39.75 -24.609 1 97.5 346 ALA B CA 1
ATOM 6003 C C . ALA B 1 346 ? -6.91 -38.469 -24.172 1 97.5 346 ALA B C 1
ATOM 6005 O O . ALA B 1 346 ? -6.961 -37.469 -24.859 1 97.5 346 ALA B O 1
ATOM 6006 N N . GLU B 1 347 ? -6.258 -38.562 -23.062 1 97.69 347 GLU B N 1
ATOM 6007 C CA . GLU B 1 347 ? -5.441 -37.469 -22.562 1 97.69 347 GLU B CA 1
ATOM 6008 C C . GLU B 1 347 ? -4.156 -37.312 -23.375 1 97.69 347 GLU B C 1
ATOM 6010 O O . GLU B 1 347 ? -3.74 -38.25 -24.062 1 97.69 347 GLU B O 1
ATOM 6015 N N . GLN B 1 348 ? -3.576 -36.156 -23.359 1 97.75 348 GLN B N 1
ATOM 6016 C CA . GLN B 1 348 ? -2.322 -35.875 -24.047 1 97.75 348 GLN B CA 1
ATOM 6017 C C . GLN B 1 348 ? -1.224 -35.5 -23.062 1 97.75 348 GLN B C 1
ATOM 6019 O O . GLN B 1 348 ? -1.462 -34.75 -22.109 1 97.75 348 GLN B O 1
ATOM 6024 N N . PRO B 1 349 ? -0.028 -36.062 -23.266 1 97.56 349 PRO B N 1
ATOM 6025 C CA . PRO B 1 349 ? 1.071 -35.719 -22.359 1 97.56 349 PRO B CA 1
ATOM 6026 C C . PRO B 1 349 ? 1.582 -34.312 -22.531 1 97.56 349 PRO B C 1
ATOM 6028 O O . PRO B 1 349 ? 1.471 -33.719 -23.625 1 97.56 349 PRO B O 1
ATOM 6031 N N . PHE B 1 350 ? 2.15 -33.781 -21.484 1 98 350 PHE B N 1
ATOM 6032 C CA . PHE B 1 350 ? 2.738 -32.469 -21.5 1 98 350 PHE B CA 1
ATOM 6033 C C . PHE B 1 350 ? 4.027 -32.438 -22.312 1 98 350 PHE B C 1
ATOM 6035 O O . PHE B 1 350 ? 4.875 -33.312 -22.141 1 98 350 PHE B O 1
ATOM 6042 N N . SER B 1 351 ? 4.191 -31.5 -23.203 1 95.19 351 SER B N 1
ATOM 6043 C CA . SER B 1 351 ? 5.395 -31.188 -23.969 1 95.19 351 SER B CA 1
ATOM 6044 C C . SER B 1 351 ? 5.664 -29.688 -23.984 1 95.19 351 SER B C 1
ATOM 6046 O O . SER B 1 351 ? 4.852 -28.906 -24.484 1 95.19 351 SER B O 1
ATOM 6048 N N . TYR B 1 352 ? 6.801 -29.422 -23.453 1 95.69 352 TYR B N 1
ATOM 6049 C CA . TYR B 1 352 ? 7.125 -28 -23.297 1 95.69 352 TYR B CA 1
ATOM 6050 C C . TYR B 1 352 ? 7.648 -27.422 -24.594 1 95.69 352 TYR B C 1
ATOM 6052 O O . TYR B 1 352 ? 8.57 -27.953 -25.203 1 95.69 352 TYR B O 1
ATOM 6060 N N . ARG B 1 353 ? 7.035 -26.312 -25.062 1 93.5 353 ARG B N 1
ATOM 6061 C CA . ARG B 1 353 ? 7.531 -25.484 -26.156 1 93.5 353 ARG B CA 1
ATOM 6062 C C . ARG B 1 353 ? 8.234 -24.234 -25.625 1 93.5 353 ARG B C 1
ATOM 6064 O O . ARG B 1 353 ? 7.582 -23.328 -25.109 1 93.5 353 ARG B O 1
ATOM 6071 N N . ASN B 1 354 ? 9.492 -24.234 -25.766 1 91.5 354 ASN B N 1
ATOM 6072 C CA . ASN B 1 354 ? 10.312 -23.125 -25.281 1 91.5 354 ASN B CA 1
ATOM 6073 C C . ASN B 1 354 ? 10.227 -21.922 -26.203 1 91.5 354 ASN B C 1
ATOM 6075 O O . ASN B 1 354 ? 10.727 -21.953 -27.328 1 91.5 354 ASN B O 1
ATOM 6079 N N . LEU B 1 355 ? 9.672 -20.828 -25.703 1 88.69 355 LEU B N 1
ATOM 6080 C CA . LEU B 1 355 ? 9.453 -19.641 -26.547 1 88.69 355 LEU B CA 1
ATOM 6081 C C . LEU B 1 355 ? 10.594 -18.641 -26.375 1 88.69 355 LEU B C 1
ATOM 6083 O O . LEU B 1 355 ? 10.602 -17.609 -27.031 1 88.69 355 LEU B O 1
ATOM 6087 N N . GLY B 1 356 ? 11.531 -18.938 -25.516 1 89.19 356 GLY B N 1
ATOM 6088 C CA . GLY B 1 356 ? 12.664 -18.047 -25.328 1 89.19 356 GLY B CA 1
ATOM 6089 C C . GLY B 1 356 ? 12.695 -17.422 -23.953 1 89.19 356 GLY B C 1
ATOM 6090 O O . GLY B 1 356 ? 11.898 -17.766 -23.078 1 89.19 356 GLY B O 1
ATOM 6091 N N . ALA B 1 357 ? 13.734 -16.594 -23.75 1 89.5 357 ALA B N 1
ATOM 6092 C CA . ALA B 1 357 ? 13.945 -15.922 -22.469 1 89.5 357 ALA B CA 1
ATOM 6093 C C . ALA B 1 357 ? 14.422 -14.484 -22.672 1 89.5 357 ALA B C 1
ATOM 6095 O O . ALA B 1 357 ? 15.047 -14.172 -23.688 1 89.5 357 ALA B O 1
ATOM 6096 N N . MET B 1 358 ? 13.984 -13.648 -21.781 1 90.69 358 MET B N 1
ATOM 6097 C CA . MET B 1 358 ? 14.391 -12.242 -21.828 1 90.69 358 MET B CA 1
ATOM 6098 C C . MET B 1 358 ? 14.695 -11.711 -20.438 1 90.69 358 MET B C 1
ATOM 6100 O O . MET B 1 358 ? 14.141 -12.195 -19.453 1 90.69 358 MET B O 1
ATOM 6104 N N . ALA B 1 359 ? 15.578 -10.781 -20.344 1 90.38 359 ALA B N 1
ATOM 6105 C CA . ALA B 1 359 ? 15.867 -10.078 -19.109 1 90.38 359 ALA B CA 1
ATOM 6106 C C . ALA B 1 359 ? 16.25 -8.625 -19.375 1 90.38 359 ALA B C 1
ATOM 6108 O O . ALA B 1 359 ? 17.094 -8.352 -20.234 1 90.38 359 ALA B O 1
ATOM 6109 N N . THR B 1 360 ? 15.617 -7.723 -18.672 1 90.12 360 THR B N 1
ATOM 6110 C CA . THR B 1 360 ? 15.984 -6.316 -18.797 1 90.12 360 THR B CA 1
ATOM 6111 C C . THR B 1 360 ? 17.062 -5.941 -17.797 1 90.12 360 THR B C 1
ATOM 6113 O O . THR B 1 360 ? 17.125 -6.496 -16.688 1 90.12 360 THR B O 1
ATOM 6116 N N . ILE B 1 361 ? 17.969 -5.16 -18.141 1 87.56 361 ILE B N 1
ATOM 6117 C CA . ILE B 1 361 ? 19.094 -4.703 -17.328 1 87.56 361 ILE B CA 1
ATOM 6118 C C . ILE B 1 361 ? 18.859 -3.254 -16.891 1 87.56 361 ILE B C 1
ATOM 6120 O O . ILE B 1 361 ? 19.344 -2.824 -15.852 1 87.56 361 ILE B O 1
ATOM 6124 N N . GLY B 1 362 ? 18.141 -2.566 -17.578 1 82.62 362 GLY B N 1
ATOM 6125 C CA . GLY B 1 362 ? 17.844 -1.156 -17.391 1 82.62 362 GLY B CA 1
ATOM 6126 C C . GLY B 1 362 ? 17.172 -0.518 -18.594 1 82.62 362 GLY B C 1
ATOM 6127 O O . GLY B 1 362 ? 16.797 -1.212 -19.531 1 82.62 362 GLY B O 1
ATOM 6128 N N . ARG B 1 363 ? 17.109 0.776 -18.5 1 81.06 363 ARG B N 1
ATOM 6129 C CA . ARG B 1 363 ? 16.484 1.489 -19.609 1 81.06 363 ARG B CA 1
ATOM 6130 C C . ARG B 1 363 ? 17.266 1.276 -20.906 1 81.06 363 ARG B C 1
ATOM 6132 O O . ARG B 1 363 ? 18.469 1.491 -20.953 1 81.06 363 ARG B O 1
ATOM 6139 N N . LYS B 1 364 ? 16.594 0.774 -21.906 1 85.88 364 LYS B N 1
ATOM 6140 C CA . LYS B 1 364 ? 17.094 0.567 -23.266 1 85.88 364 LYS B CA 1
ATOM 6141 C C . LYS B 1 364 ? 18.125 -0.563 -23.297 1 85.88 364 LYS B C 1
ATOM 6143 O O . LYS B 1 364 ? 18.875 -0.699 -24.266 1 85.88 364 LYS B O 1
ATOM 6148 N N . LYS B 1 365 ? 18.281 -1.246 -22.25 1 91.44 365 LYS B N 1
ATOM 6149 C CA . LYS B 1 365 ? 19.219 -2.357 -22.172 1 91.44 365 LYS B CA 1
ATOM 6150 C C . LYS B 1 365 ? 18.531 -3.639 -21.719 1 91.44 365 LYS B C 1
ATOM 6152 O O . LYS B 1 365 ? 17.953 -3.697 -20.625 1 91.44 365 LYS B O 1
ATOM 6157 N N . ALA B 1 366 ? 18.547 -4.57 -22.578 1 92.94 366 ALA B N 1
ATOM 6158 C CA . ALA B 1 366 ? 18 -5.895 -22.281 1 92.94 366 ALA B CA 1
ATOM 6159 C C . ALA B 1 366 ? 18.703 -6.969 -23.109 1 92.94 366 ALA B C 1
ATOM 6161 O O . ALA B 1 366 ? 19.547 -6.656 -23.969 1 92.94 366 ALA B O 1
ATOM 6162 N N . VAL B 1 367 ? 18.531 -8.18 -22.766 1 94.31 367 VAL B N 1
ATOM 6163 C CA . VAL B 1 367 ? 18.984 -9.328 -23.547 1 94.31 367 VAL B CA 1
ATOM 6164 C C . VAL B 1 367 ? 17.812 -10.258 -23.828 1 94.31 367 VAL B C 1
ATOM 6166 O O . VAL B 1 367 ? 16.891 -10.359 -23.016 1 94.31 367 VAL B O 1
ATOM 6169 N N . ALA B 1 368 ? 17.875 -10.867 -24.969 1 93.94 368 ALA B N 1
ATOM 6170 C CA . ALA B 1 368 ? 16.781 -11.758 -25.391 1 93.94 368 ALA B CA 1
ATOM 6171 C C . ALA B 1 368 ? 17.328 -12.938 -26.203 1 93.94 368 ALA B C 1
ATOM 6173 O O . ALA B 1 368 ? 18.266 -12.773 -26.984 1 93.94 368 ALA B O 1
ATOM 6174 N N . GLU B 1 369 ? 16.812 -14.047 -25.969 1 93.56 369 GLU B N 1
ATOM 6175 C CA . GLU B 1 369 ? 17.078 -15.25 -26.75 1 93.56 369 GLU B CA 1
ATOM 6176 C C . GLU B 1 369 ? 15.773 -15.922 -27.172 1 93.56 369 GLU B C 1
ATOM 6178 O O . GLU B 1 369 ? 14.977 -16.344 -26.312 1 93.56 369 GLU B O 1
ATOM 6183 N N . ILE B 1 370 ? 15.578 -16.016 -28.422 1 90.88 370 ILE B N 1
ATOM 6184 C CA . ILE B 1 370 ? 14.391 -16.641 -29 1 90.88 370 ILE B CA 1
ATOM 6185 C C . ILE B 1 370 ? 14.812 -17.641 -30.078 1 90.88 370 ILE B C 1
ATOM 6187 O O . ILE B 1 370 ? 15.281 -17.266 -31.141 1 90.88 370 ILE B O 1
ATOM 6191 N N . GLY B 1 371 ? 14.523 -18.891 -29.766 1 88.12 371 GLY B N 1
ATOM 6192 C CA . GLY B 1 371 ? 15.055 -19.906 -30.672 1 88.12 371 GLY B CA 1
ATOM 6193 C C . GLY B 1 371 ? 16.547 -19.797 -30.875 1 88.12 371 GLY B C 1
ATOM 6194 O O . GLY B 1 371 ? 17.328 -19.828 -29.906 1 88.12 371 GLY B O 1
ATOM 6195 N N . ARG B 1 372 ? 16.891 -19.516 -32.094 1 87.5 372 ARG B N 1
ATOM 6196 C CA . ARG B 1 372 ? 18.312 -19.406 -32.406 1 87.5 372 ARG B CA 1
ATOM 6197 C C . ARG B 1 372 ? 18.781 -17.953 -32.375 1 87.5 372 ARG B C 1
ATOM 6199 O O . ARG B 1 372 ? 19.969 -17.688 -32.438 1 87.5 372 ARG B O 1
ATOM 6206 N N . PHE B 1 373 ? 17.875 -17.062 -32.188 1 91.44 373 PHE B N 1
ATOM 6207 C CA . PHE B 1 373 ? 18.219 -15.656 -32.219 1 91.44 373 PHE B CA 1
ATOM 6208 C C . PHE B 1 373 ? 18.625 -15.148 -30.859 1 91.44 373 PHE B C 1
ATOM 6210 O O . PHE B 1 373 ? 17.984 -15.477 -29.859 1 91.44 373 PHE B O 1
ATOM 6217 N N . ARG B 1 374 ? 19.797 -14.508 -30.812 1 93.75 374 ARG B N 1
ATOM 6218 C CA . ARG B 1 374 ? 20.328 -13.883 -29.609 1 93.75 374 ARG B CA 1
ATOM 6219 C C . ARG B 1 374 ? 20.672 -12.422 -29.875 1 93.75 374 ARG B C 1
ATOM 6221 O O . ARG B 1 374 ? 21.422 -12.102 -30.797 1 93.75 374 ARG B O 1
ATOM 6228 N N . PHE B 1 375 ? 20.047 -11.516 -29.125 1 91.31 375 PHE B N 1
ATOM 6229 C CA . PHE B 1 375 ? 20.344 -10.109 -29.344 1 91.31 375 PHE B CA 1
ATOM 6230 C C . PHE B 1 375 ? 20.141 -9.312 -28.062 1 91.31 375 PHE B C 1
ATOM 6232 O O . PHE B 1 375 ? 19.594 -9.82 -27.078 1 91.31 375 PHE B O 1
ATOM 6239 N N . GLY B 1 376 ? 20.812 -8.148 -28.094 1 92.88 376 GLY B N 1
ATOM 6240 C CA . GLY B 1 376 ? 20.781 -7.297 -26.922 1 92.88 376 GLY B CA 1
ATOM 6241 C C . GLY B 1 376 ? 20.578 -5.828 -27.25 1 92.88 376 GLY B C 1
ATOM 6242 O O . GLY B 1 376 ? 20.391 -5.469 -28.422 1 92.88 376 GLY B O 1
ATOM 6243 N N . GLY B 1 377 ? 20.453 -5.039 -26.234 1 92.56 377 GLY B N 1
ATOM 6244 C CA . GLY B 1 377 ? 20.359 -3.598 -26.406 1 92.56 377 GLY B CA 1
ATOM 6245 C C . GLY B 1 377 ? 18.922 -3.113 -26.578 1 92.56 377 GLY B C 1
ATOM 6246 O O . GLY B 1 377 ? 18 -3.697 -26.016 1 92.56 377 GLY B O 1
ATOM 6247 N N . PHE B 1 378 ? 18.844 -2.062 -27.344 1 91.56 378 PHE B N 1
ATOM 6248 C CA . PHE B 1 378 ? 17.562 -1.364 -27.484 1 91.56 378 PHE B CA 1
ATOM 6249 C C . PHE B 1 378 ? 16.516 -2.268 -28.141 1 91.56 378 PHE B C 1
ATOM 6251 O O . PHE B 1 378 ? 15.391 -2.357 -27.656 1 91.56 378 PHE B O 1
ATOM 6258 N N . PRO B 1 379 ? 16.844 -3.037 -29.125 1 92 379 PRO B N 1
ATOM 6259 C CA . PRO B 1 379 ? 15.828 -3.904 -29.719 1 92 379 PRO B CA 1
ATOM 6260 C C . PRO B 1 379 ? 15.297 -4.949 -28.75 1 92 379 PRO B C 1
ATOM 6262 O O . PRO B 1 379 ? 14.094 -5.227 -28.734 1 92 379 PRO B O 1
ATOM 6265 N N . ALA B 1 380 ? 16.188 -5.543 -28.016 1 92.44 380 ALA B N 1
ATOM 6266 C CA . ALA B 1 380 ? 15.766 -6.516 -27.016 1 92.44 380 ALA B CA 1
ATOM 6267 C C . ALA B 1 380 ? 14.875 -5.871 -25.953 1 92.44 380 ALA B C 1
ATOM 6269 O O . ALA B 1 380 ? 13.891 -6.469 -25.516 1 92.44 380 ALA B O 1
ATOM 6270 N N . TRP B 1 381 ? 15.266 -4.684 -25.641 1 89.94 381 TRP B N 1
ATOM 6271 C CA . TRP B 1 381 ? 14.492 -3.941 -24.641 1 89.94 381 TRP B CA 1
ATOM 6272 C C . TRP B 1 381 ? 13.094 -3.646 -25.172 1 89.94 381 TRP B C 1
ATOM 6274 O O . TRP B 1 381 ? 12.109 -3.801 -24.438 1 89.94 381 TRP B O 1
ATOM 6284 N N . LEU B 1 382 ? 12.914 -3.26 -26.375 1 89.5 382 LEU B N 1
ATOM 6285 C CA . LEU B 1 382 ? 11.617 -2.996 -26.984 1 89.5 382 LEU B CA 1
ATOM 6286 C C . LEU B 1 382 ? 10.766 -4.258 -27.016 1 89.5 382 LEU B C 1
ATOM 6288 O O . LEU B 1 382 ? 9.57 -4.215 -26.703 1 89.5 382 LEU B O 1
ATOM 6292 N N . LEU B 1 383 ? 11.398 -5.312 -27.406 1 88.56 383 LEU B N 1
ATOM 6293 C CA . LEU B 1 383 ? 10.68 -6.586 -27.422 1 88.56 383 LEU B CA 1
ATOM 6294 C C . LEU B 1 383 ? 10.195 -6.953 -26.031 1 88.56 383 LEU B C 1
ATOM 6296 O O . LEU B 1 383 ? 9.055 -7.387 -25.859 1 88.56 383 LEU B O 1
ATOM 6300 N N . TRP B 1 384 ? 11.125 -6.84 -25.094 1 86.69 384 TRP B N 1
ATOM 6301 C CA . TRP B 1 384 ? 10.773 -7.094 -23.688 1 86.69 384 TRP B CA 1
ATOM 6302 C C . TRP B 1 384 ? 9.562 -6.266 -23.281 1 86.69 384 TRP B C 1
ATOM 6304 O O . TRP B 1 384 ? 8.625 -6.793 -22.672 1 86.69 384 TRP B O 1
ATOM 6314 N N . LEU B 1 385 ? 9.531 -5.02 -23.641 1 83.62 385 LEU B N 1
ATOM 6315 C CA . LEU B 1 385 ? 8.438 -4.109 -23.328 1 83.62 385 LEU B CA 1
ATOM 6316 C C . LEU B 1 385 ? 7.137 -4.574 -23.953 1 83.62 385 LEU B C 1
ATOM 6318 O O . LEU B 1 385 ? 6.105 -4.652 -23.281 1 83.62 385 LEU B O 1
ATOM 6322 N N . VAL B 1 386 ? 7.141 -4.945 -25.125 1 82.5 386 VAL B N 1
ATOM 6323 C CA . VAL B 1 386 ? 5.949 -5.34 -25.859 1 82.5 386 VAL B CA 1
ATOM 6324 C C . VAL B 1 386 ? 5.383 -6.637 -25.281 1 82.5 386 VAL B C 1
ATOM 6326 O O . VAL B 1 386 ? 4.176 -6.746 -25.047 1 82.5 386 VAL B O 1
ATOM 6329 N N . VAL B 1 387 ? 6.242 -7.566 -25.062 1 81.94 387 VAL B N 1
ATOM 6330 C CA . VAL B 1 387 ? 5.824 -8.875 -24.562 1 81.94 387 VAL B CA 1
ATOM 6331 C C . VAL B 1 387 ? 5.168 -8.727 -23.203 1 81.94 387 VAL B C 1
ATOM 6333 O O . VAL B 1 387 ? 4.105 -9.297 -22.953 1 81.94 387 VAL B O 1
ATOM 6336 N N . HIS B 1 388 ? 5.781 -7.988 -22.359 1 80.88 388 HIS B N 1
ATOM 6337 C CA . HIS B 1 388 ? 5.273 -7.887 -21 1 80.88 388 HIS B CA 1
ATOM 6338 C C . HIS B 1 388 ? 4.062 -6.961 -20.922 1 80.88 388 HIS B C 1
ATOM 6340 O O . HIS B 1 388 ? 3.158 -7.176 -20.125 1 80.88 388 HIS B O 1
ATOM 6346 N N . LEU B 1 389 ? 4.012 -6.051 -21.781 1 74.56 389 LEU B N 1
ATOM 6347 C CA . LEU B 1 389 ? 2.82 -5.211 -21.891 1 74.56 389 LEU B CA 1
ATOM 6348 C C . LEU B 1 389 ? 1.622 -6.023 -22.375 1 74.56 389 LEU B C 1
ATOM 6350 O O . LEU B 1 389 ? 0.521 -5.891 -21.828 1 74.56 389 LEU B O 1
ATOM 6354 N N . ARG B 1 390 ? 1.825 -6.812 -23.312 1 74.5 390 ARG B N 1
ATOM 6355 C CA . ARG B 1 390 ? 0.77 -7.676 -23.828 1 74.5 390 ARG B CA 1
ATOM 6356 C C . ARG B 1 390 ? 0.296 -8.656 -22.766 1 74.5 390 ARG B C 1
ATOM 6358 O O . ARG B 1 390 ? -0.896 -8.961 -22.688 1 74.5 390 ARG B O 1
ATOM 6365 N N . SER B 1 391 ? 1.207 -9.086 -22.047 1 75 391 SER B N 1
ATOM 6366 C CA . SER B 1 391 ? 0.891 -10.07 -21.016 1 75 391 SER B CA 1
ATOM 6367 C C . SER B 1 391 ? 0.048 -9.453 -19.906 1 75 391 SER B C 1
ATOM 6369 O O . SER B 1 391 ? -0.809 -10.117 -19.312 1 75 391 SER B O 1
ATOM 6371 N N . ILE B 1 392 ? 0.291 -8.227 -19.547 1 66 392 ILE B N 1
ATOM 6372 C CA . ILE B 1 392 ? -0.461 -7.539 -18.5 1 66 392 ILE B CA 1
ATOM 6373 C C . ILE B 1 392 ? -1.864 -7.211 -19.016 1 66 392 ILE B C 1
ATOM 6375 O O . ILE B 1 392 ? -2.842 -7.324 -18.266 1 66 392 ILE B O 1
ATOM 6379 N N . LEU B 1 393 ? -2.035 -6.703 -20.297 1 55.16 393 LEU B N 1
ATOM 6380 C CA . LEU B 1 393 ? -3.264 -6.254 -20.938 1 55.16 393 LEU B CA 1
ATOM 6381 C C . LEU B 1 393 ? -4.273 -7.391 -21.047 1 55.16 393 LEU B C 1
ATOM 6383 O O . LEU B 1 393 ? -5.484 -7.152 -21.062 1 55.16 393 LEU B O 1
ATOM 6387 N N . GLY B 1 394 ? -3.904 -8.508 -21.422 1 50.62 394 GLY B N 1
ATOM 6388 C CA . GLY B 1 394 ? -4.926 -9.539 -21.547 1 50.62 394 GLY B CA 1
ATOM 6389 C C . GLY B 1 394 ? -5.887 -9.57 -20.375 1 50.62 394 GLY B C 1
ATOM 6390 O O . GLY B 1 394 ? -6.957 -10.18 -20.469 1 50.62 394 GLY B O 1
ATOM 6391 N N . VAL B 1 395 ? -5.531 -9 -19.312 1 47.5 395 VAL B N 1
ATOM 6392 C CA . VAL B 1 395 ? -6.484 -9.031 -18.203 1 47.5 395 VAL B CA 1
ATOM 6393 C C . VAL B 1 395 ? -7.355 -7.777 -18.234 1 47.5 395 VAL B C 1
ATOM 6395 O O . VAL B 1 395 ? -8.578 -7.859 -18.094 1 47.5 395 VAL B O 1
ATOM 6398 N N . ARG B 1 396 ? -6.871 -6.438 -17.641 1 46.12 396 ARG B N 1
ATOM 6399 C CA . ARG B 1 396 ? -7.637 -5.246 -17.281 1 46.12 396 ARG B CA 1
ATOM 6400 C C . ARG B 1 396 ? -8.078 -4.488 -18.531 1 46.12 396 ARG B C 1
ATOM 6402 O O . ARG B 1 396 ? -7.59 -4.754 -19.625 1 46.12 396 ARG B O 1
ATOM 6409 N N . ASN B 1 397 ? -9.023 -3.508 -18.25 1 46.66 397 ASN B N 1
ATOM 6410 C CA . ASN B 1 397 ? -9.32 -2.35 -19.094 1 46.66 397 ASN B CA 1
ATOM 6411 C C . ASN B 1 397 ? -8.047 -1.661 -19.562 1 46.66 397 ASN B C 1
ATOM 6413 O O . ASN B 1 397 ? -7.453 -0.867 -18.828 1 46.66 397 ASN B O 1
ATOM 6417 N N . LYS B 1 398 ? -7.266 -2.137 -20.422 1 48.12 398 LYS B N 1
ATOM 6418 C CA . LYS B 1 398 ? -5.93 -2.248 -21 1 48.12 398 LYS B CA 1
ATOM 6419 C C . LYS B 1 398 ? -5.359 -0.873 -21.328 1 48.12 398 LYS B C 1
ATOM 6421 O O . LYS B 1 398 ? -4.184 -0.603 -21.078 1 48.12 398 LYS B O 1
ATOM 6426 N N . THR B 1 399 ? -6.117 -0.09 -21.938 1 47.88 399 THR B N 1
ATOM 6427 C CA . THR B 1 399 ? -5.488 1.036 -22.625 1 47.88 399 THR B CA 1
ATOM 6428 C C . THR B 1 399 ? -5.023 2.086 -21.625 1 47.88 399 THR B C 1
ATOM 6430 O O . THR B 1 399 ? -3.918 2.619 -21.734 1 47.88 399 THR B O 1
ATOM 6433 N N . VAL B 1 400 ? -5.809 2.289 -20.656 1 47.31 400 VAL B N 1
ATOM 6434 C CA . VAL B 1 400 ? -5.48 3.414 -19.781 1 47.31 400 VAL B CA 1
ATOM 6435 C C . VAL B 1 400 ? -4.375 3.012 -18.812 1 47.31 400 VAL B C 1
ATOM 6437 O O . VAL B 1 400 ? -3.439 3.781 -18.578 1 47.31 400 VAL B O 1
ATOM 6440 N N . VAL B 1 401 ? -4.461 1.841 -18.297 1 48.5 401 VAL B N 1
ATOM 6441 C CA . VAL B 1 401 ? -3.41 1.347 -17.406 1 48.5 401 VAL B CA 1
ATOM 6442 C C . VAL B 1 401 ? -2.092 1.262 -18.172 1 48.5 401 VAL B C 1
ATOM 6444 O O . VAL B 1 401 ? -1.037 1.626 -17.656 1 48.5 401 VAL B O 1
ATOM 6447 N N . PHE B 1 402 ? -2.34 0.872 -19.391 1 52.59 402 PHE B N 1
ATOM 6448 C CA . PHE B 1 402 ? -1.197 0.79 -20.297 1 52.59 402 PHE B CA 1
ATOM 6449 C C . PHE B 1 402 ? -0.555 2.158 -20.484 1 52.59 402 PHE B C 1
ATOM 6451 O O . PHE B 1 402 ? 0.665 2.297 -20.375 1 52.59 402 PHE B O 1
ATOM 6458 N N . LEU B 1 403 ? -1.365 3.035 -20.734 1 53 403 LEU B N 1
ATOM 6459 C CA . LEU B 1 403 ? -0.854 4.371 -21.016 1 53 403 LEU B CA 1
ATOM 6460 C C . LEU B 1 403 ? -0.26 4.996 -19.75 1 53 403 LEU B C 1
ATOM 6462 O O . LEU B 1 403 ? 0.771 5.668 -19.812 1 53 403 LEU B O 1
ATOM 6466 N N . ASN B 1 404 ? -0.824 4.613 -18.703 1 51.09 404 ASN B N 1
ATOM 6467 C CA . ASN B 1 404 ? -0.294 5.133 -17.453 1 51.09 404 ASN B CA 1
ATOM 6468 C C . ASN B 1 404 ? 1.045 4.492 -17.094 1 51.09 404 ASN B C 1
ATOM 6470 O O . ASN B 1 404 ? 1.96 5.172 -16.625 1 51.09 404 ASN B O 1
ATOM 6474 N N . TRP B 1 405 ? 1.113 3.262 -17.391 1 50.22 405 TRP B N 1
ATOM 6475 C CA . TRP B 1 405 ? 2.348 2.52 -17.156 1 50.22 405 TRP B CA 1
ATOM 6476 C C . TRP B 1 405 ? 3.459 3.002 -18.078 1 50.22 405 TRP B C 1
ATOM 6478 O O . TRP B 1 405 ? 4.582 3.254 -17.641 1 50.22 405 TRP B O 1
ATOM 6488 N N . VAL B 1 406 ? 3.139 3.018 -19.375 1 52 406 VAL B N 1
ATOM 6489 C CA . VAL B 1 406 ? 4.098 3.518 -20.359 1 52 406 VAL B CA 1
ATOM 6490 C C . VAL B 1 406 ? 4.562 4.914 -19.969 1 52 406 VAL B C 1
ATOM 6492 O O . VAL B 1 406 ? 5.762 5.215 -20.016 1 52 406 VAL B O 1
ATOM 6495 N N . TRP B 1 407 ? 3.604 5.605 -19.531 1 51.22 407 TRP B N 1
ATOM 6496 C CA . TRP B 1 407 ? 3.902 6.984 -19.156 1 51.22 407 TRP B CA 1
ATOM 6497 C C . TRP B 1 407 ? 4.797 7.023 -17.922 1 51.22 407 TRP B C 1
ATOM 6499 O O . TRP B 1 407 ? 5.789 7.754 -17.891 1 51.22 407 TRP B O 1
ATOM 6509 N N . ASN B 1 408 ? 4.496 6.258 -17.031 1 50.62 408 ASN B N 1
ATOM 6510 C CA . ASN B 1 408 ? 5.285 6.227 -15.805 1 50.62 408 ASN B CA 1
ATOM 6511 C C . ASN B 1 408 ? 6.672 5.633 -16.047 1 50.62 408 ASN B C 1
ATOM 6513 O O . ASN B 1 408 ? 7.656 6.078 -15.453 1 50.62 408 ASN B O 1
ATOM 6517 N N . TYR B 1 409 ? 6.527 4.617 -16.797 1 45.94 409 TYR B N 1
ATOM 6518 C CA . TYR B 1 409 ? 7.773 3.963 -17.172 1 45.94 409 TYR B CA 1
ATOM 6519 C C . TYR B 1 409 ? 8.703 4.934 -17.906 1 45.94 409 TYR B C 1
ATOM 6521 O O . TYR B 1 409 ? 9.914 4.945 -17.656 1 45.94 409 TYR B O 1
ATOM 6529 N N . LEU B 1 410 ? 8.102 5.664 -18.75 1 45.62 410 LEU B N 1
ATOM 6530 C CA . LEU B 1 410 ? 8.906 6.562 -19.562 1 45.62 410 LEU B CA 1
ATOM 6531 C C . LEU B 1 410 ? 9.25 7.836 -18.797 1 45.62 410 LEU B C 1
ATOM 6533 O O . LEU B 1 410 ? 10.305 8.438 -19.031 1 45.62 410 LEU B O 1
ATOM 6537 N N . ASN B 1 411 ? 8.352 8.242 -18.062 1 46.91 411 ASN B N 1
ATOM 6538 C CA . ASN B 1 411 ? 8.562 9.516 -17.375 1 46.91 411 ASN B CA 1
ATOM 6539 C C . ASN B 1 411 ? 9.016 9.312 -15.93 1 46.91 411 ASN B C 1
ATOM 6541 O O . ASN B 1 411 ? 8.219 8.922 -15.078 1 46.91 411 ASN B O 1
ATOM 6545 N N . TYR B 1 412 ? 10.219 8.875 -15.766 1 42.62 412 TYR B N 1
ATOM 6546 C CA . TYR B 1 412 ? 10.859 8.656 -14.477 1 42.62 412 TYR B CA 1
ATOM 6547 C C . TYR B 1 412 ? 10.461 9.734 -13.477 1 42.62 412 TYR B C 1
ATOM 6549 O O . TYR B 1 412 ? 10.93 9.734 -12.336 1 42.62 412 TYR B O 1
ATOM 6557 N N . LYS B 1 413 ? 9.742 10.688 -13.945 1 44.44 413 LYS B N 1
ATOM 6558 C CA . LYS B 1 413 ? 9.422 11.766 -13.008 1 44.44 413 LYS B CA 1
ATOM 6559 C C . LYS B 1 413 ? 8.266 11.375 -12.102 1 44.44 413 LYS B C 1
ATOM 6561 O O . LYS B 1 413 ? 7.77 12.195 -11.328 1 44.44 413 LYS B O 1
ATOM 6566 N N . GLN B 1 414 ? 7.914 10.078 -12.32 1 52.12 414 GLN B N 1
ATOM 6567 C CA . GLN B 1 414 ? 6.742 9.742 -11.516 1 52.12 414 GLN B CA 1
ATOM 6568 C C . GLN B 1 414 ? 7.109 9.594 -10.047 1 52.12 414 GLN B C 1
ATOM 6570 O O . GLN B 1 414 ? 8.195 9.109 -9.719 1 52.12 414 GLN B O 1
ATOM 6575 N N . SER B 1 415 ? 6.484 10.305 -9.133 1 61.62 415 SER B N 1
ATOM 6576 C CA . SER B 1 415 ? 6.535 10.594 -7.707 1 61.62 415 SER B CA 1
ATOM 6577 C C . SER B 1 415 ? 6.023 9.414 -6.883 1 61.62 415 SER B C 1
ATOM 6579 O O . SER B 1 415 ? 5.105 9.562 -6.078 1 61.62 415 SER B O 1
ATOM 6581 N N . LEU B 1 416 ? 6.582 8.094 -7.156 1 66.31 416 LEU B N 1
ATOM 6582 C CA . LEU B 1 416 ? 6.109 6.992 -6.324 1 66.31 416 LEU B CA 1
ATOM 6583 C C . LEU B 1 416 ? 7.102 6.695 -5.203 1 66.31 416 LEU B C 1
ATOM 6585 O O . LEU B 1 416 ? 7.09 5.602 -4.629 1 66.31 416 LEU B O 1
ATOM 6589 N N . ARG B 1 417 ? 7.914 7.656 -4.922 1 71.5 417 ARG B N 1
ATOM 6590 C CA . ARG B 1 417 ? 8.859 7.488 -3.826 1 71.5 417 ARG B CA 1
ATOM 6591 C C . ARG B 1 417 ? 8.211 7.809 -2.486 1 71.5 417 ARG B C 1
ATOM 6593 O O . ARG B 1 417 ? 8.578 8.789 -1.832 1 71.5 417 ARG B O 1
ATOM 6600 N N . LEU B 1 418 ? 7.16 6.926 -2.217 1 74.94 418 LEU B N 1
ATOM 6601 C CA . LEU B 1 418 ? 6.336 7.039 -1.021 1 74.94 418 LEU B CA 1
ATOM 6602 C C . LEU B 1 418 ? 6.551 5.848 -0.096 1 74.94 418 LEU B C 1
ATOM 6604 O O . LEU B 1 418 ? 6.602 4.703 -0.553 1 74.94 418 LEU B O 1
ATOM 6608 N N . ILE B 1 419 ? 6.918 6.168 1.138 1 83.44 419 ILE B N 1
ATOM 6609 C CA . ILE B 1 419 ? 6.953 5.109 2.139 1 83.44 419 ILE B CA 1
ATOM 6610 C C . ILE B 1 419 ? 5.551 4.887 2.701 1 83.44 419 ILE B C 1
ATOM 6612 O O . ILE B 1 419 ? 5.141 5.559 3.648 1 83.44 419 ILE B O 1
ATOM 6616 N N . LEU B 1 420 ? 4.754 4.008 2.111 1 79.56 420 LEU B N 1
ATOM 6617 C CA . LEU B 1 420 ? 3.373 3.721 2.477 1 79.56 420 LEU B CA 1
ATOM 6618 C C . LEU B 1 420 ? 3.271 2.393 3.221 1 79.56 420 LEU B C 1
ATOM 6620 O O . LEU B 1 420 ? 3.785 1.373 2.754 1 79.56 420 LEU B O 1
ATOM 6624 N N . ARG B 1 421 ? 2.775 2.447 4.469 1 80.69 421 ARG B N 1
ATOM 6625 C CA . ARG B 1 421 ? 2.486 1.258 5.262 1 80.69 421 ARG B CA 1
ATOM 6626 C C . ARG B 1 421 ? 1.107 1.353 5.906 1 80.69 421 ARG B C 1
ATOM 6628 O O . ARG B 1 421 ? 0.767 2.371 6.512 1 80.69 421 ARG B O 1
ATOM 6635 N N . ALA B 1 422 ? 0.333 0.302 5.656 1 78.56 422 ALA B N 1
ATOM 6636 C CA . ALA B 1 422 ? -0.906 0.246 6.426 1 78.56 422 ALA B CA 1
ATOM 6637 C C . ALA B 1 422 ? -0.617 0.169 7.922 1 78.56 422 ALA B C 1
ATOM 6639 O O . ALA B 1 422 ? 0.32 -0.513 8.344 1 78.56 422 ALA B O 1
ATOM 6640 N N . GLN B 1 423 ? -1.365 0.908 8.695 1 68.75 423 GLN B N 1
ATOM 6641 C CA . GLN B 1 423 ? -1.218 0.815 10.141 1 68.75 423 GLN B CA 1
ATOM 6642 C C . GLN B 1 423 ? -1.395 -0.623 10.625 1 68.75 423 GLN B C 1
ATOM 6644 O O . GLN B 1 423 ? -2.307 -1.323 10.18 1 68.75 423 GLN B O 1
ATOM 6649 N N . PRO B 1 424 ? -0.35 -1.065 11.414 1 64.44 424 PRO B N 1
ATOM 6650 C CA . PRO B 1 424 ? -0.433 -2.457 11.859 1 64.44 424 PRO B CA 1
ATOM 6651 C C . PRO B 1 424 ? -1.656 -2.727 12.734 1 64.44 424 PRO B C 1
ATOM 6653 O O . PRO B 1 424 ? -2.201 -1.8 13.336 1 64.44 424 PRO B O 1
ATOM 6656 N N . SER B 1 425 ? -2.316 -3.881 12.641 1 59.41 425 SER B N 1
ATOM 6657 C CA . SER B 1 425 ? -3.41 -4.273 13.523 1 59.41 425 SER B CA 1
ATOM 6658 C C . SER B 1 425 ? -2.93 -4.453 14.953 1 59.41 425 SER B C 1
ATOM 6660 O O . SER B 1 425 ? -1.833 -4.969 15.188 1 59.41 425 SER B O 1
ATOM 6662 N N . SER B 1 426 ? -3.447 -3.598 15.922 1 51.88 426 SER B N 1
ATOM 6663 C CA . SER B 1 426 ? -3.121 -3.801 17.328 1 51.88 426 SER B CA 1
ATOM 6664 C C . SER B 1 426 ? -3.555 -5.184 17.797 1 51.88 426 SER B C 1
ATOM 6666 O O . SER B 1 426 ? -3.137 -5.641 18.859 1 51.88 426 SER B O 1
ATOM 6668 N N . ARG B 1 427 ? -4.621 -5.844 17.344 1 46.06 427 ARG B N 1
ATOM 6669 C CA . ARG B 1 427 ? -5.109 -7.141 17.797 1 46.06 427 ARG B CA 1
ATOM 6670 C C . ARG B 1 427 ? -4.309 -8.273 17.172 1 46.06 427 ARG B C 1
ATOM 6672 O O . ARG B 1 427 ? -4.121 -8.32 15.953 1 46.06 427 ARG B O 1
ATOM 6679 N N . PRO B 1 428 ? -3.623 -9.094 18.047 1 37.97 428 PRO B N 1
ATOM 6680 C CA . PRO B 1 428 ? -3.084 -10.328 17.484 1 37.97 428 PRO B CA 1
ATOM 6681 C C . PRO B 1 428 ? -4.117 -11.094 16.656 1 37.97 428 PRO B C 1
ATOM 6683 O O . PRO B 1 428 ? -5.309 -11.078 16.984 1 37.97 428 PRO B O 1
ATOM 6686 N N . GLN B 1 429 ? -3.982 -11.195 15.445 1 36.19 429 GLN B N 1
ATOM 6687 C CA . GLN B 1 429 ? -4.902 -12.094 14.758 1 36.19 429 GLN B CA 1
ATOM 6688 C C . GLN B 1 429 ? -5.234 -13.305 15.625 1 36.19 429 GLN B C 1
ATOM 6690 O O . GLN B 1 429 ? -4.336 -14.023 16.078 1 36.19 429 GLN B O 1
ATOM 6695 N N . ALA B 1 430 ? -6.359 -13.383 16.344 1 34.12 430 ALA B N 1
ATOM 6696 C CA . ALA B 1 430 ? -6.75 -14.594 17.062 1 34.12 430 ALA B CA 1
ATOM 6697 C C . ALA B 1 430 ? -6.371 -15.844 16.266 1 34.12 430 ALA B C 1
ATOM 6699 O O . ALA B 1 430 ? -6.668 -15.945 15.07 1 34.12 430 ALA B O 1
ATOM 6700 N N . ALA B 1 431 ? -5.445 -16.672 16.688 1 31.73 431 ALA B N 1
ATOM 6701 C CA . ALA B 1 431 ? -5.234 -18.031 16.172 1 31.73 431 ALA B CA 1
ATOM 6702 C C . ALA B 1 431 ? -6.566 -18.734 15.922 1 31.73 431 ALA B C 1
ATOM 6704 O O . ALA B 1 431 ? -7.508 -18.578 16.703 1 31.73 431 ALA B O 1
ATOM 6705 N N . PRO B 1 432 ? -6.762 -19.203 14.68 1 33.06 432 PRO B N 1
ATOM 6706 C CA . PRO B 1 432 ? -7.977 -20.016 14.523 1 33.06 432 PRO B CA 1
ATOM 6707 C C . PRO B 1 432 ? -8.234 -20.922 15.719 1 33.06 432 PRO B C 1
ATOM 6709 O O . PRO B 1 432 ? -7.293 -21.391 16.359 1 33.06 432 PRO B O 1
ATOM 6712 N N . SER B 1 433 ? -9.32 -20.672 16.484 1 30.17 433 SER B N 1
ATOM 6713 C CA . SER B 1 433 ? -9.719 -21.578 17.547 1 30.17 433 SER B CA 1
ATOM 6714 C C . SER B 1 433 ? -9.555 -23.031 17.125 1 30.17 433 SER B C 1
ATOM 6716 O O . SER B 1 433 ? -10.086 -23.438 16.078 1 30.17 433 SER B O 1
ATOM 6718 N N . ALA B 1 434 ? -8.523 -23.719 17.516 1 28.61 434 ALA B N 1
ATOM 6719 C CA . ALA B 1 434 ? -8.32 -25.172 17.484 1 28.61 434 ALA B CA 1
ATOM 6720 C C . ALA B 1 434 ? -9.516 -25.906 18.078 1 28.61 434 ALA B C 1
ATOM 6722 O O . ALA B 1 434 ? -9.516 -27.141 18.156 1 28.61 434 ALA B O 1
ATOM 6723 N N . ASP B 1 435 ? -10.391 -25.25 18.969 1 25.58 435 ASP B N 1
ATOM 6724 C CA . ASP B 1 435 ? -11.133 -26.188 19.797 1 25.58 435 ASP B CA 1
ATOM 6725 C C . ASP B 1 435 ? -12.242 -26.859 19 1 25.58 435 ASP B C 1
ATOM 6727 O O . ASP B 1 435 ? -13.148 -27.469 19.578 1 25.58 435 ASP B O 1
ATOM 6731 N N . ALA B 1 436 ? -12.805 -26.547 17.891 1 26.17 436 ALA B N 1
ATOM 6732 C CA . ALA B 1 436 ? -13.938 -27.406 17.562 1 26.17 436 ALA B CA 1
ATOM 6733 C C . ALA B 1 436 ? -13.484 -28.859 17.359 1 26.17 436 ALA B C 1
ATOM 6735 O O . ALA B 1 436 ? -12.891 -29.188 16.328 1 26.17 436 ALA B O 1
ATOM 6736 N N . GLN B 1 437 ? -12.914 -29.516 18.516 1 18.61 437 GLN B N 1
ATOM 6737 C CA . GLN B 1 437 ? -13.133 -30.953 18.609 1 18.61 437 GLN B CA 1
ATOM 6738 C C . GLN B 1 437 ? -14.617 -31.297 18.484 1 18.61 437 GLN B C 1
ATOM 6740 O O . GLN B 1 437 ? -15.453 -30.688 19.141 1 18.61 437 GLN B O 1
#

Sequence (874 aa):
MRANIHKGGHRRVVIVGGGIAGLQLARILCRTPFQVVLVDKNNYNQFPPLIYQVASAGLEPSSISFPFRRLFQGRTNFYFRMGEVQAVNPEEQSLQTSFGTLYYDFLVLAAGATTNFFGNADIERNALPMKTVAEAMRLRNTILQNLERAETEDNEEARQRLMNVVIVGGGPSGVEIAGALAEMKRTIVPRDYPDLDASRMHICLLDSGDRLLKGMDAGLSARAERDLTELGIKVMKGCRVVDCNDCGVVLQGGDTLEAGLTVWVSGVRASAIGGLPTASIGHAGRILTDRYCRVKGVPNVYAVGDQSLVEGDEAYPLGHPQLAQVAMQQAATVAHNLSRRLEGRAEQPFSYRNLGAMATIGRKKAVAEIGRFRFGGFPAWLLWLVVHLRSILGVRNKTVVFLNWVWNYLNYKQSLRLILRAQPSSRPQAAPSADAQMRANIHKGGHRRVVIVGGGIAGLQLARILCRTPFQVVLVDKNNYNQFPPLIYQVASAGLEPSSISFPFRRLFQGRTNFYFRMGEVQAVNPEEQSLQTSFGTLYYDFLVLAAGATTNFFGNADIERNALPMKTVAEAMRLRNTILQNLERAETEDNEEARQRLMNVVIVGGGPSGVEIAGALAEMKRTIVPRDYPDLDASRMHICLLDSGDRLLKGMDAGLSARAERDLTELGIKVMKGCRVVDCNDCGVVLQGGDTLEAGLTVWVSGVRASAIGGLPTASIGHAGRILTDRYCRVKGVPNVYAVGDQSLVEGDEAYPLGHPQLAQVAMQQAATVAHNLSRRLEGRAEQPFSYRNLGAMATIGRKKAVAEIGRFRFGGFPAWLLWLVVHLRSILGVRNKTVVFLNWVWNYLNYKQSLRLILRAQPSSRPQAAPSADAQ

pLDDT: mean 89.56, std 15.04, range [18.61, 98.94]

Radius of gyration: 28.93 Å; Cα contacts (8 Å, |Δi|>4): 1895; chains: 2; bounding box: 68×88×63 Å

Solvent-accessible surface area (backbone atoms only — not comparable to full-atom values): 45373 Å² total; per-residue (Å²): 94,58,54,76,59,85,62,71,100,43,56,32,37,35,31,37,19,47,41,69,21,25,43,48,28,50,63,56,38,59,76,45,83,38,32,37,36,42,32,21,74,53,62,46,29,64,48,67,93,50,33,52,35,26,25,64,34,59,42,60,66,70,77,43,39,42,34,50,47,67,76,49,53,89,50,85,43,56,44,79,46,71,32,46,68,54,30,41,36,73,91,79,32,32,31,41,38,76,59,36,43,42,74,40,67,29,38,36,42,18,61,23,55,39,82,38,56,82,87,36,64,48,35,58,63,49,33,41,53,63,82,43,66,32,32,9,42,31,45,23,35,48,55,53,47,29,53,52,48,33,55,42,43,81,51,65,68,59,24,43,26,34,37,14,36,37,32,37,18,36,39,60,68,29,42,30,39,50,25,47,49,37,48,38,42,69,56,44,36,49,58,57,35,66,89,46,67,41,85,57,51,44,42,35,42,26,20,57,46,89,60,41,35,72,91,49,57,69,68,53,22,52,48,52,52,51,54,40,43,72,58,63,39,46,76,39,61,62,40,42,74,73,44,28,48,91,55,24,38,28,34,75,88,67,52,68,50,67,15,57,38,39,39,42,51,53,56,65,25,22,48,79,63,39,63,66,61,72,87,21,49,44,76,66,53,12,34,30,17,39,48,61,30,36,31,50,94,40,85,58,30,29,38,27,31,46,20,27,29,44,42,90,38,82,93,30,77,88,28,67,73,79,43,72,65,51,8,37,52,43,18,48,39,44,41,52,30,55,53,24,52,77,70,71,44,81,67,62,69,66,75,90,78,81,79,53,51,72,41,52,40,40,90,58,28,14,34,32,36,43,83,89,46,74,47,56,32,50,66,25,26,52,50,52,50,51,55,54,50,51,64,60,34,78,69,59,84,36,65,60,57,45,50,50,44,54,46,34,66,67,37,75,77,54,77,49,72,62,77,80,54,49,51,76,75,82,60,72,76,74,68,79,77,74,68,84,117,98,64,59,69,67,83,61,68,100,44,56,33,37,34,32,36,19,48,40,68,22,24,42,48,27,50,63,57,38,61,77,46,82,38,32,39,36,41,32,19,74,52,63,46,27,63,48,66,92,52,33,54,36,27,26,64,33,61,41,59,66,70,77,43,39,43,32,49,48,68,76,49,52,90,50,84,45,57,44,80,46,72,33,46,69,52,28,41,37,73,90,77,32,30,31,42,38,75,58,35,44,42,76,41,67,30,39,37,43,18,61,24,55,40,82,38,55,82,87,37,65,48,35,56,62,48,34,41,52,64,81,43,65,32,32,10,42,31,45,24,35,48,56,54,48,30,54,51,48,33,55,42,43,83,50,64,68,61,24,45,25,34,38,14,36,36,34,37,19,36,40,59,68,29,42,31,39,50,23,47,47,37,48,36,43,69,56,44,37,49,57,59,36,66,91,46,66,41,85,57,49,42,43,35,41,27,20,56,47,88,58,41,36,74,92,49,56,69,69,53,23,52,49,52,51,51,55,39,41,74,56,63,38,45,76,39,61,61,40,42,74,74,44,30,48,91,56,24,38,28,34,76,89,68,52,68,51,68,14,57,39,40,40,43,52,54,54,66,25,23,47,80,63,40,62,64,60,71,88,20,47,45,77,64,54,12,34,28,17,40,46,62,31,35,30,51,94,41,86,59,30,28,38,26,28,46,19,27,28,42,42,89,39,82,93,29,78,88,28,66,72,79,43,72,66,50,8,37,50,42,18,48,40,43,40,53,30,55,52,23,52,77,70,71,43,81,68,61,67,65,76,90,77,81,78,55,52,73,42,52,40,41,90,58,27,15,33,32,35,44,82,88,46,73,49,56,33,52,66,26,26,53,50,51,49,50,54,53,49,52,63,56,37,77,70,57,86,36,65,61,58,43,50,49,45,54,44,33,65,68,38,75,78,55,75,49,72,61,76,78,54,50,50,77,76,83,62,73,76,75,68,78,78,77,67,87,117

Organism: Prevotella dentalis (strain ATCC 49559 / DSM 3688 / JCM 13448 / NCTC 12043 / ES 2772) (NCBI:txid908937)